Protein AF-0000000080299743 (afdb_homodimer)

InterPro domains:
  IPR000713 Mur ligase, N-terminal catalytic domain [PF01225] (23-97)
  IPR004101 Mur ligase, C-terminal [PF02875] (327-457)
  IPR005761 UDP-N-acetylmuramoylalanyl-D-glutamate-2,6-diaminopimelate ligase [MF_00208] (1-481)
  IPR005761 UDP-N-acetylmuramoylalanyl-D-glutamate-2,6-diaminopimelate ligase [TIGR01085] (21-481)
  IPR013221 Mur ligase, central [PF08245] (109-305)
  IPR035911 MurE/MurF, N-terminal [SSF63418] (1-100)
  IPR036565 Mur-like, catalytic domain superfamily [G3DSA:3.40.1190.10] (100-328)
  IPR036565 Mur-like, catalytic domain superfamily [SSF53623] (100-323)
  IPR036615 Mur ligase, C-terminal domain superfamily [G3DSA:3.90.190.20] (329-482)
  IPR036615 Mur ligase, C-terminal domain superfamily [SSF53244] (325-480)

Nearest PDB structures (foldseek):
  4bub-assembly1_A  TM=9.203E-01  e=2.720E-45  Thermotoga maritima
  8g6p-assembly1_A  TM=8.954E-01  e=3.635E-45  Mycolicibacterium thermoresistibile
  4bub-assembly2_B  TM=8.449E-01  e=1.710E-45  Thermotoga maritima
  2xja-assembly4_D  TM=8.965E-01  e=3.349E-43  Mycobacterium tuberculosis H37Rv
  2wtz-assembly3_C  TM=8.525E-01  e=1.493E-36  Mycobacterium tuberculosis H37Rv

Foldseek 3Di:
DFQVQLCVLDDFPDKAADRRAQADEEDQDLVPAAARHEHQFACDPVHTSVVCVVSSVVRHAQEYEEQDDDPDDDRSHMYTHDPHSLLSRLQSLCVVLPVLQVQAAEEEEEEDDLRQVLLVLLQQLVVVVVFQEWEQAPQFTDLRPDTDDDDDQADASNVNSNRSSSSSVVRGRYYYGYDYLVCQVSVRNNNHAHQEYEYQEYDDFFCLPQVDSVSSLVSQLVVQLPHDQNHEYEFEPVYPCGVVSNVNGNYHYFYEYQPDDTPWYKHWDDFACQFTWMAIPNDIATARDFFVSVRSSLSRSLVVVVVVPDDSVSSRVSRRPDDGDFQCQQWDAFPQAEIEGGHQDAALVSLLRSLVRVCRHLVPPFFEEEEDEHEAPTDLVRQLSNLASCLVRGQAYEYEAAQNAQHDLVVRSVSNCVNDDPVSVVRYHYDHPSLVSLLVSVVVGHRSYYYYYYNQGNDQFHHDNNDTHGHDSVVSNVVRRD/DFQVQLCVLDDFPDKAADRRQQAPEEDQDLVPAAARHEHQFACDPVHTSVVCVVSSVVRHAQEYEEQDDDPDDDRSHMYTHDPHSLLSRLQSLCVVLPVLQVQAAEEEEEEDDLRQVLLVLLQQLVVVVVFQEWEQAPQFTDLRPDTDDDDDQADASNVNSNRSSSSSVVRGRYYYGYDYLVCQVSVRNNNHAHQEYEYQEYDDFFCLPQVDSVSSLVSQLVVQLPHDQNHEYEFEPVYPCGVVSNVNGNYHYFYEYQPDDTPWYKHWDDFACQFTWMAIPNDIATARDFFPSVRSSLSRSLVVVVVVPDDSVSSRVSRRPDDGDFQCQQWDAFPQAEIEGGHQDAALVSLLRSLVRVCRHLVPPFFEEEEDEHEAPTDLVRQLSNLASCLVRGQAYEYEAAQNAQHDLVVRSVSNCVNDDPVSVVRYHYDHPSLVSLLVSVVVGHRSYYYYYYNQGNDQFHHDNNDTHGHDSVVSNVVNRD

Sequence (964 aa):
MKLSELLKAIQPVQIIGSTEKDITGVNIDSRLVAAGHLFMAMRGTQTDGHAYIPTAIEKGAIAVLCEDMPEETNPDVTYIQVKDSENAVGKVATTFYGDPTSKMELVGVTGTNGKTTIATLLYNTFRYFGYKVGLISTVCNYIDDRPVPTEHTTPDPITLNRLLGEMADSGCKYAFMEVSSHSIAQQRISGLKFAGGIFTNLTRDHLDYHKTVENYLKAKKKFFDDMPKNAFSLTNLDDKNGLVMTQNTRSRVYTYSLRSLSDFKGKVLESHFEGMLLDFNNHELAVRFIGKFNASNLLAVFGAAVLLGKKEEDVLVALSTLHPVAGRFDSIRSPKGITAIVDYAHTPDALVNVLNAIHGVLEGKGKVITVVGAGGNRDKGKRPIMAKESARLSDRVIITSDNPRFEEPQDIINDMLAGLDKDDLQKTISIADRKEAIKTACMLAQPGDVILVAGKGHENYQEIKGVKHHFDDKEELKAIMFMKLSELLKAIQPVQIIGSTEKDITGVNIDSRLVAAGHLFMAMRGTQTDGHAYIPTAIEKGAIAVLCEDMPEETNPDVTYIQVKDSENAVGKVATTFYGDPTSKMELVGVTGTNGKTTIATLLYNTFRYFGYKVGLISTVCNYIDDRPVPTEHTTPDPITLNRLLGEMADSGCKYAFMEVSSHSIAQQRISGLKFAGGIFTNLTRDHLDYHKTVENYLKAKKKFFDDMPKNAFSLTNLDDKNGLVMTQNTRSRVYTYSLRSLSDFKGKVLESHFEGMLLDFNNHELAVRFIGKFNASNLLAVFGAAVLLGKKEEDVLVALSTLHPVAGRFDSIRSPKGITAIVDYAHTPDALVNVLNAIHGVLEGKGKVITVVGAGGNRDKGKRPIMAKESARLSDRVIITSDNPRFEEPQDIINDMLAGLDKDDLQKTISIADRKEAIKTACMLAQPGDVILVAGKGHENYQEIKGVKHHFDDKEELKAIMF

pLDDT: mean 95.02, std 3.58, range [70.62, 98.81]

Secondary structure (DSSP, 8-state):
-BHHHHHTTS--SEEES-S-PBP-EEES-GGG--TTEEEE--B-SS-BGGGGHHHHHHTT-SEEEESS--SS--TTSEEEE-S-HHHHHHHHHHHHTT-GGGSSEEEEEESSSSHHHHHHHHHHHHHHTT--EEEE-SS-EEETTEEE--SSSS--HHHHHHHHHHHHHTT-SEEEEE--HHHHHTTTTTT---SEEEE----S--HHHHSSHHHHHHHHHHHHHT--TTSEEEEETTSTTTTGGGTT--SEEEEEESSS--SEEEEEEEEETTEEEEEETTEEEEES--SHHHHHHHHHHHHHHHHTT--HHHHHHHHHH--PPTTSSEEEE-TTS-EEEEE---SHHHHHHHHHHHHHHHTT-S-EEEEE---SSS-TTHHHHHHHHHHHT-SEEEEE-S--BTS-HHHHHHHHHTT--HHHHHTEEEESSHHHHHHHHHHH--TT-EEEEES-TT--EEEETTEEEE--HHHHHHHHH-/-BHHHHHTTS--SEEES-S-PBP-EEES-GGG--TTEEEE--B-SS-BGGGGHHHHHHTT-SEEEESS--SS--TTSEEEE-S-HHHHHHHHHHHHTT-GGGSSEEEEEESSSSHHHHHHHHHHHHHHTT--EEEE-SS-EEETTEEE--SSSS--HHHHHHHHHHHHHTT-SEEEEE--HHHHHTTTTTT---SEEEE----S--HHHHSSHHHHHHHHHHHHHT--TTSEEEEETTSTTTTGGGTT--SEEEEEESSS--SEEEEEEEEETTEEEEEETTEEEEES--SHHHHHHHHHHHHHHHHTT--HHHHHHHHHH--PPTTSSEEEE-TTS-EEEEE---SHHHHHHHHHHHHHHHTT-S-EEEEE---SSS-TTHHHHHHHHHHHT-SEEEEE-S--BTS-HHHHHHHHHTT--HHHHHTEEEES-HHHHHHHHHHH--TT-EEEEES-TT--EEEETTEEEE--HHHHHHHHH-

Solvent-accessible surface area (backbone atoms only — not comparable to full-atom values): 48316 Å² total; per-residue (Å²): 84,44,42,51,66,42,48,68,65,48,74,66,77,41,75,47,64,69,49,78,45,64,36,74,42,73,36,65,48,50,92,72,39,37,71,33,11,34,35,39,27,36,80,50,96,87,52,56,29,64,77,35,49,66,55,18,43,72,43,29,27,40,28,35,38,26,56,68,79,66,94,75,79,55,87,82,31,19,39,35,27,26,89,51,37,47,56,40,48,11,23,35,31,25,52,72,43,65,40,25,42,79,63,29,45,25,34,39,24,28,54,64,57,60,28,59,54,32,26,52,52,43,32,52,41,44,39,69,75,69,45,42,26,18,33,38,22,56,86,42,20,24,49,48,89,45,76,40,88,53,92,41,48,47,53,53,28,56,60,41,28,50,52,44,22,52,20,37,74,71,55,18,49,36,35,24,22,29,43,43,51,65,34,50,68,55,24,28,60,30,65,64,48,52,47,26,39,36,44,51,35,82,64,86,68,59,40,69,76,45,69,36,71,66,49,43,49,50,29,52,25,47,58,36,45,66,35,44,58,89,12,39,34,39,24,20,62,80,30,92,58,25,64,66,36,52,70,70,32,54,28,46,77,44,36,31,18,68,85,50,94,45,80,36,32,33,40,80,74,44,70,40,94,74,16,26,37,32,29,51,74,89,37,80,45,56,33,54,45,64,40,68,68,44,52,52,38,50,46,51,37,50,44,53,46,38,76,70,68,43,55,64,69,61,48,52,56,42,55,44,69,48,70,66,52,79,18,46,72,36,70,46,73,36,90,72,44,33,36,36,29,30,17,43,36,71,38,46,64,44,42,51,52,52,47,48,30,50,46,62,50,39,67,80,51,60,49,38,38,36,38,38,37,57,61,34,93,52,47,66,80,46,32,19,50,33,43,33,51,46,40,74,67,29,68,29,28,35,41,25,43,47,34,23,27,82,45,58,51,66,59,54,46,49,48,18,54,68,41,44,52,74,75,44,46,74,42,40,46,64,32,64,54,42,68,44,38,53,51,49,51,60,71,65,53,48,69,51,16,37,36,37,41,34,32,58,24,63,43,53,47,33,31,50,69,83,40,74,40,82,41,36,64,65,60,55,48,47,69,73,58,105,84,44,41,51,64,40,48,67,66,47,74,66,76,42,75,47,64,71,49,78,44,65,36,73,43,73,36,65,48,50,92,70,39,37,70,33,12,34,36,39,27,35,79,50,94,88,50,56,30,66,77,36,48,64,56,18,42,73,44,29,26,40,28,36,37,23,56,68,79,66,92,74,79,56,86,82,32,20,38,35,28,27,90,51,38,46,56,40,49,10,24,35,31,25,52,71,42,63,40,26,42,80,63,29,46,25,35,37,24,28,55,63,55,59,30,58,54,32,25,52,50,43,34,52,41,45,38,70,75,67,45,42,25,18,33,39,22,57,87,44,21,23,50,46,88,46,76,40,88,53,92,40,48,46,54,54,29,56,60,41,29,51,51,44,22,52,19,35,74,71,56,18,49,35,34,22,23,30,42,42,50,64,34,51,68,54,24,29,60,29,66,64,48,53,46,27,38,36,43,49,35,83,65,86,68,59,40,66,76,45,68,37,71,65,49,45,48,51,30,52,24,46,58,36,44,66,35,44,58,89,13,39,33,39,25,19,62,80,30,94,56,24,64,66,37,52,70,68,31,55,27,45,76,45,36,32,20,66,85,49,92,45,82,35,30,33,40,83,74,43,71,40,94,73,16,27,36,33,30,51,75,88,38,77,44,57,34,54,44,64,39,69,68,46,53,51,35,50,47,50,37,52,44,53,46,37,76,72,69,44,55,64,71,60,48,52,56,42,54,46,69,49,70,67,50,81,18,47,74,36,70,47,75,36,90,75,44,34,36,37,30,31,16,42,37,70,37,45,66,46,43,52,52,52,45,49,30,51,48,62,50,38,68,81,51,60,50,37,36,37,37,38,35,56,61,33,93,52,48,66,80,47,33,19,50,33,42,32,54,46,41,74,67,28,68,31,28,36,41,24,41,47,35,22,26,83,44,58,50,65,59,53,47,49,49,18,54,68,42,43,52,74,74,44,46,74,40,41,46,65,33,67,53,42,70,43,38,54,51,48,51,60,69,66,54,49,69,50,16,37,38,40,40,35,33,59,25,64,44,55,46,33,32,52,70,83,41,76,41,83,39,38,64,66,58,53,48,46,68,73,60,104

Structure (mmCIF, N/CA/C/O backbone):
data_AF-0000000080299743-model_v1
#
loop_
_entity.id
_entity.type
_entity.pdbx_description
1 polymer 'UDP-N-acetylmuramoyl-L-alanyl-D-glutamate--2,6-diaminopimelate ligase'
#
loop_
_atom_site.group_PDB
_atom_site.id
_atom_site.type_symbol
_atom_site.label_atom_id
_atom_site.label_alt_id
_atom_site.label_comp_id
_atom_site.label_asym_id
_atom_site.label_entity_id
_atom_site.label_seq_id
_atom_site.pdbx_PDB_ins_code
_atom_site.Cartn_x
_atom_site.Cartn_y
_atom_site.Cartn_z
_atom_site.occupancy
_atom_site.B_iso_or_equiv
_atom_site.auth_seq_id
_atom_site.auth_comp_id
_atom_site.auth_asym_id
_atom_site.auth_atom_id
_atom_site.pdbx_PDB_model_num
ATOM 1 N N . MET A 1 1 ? -23.906 -41.094 -30.781 1 92.38 1 MET A N 1
ATOM 2 C CA . MET A 1 1 ? -23.609 -42.406 -30.203 1 92.38 1 MET A CA 1
ATOM 3 C C . MET A 1 1 ? -24.797 -42.938 -29.406 1 92.38 1 MET A C 1
ATOM 5 O O . MET A 1 1 ? -25.484 -42.156 -28.719 1 92.38 1 MET A O 1
ATOM 9 N N . LYS A 1 2 ? -24.922 -44.156 -29.5 1 95.06 2 LYS A N 1
ATOM 10 C CA . LYS A 1 2 ? -26.047 -44.688 -28.766 1 95.06 2 LYS A CA 1
ATOM 11 C C . LYS A 1 2 ? -25.766 -44.75 -27.266 1 95.06 2 LYS A C 1
ATOM 13 O O . LYS A 1 2 ? -24.641 -45.062 -26.859 1 95.06 2 LYS A O 1
ATOM 18 N N . LEU A 1 3 ? -26.766 -44.406 -26.484 1 96.38 3 LEU A N 1
ATOM 19 C CA . LEU A 1 3 ? -26.625 -44.406 -25.031 1 96.38 3 LEU A CA 1
ATOM 20 C C . LEU A 1 3 ? -26.156 -45.75 -24.516 1 96.38 3 LEU A C 1
ATOM 22 O O . LEU A 1 3 ? -25.344 -45.812 -23.578 1 96.38 3 LEU A O 1
ATOM 26 N N . SER A 1 4 ? -26.562 -46.781 -25.125 1 95.44 4 SER A N 1
ATOM 27 C CA . SER A 1 4 ? -26.203 -48.125 -24.719 1 95.44 4 SER A CA 1
ATOM 28 C C . SER A 1 4 ? -24.703 -48.375 -24.828 1 95.44 4 SER A C 1
ATOM 30 O O . SER A 1 4 ? -24.109 -49.062 -24.016 1 95.44 4 SER A O 1
ATOM 32 N N . GLU A 1 5 ? -24.188 -47.781 -25.812 1 94.44 5 GLU A N 1
ATOM 33 C CA . GLU A 1 5 ? -22.75 -47.906 -26.016 1 94.44 5 GLU A CA 1
ATOM 34 C C . GLU A 1 5 ? -21.984 -47.188 -24.906 1 94.44 5 GLU A C 1
ATOM 36 O O . GLU A 1 5 ? -20.969 -47.688 -24.422 1 94.44 5 GLU A O 1
ATOM 41 N N . LEU A 1 6 ? -22.484 -46.031 -24.562 1 94.06 6 LEU A N 1
ATOM 42 C CA . LEU A 1 6 ? -21.859 -45.25 -23.5 1 94.06 6 LEU A CA 1
ATOM 43 C C . LEU A 1 6 ? -21.922 -45.969 -22.172 1 94.06 6 LEU A C 1
ATOM 45 O O . LEU A 1 6 ? -21 -45.844 -21.344 1 94.06 6 LEU A O 1
ATOM 49 N N . LEU A 1 7 ? -22.969 -46.656 -21.969 1 94.06 7 LEU A N 1
ATOM 50 C CA . LEU A 1 7 ? -23.234 -47.281 -20.672 1 94.06 7 LEU A CA 1
ATOM 51 C C . LEU A 1 7 ? -22.375 -48.531 -20.484 1 94.06 7 LEU A C 1
ATOM 53 O O . LEU A 1 7 ? -22.234 -49 -19.359 1 94.06 7 LEU A O 1
ATOM 57 N N . LYS A 1 8 ? -21.734 -48.969 -21.547 1 92.5 8 LYS A N 1
ATOM 58 C CA . LYS A 1 8 ? -20.875 -50.156 -21.453 1 92.5 8 LYS A CA 1
ATOM 59 C C . LYS A 1 8 ? -19.656 -49.875 -20.594 1 92.5 8 LYS A C 1
ATOM 61 O O . LYS A 1 8 ? -19.047 -50.812 -20.062 1 92.5 8 LYS A O 1
ATOM 66 N N . ALA A 1 9 ? -19.359 -48.656 -20.484 1 90.94 9 ALA A N 1
ATOM 67 C CA . ALA A 1 9 ? -18.141 -48.25 -19.781 1 90.94 9 ALA A CA 1
ATOM 68 C C . ALA A 1 9 ? -18.391 -48.156 -18.281 1 90.94 9 ALA A C 1
ATOM 70 O O . ALA A 1 9 ? -17.453 -48 -17.5 1 90.94 9 ALA A O 1
ATOM 71 N N . ILE A 1 10 ? -19.672 -48.219 -17.875 1 94.06 10 ILE A N 1
ATOM 72 C CA . ILE A 1 10 ? -20 -48 -16.469 1 94.06 10 ILE A CA 1
ATOM 73 C C . ILE A 1 10 ? -20.969 -49.094 -16.016 1 94.06 10 ILE A C 1
ATOM 75 O O . ILE A 1 10 ? -21.359 -49.969 -16.797 1 94.06 10 ILE A O 1
ATOM 79 N N . GLN A 1 11 ? -21.219 -49.094 -14.688 1 92.44 11 GLN A N 1
ATOM 80 C CA . GLN A 1 11 ? -22.125 -50.062 -14.086 1 92.44 11 GLN A CA 1
ATOM 81 C C . GLN A 1 11 ? -23.328 -49.344 -13.453 1 92.44 11 GLN A C 1
ATOM 83 O O . GLN A 1 11 ? -23.328 -49.062 -12.25 1 92.44 11 GLN A O 1
ATOM 88 N N . PRO A 1 12 ? -24.375 -49.219 -14.203 1 95 12 PRO A N 1
ATOM 89 C CA . PRO A 1 12 ? -25.547 -48.531 -13.641 1 95 12 PRO A CA 1
ATOM 90 C C . PRO A 1 12 ? -26.266 -49.375 -12.594 1 95 12 PRO A C 1
ATOM 92 O O . PRO A 1 12 ? -26.344 -50.594 -12.727 1 95 12 PRO A O 1
ATOM 95 N N . VAL A 1 13 ? -26.703 -48.75 -11.578 1 95.56 13 VAL A N 1
ATOM 96 C CA . VAL A 1 13 ? -27.547 -49.406 -10.562 1 95.56 13 VAL A CA 1
ATOM 97 C C . VAL A 1 13 ? -28.953 -49.625 -11.117 1 95.56 13 VAL A C 1
ATOM 99 O O . VAL A 1 13 ? -29.562 -50.656 -10.859 1 95.56 13 VAL A O 1
ATOM 102 N N . GLN A 1 14 ? -29.375 -48.562 -11.766 1 95.12 14 GLN A N 1
ATOM 103 C CA . GLN A 1 14 ? -30.719 -48.562 -12.336 1 95.12 14 GLN A CA 1
ATOM 104 C C . GLN A 1 14 ? -30.781 -47.688 -13.578 1 95.12 14 GLN A C 1
ATOM 106 O O . GLN A 1 14 ? -30.078 -46.688 -13.672 1 95.12 14 GLN A O 1
ATOM 111 N N . ILE A 1 15 ? -31.609 -48.219 -14.539 1 96.06 15 ILE A N 1
ATOM 112 C CA . ILE A 1 15 ? -31.859 -47.406 -15.734 1 96.06 15 ILE A CA 1
ATOM 113 C C . ILE A 1 15 ? -33.375 -47.281 -15.953 1 96.06 15 ILE A C 1
ATOM 115 O O . ILE A 1 15 ? -34.094 -48.281 -15.961 1 96.06 15 ILE A O 1
ATOM 119 N N . ILE A 1 16 ? -33.812 -46.094 -16.016 1 96.19 16 ILE A N 1
ATOM 120 C CA . ILE A 1 16 ? -35.219 -45.844 -16.312 1 96.19 16 ILE A CA 1
ATOM 121 C C . ILE A 1 16 ? -35.312 -45.125 -17.672 1 96.19 16 ILE A C 1
ATOM 123 O O . ILE A 1 16 ? -34.812 -44.031 -17.844 1 96.19 16 ILE A O 1
ATOM 127 N N . GLY A 1 17 ? -35.969 -45.812 -18.625 1 94.88 17 GLY A N 1
ATOM 128 C CA . GLY A 1 17 ? -36.125 -45.25 -19.953 1 94.88 17 GLY A CA 1
ATOM 129 C C . GLY A 1 17 ? -35.375 -46.031 -21.031 1 94.88 17 GLY A C 1
ATOM 130 O O . GLY A 1 17 ? -34.812 -47.094 -20.734 1 94.88 17 GLY A O 1
ATOM 131 N N . SER A 1 18 ? -35.312 -45.5 -22.25 1 94.88 18 SER A N 1
ATOM 132 C CA . SER A 1 18 ? -34.719 -46.219 -23.391 1 94.88 18 SER A CA 1
ATOM 133 C C . SER A 1 18 ? -33.219 -45.938 -23.484 1 94.88 18 SER A C 1
ATOM 135 O O . SER A 1 18 ? -32.781 -44.781 -23.297 1 94.88 18 SER A O 1
ATOM 137 N N . THR A 1 19 ? -32.469 -46.938 -23.797 1 95.06 19 THR A N 1
ATOM 138 C CA . THR A 1 19 ? -31.047 -46.781 -23.969 1 95.06 19 THR A CA 1
ATOM 139 C C . THR A 1 19 ? -30.688 -46.719 -25.453 1 95.06 19 THR A C 1
ATOM 141 O O . THR A 1 19 ? -29.516 -46.719 -25.828 1 95.06 19 THR A O 1
ATOM 144 N N . GLU A 1 20 ? -31.672 -46.656 -26.266 1 95 20 GLU A N 1
ATOM 145 C CA . GLU A 1 20 ? -31.438 -46.625 -27.703 1 95 20 GLU A CA 1
ATOM 146 C C . GLU A 1 20 ? -31.359 -45.219 -28.25 1 95 20 GLU A C 1
ATOM 148 O O . GLU A 1 20 ? -31.156 -45 -29.453 1 95 20 GLU A O 1
ATOM 153 N N . LYS A 1 21 ? -31.375 -44.344 -27.375 1 95.62 21 LYS A N 1
ATOM 154 C CA . LYS A 1 21 ? -31.312 -42.938 -27.781 1 95.62 21 LYS A CA 1
ATOM 155 C C . LYS A 1 21 ? -29.938 -42.562 -28.297 1 95.62 21 LYS A C 1
ATOM 157 O O . LYS A 1 21 ? -28.922 -43.062 -27.812 1 95.62 21 LYS A O 1
ATOM 162 N N . ASP A 1 22 ? -29.938 -41.625 -29.266 1 96 22 ASP A N 1
ATOM 163 C CA . ASP A 1 22 ? -28.688 -41.125 -29.797 1 96 22 ASP A CA 1
ATOM 164 C C . ASP A 1 22 ? -28.219 -39.906 -29 1 96 22 ASP A C 1
ATOM 166 O O . ASP A 1 22 ? -28.875 -38.844 -28.984 1 96 22 ASP A O 1
ATOM 170 N N . ILE A 1 23 ? -27.094 -40.031 -28.406 1 97.06 23 ILE A N 1
ATOM 171 C CA . ILE A 1 23 ? -26.516 -38.969 -27.609 1 97.06 23 ILE A CA 1
ATOM 172 C C . ILE A 1 23 ? -25.578 -38.125 -28.469 1 97.06 23 ILE A C 1
ATOM 174 O O . ILE A 1 23 ? -24.641 -38.625 -29.062 1 97.06 23 ILE A O 1
ATOM 178 N N . THR A 1 24 ? -25.781 -36.844 -28.453 1 96.06 24 THR A N 1
ATOM 179 C CA . THR A 1 24 ? -25.016 -35.969 -29.328 1 96.06 24 THR A CA 1
ATOM 180 C C . THR A 1 24 ? -23.969 -35.188 -28.531 1 96.06 24 THR A C 1
ATOM 182 O O . THR A 1 24 ? -23.094 -34.531 -29.109 1 96.06 24 THR A O 1
ATOM 185 N N . GLY A 1 25 ? -23.984 -35.312 -27.297 1 95.81 25 GLY A N 1
ATOM 186 C CA . GLY A 1 25 ? -23.031 -34.625 -26.422 1 95.81 25 GLY A CA 1
ATOM 187 C C . GLY A 1 25 ? -23.172 -35 -24.969 1 95.81 25 GLY A C 1
ATOM 188 O O . GLY A 1 25 ? -24.203 -35.531 -24.547 1 95.81 25 GLY A O 1
ATOM 189 N N . VAL A 1 26 ? -22.125 -34.781 -24.203 1 96.06 26 VAL A N 1
ATOM 190 C CA . VAL A 1 26 ? -22.125 -35.062 -22.766 1 96.06 26 VAL A CA 1
ATOM 191 C C . VAL A 1 26 ? -21.672 -33.812 -22.016 1 96.06 26 VAL A C 1
ATOM 193 O O . VAL A 1 26 ? -20.781 -33.094 -22.484 1 96.06 26 VAL A O 1
ATOM 196 N N . ASN A 1 27 ? -22.312 -33.531 -20.938 1 94.81 27 ASN A N 1
ATOM 197 C CA . ASN A 1 27 ? -21.922 -32.344 -20.172 1 94.81 27 ASN A CA 1
ATOM 198 C C . ASN A 1 27 ? -22.188 -32.531 -18.688 1 94.81 27 ASN A C 1
ATOM 200 O O . ASN A 1 27 ? -23.109 -33.281 -18.297 1 94.81 27 ASN A O 1
ATOM 204 N N . ILE A 1 28 ? -21.406 -31.859 -17.875 1 93.56 28 ILE A N 1
ATOM 205 C CA . ILE A 1 28 ? -21.594 -31.875 -16.438 1 93.56 28 ILE A CA 1
ATOM 206 C C . ILE A 1 28 ? -22.141 -30.516 -15.977 1 93.56 28 ILE A C 1
ATOM 208 O O . ILE A 1 28 ? -22.594 -30.375 -14.844 1 93.56 28 ILE A O 1
ATOM 212 N N . ASP A 1 29 ? -22.094 -29.547 -16.828 1 91.12 29 ASP A N 1
ATOM 213 C CA . ASP A 1 29 ? -22.594 -28.203 -16.562 1 91.12 29 ASP A CA 1
ATOM 214 C C . ASP A 1 29 ? -23.938 -27.969 -17.234 1 91.12 29 ASP A C 1
ATOM 216 O O . ASP A 1 29 ? -24.016 -27.875 -18.469 1 91.12 29 ASP A O 1
ATOM 220 N N . SER A 1 30 ? -24.984 -27.766 -16.422 1 92.38 30 SER A N 1
ATOM 221 C CA . SER A 1 30 ? -26.344 -27.656 -16.953 1 92.38 30 SER A CA 1
ATOM 222 C C . SER A 1 30 ? -26.469 -26.453 -17.891 1 92.38 30 SER A C 1
ATOM 224 O O . SER A 1 30 ? -27.297 -26.453 -18.797 1 92.38 30 SER A O 1
ATOM 226 N N . ARG A 1 31 ? -25.703 -25.391 -17.75 1 87.5 31 ARG A N 1
ATOM 227 C CA . ARG A 1 31 ? -25.766 -24.156 -18.531 1 87.5 31 ARG A CA 1
ATOM 228 C C . ARG A 1 31 ? -25.281 -24.406 -19.969 1 87.5 31 ARG A C 1
ATOM 230 O O . ARG A 1 31 ? -25.562 -23.594 -20.859 1 87.5 31 ARG A O 1
ATOM 237 N N . LEU A 1 32 ? -24.484 -25.594 -20.109 1 91 32 LEU A N 1
ATOM 238 C CA . LEU A 1 32 ? -23.859 -25.875 -21.391 1 91 32 LEU A CA 1
ATOM 239 C C . LEU A 1 32 ? -24.547 -27.047 -22.094 1 91 32 LEU A C 1
ATOM 241 O O . LEU A 1 32 ? -24.109 -27.5 -23.141 1 91 32 LEU A O 1
ATOM 245 N N . VAL A 1 33 ? -25.578 -27.547 -21.531 1 94.81 33 VAL A N 1
ATOM 246 C CA . VAL A 1 33 ? -26.328 -28.672 -22.109 1 94.81 33 VAL A CA 1
ATOM 247 C C . VAL A 1 33 ? -27.062 -28.203 -23.359 1 94.81 33 VAL A C 1
ATOM 249 O O . VAL A 1 33 ? -27.562 -27.078 -23.422 1 94.81 33 VAL A O 1
ATOM 252 N N . ALA A 1 34 ? -27.047 -29 -24.312 1 94.69 34 ALA A N 1
ATOM 253 C CA . ALA A 1 34 ? -27.781 -28.766 -25.547 1 94.69 34 ALA A CA 1
ATOM 254 C C . ALA A 1 34 ? -28.688 -29.953 -25.891 1 94.69 34 ALA A C 1
ATOM 256 O O . ALA A 1 34 ? -28.672 -30.969 -25.203 1 94.69 34 ALA A O 1
ATOM 257 N N . ALA A 1 35 ? -29.375 -29.766 -26.984 1 95.69 35 ALA A N 1
ATOM 258 C CA . ALA A 1 35 ? -30.328 -30.781 -27.406 1 95.69 35 ALA A CA 1
ATOM 259 C C . ALA A 1 35 ? -29.609 -32.094 -27.703 1 95.69 35 ALA A C 1
ATOM 261 O O . ALA A 1 35 ? -28.609 -32.125 -28.422 1 95.69 35 ALA A O 1
ATOM 262 N N . GLY A 1 36 ? -30.141 -33.188 -27.078 1 96.12 36 GLY A N 1
ATOM 263 C CA . GLY A 1 36 ? -29.609 -34.5 -27.344 1 96.12 36 GLY A CA 1
ATOM 264 C C . GLY A 1 36 ? -28.484 -34.906 -26.391 1 96.12 36 GLY A C 1
ATOM 265 O O . GLY A 1 36 ? -27.906 -35.969 -26.516 1 96.12 36 GLY A O 1
ATOM 266 N N . HIS A 1 37 ? -28.234 -34.094 -25.406 1 97.06 37 HIS A N 1
ATOM 267 C CA . HIS A 1 37 ? -27.078 -34.312 -24.547 1 97.06 37 HIS A CA 1
ATOM 268 C C . HIS A 1 37 ? -27.406 -35.281 -23.422 1 97.06 37 HIS A C 1
ATOM 270 O O . HIS A 1 37 ? -28.578 -35.438 -23.062 1 97.06 37 HIS A O 1
ATOM 276 N N . LEU A 1 38 ? -26.406 -35.938 -22.953 1 97.25 38 LEU A N 1
ATOM 277 C CA . LEU A 1 38 ? -26.406 -36.625 -21.656 1 97.25 38 LEU A CA 1
ATOM 278 C C . LEU A 1 38 ? -25.891 -35.688 -20.562 1 97.25 38 LEU A C 1
ATOM 280 O O . LEU A 1 38 ? -24.734 -35.25 -20.625 1 97.25 38 LEU A O 1
ATOM 284 N N . PHE A 1 39 ? -26.75 -35.406 -19.656 1 97.12 39 PHE A N 1
ATOM 285 C CA . PHE A 1 39 ? -26.328 -34.594 -18.516 1 97.12 39 PHE A CA 1
ATOM 286 C C . PHE A 1 39 ? -25.875 -35.469 -17.359 1 97.12 39 PHE A C 1
ATOM 288 O O . PHE A 1 39 ? -26.609 -36.375 -16.922 1 97.12 39 PHE A O 1
ATOM 295 N N . MET A 1 40 ? -24.672 -35.188 -16.906 1 96.31 40 MET A N 1
ATOM 296 C CA . MET A 1 40 ? -24.125 -36 -15.82 1 96.31 40 MET A CA 1
ATOM 297 C C . MET A 1 40 ? -24.031 -35.188 -14.531 1 96.31 40 MET A C 1
ATOM 299 O O . MET A 1 40 ? -23.141 -34.344 -14.391 1 96.31 40 MET A O 1
ATOM 303 N N . ALA A 1 41 ? -24.906 -35.469 -13.617 1 94.5 41 ALA A N 1
ATOM 304 C CA . ALA A 1 41 ? -25.016 -34.719 -12.352 1 94.5 41 ALA A CA 1
ATOM 305 C C . ALA A 1 41 ? -23.953 -35.188 -11.359 1 94.5 41 ALA A C 1
ATOM 307 O O . ALA A 1 41 ? -23.984 -36.344 -10.883 1 94.5 41 ALA A O 1
ATOM 308 N N . MET A 1 42 ? -23.031 -34.312 -11.078 1 90.75 42 MET A N 1
ATOM 309 C CA . MET A 1 42 ? -21.938 -34.594 -10.141 1 90.75 42 MET A CA 1
ATOM 310 C C . MET A 1 42 ? -22.062 -33.75 -8.883 1 90.75 42 MET A C 1
ATOM 312 O O . MET A 1 42 ? -22.578 -32.625 -8.938 1 90.75 42 MET A O 1
ATOM 316 N N . ARG A 1 43 ? -21.688 -34.344 -7.801 1 86.25 43 ARG A N 1
ATOM 317 C CA . ARG A 1 43 ? -21.625 -33.562 -6.574 1 86.25 43 ARG A CA 1
ATOM 318 C C . ARG A 1 43 ? -20.328 -32.781 -6.492 1 86.25 43 ARG A C 1
ATOM 320 O O . ARG A 1 43 ? -19.266 -33.344 -6.211 1 86.25 43 ARG A O 1
ATOM 327 N N . GLY A 1 44 ? -20.344 -31.547 -6.809 1 76 44 GLY A N 1
ATOM 328 C CA . GLY A 1 44 ? -19.156 -30.703 -6.754 1 76 44 GLY A CA 1
ATOM 329 C C . GLY A 1 44 ? -18.859 -30.172 -5.363 1 76 44 GLY A C 1
ATOM 330 O O . GLY A 1 44 ? -19.609 -30.438 -4.418 1 76 44 GLY A O 1
ATOM 331 N N . THR A 1 45 ? -17.781 -29.531 -5.199 1 71.31 45 THR A N 1
ATOM 332 C CA . THR A 1 45 ? -17.359 -28.953 -3.922 1 71.31 45 THR A CA 1
ATOM 333 C C . THR A 1 45 ? -18.203 -27.734 -3.568 1 71.31 45 THR A C 1
ATOM 335 O O . THR A 1 45 ? -18.5 -27.5 -2.395 1 71.31 45 THR A O 1
ATOM 338 N N . GLN A 1 46 ? -18.672 -27.062 -4.617 1 70.62 46 GLN A N 1
ATOM 339 C CA . GLN A 1 46 ? -19.406 -25.812 -4.391 1 70.62 46 GLN A CA 1
ATOM 340 C C . GLN A 1 46 ? -20.906 -26.031 -4.512 1 70.62 46 GLN A C 1
ATOM 342 O O . GLN A 1 46 ? -21.688 -25.469 -3.734 1 70.62 46 GLN A O 1
ATOM 347 N N . THR A 1 47 ? -21.297 -26.828 -5.578 1 80.75 47 THR A N 1
ATOM 348 C CA . THR A 1 47 ? -22.719 -27.047 -5.812 1 80.75 47 THR A CA 1
ATOM 349 C C . THR A 1 47 ? -22.984 -28.5 -6.203 1 80.75 47 THR A C 1
ATOM 351 O O . THR A 1 47 ? -22.125 -29.156 -6.797 1 80.75 47 THR A O 1
ATOM 354 N N . ASP A 1 48 ? -24.125 -28.938 -5.836 1 90.31 48 ASP A N 1
ATOM 355 C CA . ASP A 1 48 ? -24.594 -30.266 -6.215 1 90.31 48 ASP A CA 1
ATOM 356 C C . ASP A 1 48 ? -25.266 -30.25 -7.582 1 90.31 48 ASP A C 1
ATOM 358 O O . ASP A 1 48 ? -26.359 -29.688 -7.738 1 90.31 48 ASP A O 1
ATOM 362 N N . GLY A 1 49 ? -24.672 -30.938 -8.469 1 91.06 49 GLY A N 1
ATOM 363 C CA . GLY A 1 49 ? -25.172 -30.953 -9.844 1 91.06 49 GLY A CA 1
ATOM 364 C C . GLY A 1 49 ? -26.547 -31.562 -9.977 1 91.06 49 GLY A C 1
ATOM 365 O O . GLY A 1 49 ? -27.234 -31.328 -10.977 1 91.06 49 GLY A O 1
ATOM 366 N N . HIS A 1 50 ? -27.031 -32.281 -9.008 1 94.31 50 HIS A N 1
ATOM 367 C CA . HIS A 1 50 ? -28.344 -32.938 -9.055 1 94.31 50 HIS A CA 1
ATOM 368 C C . HIS A 1 50 ? -29.453 -31.875 -9.031 1 94.31 50 HIS A C 1
ATOM 370 O O . HIS A 1 50 ? -30.547 -32.125 -9.547 1 94.31 50 HIS A O 1
ATOM 376 N N . ALA A 1 51 ? -29.109 -30.812 -8.508 1 92.75 51 ALA A N 1
ATOM 377 C CA . ALA A 1 51 ? -30.078 -29.719 -8.391 1 92.75 51 ALA A CA 1
ATOM 378 C C . ALA A 1 51 ? -30.406 -29.125 -9.75 1 92.75 51 ALA A C 1
ATOM 380 O O . ALA A 1 51 ? -31.438 -28.469 -9.922 1 92.75 51 ALA A O 1
ATOM 381 N N . TYR A 1 52 ? -29.625 -29.438 -10.703 1 94.5 52 TYR A N 1
ATOM 382 C CA . TYR A 1 52 ? -29.781 -28.781 -11.992 1 94.5 52 TYR A CA 1
ATOM 383 C C . TYR A 1 52 ? -30.328 -29.75 -13.031 1 94.5 52 TYR A C 1
ATOM 385 O O . TYR A 1 52 ? -30.359 -29.422 -14.227 1 94.5 52 TYR A O 1
ATOM 393 N N . ILE A 1 53 ? -30.75 -30.891 -12.602 1 95.88 53 ILE A N 1
ATOM 394 C CA . ILE A 1 53 ? -31.297 -31.891 -13.508 1 95.88 53 ILE A CA 1
ATOM 395 C C . ILE A 1 53 ? -32.5 -31.312 -14.258 1 95.88 53 ILE A C 1
ATOM 397 O O . ILE A 1 53 ? -32.562 -31.391 -15.484 1 95.88 53 ILE A O 1
ATOM 401 N N . PRO A 1 54 ? -33.375 -30.562 -13.539 1 94.56 54 PRO A N 1
ATOM 402 C CA . PRO A 1 54 ? -34.5 -29.984 -14.266 1 94.56 54 PRO A CA 1
ATOM 403 C C . PRO A 1 54 ? -34.062 -28.984 -15.336 1 94.56 54 PRO A C 1
ATOM 405 O O . PRO A 1 54 ? -34.594 -29.016 -16.453 1 94.56 54 PRO A O 1
ATOM 408 N N . THR A 1 55 ? -33.156 -28.234 -14.992 1 95.12 55 THR A N 1
ATOM 409 C CA . THR A 1 55 ? -32.625 -27.234 -15.93 1 95.12 55 THR A CA 1
ATOM 410 C C . THR A 1 55 ? -32 -27.922 -17.141 1 95.12 55 THR A C 1
ATOM 412 O O . THR A 1 55 ? -32.188 -27.469 -18.281 1 95.12 55 THR A O 1
ATOM 415 N N . ALA A 1 56 ? -31.25 -28.984 -16.906 1 96.19 56 ALA A N 1
ATOM 416 C CA . ALA A 1 56 ? -30.594 -29.703 -18 1 96.19 56 ALA A CA 1
ATOM 417 C C . ALA A 1 56 ? -31.625 -30.312 -18.953 1 96.19 56 ALA A C 1
ATOM 419 O O . ALA A 1 56 ? -31.453 -30.266 -20.172 1 96.19 56 ALA A O 1
ATOM 420 N N . ILE A 1 57 ? -32.688 -30.781 -18.375 1 95.88 57 ILE A N 1
ATOM 421 C CA . ILE A 1 57 ? -33.75 -31.391 -19.188 1 95.88 57 ILE A CA 1
ATOM 422 C C . ILE A 1 57 ? -34.438 -30.312 -20.016 1 95.88 57 ILE A C 1
ATOM 424 O O . ILE A 1 57 ? -34.719 -30.516 -21.188 1 95.88 57 ILE A O 1
ATOM 428 N N . GLU A 1 58 ? -34.656 -29.25 -19.359 1 95.44 58 GLU A N 1
ATOM 429 C CA . GLU A 1 58 ? -35.281 -28.125 -20.062 1 95.44 58 GLU A CA 1
ATOM 430 C C . GLU A 1 58 ? -34.438 -27.656 -21.234 1 95.44 58 GLU A C 1
ATOM 432 O O . GLU A 1 58 ? -34.969 -27.219 -22.266 1 95.44 58 GLU A O 1
ATOM 437 N N . LYS A 1 59 ? -33.219 -27.812 -21.125 1 95.69 59 LYS A N 1
ATOM 438 C CA . LYS A 1 59 ? -32.281 -27.328 -22.156 1 95.69 59 LYS A CA 1
ATOM 439 C C . LYS A 1 59 ? -32.094 -28.375 -23.266 1 95.69 59 LYS A C 1
ATOM 441 O O . LYS A 1 59 ? -31.453 -28.094 -24.281 1 95.69 59 LYS A O 1
ATOM 446 N N . GLY A 1 60 ? -32.625 -29.547 -22.969 1 94.94 60 GLY A N 1
ATOM 447 C CA . GLY A 1 60 ? -32.656 -30.484 -24.078 1 94.94 60 GLY A CA 1
ATOM 448 C C . GLY A 1 60 ? -31.984 -31.812 -23.75 1 94.94 60 GLY A C 1
ATOM 449 O O . GLY A 1 60 ? -31.828 -32.656 -24.625 1 94.94 60 GLY A O 1
ATOM 450 N N . ALA A 1 61 ? -31.531 -32.062 -22.562 1 97.06 61 ALA A N 1
ATOM 451 C CA . ALA A 1 61 ? -30.953 -33.344 -22.188 1 97.06 61 ALA A CA 1
ATOM 452 C C . ALA A 1 61 ? -31.953 -34.469 -22.375 1 97.06 61 ALA A C 1
ATOM 454 O O . ALA A 1 61 ? -33.094 -34.375 -21.938 1 97.06 61 ALA A O 1
ATOM 455 N N . ILE A 1 62 ? -31.516 -35.5 -22.984 1 97.44 62 ILE A N 1
ATOM 456 C CA . ILE A 1 62 ? -32.438 -36.594 -23.25 1 97.44 62 ILE A CA 1
ATOM 457 C C . ILE A 1 62 ? -32.062 -37.781 -22.359 1 97.44 62 ILE A C 1
ATOM 459 O O . ILE A 1 62 ? -32.75 -38.812 -22.359 1 97.44 62 ILE A O 1
ATOM 463 N N . ALA A 1 63 ? -31 -37.625 -21.688 1 97.75 63 ALA A N 1
ATOM 464 C CA . ALA A 1 63 ? -30.562 -38.594 -20.688 1 97.75 63 ALA A CA 1
ATOM 465 C C . ALA A 1 63 ? -29.875 -37.906 -19.516 1 97.75 63 ALA A C 1
ATOM 467 O O . ALA A 1 63 ? -29.297 -36.844 -19.672 1 97.75 63 ALA A O 1
ATOM 468 N N . VAL A 1 64 ? -29.969 -38.531 -18.359 1 97.75 64 VAL A N 1
ATOM 469 C CA . VAL A 1 64 ? -29.359 -38 -17.141 1 97.75 64 VAL A CA 1
ATOM 470 C C . VAL A 1 64 ? -28.656 -39.094 -16.375 1 97.75 64 VAL A C 1
ATOM 472 O O . VAL A 1 64 ? -29.234 -40.156 -16.141 1 97.75 64 VAL A O 1
ATOM 475 N N . LEU A 1 65 ? -27.422 -38.906 -16.094 1 97.12 65 LEU A N 1
ATOM 476 C CA . LEU A 1 65 ? -26.672 -39.75 -15.18 1 97.12 65 LEU A CA 1
ATOM 477 C C . LEU A 1 65 ? -26.609 -39.125 -13.789 1 97.12 65 LEU A C 1
ATOM 479 O O . LEU A 1 65 ? -26.234 -37.969 -13.641 1 97.12 65 LEU A O 1
ATOM 483 N N . CYS A 1 66 ? -27 -39.875 -12.766 1 96.56 66 CYS A N 1
ATOM 484 C CA . CYS A 1 66 ? -27.094 -39.312 -11.43 1 96.56 66 CYS A CA 1
ATOM 485 C C . CYS A 1 66 ? -26.891 -40.375 -10.359 1 96.56 66 CYS A C 1
ATOM 487 O O . CYS A 1 66 ? -26.938 -41.562 -10.648 1 96.56 66 CYS A O 1
ATOM 489 N N . GLU A 1 67 ? -26.562 -39.938 -9.219 1 95.25 67 GLU A N 1
ATOM 490 C CA . GLU A 1 67 ? -26.484 -40.844 -8.062 1 95.25 67 GLU A CA 1
ATOM 491 C C . GLU A 1 67 ? -27.844 -40.969 -7.391 1 95.25 67 GLU A C 1
ATOM 493 O O . GLU A 1 67 ? -28.219 -42.062 -6.949 1 95.25 67 GLU A O 1
ATOM 498 N N . ASP A 1 68 ? -28.547 -39.812 -7.324 1 94.56 68 ASP A N 1
ATOM 499 C CA . ASP A 1 68 ? -29.875 -39.781 -6.727 1 94.56 68 ASP A CA 1
ATOM 500 C C . ASP A 1 68 ? -30.938 -39.5 -7.777 1 94.56 68 ASP A C 1
ATOM 502 O O . ASP A 1 68 ? -30.906 -38.469 -8.453 1 94.56 68 ASP A O 1
ATOM 506 N N . MET A 1 69 ? -31.859 -40.375 -7.773 1 93.94 69 MET A N 1
ATOM 507 C CA . MET A 1 69 ? -32.938 -40.219 -8.742 1 93.94 69 MET A CA 1
ATOM 508 C C . MET A 1 69 ? -33.844 -39.031 -8.367 1 93.94 69 MET A C 1
ATOM 510 O O . MET A 1 69 ? -34.125 -38.844 -7.191 1 93.94 69 MET A O 1
ATOM 514 N N . PRO A 1 70 ? -34.188 -38.281 -9.367 1 92.62 70 PRO A N 1
ATOM 515 C CA . PRO A 1 70 ? -35.125 -37.219 -9.047 1 92.62 70 PRO A CA 1
ATOM 516 C C . PRO A 1 70 ? -36.469 -37.719 -8.609 1 92.62 70 PRO A C 1
ATOM 518 O O . PRO A 1 70 ? -36.844 -38.844 -8.953 1 92.62 70 PRO A O 1
ATOM 521 N N . GLU A 1 71 ? -37.094 -36.906 -7.855 1 90.19 71 GLU A N 1
ATOM 522 C CA . GLU A 1 71 ? -38.406 -37.281 -7.367 1 90.19 71 GLU A CA 1
ATOM 523 C C . GLU A 1 71 ? -39.406 -37.5 -8.523 1 90.19 71 GLU A C 1
ATOM 525 O O . GLU A 1 71 ? -40.188 -38.438 -8.5 1 90.19 71 GLU A O 1
ATOM 530 N N . GLU A 1 72 ? -39.375 -36.594 -9.445 1 89.38 72 GLU A N 1
ATOM 531 C CA . GLU A 1 72 ? -40.219 -36.688 -10.641 1 89.38 72 GLU A CA 1
ATOM 532 C C . GLU A 1 72 ? -39.375 -36.969 -11.875 1 89.38 72 GLU A C 1
ATOM 534 O O . GLU A 1 72 ? -38.312 -36.344 -12.102 1 89.38 72 GLU A O 1
ATOM 539 N N . THR A 1 73 ? -39.844 -37.969 -12.586 1 91 73 THR A N 1
ATOM 540 C CA . THR A 1 73 ? -39.125 -38.344 -13.797 1 91 73 THR A CA 1
ATOM 541 C C . THR A 1 73 ? -39.875 -37.938 -15.039 1 91 73 THR A C 1
ATOM 543 O O . THR A 1 73 ? -41.125 -37.844 -15.023 1 91 73 THR A O 1
ATOM 546 N N . ASN A 1 74 ? -39.219 -37.531 -15.961 1 93.12 74 ASN A N 1
ATOM 547 C CA . ASN A 1 74 ? -39.719 -37.25 -17.297 1 93.12 74 ASN A CA 1
ATOM 548 C C . ASN A 1 74 ? -39.688 -38.469 -18.188 1 93.12 74 ASN A C 1
ATOM 550 O O . ASN A 1 74 ? -38.625 -39.031 -18.422 1 93.12 74 ASN A O 1
ATOM 554 N N . PRO A 1 75 ? -40.781 -38.875 -18.719 1 92.19 75 PRO A N 1
ATOM 555 C CA . PRO A 1 75 ? -40.812 -40.125 -19.5 1 92.19 75 PRO A CA 1
ATOM 556 C C . PRO A 1 75 ? -39.969 -40.031 -20.781 1 92.19 75 PRO A C 1
ATOM 558 O O . PRO A 1 75 ? -39.594 -41.094 -21.328 1 92.19 75 PRO A O 1
ATOM 561 N N . ASP A 1 76 ? -39.719 -38.875 -21.188 1 94.12 76 ASP A N 1
ATOM 562 C CA . ASP A 1 76 ? -38.969 -38.688 -22.422 1 94.12 76 ASP A CA 1
ATOM 563 C C . ASP A 1 76 ? -37.469 -38.688 -22.172 1 94.12 76 ASP A C 1
ATOM 565 O O . ASP A 1 76 ? -36.688 -38.656 -23.109 1 94.12 76 ASP A O 1
ATOM 569 N N . VAL A 1 77 ? -37.125 -38.75 -20.969 1 97.25 77 VAL A N 1
ATOM 570 C CA . VAL A 1 77 ? -35.719 -38.688 -20.578 1 97.25 77 VAL A CA 1
ATOM 571 C C . VAL A 1 77 ? -35.312 -40.031 -19.969 1 97.25 77 VAL A C 1
ATOM 573 O O . VAL A 1 77 ? -36.062 -40.625 -19.203 1 97.25 77 VAL A O 1
ATOM 576 N N . THR A 1 78 ? -34.125 -40.5 -20.344 1 97.5 78 THR A N 1
ATOM 577 C CA . THR A 1 78 ? -33.594 -41.719 -19.734 1 97.5 78 THR A CA 1
ATOM 578 C C . THR A 1 78 ? -32.75 -41.344 -18.5 1 97.5 78 THR A C 1
ATOM 580 O O . THR A 1 78 ? -31.875 -40.469 -18.578 1 97.5 78 THR A O 1
ATOM 583 N N . TYR A 1 79 ? -33 -42 -17.406 1 97.69 79 TYR A N 1
ATOM 584 C CA . TYR A 1 79 ? -32.25 -41.781 -16.172 1 97.69 79 TYR A CA 1
ATOM 585 C C . TYR A 1 79 ? -31.344 -42.969 -15.852 1 97.69 79 TYR A C 1
ATOM 587 O O . TYR A 1 79 ? -31.812 -44.125 -15.828 1 97.69 79 TYR A O 1
ATOM 595 N N . ILE A 1 80 ? -30.109 -42.656 -15.68 1 97.31 80 ILE A N 1
ATOM 596 C CA . ILE A 1 80 ? -29.125 -43.656 -15.344 1 97.31 80 ILE A CA 1
ATOM 597 C C . ILE A 1 80 ? -28.594 -43.438 -13.93 1 97.31 80 ILE A C 1
ATOM 599 O O . ILE A 1 80 ? -27.859 -42.469 -13.68 1 97.31 80 ILE A O 1
ATOM 603 N N . GLN A 1 81 ? -28.875 -44.281 -13.062 1 97 81 GLN A N 1
ATOM 604 C CA . GLN A 1 81 ? -28.422 -44.156 -11.688 1 97 81 GLN A CA 1
ATOM 605 C C . GLN A 1 81 ? -27.125 -44.938 -11.477 1 97 81 GLN A C 1
ATOM 607 O O . GLN A 1 81 ? -27.047 -46.094 -11.836 1 97 81 GLN A O 1
ATOM 612 N N . VAL A 1 82 ? -26.172 -44.25 -10.969 1 95.69 82 VAL A N 1
ATOM 613 C CA . VAL A 1 82 ? -24.906 -44.906 -10.656 1 95.69 82 VAL A CA 1
ATOM 614 C C . VAL A 1 82 ? -24.578 -44.719 -9.18 1 95.69 82 VAL A C 1
ATOM 616 O O . VAL A 1 82 ? -25.156 -43.844 -8.508 1 95.69 82 VAL A O 1
ATOM 619 N N . LYS A 1 83 ? -23.688 -45.5 -8.672 1 93.75 83 LYS A N 1
ATOM 620 C CA . LYS A 1 83 ? -23.266 -45.406 -7.273 1 93.75 83 LYS A CA 1
ATOM 621 C C . LYS A 1 83 ? -22.344 -44.219 -7.051 1 93.75 83 LYS A C 1
ATOM 623 O O . LYS A 1 83 ? -22.375 -43.594 -5.996 1 93.75 83 LYS A O 1
ATOM 628 N N . ASP A 1 84 ? -21.453 -43.969 -8.055 1 93.12 84 ASP A N 1
ATOM 629 C CA . ASP A 1 84 ? -20.422 -42.938 -7.992 1 93.12 84 ASP A CA 1
ATOM 630 C C . ASP A 1 84 ? -20.344 -42.156 -9.305 1 93.12 84 ASP A C 1
ATOM 632 O O . ASP A 1 84 ? -19.656 -42.594 -10.242 1 93.12 84 ASP A O 1
ATOM 636 N N . SER A 1 85 ? -20.953 -41 -9.273 1 92.44 85 SER A N 1
ATOM 637 C CA . SER A 1 85 ? -21.016 -40.219 -10.5 1 92.44 85 SER A CA 1
ATOM 638 C C . SER A 1 85 ? -19.641 -39.688 -10.898 1 92.44 85 SER A C 1
ATOM 640 O O . SER A 1 85 ? -19.312 -39.594 -12.086 1 92.44 85 SER A O 1
ATOM 642 N N . GLU A 1 86 ? -18.75 -39.406 -9.984 1 90.25 86 GLU A N 1
ATOM 643 C CA . GLU A 1 86 ? -17.422 -38.906 -10.273 1 90.25 86 GLU A CA 1
ATOM 644 C C . GLU A 1 86 ? -16.594 -39.938 -11.062 1 90.25 86 GLU A C 1
ATOM 646 O O . GLU A 1 86 ? -15.891 -39.594 -12.008 1 90.25 86 GLU A O 1
ATOM 651 N N . ASN A 1 87 ? -16.734 -41.125 -10.625 1 91.06 87 ASN A N 1
ATOM 652 C CA . ASN A 1 87 ? -16.031 -42.188 -11.312 1 91.06 87 ASN A CA 1
ATOM 653 C C . ASN A 1 87 ? -16.625 -42.469 -12.695 1 91.06 87 ASN A C 1
ATOM 655 O O . ASN A 1 87 ? -15.883 -42.719 -13.656 1 91.06 87 ASN A O 1
ATOM 659 N N . ALA A 1 88 ? -17.875 -42.344 -12.82 1 93.44 88 ALA A N 1
ATOM 660 C CA . ALA A 1 88 ? -18.594 -42.688 -14.055 1 93.44 88 ALA A CA 1
ATOM 661 C C . ALA A 1 88 ? -18.391 -41.625 -15.125 1 93.44 88 ALA A C 1
ATOM 663 O O . ALA A 1 88 ? -18.266 -41.938 -16.312 1 93.44 88 ALA A O 1
ATOM 664 N N . VAL A 1 89 ? -18.328 -40.438 -14.742 1 93.5 89 VAL A N 1
ATOM 665 C CA . VAL A 1 89 ? -18.312 -39.312 -15.664 1 93.5 89 VAL A CA 1
ATOM 666 C C . VAL A 1 89 ? -17.078 -39.406 -16.562 1 93.5 89 VAL A C 1
ATOM 668 O O . VAL A 1 89 ? -17.188 -39.281 -17.781 1 93.5 89 VAL A O 1
ATOM 671 N N . GLY A 1 90 ? -15.906 -39.656 -15.969 1 94.06 90 GLY A N 1
ATOM 672 C CA . GLY A 1 90 ? -14.688 -39.75 -16.766 1 94.06 90 GLY A CA 1
ATOM 673 C C . GLY A 1 90 ? -14.742 -40.875 -17.781 1 94.06 90 GLY A C 1
ATOM 674 O O . GLY A 1 90 ? -14.336 -40.719 -18.922 1 94.06 90 GLY A O 1
ATOM 675 N N . LYS A 1 91 ? -15.305 -41.938 -17.375 1 95.19 91 LYS A N 1
ATOM 676 C CA . LYS A 1 91 ? -15.406 -43.125 -18.234 1 95.19 91 LYS A CA 1
ATOM 677 C C . LYS A 1 91 ? -16.359 -42.875 -19.391 1 95.19 91 LYS A C 1
ATOM 679 O O . LYS A 1 91 ? -16.078 -43.281 -20.531 1 95.19 91 LYS A O 1
ATOM 684 N N . VAL A 1 92 ? -17.453 -42.25 -19.031 1 95.25 92 VAL A N 1
ATOM 685 C CA . VAL A 1 92 ? -18.438 -41.938 -20.062 1 95.25 92 VAL A CA 1
ATOM 686 C C . VAL A 1 92 ? -17.844 -40.938 -21.047 1 95.25 92 VAL A C 1
ATOM 688 O O . VAL A 1 92 ? -18 -41.094 -22.266 1 95.25 92 VAL A O 1
ATOM 691 N N . ALA A 1 93 ? -17.203 -39.938 -20.516 1 95.06 93 ALA A N 1
ATOM 692 C CA . ALA A 1 93 ? -16.578 -38.938 -21.391 1 95.06 93 ALA A CA 1
ATOM 693 C C . ALA A 1 93 ? -15.531 -39.562 -22.297 1 95.06 93 ALA A C 1
ATOM 695 O O . ALA A 1 93 ? -15.469 -39.281 -23.484 1 95.06 93 ALA A O 1
ATOM 696 N N . THR A 1 94 ? -14.711 -40.469 -21.766 1 95.88 94 THR A N 1
ATOM 697 C CA . THR A 1 94 ? -13.688 -41.156 -22.531 1 95.88 94 THR A CA 1
ATOM 698 C C . THR A 1 94 ? -14.32 -41.938 -23.688 1 95.88 94 THR A C 1
ATOM 700 O O . THR A 1 94 ? -13.844 -41.875 -24.828 1 95.88 94 THR A O 1
ATOM 703 N N . THR A 1 95 ? -15.375 -42.594 -23.391 1 95.38 95 THR A N 1
ATOM 704 C CA . THR A 1 95 ? -16.078 -43.375 -24.406 1 95.38 95 THR A CA 1
ATOM 705 C C . THR A 1 95 ? -16.688 -42.469 -25.453 1 95.38 95 THR A C 1
ATOM 707 O O . THR A 1 95 ? -16.578 -42.75 -26.656 1 95.38 95 THR A O 1
ATOM 710 N N . PHE A 1 96 ? -17.297 -41.5 -25.031 1 95.56 96 PHE A N 1
ATOM 711 C CA . PHE A 1 96 ? -18 -40.562 -25.938 1 95.56 96 PHE A CA 1
ATOM 712 C C . PHE A 1 96 ? -17.016 -39.969 -26.938 1 95.56 96 PHE A C 1
ATOM 714 O O . PHE A 1 96 ? -17.344 -39.781 -28.109 1 95.56 96 PHE A O 1
ATOM 721 N N . TYR A 1 97 ? -15.875 -39.656 -26.453 1 95.25 97 TYR A N 1
ATOM 722 C CA . TYR A 1 97 ? -14.914 -38.969 -27.312 1 95.25 97 TYR A CA 1
ATOM 723 C C . TYR A 1 97 ? -13.992 -39.969 -27.984 1 95.25 97 TYR A C 1
ATOM 725 O O . TYR A 1 97 ? -12.891 -39.625 -28.422 1 95.25 97 TYR A O 1
ATOM 733 N N . GLY A 1 98 ? -14.312 -41.188 -27.938 1 93 98 GLY A N 1
ATOM 734 C CA . GLY A 1 98 ? -13.711 -42.219 -28.797 1 93 98 GLY A CA 1
ATOM 735 C C . GLY A 1 98 ? -12.469 -42.844 -28.188 1 93 98 GLY A C 1
ATOM 736 O O . GLY A 1 98 ? -11.531 -43.188 -28.906 1 93 98 GLY A O 1
ATOM 737 N N . ASP A 1 99 ? -12.297 -42.812 -26.891 1 94.75 99 ASP A N 1
ATOM 738 C CA . ASP A 1 99 ? -11.18 -43.406 -26.172 1 94.75 99 ASP A CA 1
ATOM 739 C C . ASP A 1 99 ? -9.844 -42.875 -26.688 1 94.75 99 ASP A C 1
ATOM 741 O O . ASP A 1 99 ? -8.977 -43.656 -27.109 1 94.75 99 ASP A O 1
ATOM 745 N N . PRO A 1 100 ? -9.703 -41.688 -26.594 1 94.75 100 PRO A N 1
ATOM 746 C CA . PRO A 1 100 ? -8.555 -41.031 -27.25 1 94.75 100 PRO A CA 1
ATOM 747 C C . PRO A 1 100 ? -7.219 -41.594 -26.766 1 94.75 100 PRO A C 1
ATOM 749 O O . PRO A 1 100 ? -6.277 -41.719 -27.547 1 94.75 100 PRO A O 1
ATOM 752 N N . THR A 1 101 ? -7.098 -41.969 -25.531 1 94.88 101 THR A N 1
ATOM 753 C CA . THR A 1 101 ? -5.809 -42.375 -24.953 1 94.88 101 THR A CA 1
ATOM 754 C C . THR A 1 101 ? -5.441 -43.781 -25.359 1 94.88 101 THR A C 1
ATOM 756 O O . THR A 1 101 ? -4.359 -44.281 -25.031 1 94.88 101 THR A O 1
ATOM 759 N N . SER A 1 102 ? -6.301 -44.438 -26.047 1 93.88 102 SER A N 1
ATOM 760 C CA . SER A 1 102 ? -5.965 -45.719 -26.656 1 93.88 102 SER A CA 1
ATOM 761 C C . SER A 1 102 ? -5.227 -45.5 -27.984 1 93.88 102 SER A C 1
ATOM 763 O O . SER A 1 102 ? -4.605 -46.438 -28.5 1 93.88 102 SER A O 1
ATOM 765 N N . LYS A 1 103 ? -5.262 -44.312 -28.438 1 95.25 103 LYS A N 1
ATOM 766 C CA . LYS A 1 103 ? -4.703 -44 -29.75 1 95.25 103 LYS A CA 1
ATOM 767 C C . LYS A 1 103 ? -3.391 -43.219 -29.625 1 95.25 103 LYS A C 1
ATOM 769 O O . LYS A 1 103 ? -2.799 -42.844 -30.625 1 95.25 103 LYS A O 1
ATOM 774 N N . MET A 1 104 ? -2.996 -43 -28.5 1 96.69 104 MET A N 1
ATOM 775 C CA . MET A 1 104 ? -1.76 -42.25 -28.281 1 96.69 104 MET A CA 1
ATOM 776 C C . MET A 1 104 ? -1.112 -42.656 -26.969 1 96.69 104 MET A C 1
ATOM 778 O O . MET A 1 104 ? -1.749 -43.312 -26.125 1 96.69 104 MET A O 1
ATOM 782 N N . GLU A 1 105 ? 0.145 -42.344 -26.766 1 97.88 105 GLU A N 1
ATOM 783 C CA . GLU A 1 105 ? 0.84 -42.562 -25.5 1 97.88 105 GLU A CA 1
ATOM 784 C C . GLU A 1 105 ? 0.66 -41.344 -24.562 1 97.88 105 GLU A C 1
ATOM 786 O O . GLU A 1 105 ? 1.179 -40.281 -24.828 1 97.88 105 GLU A O 1
ATOM 791 N N . LEU A 1 106 ? -0.067 -41.562 -23.531 1 98.62 106 LEU A N 1
ATOM 792 C CA . LEU A 1 106 ? -0.334 -40.5 -22.547 1 98.62 106 LEU A CA 1
ATOM 793 C C . LEU A 1 106 ? 0.561 -40.656 -21.312 1 98.62 106 LEU A C 1
ATOM 795 O O . LEU A 1 106 ? 0.633 -41.75 -20.734 1 98.62 106 LEU A O 1
ATOM 799 N N . VAL A 1 107 ? 1.31 -39.625 -21 1 98.75 107 VAL A N 1
ATOM 800 C CA . VAL A 1 107 ? 2.143 -39.625 -19.797 1 98.75 107 VAL A CA 1
ATOM 801 C C . VAL A 1 107 ? 1.683 -38.531 -18.844 1 98.75 107 VAL A C 1
ATOM 803 O O . VAL A 1 107 ? 1.46 -37.406 -19.25 1 98.75 107 VAL A O 1
ATOM 806 N N . GLY A 1 108 ? 1.468 -38.875 -17.609 1 98.75 108 GLY A N 1
ATOM 807 C CA . GLY A 1 108 ? 1.056 -37.906 -16.594 1 98.75 108 GLY A CA 1
ATOM 808 C C . GLY A 1 108 ? 2.164 -37.594 -15.609 1 98.75 108 GLY A C 1
ATOM 809 O O . GLY A 1 108 ? 2.949 -38.438 -15.227 1 98.75 108 GLY A O 1
ATOM 810 N N . VAL A 1 109 ? 2.271 -36.312 -15.227 1 98.69 109 VAL A N 1
ATOM 811 C CA . VAL A 1 109 ? 3.252 -35.844 -14.25 1 98.69 109 VAL A CA 1
ATOM 812 C C . VAL A 1 109 ? 2.537 -35.344 -13 1 98.69 109 VAL A C 1
ATOM 814 O O . VAL A 1 109 ? 1.655 -34.5 -13.086 1 98.69 109 VAL A O 1
ATOM 817 N N . THR A 1 110 ? 2.865 -35.875 -11.852 1 98.12 110 THR A N 1
ATOM 818 C CA . THR A 1 110 ? 2.262 -35.406 -10.609 1 98.12 110 THR A CA 1
ATOM 819 C C . THR A 1 110 ? 3.338 -35.094 -9.57 1 98.12 110 THR A C 1
ATOM 821 O O . THR A 1 110 ? 4.516 -35.375 -9.789 1 98.12 110 THR A O 1
ATOM 824 N N . GLY A 1 111 ? 3.016 -34.469 -8.531 1 95.94 111 GLY A N 1
ATOM 825 C CA . GLY A 1 111 ? 3.885 -33.938 -7.496 1 95.94 111 GLY A CA 1
ATOM 826 C C . GLY A 1 111 ? 3.492 -32.531 -7.043 1 95.94 111 GLY A C 1
ATOM 827 O O . GLY A 1 111 ? 2.451 -32.031 -7.453 1 95.94 111 GLY A O 1
ATOM 828 N N . THR A 1 112 ? 4.285 -32 -6.102 1 93 112 THR A N 1
ATOM 829 C CA . THR A 1 112 ? 4.02 -30.656 -5.633 1 93 112 THR A CA 1
ATOM 830 C C . THR A 1 112 ? 4.609 -29.625 -6.594 1 93 112 THR A C 1
ATOM 832 O O . THR A 1 112 ? 3.889 -28.781 -7.125 1 93 112 THR A O 1
ATOM 835 N N . ASN A 1 113 ? 5.879 -29.766 -6.91 1 92.56 113 ASN A N 1
ATOM 836 C CA . ASN A 1 113 ? 6.594 -28.844 -7.781 1 92.56 113 ASN A CA 1
ATOM 837 C C . ASN A 1 113 ? 7.172 -29.562 -9 1 92.56 113 ASN A C 1
ATOM 839 O O . ASN A 1 113 ? 7.465 -30.75 -8.945 1 92.56 113 ASN A O 1
ATOM 843 N N . GLY A 1 114 ? 7.246 -28.812 -10.148 1 95 114 GLY A N 1
ATOM 844 C CA . GLY A 1 114 ? 7.961 -29.312 -11.312 1 95 114 GLY A CA 1
ATOM 845 C C . GLY A 1 114 ? 7.047 -29.891 -12.367 1 95 114 GLY A C 1
ATOM 846 O O . GLY A 1 114 ? 7.473 -30.141 -13.492 1 95 114 GLY A O 1
ATOM 847 N N . LYS A 1 115 ? 5.758 -30.062 -12.086 1 95.88 115 LYS A N 1
ATOM 848 C CA . LYS A 1 115 ? 4.816 -30.688 -13.008 1 95.88 115 LYS A CA 1
ATOM 849 C C . LYS A 1 115 ? 4.77 -29.938 -14.336 1 95.88 115 LYS A C 1
ATOM 851 O O . LYS A 1 115 ? 4.93 -30.547 -15.398 1 95.88 115 LYS A O 1
ATOM 856 N N . THR A 1 116 ? 4.516 -28.641 -14.258 1 94.56 116 THR A N 1
ATOM 857 C CA . THR A 1 116 ? 4.383 -27.812 -15.453 1 94.56 116 THR A CA 1
ATOM 858 C C . THR A 1 116 ? 5.652 -27.875 -16.297 1 94.56 116 THR A C 1
ATOM 860 O O . THR A 1 116 ? 5.582 -28.031 -17.516 1 94.56 116 THR A O 1
ATOM 863 N N . THR A 1 117 ? 6.773 -27.828 -15.656 1 95.62 117 THR A N 1
ATOM 864 C CA . THR A 1 117 ? 8.055 -27.828 -16.344 1 95.62 117 THR A CA 1
ATOM 865 C C . THR A 1 117 ? 8.281 -29.156 -17.062 1 95.62 117 THR A C 1
ATOM 867 O O . THR A 1 117 ? 8.555 -29.188 -18.266 1 95.62 117 THR A O 1
ATOM 870 N N . ILE A 1 118 ? 8.125 -30.234 -16.422 1 98.31 118 ILE A N 1
ATOM 871 C CA . ILE A 1 118 ? 8.398 -31.547 -16.984 1 98.31 118 ILE A CA 1
ATOM 872 C C . ILE A 1 118 ? 7.438 -31.828 -18.125 1 98.31 118 ILE A C 1
ATOM 874 O O . ILE A 1 118 ? 7.855 -32.25 -19.203 1 98.31 118 ILE A O 1
ATOM 878 N N . ALA A 1 119 ? 6.133 -31.609 -17.922 1 98.25 119 ALA A N 1
ATOM 879 C CA . ALA A 1 119 ? 5.152 -31.859 -18.969 1 98.25 119 ALA A CA 1
ATOM 880 C C . ALA A 1 119 ? 5.465 -31.047 -20.219 1 98.25 119 ALA A C 1
ATOM 882 O O . ALA A 1 119 ? 5.426 -31.562 -21.328 1 98.25 119 ALA A O 1
ATOM 883 N N . THR A 1 120 ? 5.77 -29.766 -20.047 1 97.12 120 THR A N 1
ATOM 884 C CA . THR A 1 120 ? 6.047 -28.875 -21.156 1 97.12 120 THR A CA 1
ATOM 885 C C . THR A 1 120 ? 7.332 -29.281 -21.875 1 97.12 120 THR A C 1
ATOM 887 O O . THR A 1 120 ? 7.398 -29.266 -23.094 1 97.12 120 THR A O 1
ATOM 890 N N . LEU A 1 121 ? 8.367 -29.641 -21.094 1 97.94 121 LEU A N 1
ATOM 891 C CA . LEU A 1 121 ? 9.641 -30.031 -21.688 1 97.94 121 LEU A CA 1
ATOM 892 C C . LEU A 1 121 ? 9.508 -31.344 -22.453 1 97.94 121 LEU A C 1
ATOM 894 O O . LEU A 1 121 ? 10.156 -31.547 -23.484 1 97.94 121 LEU A O 1
ATOM 898 N N . LEU A 1 122 ? 8.703 -32.281 -21.938 1 98.69 122 LEU A N 1
ATOM 899 C CA . LEU A 1 122 ? 8.422 -33.531 -22.672 1 98.69 122 LEU A CA 1
ATOM 900 C C . LEU A 1 122 ? 7.715 -33.219 -23.984 1 98.69 122 LEU A C 1
ATOM 902 O O . LEU A 1 122 ? 8.086 -33.75 -25.031 1 98.69 122 LEU A O 1
ATOM 906 N N . TYR A 1 123 ? 6.711 -32.375 -23.938 1 98.25 123 TYR A N 1
ATOM 907 C CA . TYR A 1 123 ? 6.008 -31.906 -25.125 1 98.25 123 TYR A CA 1
ATOM 908 C C . TYR A 1 123 ? 6.988 -31.344 -26.156 1 98.25 123 TYR A C 1
ATOM 910 O O . TYR A 1 123 ? 7 -31.781 -27.312 1 98.25 123 TYR A O 1
ATOM 918 N N . ASN A 1 124 ? 7.879 -30.484 -25.734 1 97.94 124 ASN A N 1
ATOM 919 C CA . ASN A 1 124 ? 8.844 -29.859 -26.625 1 97.94 124 ASN A CA 1
ATOM 920 C C . ASN A 1 124 ? 9.852 -30.875 -27.156 1 97.94 124 ASN A C 1
ATOM 922 O O . ASN A 1 124 ? 10.258 -30.797 -28.328 1 97.94 124 ASN A O 1
ATOM 926 N N . THR A 1 125 ? 10.289 -31.781 -26.312 1 98.44 125 THR A N 1
ATOM 927 C CA . THR A 1 125 ? 11.25 -32.812 -26.703 1 98.44 125 THR A CA 1
ATOM 928 C C . THR A 1 125 ? 10.695 -33.688 -27.812 1 98.44 125 THR A C 1
ATOM 930 O O . THR A 1 125 ? 11.375 -33.938 -28.812 1 98.44 125 THR A O 1
ATOM 933 N N . PHE A 1 126 ? 9.516 -34.156 -27.703 1 98.62 126 PHE A N 1
ATOM 934 C CA . PHE A 1 126 ? 8.945 -35.062 -28.672 1 98.62 126 PHE A CA 1
ATOM 935 C C . PHE A 1 126 ? 8.531 -34.344 -29.938 1 98.62 126 PHE A C 1
ATOM 937 O O . PHE A 1 126 ? 8.523 -34.906 -31.031 1 98.62 126 PHE A O 1
ATOM 944 N N . ARG A 1 127 ? 8.188 -33.031 -29.781 1 97.75 127 ARG A N 1
ATOM 945 C CA . ARG A 1 127 ? 8.023 -32.25 -30.984 1 97.75 127 ARG A CA 1
ATOM 946 C C . ARG A 1 127 ? 9.336 -32.094 -31.75 1 97.75 127 ARG A C 1
ATOM 948 O O . ARG A 1 127 ? 9.352 -32.156 -32.969 1 97.75 127 ARG A O 1
ATOM 955 N N . TYR A 1 128 ? 10.383 -31.938 -30.984 1 97.31 128 TYR A N 1
ATOM 956 C CA . TYR A 1 128 ? 11.711 -31.891 -31.594 1 97.31 128 TYR A CA 1
ATOM 957 C C . TYR A 1 128 ? 11.992 -33.156 -32.375 1 97.31 128 TYR A C 1
ATOM 959 O O . TYR A 1 128 ? 12.625 -33.125 -33.438 1 97.31 128 TYR A O 1
ATOM 967 N N . PHE A 1 129 ? 11.539 -34.344 -31.938 1 97.81 129 PHE A N 1
ATOM 968 C CA . PHE A 1 129 ? 11.742 -35.625 -32.594 1 97.81 129 PHE A CA 1
ATOM 969 C C . PHE A 1 129 ? 10.859 -35.719 -33.844 1 97.81 129 PHE A C 1
ATOM 971 O O . PHE A 1 129 ? 10.961 -36.688 -34.594 1 97.81 129 PHE A O 1
ATOM 978 N N . GLY A 1 130 ? 9.914 -34.75 -34.031 1 97.25 130 GLY A N 1
ATOM 979 C CA . GLY A 1 130 ? 9.117 -34.719 -35.25 1 97.25 130 GLY A CA 1
ATOM 980 C C . GLY A 1 130 ? 7.715 -35.25 -35.062 1 97.25 130 GLY A C 1
ATOM 981 O O . GLY A 1 130 ? 6.965 -35.406 -36.031 1 97.25 130 GLY A O 1
ATOM 982 N N . TYR A 1 131 ? 7.316 -35.469 -33.875 1 98.19 131 TYR A N 1
ATOM 983 C CA . TYR A 1 131 ? 5.988 -36 -33.625 1 98.19 131 TYR A CA 1
ATOM 984 C C . TYR A 1 131 ? 4.965 -34.906 -33.438 1 98.19 131 TYR A C 1
ATOM 986 O O . TYR A 1 131 ? 5.312 -33.781 -33.031 1 98.19 131 TYR A O 1
ATOM 994 N N . LYS A 1 132 ? 3.748 -35.156 -33.781 1 98.31 132 LYS A N 1
ATOM 995 C CA . LYS A 1 132 ? 2.641 -34.375 -33.25 1 98.31 132 LYS A CA 1
ATOM 996 C C . LYS A 1 132 ? 2.355 -34.75 -31.797 1 98.31 132 LYS A C 1
ATOM 998 O O . LYS A 1 132 ? 2.281 -35.906 -31.438 1 98.31 132 LYS A O 1
ATOM 1003 N N . VAL A 1 133 ? 2.271 -33.75 -31 1 98.56 133 VAL A N 1
ATOM 1004 C CA . VAL A 1 133 ? 2.217 -34 -29.562 1 98.56 133 VAL A CA 1
ATOM 1005 C C . VAL A 1 133 ? 1.165 -33.094 -28.922 1 98.56 133 VAL A C 1
ATOM 1007 O O . VAL A 1 133 ? 0.962 -31.953 -29.359 1 98.56 133 VAL A O 1
ATOM 1010 N N . GLY A 1 134 ? 0.469 -33.594 -27.922 1 98.56 134 GLY A N 1
ATOM 1011 C CA . GLY A 1 134 ? -0.45 -32.781 -27.125 1 98.56 134 GLY A CA 1
ATOM 1012 C C . GLY A 1 134 ? 0.116 -32.438 -25.766 1 98.56 134 GLY A C 1
ATOM 1013 O O . GLY A 1 134 ? 0.941 -33.156 -25.203 1 98.56 134 GLY A O 1
ATOM 1014 N N . LEU A 1 135 ? -0.332 -31.266 -25.219 1 98.25 135 LEU A N 1
ATOM 1015 C CA . LEU A 1 135 ? 0.075 -30.812 -23.891 1 98.25 135 LEU A CA 1
ATOM 1016 C C . LEU A 1 135 ? -1.13 -30.328 -23.094 1 98.25 135 LEU A C 1
ATOM 1018 O O . LEU A 1 135 ? -1.965 -29.578 -23.609 1 98.25 135 LEU A O 1
ATOM 1022 N N . ILE A 1 136 ? -1.284 -30.844 -21.891 1 97.75 136 ILE A N 1
ATOM 1023 C CA . ILE A 1 136 ? -2.219 -30.312 -20.906 1 97.75 136 ILE A CA 1
ATOM 1024 C C . ILE A 1 136 ? -1.449 -29.75 -19.719 1 97.75 136 ILE A C 1
ATOM 1026 O O . ILE A 1 136 ? -0.856 -30.5 -18.938 1 97.75 136 ILE A O 1
ATOM 1030 N N . SER A 1 137 ? -1.466 -28.469 -19.578 1 94.62 137 SER A N 1
ATOM 1031 C CA . SER A 1 137 ? -0.594 -27.844 -18.594 1 94.62 137 SER A CA 1
ATOM 1032 C C . SER A 1 137 ? -1.222 -26.578 -18.016 1 94.62 137 SER A C 1
ATOM 1034 O O . SER A 1 137 ? -2.154 -26.016 -18.609 1 94.62 137 SER A O 1
ATOM 1036 N N . THR A 1 138 ? -0.649 -26.141 -16.875 1 90.19 138 THR A N 1
ATOM 1037 C CA . THR A 1 138 ? -1.068 -24.938 -16.156 1 90.19 138 THR A CA 1
ATOM 1038 C C . THR A 1 138 ? -0.871 -23.703 -17.016 1 90.19 138 THR A C 1
ATOM 1040 O O . THR A 1 138 ? -1.688 -22.781 -16.984 1 90.19 138 THR A O 1
ATOM 1043 N N . VAL A 1 139 ? 0.186 -23.672 -17.766 1 88.5 139 VAL A N 1
ATOM 1044 C CA . VAL A 1 139 ? 0.533 -22.5 -18.562 1 88.5 139 VAL A CA 1
ATOM 1045 C C . VAL A 1 139 ? -0.379 -22.422 -19.797 1 88.5 139 VAL A C 1
ATOM 1047 O O . VAL A 1 139 ? -0.976 -21.375 -20.062 1 88.5 139 VAL A O 1
ATOM 1050 N N . CYS A 1 140 ? -0.477 -23.516 -20.531 1 92 140 CYS A N 1
ATOM 1051 C CA . CYS A 1 140 ? -1.259 -23.578 -21.766 1 92 140 CYS A CA 1
ATOM 1052 C C . CYS A 1 140 ? -1.394 -25.031 -22.234 1 92 140 CYS A C 1
ATOM 1054 O O . CYS A 1 140 ? -0.485 -25.844 -22.047 1 92 140 CYS A O 1
ATOM 1056 N N . ASN A 1 141 ? -2.619 -25.359 -22.781 1 96.12 141 ASN A N 1
ATOM 1057 C CA . ASN A 1 141 ? -2.756 -26.609 -23.5 1 96.12 141 ASN A CA 1
ATOM 1058 C C . ASN A 1 141 ? -2.348 -26.469 -24.969 1 96.12 141 ASN A C 1
ATOM 1060 O O . ASN A 1 141 ? -2.451 -25.391 -25.547 1 96.12 141 ASN A O 1
ATOM 1064 N N . TYR A 1 142 ? -1.832 -27.5 -25.484 1 96.81 142 TYR A N 1
ATOM 1065 C CA . TYR A 1 142 ? -1.48 -27.5 -26.906 1 96.81 142 TYR A CA 1
ATOM 1066 C C . TYR A 1 142 ? -2.018 -28.734 -27.609 1 96.81 142 TYR A C 1
ATOM 1068 O O . TYR A 1 142 ? -1.869 -29.859 -27.109 1 96.81 142 TYR A O 1
ATOM 1076 N N . ILE A 1 143 ? -2.721 -28.562 -28.672 1 97.62 143 ILE A N 1
ATOM 1077 C CA . ILE A 1 143 ? -2.994 -29.594 -29.656 1 97.62 143 ILE A CA 1
ATOM 1078 C C . ILE A 1 143 ? -2.004 -29.484 -30.812 1 97.62 143 ILE A C 1
ATOM 1080 O O . ILE A 1 143 ? -2.186 -28.656 -31.719 1 97.62 143 ILE A O 1
ATOM 1084 N N . ASP A 1 144 ? -1.068 -30.281 -30.688 1 96.5 144 ASP A N 1
ATOM 1085 C CA . ASP A 1 144 ? 0.103 -30.109 -31.547 1 96.5 144 ASP A CA 1
ATOM 1086 C C . ASP A 1 144 ? 0.7 -28.703 -31.359 1 96.5 144 ASP A C 1
ATOM 1088 O O . ASP A 1 144 ? 1.207 -28.375 -30.297 1 96.5 144 ASP A O 1
ATOM 1092 N N . ASP A 1 145 ? 0.517 -27.859 -32.406 1 95.25 145 ASP A N 1
ATOM 1093 C CA . ASP A 1 145 ? 1.111 -26.531 -32.281 1 95.25 145 ASP A CA 1
ATOM 1094 C C . ASP A 1 145 ? 0.048 -25.484 -31.969 1 95.25 145 ASP A C 1
ATOM 1096 O O . ASP A 1 145 ? 0.366 -24.297 -31.781 1 95.25 145 ASP A O 1
ATOM 1100 N N . ARG A 1 146 ? -1.164 -25.891 -31.797 1 96.25 146 ARG A N 1
ATOM 1101 C CA . ARG A 1 146 ? -2.248 -24.938 -31.547 1 96.25 146 ARG A CA 1
ATOM 1102 C C . ARG A 1 146 ? -2.477 -24.75 -30.062 1 96.25 146 ARG A C 1
ATOM 1104 O O . ARG A 1 146 ? -2.861 -25.688 -29.359 1 96.25 146 ARG A O 1
ATOM 1111 N N . PRO A 1 147 ? -2.25 -23.578 -29.609 1 95.62 147 PRO A N 1
ATOM 1112 C CA . PRO A 1 147 ? -2.479 -23.328 -28.188 1 95.62 147 PRO A CA 1
ATOM 1113 C C . PRO A 1 147 ? -3.961 -23.266 -27.828 1 95.62 147 PRO A C 1
ATOM 1115 O O . PRO A 1 147 ? -4.77 -22.75 -28.594 1 95.62 147 PRO A O 1
ATOM 1118 N N . VAL A 1 148 ? -4.344 -23.828 -26.734 1 94.62 148 VAL A N 1
ATOM 1119 C CA . VAL A 1 148 ? -5.684 -23.75 -26.156 1 94.62 148 VAL A CA 1
ATOM 1120 C C . VAL A 1 148 ? -5.594 -23.25 -24.719 1 94.62 148 VAL A C 1
ATOM 1122 O O . VAL A 1 148 ? -5.031 -23.922 -23.859 1 94.62 148 VAL A O 1
ATOM 1125 N N . PRO A 1 149 ? -6.145 -22.109 -24.438 1 90 149 PRO A N 1
ATOM 1126 C CA . PRO A 1 149 ? -6.066 -21.547 -23.078 1 90 149 PRO A CA 1
ATOM 1127 C C . PRO A 1 149 ? -6.652 -22.484 -22.031 1 90 149 PRO A C 1
ATOM 1129 O O . PRO A 1 149 ? -7.559 -23.266 -22.312 1 90 149 PRO A O 1
ATOM 1132 N N . THR A 1 150 ? -6.082 -22.391 -20.875 1 87.88 150 THR A N 1
ATOM 1133 C CA . THR A 1 150 ? -6.527 -23.25 -19.797 1 87.88 150 THR A CA 1
ATOM 1134 C C . THR A 1 150 ? -6.906 -22.438 -18.562 1 87.88 150 THR A C 1
ATOM 1136 O O . THR A 1 150 ? -6.395 -21.344 -18.359 1 87.88 150 THR A O 1
ATOM 1139 N N . GLU A 1 151 ? -7.809 -23.031 -17.781 1 80.5 151 GLU A N 1
ATOM 1140 C CA . GLU A 1 151 ? -8.203 -22.406 -16.531 1 80.5 151 GLU A CA 1
ATOM 1141 C C . GLU A 1 151 ? -7.742 -23.25 -15.328 1 80.5 151 GLU A C 1
ATOM 1143 O O . GLU A 1 151 ? -7.711 -22.75 -14.203 1 80.5 151 GLU A O 1
ATOM 1148 N N . HIS A 1 152 ? -7.402 -24.484 -15.578 1 86.12 152 HIS A N 1
ATOM 1149 C CA . HIS A 1 152 ? -6.996 -25.406 -14.531 1 86.12 152 HIS A CA 1
ATOM 1150 C C . HIS A 1 152 ? -5.746 -26.188 -14.93 1 86.12 152 HIS A C 1
ATOM 1152 O O . HIS A 1 152 ? -5.492 -26.391 -16.125 1 86.12 152 HIS A O 1
ATOM 1158 N N . THR A 1 153 ? -5.023 -26.562 -13.93 1 87.44 153 THR A N 1
ATOM 1159 C CA . THR A 1 153 ? -3.865 -27.422 -14.156 1 87.44 153 THR A CA 1
ATOM 1160 C C . THR A 1 153 ? -4.27 -28.703 -14.875 1 87.44 153 THR A C 1
ATOM 1162 O O . THR A 1 153 ? -3.619 -29.109 -15.844 1 87.44 153 THR A O 1
ATOM 1165 N N . THR A 1 154 ? -5.246 -29.359 -14.398 1 94.12 154 THR A N 1
ATOM 1166 C CA . THR A 1 154 ? -5.91 -30.5 -15.031 1 94.12 154 THR A CA 1
ATOM 1167 C C . THR A 1 154 ? -7.387 -30.203 -15.266 1 94.12 154 THR A C 1
ATOM 1169 O O . THR A 1 154 ? -8.148 -30.016 -14.312 1 94.12 154 THR A O 1
ATOM 1172 N N . PRO A 1 155 ? -7.812 -30.188 -16.469 1 94.19 155 PRO A N 1
ATOM 1173 C CA . PRO A 1 155 ? -9.203 -29.844 -16.781 1 94.19 155 PRO A CA 1
ATOM 1174 C C . PRO A 1 155 ? -10.203 -30.844 -16.203 1 94.19 155 PRO A C 1
ATOM 1176 O O . PRO A 1 155 ? -9.812 -31.906 -15.742 1 94.19 155 PRO A O 1
ATOM 1179 N N . ASP A 1 156 ? -11.5 -30.438 -16.234 1 92.19 156 ASP A N 1
ATOM 1180 C CA . ASP A 1 156 ? -12.57 -31.359 -15.883 1 92.19 156 ASP A CA 1
ATOM 1181 C C . ASP A 1 156 ? -12.641 -32.5 -16.891 1 92.19 156 ASP A C 1
ATOM 1183 O O . ASP A 1 156 ? -12.094 -32.406 -17.984 1 92.19 156 ASP A O 1
ATOM 1187 N N . PRO A 1 157 ? -13.32 -33.562 -16.516 1 93.56 157 PRO A N 1
ATOM 1188 C CA . PRO A 1 157 ? -13.273 -34.781 -17.344 1 93.56 157 PRO A CA 1
ATOM 1189 C C . PRO A 1 157 ? -13.773 -34.531 -18.766 1 93.56 157 PRO A C 1
ATOM 1191 O O . PRO A 1 157 ? -13.266 -35.156 -19.703 1 93.56 157 PRO A O 1
ATOM 1194 N N . ILE A 1 158 ? -14.742 -33.656 -18.922 1 93 158 ILE A N 1
ATOM 1195 C CA . ILE A 1 158 ? -15.305 -33.438 -20.234 1 93 158 ILE A CA 1
ATOM 1196 C C . ILE A 1 158 ? -14.312 -32.656 -21.109 1 93 158 ILE A C 1
ATOM 1198 O O . ILE A 1 158 ? -13.984 -33.062 -22.219 1 93 158 ILE A O 1
ATOM 1202 N N . THR A 1 159 ? -13.836 -31.578 -20.562 1 94.25 159 THR A N 1
ATOM 1203 C CA . THR A 1 159 ? -12.859 -30.766 -21.266 1 94.25 159 THR A CA 1
ATOM 1204 C C . THR A 1 159 ? -11.594 -31.562 -21.562 1 94.25 159 THR A C 1
ATOM 1206 O O . THR A 1 159 ? -11.031 -31.469 -22.656 1 94.25 159 THR A O 1
ATOM 1209 N N . LEU A 1 160 ? -11.195 -32.312 -20.594 1 96.31 160 LEU A N 1
ATOM 1210 C CA . LEU A 1 160 ? -9.992 -33.156 -20.719 1 96.31 160 LEU A CA 1
ATOM 1211 C C . LEU A 1 160 ? -10.133 -34.125 -21.859 1 96.31 160 LEU A C 1
ATOM 1213 O O . LEU A 1 160 ? -9.25 -34.219 -22.719 1 96.31 160 LEU A O 1
ATOM 1217 N N . ASN A 1 161 ? -11.227 -34.875 -21.891 1 96.25 161 ASN A N 1
ATOM 1218 C CA . ASN A 1 161 ? -11.445 -35.875 -22.953 1 96.25 161 ASN A CA 1
ATOM 1219 C C . ASN A 1 161 ? -11.648 -35.219 -24.312 1 96.25 161 ASN A C 1
ATOM 1221 O O . ASN A 1 161 ? -11.234 -35.75 -25.328 1 96.25 161 ASN A O 1
ATOM 1225 N N . ARG A 1 162 ? -12.305 -34.094 -24.297 1 95.5 162 ARG A N 1
ATOM 1226 C CA . ARG A 1 162 ? -12.461 -33.344 -25.531 1 95.5 162 ARG A CA 1
ATOM 1227 C C . ARG A 1 162 ? -11.109 -32.969 -26.109 1 95.5 162 ARG A C 1
ATOM 1229 O O . ARG A 1 162 ? -10.859 -33.156 -27.312 1 95.5 162 ARG A O 1
ATOM 1236 N N . LEU A 1 163 ? -10.242 -32.438 -25.297 1 97 163 LEU A N 1
ATOM 1237 C CA . LEU A 1 163 ? -8.906 -32.031 -25.719 1 97 163 LEU A CA 1
ATOM 1238 C C . LEU A 1 163 ? -8.117 -33.219 -26.219 1 97 163 LEU A C 1
ATOM 1240 O O . LEU A 1 163 ? -7.547 -33.188 -27.312 1 97 163 LEU A O 1
ATOM 1244 N N . LEU A 1 164 ? -8.109 -34.281 -25.469 1 97.81 164 LEU A N 1
ATOM 1245 C CA . LEU A 1 164 ? -7.383 -35.5 -25.844 1 97.81 164 LEU A CA 1
ATOM 1246 C C . LEU A 1 164 ? -7.941 -36.062 -27.141 1 97.81 164 LEU A C 1
ATOM 1248 O O . LEU A 1 164 ? -7.184 -36.594 -27.969 1 97.81 164 LEU A O 1
ATOM 1252 N N . GLY A 1 165 ? -9.281 -36.062 -27.25 1 97.19 165 GLY A N 1
ATOM 1253 C CA . GLY A 1 165 ? -9.898 -36.5 -28.5 1 97.19 165 GLY A CA 1
ATOM 1254 C C . GLY A 1 165 ? -9.445 -35.719 -29.703 1 97.19 165 GLY A C 1
ATOM 1255 O O . GLY A 1 165 ? -9.125 -36.281 -30.75 1 97.19 165 GLY A O 1
ATOM 1256 N N . GLU A 1 166 ? -9.438 -34.406 -29.531 1 97.19 166 GLU A N 1
ATOM 1257 C CA . GLU A 1 166 ? -8.969 -33.562 -30.609 1 97.19 166 GLU A CA 1
ATOM 1258 C C . GLU A 1 166 ? -7.504 -33.844 -30.938 1 97.19 166 GLU A C 1
ATOM 1260 O O . GLU A 1 166 ? -7.102 -33.781 -32.094 1 97.19 166 GLU A O 1
ATOM 1265 N N . MET A 1 167 ? -6.734 -34.062 -29.922 1 98.19 167 MET A N 1
ATOM 1266 C CA . MET A 1 167 ? -5.332 -34.406 -30.125 1 98.19 167 MET A CA 1
ATOM 1267 C C . MET A 1 167 ? -5.207 -35.688 -30.938 1 98.19 167 MET A C 1
ATOM 1269 O O . MET A 1 167 ? -4.441 -35.75 -31.891 1 98.19 167 MET A O 1
ATOM 1273 N N . ALA A 1 168 ? -5.945 -36.719 -30.562 1 97.25 168 ALA A N 1
ATOM 1274 C CA . ALA A 1 168 ? -5.922 -37.969 -31.266 1 97.25 168 ALA A CA 1
ATOM 1275 C C . ALA A 1 168 ? -6.352 -37.812 -32.719 1 97.25 168 ALA A C 1
ATOM 1277 O O . ALA A 1 168 ? -5.719 -38.344 -33.625 1 97.25 168 ALA A O 1
ATOM 1278 N N . ASP A 1 169 ? -7.367 -37.031 -32.875 1 96.25 169 ASP A N 1
ATOM 1279 C CA . ASP A 1 169 ? -7.895 -36.812 -34.219 1 96.25 169 ASP A CA 1
ATOM 1280 C C . ASP A 1 169 ? -6.887 -36.031 -35.062 1 96.25 169 ASP A C 1
ATOM 1282 O O . ASP A 1 169 ? -6.852 -36.219 -36.281 1 96.25 169 ASP A O 1
ATOM 1286 N N . SER A 1 170 ? -6.133 -35.25 -34.438 1 96.62 170 SER A N 1
ATOM 1287 C CA . SER A 1 170 ? -5.148 -34.438 -35.156 1 96.62 170 SER A CA 1
ATOM 1288 C C . SER A 1 170 ? -3.879 -35.25 -35.438 1 96.62 170 SER A C 1
ATOM 1290 O O . SER A 1 170 ? -2.951 -34.75 -36.062 1 96.62 170 SER A O 1
ATOM 1292 N N . GLY A 1 171 ? -3.803 -36.469 -34.844 1 96.81 171 GLY A N 1
ATOM 1293 C CA . GLY A 1 171 ? -2.686 -37.344 -35.156 1 96.81 171 GLY A CA 1
ATOM 1294 C C . GLY A 1 171 ? -1.577 -37.281 -34.125 1 96.81 171 GLY A C 1
ATOM 1295 O O . GLY A 1 171 ? -0.464 -37.75 -34.375 1 96.81 171 GLY A O 1
ATOM 1296 N N . CYS A 1 172 ? -1.86 -36.75 -33.031 1 98.12 172 CYS A N 1
ATOM 1297 C CA . CYS A 1 172 ? -0.859 -36.75 -31.953 1 98.12 172 CYS A CA 1
ATOM 1298 C C . CYS A 1 172 ? -0.513 -38.156 -31.531 1 98.12 172 CYS A C 1
ATOM 1300 O O . CYS A 1 172 ? -1.401 -38.938 -31.203 1 98.12 172 CYS A O 1
ATOM 1302 N N . LYS A 1 173 ? 0.728 -38.406 -31.5 1 98.25 173 LYS A N 1
ATOM 1303 C CA . LYS A 1 173 ? 1.185 -39.719 -31.062 1 98.25 173 LYS A CA 1
ATOM 1304 C C . LYS A 1 173 ? 1.422 -39.75 -29.562 1 98.25 173 LYS A C 1
ATOM 1306 O O . LYS A 1 173 ? 1.312 -40.812 -28.938 1 98.25 173 LYS A O 1
ATOM 1311 N N . TYR A 1 174 ? 1.771 -38.656 -29.078 1 98.5 174 TYR A N 1
ATOM 1312 C CA . TYR A 1 174 ? 2.037 -38.531 -27.656 1 98.5 174 TYR A CA 1
ATOM 1313 C C . TYR A 1 174 ? 1.223 -37.375 -27.062 1 98.5 174 TYR A C 1
ATOM 1315 O O . TYR A 1 174 ? 0.876 -36.406 -27.766 1 98.5 174 TYR A O 1
ATOM 1323 N N . ALA A 1 175 ? 0.899 -37.469 -25.781 1 98.75 175 ALA A N 1
ATOM 1324 C CA . ALA A 1 175 ? 0.364 -36.375 -24.984 1 98.75 175 ALA A CA 1
ATOM 1325 C C . ALA A 1 175 ? 0.953 -36.375 -23.578 1 98.75 175 ALA A C 1
ATOM 1327 O O . ALA A 1 175 ? 1.137 -37.438 -22.984 1 98.75 175 ALA A O 1
ATOM 1328 N N . PHE A 1 176 ? 1.357 -35.25 -23.156 1 98.81 176 PHE A N 1
ATOM 1329 C CA . PHE A 1 176 ? 1.903 -35.094 -21.812 1 98.81 176 PHE A CA 1
ATOM 1330 C C . PHE A 1 176 ? 1.024 -34.156 -20.984 1 98.81 176 PHE A C 1
ATOM 1332 O O . PHE A 1 176 ? 0.572 -33.125 -21.469 1 98.81 176 PHE A O 1
ATOM 1339 N N . MET A 1 177 ? 0.76 -34.531 -19.766 1 98.44 177 MET A N 1
ATOM 1340 C CA . MET A 1 177 ? -0.198 -33.719 -19.016 1 98.44 177 MET A CA 1
ATOM 1341 C C . MET A 1 177 ? 0.191 -33.625 -17.547 1 98.44 177 MET A C 1
ATOM 1343 O O . MET A 1 177 ? 0.811 -34.531 -17 1 98.44 177 MET A O 1
ATOM 1347 N N . GLU A 1 178 ? -0.114 -32.5 -16.938 1 98.12 178 GLU A N 1
ATOM 1348 C CA . GLU A 1 178 ? -0.046 -32.375 -15.484 1 98.12 178 GLU A CA 1
ATOM 1349 C C . GLU A 1 178 ? -1.2 -33.094 -14.805 1 98.12 178 GLU A C 1
ATOM 1351 O O . GLU A 1 178 ? -2.359 -32.938 -15.195 1 98.12 178 GLU A O 1
ATOM 1356 N N . VAL A 1 179 ? -0.903 -33.875 -13.875 1 98.06 179 VAL A N 1
ATOM 1357 C CA . VAL A 1 179 ? -1.912 -34.562 -13.086 1 98.06 179 VAL A CA 1
ATOM 1358 C C . VAL A 1 179 ? -1.93 -34.031 -11.656 1 98.06 179 VAL A C 1
ATOM 1360 O O . VAL A 1 179 ? -1.118 -34.438 -10.82 1 98.06 179 VAL A O 1
ATOM 1363 N N . SER A 1 180 ? -2.869 -33.219 -11.375 1 96.5 180 SER A N 1
ATOM 1364 C CA . SER A 1 180 ? -2.969 -32.562 -10.062 1 96.5 180 SER A CA 1
ATOM 1365 C C . SER A 1 180 ? -3.572 -33.531 -9.039 1 96.5 180 SER A C 1
ATOM 1367 O O . SER A 1 180 ? -4.25 -34.5 -9.398 1 96.5 180 SER A O 1
ATOM 1369 N N . SER A 1 181 ? -3.293 -33.188 -7.746 1 95.31 181 SER A N 1
ATOM 1370 C CA . SER A 1 181 ? -3.891 -34 -6.688 1 95.31 181 SER A CA 1
ATOM 1371 C C . SER A 1 181 ? -5.41 -33.875 -6.695 1 95.31 181 SER A C 1
ATOM 1373 O O . SER A 1 181 ? -6.113 -34.844 -6.441 1 95.31 181 SER A O 1
ATOM 1375 N N . HIS A 1 182 ? -5.902 -32.75 -7.004 1 91.62 182 HIS A N 1
ATOM 1376 C CA . HIS A 1 182 ? -7.336 -32.531 -7.117 1 91.62 182 HIS A CA 1
ATOM 1377 C C . HIS A 1 182 ? -7.953 -33.438 -8.172 1 91.62 182 HIS A C 1
ATOM 1379 O O . HIS A 1 182 ? -8.992 -34.062 -7.934 1 91.62 182 HIS A O 1
ATOM 1385 N N . SER A 1 183 ? -7.332 -33.5 -9.32 1 94.25 183 SER A N 1
ATOM 1386 C CA . SER A 1 183 ? -7.887 -34.25 -10.438 1 94.25 183 SER A CA 1
ATOM 1387 C C . SER A 1 183 ? -7.91 -35.75 -10.125 1 94.25 183 SER A C 1
ATOM 1389 O O . SER A 1 183 ? -8.797 -36.469 -10.578 1 94.25 183 SER A O 1
ATOM 1391 N N . ILE A 1 184 ? -6.941 -36.219 -9.367 1 94.44 184 ILE A N 1
ATOM 1392 C CA . ILE A 1 184 ? -6.926 -37.625 -8.945 1 94.44 184 ILE A CA 1
ATOM 1393 C C . ILE A 1 184 ? -8.047 -37.844 -7.934 1 94.44 184 ILE A C 1
ATOM 1395 O O . ILE A 1 184 ? -8.836 -38.781 -8.094 1 94.44 184 ILE A O 1
ATOM 1399 N N . ALA A 1 185 ? -8.078 -36.969 -6.945 1 92.06 185 ALA A N 1
ATOM 1400 C CA . ALA A 1 185 ? -9.062 -37.094 -5.875 1 92.06 185 ALA A CA 1
ATOM 1401 C C . ALA A 1 185 ? -10.484 -37 -6.414 1 92.06 185 ALA A C 1
ATOM 1403 O O . ALA A 1 185 ? -11.391 -37.688 -5.938 1 92.06 185 ALA A O 1
ATOM 1404 N N . GLN A 1 186 ? -10.672 -36.219 -7.395 1 90.69 186 GLN A N 1
ATOM 1405 C CA . GLN A 1 186 ? -11.992 -35.969 -7.977 1 90.69 186 GLN A CA 1
ATOM 1406 C C . GLN A 1 186 ? -12.242 -36.938 -9.148 1 90.69 186 GLN A C 1
ATOM 1408 O O . GLN A 1 186 ? -13.258 -36.812 -9.836 1 90.69 186 GLN A O 1
ATOM 1413 N N . GLN A 1 187 ? -11.305 -37.719 -9.453 1 92.88 187 GLN A N 1
ATOM 1414 C CA . GLN A 1 187 ? -11.406 -38.75 -10.477 1 92.88 187 GLN A CA 1
ATOM 1415 C C . GLN A 1 187 ? -11.633 -38.156 -11.859 1 92.88 187 GLN A C 1
ATOM 1417 O O . GLN A 1 187 ? -12.406 -38.688 -12.656 1 92.88 187 GLN A O 1
ATOM 1422 N N . ARG A 1 188 ? -11 -37 -12.023 1 92.88 188 ARG A N 1
ATOM 1423 C CA . ARG A 1 188 ? -11.133 -36.344 -13.312 1 92.88 188 ARG A CA 1
ATOM 1424 C C . ARG A 1 188 ? -10.461 -37.156 -14.43 1 92.88 188 ARG A C 1
ATOM 1426 O O . ARG A 1 188 ? -10.758 -36.938 -15.609 1 92.88 188 ARG A O 1
ATOM 1433 N N . ILE A 1 189 ? -9.594 -38.031 -14.047 1 95.06 189 ILE A N 1
ATOM 1434 C CA . ILE A 1 189 ? -8.797 -38.75 -15.047 1 95.06 189 ILE A CA 1
ATOM 1435 C C . ILE A 1 189 ? -9.258 -40.188 -15.141 1 95.06 189 ILE A C 1
ATOM 1437 O O . ILE A 1 189 ? -8.547 -41.062 -15.688 1 95.06 189 ILE A O 1
ATOM 1441 N N . SER A 1 190 ? -10.445 -40.406 -14.531 1 92.75 190 SER A N 1
ATOM 1442 C CA . SER A 1 190 ? -11 -41.75 -14.625 1 92.75 190 SER A CA 1
ATOM 1443 C C . SER A 1 190 ? -11.289 -42.125 -16.062 1 92.75 190 SER A C 1
ATOM 1445 O O . SER A 1 190 ? -11.789 -41.312 -16.844 1 92.75 190 SER A O 1
ATOM 1447 N N . GLY A 1 191 ? -10.898 -43.281 -16.5 1 91.88 191 GLY A N 1
ATOM 1448 C CA . GLY A 1 191 ? -11.156 -43.781 -17.828 1 91.88 191 GLY A CA 1
ATOM 1449 C C . GLY A 1 191 ? -9.969 -43.625 -18.766 1 91.88 191 GLY A C 1
ATOM 1450 O O . GLY A 1 191 ? -9.922 -44.25 -19.828 1 91.88 191 GLY A O 1
ATOM 1451 N N . LEU A 1 192 ? -9.031 -42.781 -18.391 1 95.75 192 LEU A N 1
ATOM 1452 C CA . LEU A 1 192 ? -7.863 -42.562 -19.25 1 95.75 192 LEU A CA 1
ATOM 1453 C C . LEU A 1 192 ? -6.848 -43.688 -19.078 1 95.75 192 LEU A C 1
ATOM 1455 O O . LEU A 1 192 ? -6.75 -44.312 -18.016 1 95.75 192 LEU A O 1
ATOM 1459 N N . LYS A 1 193 ? -6.207 -43.938 -20.109 1 95.88 193 LYS A N 1
ATOM 1460 C CA . LYS A 1 193 ? -5.125 -44.938 -20.094 1 95.88 193 LYS A CA 1
ATOM 1461 C C . LYS A 1 193 ? -3.764 -44.25 -20.188 1 95.88 193 LYS A C 1
ATOM 1463 O O . LYS A 1 193 ? -3.484 -43.531 -21.156 1 95.88 193 LYS A O 1
ATOM 1468 N N . PHE A 1 194 ? -2.93 -44.531 -19.219 1 98 194 PHE A N 1
ATOM 1469 C CA . PHE A 1 194 ? -1.618 -43.906 -19.172 1 98 194 PHE A CA 1
ATOM 1470 C C . PHE A 1 194 ? -0.527 -44.875 -19.594 1 98 194 PHE A C 1
ATOM 1472 O O . PHE A 1 194 ? -0.527 -46.031 -19.172 1 98 194 PHE A O 1
ATOM 1479 N N . ALA A 1 195 ? 0.325 -44.375 -20.438 1 98 195 ALA A N 1
ATOM 1480 C CA . ALA A 1 195 ? 1.519 -45.125 -20.812 1 98 195 ALA A CA 1
ATOM 1481 C C . ALA A 1 195 ? 2.604 -45 -19.734 1 98 195 ALA A C 1
ATOM 1483 O O . ALA A 1 195 ? 3.508 -45.812 -19.656 1 98 195 ALA A O 1
ATOM 1484 N N . GLY A 1 196 ? 2.525 -44 -19 1 98.19 196 GLY A N 1
ATOM 1485 C CA . GLY A 1 196 ? 3.494 -43.781 -17.922 1 98.19 196 GLY A CA 1
ATOM 1486 C C . GLY A 1 196 ? 3.096 -42.688 -16.969 1 98.19 196 GLY A C 1
ATOM 1487 O O . GLY A 1 196 ? 2.221 -41.875 -17.266 1 98.19 196 GLY A O 1
ATOM 1488 N N . GLY A 1 197 ? 3.68 -42.656 -15.844 1 98.62 197 GLY A N 1
ATOM 1489 C CA . GLY A 1 197 ? 3.523 -41.656 -14.797 1 98.62 197 GLY A CA 1
ATOM 1490 C C . GLY A 1 197 ? 4.844 -41.219 -14.195 1 98.62 197 GLY A C 1
ATOM 1491 O O . GLY A 1 197 ? 5.762 -42.031 -14.039 1 98.62 197 GLY A O 1
ATOM 1492 N N . ILE A 1 198 ? 4.938 -39.938 -13.891 1 98.81 198 ILE A N 1
ATOM 1493 C CA . ILE A 1 198 ? 6.152 -39.375 -13.305 1 98.81 198 ILE A CA 1
ATOM 1494 C C . ILE A 1 198 ? 5.82 -38.719 -11.969 1 98.81 198 ILE A C 1
ATOM 1496 O O . ILE A 1 198 ? 4.871 -37.938 -11.875 1 98.81 198 ILE A O 1
ATOM 1500 N N . PHE A 1 199 ? 6.598 -39.062 -10.953 1 98.56 199 PHE A N 1
ATOM 1501 C CA . PHE A 1 199 ? 6.492 -38.406 -9.656 1 98.56 199 PHE A CA 1
ATOM 1502 C C . PHE A 1 199 ? 7.684 -37.5 -9.422 1 98.56 199 PHE A C 1
ATOM 1504 O O . PHE A 1 199 ? 8.836 -37.906 -9.555 1 98.56 199 PHE A O 1
ATOM 1511 N N . THR A 1 200 ? 7.445 -36.25 -9.062 1 97.5 200 THR A N 1
ATOM 1512 C CA . THR A 1 200 ? 8.523 -35.281 -8.867 1 97.5 200 THR A CA 1
ATOM 1513 C C . THR A 1 200 ? 8.891 -35.156 -7.395 1 97.5 200 THR A C 1
ATOM 1515 O O . THR A 1 200 ? 9.875 -35.75 -6.949 1 97.5 200 THR A O 1
ATOM 1518 N N . ASN A 1 201 ? 8.055 -34.594 -6.602 1 96 201 ASN A N 1
ATOM 1519 C CA . ASN A 1 201 ? 8.258 -34.406 -5.172 1 96 201 ASN A CA 1
ATOM 1520 C C . ASN A 1 201 ? 6.941 -34.156 -4.445 1 96 201 ASN A C 1
ATOM 1522 O O . ASN A 1 201 ? 5.914 -33.906 -5.082 1 96 201 ASN A O 1
ATOM 1526 N N . LEU A 1 202 ? 6.953 -34.281 -3.148 1 95.44 202 LEU A N 1
ATOM 1527 C CA . LEU A 1 202 ? 5.789 -34 -2.322 1 95.44 202 LEU A CA 1
ATOM 1528 C C . LEU A 1 202 ? 6.18 -33.156 -1.114 1 95.44 202 LEU A C 1
ATOM 1530 O O . LEU A 1 202 ? 6.84 -33.625 -0.197 1 95.44 202 LEU A O 1
ATOM 1534 N N . THR A 1 203 ? 5.852 -31.906 -1.134 1 90.56 203 THR A N 1
ATOM 1535 C CA . THR A 1 203 ? 5.992 -30.969 -0.021 1 90.56 203 THR A CA 1
ATOM 1536 C C . THR A 1 203 ? 4.652 -30.328 0.311 1 90.56 203 THR A C 1
ATOM 1538 O O . THR A 1 203 ? 3.65 -30.578 -0.364 1 90.56 203 THR A O 1
ATOM 1541 N N . ARG A 1 204 ? 4.57 -29.531 1.36 1 85.94 204 ARG A N 1
ATOM 1542 C CA . ARG A 1 204 ? 3.305 -28.984 1.844 1 85.94 204 ARG A CA 1
ATOM 1543 C C . ARG A 1 204 ? 2.66 -28.094 0.794 1 85.94 204 ARG A C 1
ATOM 1545 O O . ARG A 1 204 ? 3.287 -27.141 0.307 1 85.94 204 ARG A O 1
ATOM 1552 N N . ASP A 1 205 ? 1.463 -28.406 0.467 1 84.94 205 ASP A N 1
ATOM 1553 C CA . ASP A 1 205 ? 0.568 -27.625 -0.369 1 84.94 205 ASP A CA 1
ATOM 1554 C C . ASP A 1 205 ? -0.849 -28.188 -0.352 1 84.94 205 ASP A C 1
ATOM 1556 O O . ASP A 1 205 ? -1.064 -29.312 0.084 1 84.94 205 ASP A O 1
ATOM 1560 N N . HIS A 1 206 ? -1.828 -27.406 -0.65 1 87.62 206 HIS A N 1
ATOM 1561 C CA . HIS A 1 206 ? -3.209 -27.797 -0.902 1 87.62 206 HIS A CA 1
ATOM 1562 C C . HIS A 1 206 ? -3.844 -28.406 0.344 1 87.62 206 HIS A C 1
ATOM 1564 O O . HIS A 1 206 ? -4.668 -29.328 0.245 1 87.62 206 HIS A O 1
ATOM 1570 N N . LEU A 1 207 ? -3.412 -28.031 1.501 1 84.5 207 LEU A N 1
ATOM 1571 C CA . LEU A 1 207 ? -4.004 -28.578 2.719 1 84.5 207 LEU A CA 1
ATOM 1572 C C . LEU A 1 207 ? -5.363 -27.953 2.99 1 84.5 207 LEU A C 1
ATOM 1574 O O . LEU A 1 207 ? -6.125 -28.438 3.824 1 84.5 207 LEU A O 1
ATOM 1578 N N . ASP A 1 208 ? -5.645 -26.859 2.295 1 83.31 208 ASP A N 1
ATOM 1579 C CA . ASP A 1 208 ? -7 -26.328 2.312 1 83.31 208 ASP A CA 1
ATOM 1580 C C . ASP A 1 208 ? -8 -27.344 1.758 1 83.31 208 ASP A C 1
ATOM 1582 O O . ASP A 1 208 ? -9.172 -27.344 2.145 1 83.31 208 ASP A O 1
ATOM 1586 N N . TYR A 1 209 ? -7.582 -28.203 0.842 1 85.38 209 TYR A N 1
ATOM 1587 C CA . TYR A 1 209 ? -8.43 -29.188 0.191 1 85.38 209 TYR A CA 1
ATOM 1588 C C . TYR A 1 209 ? -8.258 -30.562 0.832 1 85.38 209 TYR A C 1
ATOM 1590 O O . TYR A 1 209 ? -9.234 -31.203 1.242 1 85.38 209 TYR A O 1
ATOM 1598 N N . HIS A 1 210 ? -7.027 -31.031 1.017 1 92.06 210 HIS A N 1
ATOM 1599 C CA . HIS A 1 210 ? -6.742 -32.406 1.45 1 92.06 210 HIS A CA 1
ATOM 1600 C C . HIS A 1 210 ? -6.734 -32.5 2.973 1 92.06 210 HIS A C 1
ATOM 1602 O O . HIS A 1 210 ? -6.777 -33.594 3.523 1 92.06 210 HIS A O 1
ATOM 1608 N N . LYS A 1 211 ? -6.629 -31.344 3.67 1 88.75 211 LYS A N 1
ATOM 1609 C CA . LYS A 1 211 ? -6.723 -31.234 5.121 1 88.75 211 LYS A CA 1
ATOM 1610 C C . LYS A 1 211 ? -5.441 -31.719 5.793 1 88.75 211 LYS A C 1
ATOM 1612 O O . LYS A 1 211 ? -4.969 -31.109 6.758 1 88.75 211 LYS A O 1
ATOM 1617 N N . THR A 1 212 ? -4.859 -32.875 5.293 1 92.06 212 THR A N 1
ATOM 1618 C CA . THR A 1 212 ? -3.621 -33.406 5.867 1 92.06 212 THR A CA 1
ATOM 1619 C C . THR A 1 212 ? -2.625 -33.75 4.773 1 92.06 212 THR A C 1
ATOM 1621 O O . THR A 1 212 ? -3.014 -34.031 3.633 1 92.06 212 THR A O 1
ATOM 1624 N N . VAL A 1 213 ? -1.401 -33.812 5.211 1 91.25 213 VAL A N 1
ATOM 1625 C CA . VAL A 1 213 ? -0.337 -34.219 4.293 1 91.25 213 VAL A CA 1
ATOM 1626 C C . VAL A 1 213 ? -0.527 -35.656 3.865 1 91.25 213 VAL A C 1
ATOM 1628 O O . VAL A 1 213 ? -0.248 -36.031 2.719 1 91.25 213 VAL A O 1
ATOM 1631 N N . GLU A 1 214 ? -0.972 -36.438 4.766 1 93.12 214 GLU A N 1
ATOM 1632 C CA . GLU A 1 214 ? -1.21 -37.844 4.477 1 93.12 214 GLU A CA 1
ATOM 1633 C C . GLU A 1 214 ? -2.256 -38 3.381 1 93.12 214 GLU A C 1
ATOM 1635 O O . GLU A 1 214 ? -2.08 -38.812 2.467 1 93.12 214 GLU A O 1
ATOM 1640 N N . ASN A 1 215 ? -3.352 -37.281 3.512 1 94.62 215 ASN A N 1
ATOM 1641 C CA . ASN A 1 215 ? -4.387 -37.312 2.484 1 94.62 215 ASN A CA 1
ATOM 1642 C C . ASN A 1 215 ? -3.857 -36.844 1.137 1 94.62 215 ASN A C 1
ATOM 1644 O O . ASN A 1 215 ? -4.223 -37.375 0.092 1 94.62 215 ASN A O 1
ATOM 1648 N N . TYR A 1 216 ? -3.076 -35.875 1.226 1 93.56 216 TYR A N 1
ATOM 1649 C CA . TYR A 1 216 ? -2.438 -35.312 0.037 1 93.56 216 TYR A CA 1
ATOM 1650 C C . TYR A 1 216 ? -1.546 -36.344 -0.636 1 93.56 216 TYR A C 1
ATOM 1652 O O . TYR A 1 216 ? -1.619 -36.562 -1.852 1 93.56 216 TYR A O 1
ATOM 1660 N N . LEU A 1 217 ? -0.749 -37.031 0.112 1 95.38 217 LEU A N 1
ATOM 1661 C CA . LEU A 1 217 ? 0.12 -38.094 -0.36 1 95.38 217 LEU A CA 1
ATOM 1662 C C . LEU A 1 217 ? -0.698 -39.219 -0.966 1 95.38 217 LEU A C 1
ATOM 1664 O O . LEU A 1 217 ? -0.396 -39.688 -2.064 1 95.38 217 LEU A O 1
ATOM 1668 N N . LYS A 1 218 ? -1.712 -39.625 -0.293 1 95.69 218 LYS A N 1
ATOM 1669 C CA . LYS A 1 218 ? -2.545 -40.75 -0.741 1 95.69 218 LYS A CA 1
ATOM 1670 C C . LYS A 1 218 ? -3.195 -40.438 -2.086 1 95.69 218 LYS A C 1
ATOM 1672 O O . LYS A 1 218 ? -3.35 -41.312 -2.926 1 95.69 218 LYS A O 1
ATOM 1677 N N . ALA A 1 219 ? -3.596 -39.25 -2.215 1 95.69 219 ALA A N 1
ATOM 1678 C CA . ALA A 1 219 ? -4.211 -38.812 -3.475 1 95.69 219 ALA A CA 1
ATOM 1679 C C . ALA A 1 219 ? -3.244 -39 -4.641 1 95.69 219 ALA A C 1
ATOM 1681 O O . ALA A 1 219 ? -3.59 -39.625 -5.652 1 95.69 219 ALA A O 1
ATOM 1682 N N . LYS A 1 220 ? -2.039 -38.531 -4.508 1 96.69 220 LYS A N 1
ATOM 1683 C CA . LYS A 1 220 ? -1.062 -38.625 -5.586 1 96.69 220 LYS A CA 1
ATOM 1684 C C . LYS A 1 220 ? -0.617 -40.094 -5.777 1 96.69 220 LYS A C 1
ATOM 1686 O O . LYS A 1 220 ? -0.319 -40.5 -6.898 1 96.69 220 LYS A O 1
ATOM 1691 N N . LYS A 1 221 ? -0.548 -40.844 -4.637 1 97.81 221 LYS A N 1
ATOM 1692 C CA . LYS A 1 221 ? -0.156 -42.25 -4.723 1 97.81 221 LYS A CA 1
ATOM 1693 C C . LYS A 1 221 ? -1.161 -43.031 -5.547 1 97.81 221 LYS A C 1
ATOM 1695 O O . LYS A 1 221 ? -0.786 -43.969 -6.254 1 97.81 221 LYS A O 1
ATOM 1700 N N . LYS A 1 222 ? -2.424 -42.688 -5.43 1 97 222 LYS A N 1
ATOM 1701 C CA . LYS A 1 222 ? -3.492 -43.406 -6.141 1 97 222 LYS A CA 1
ATOM 1702 C C . LYS A 1 222 ? -3.248 -43.406 -7.648 1 97 222 LYS A C 1
ATOM 1704 O O . LYS A 1 222 ? -3.592 -44.344 -8.344 1 97 222 LYS A O 1
ATOM 1709 N N . PHE A 1 223 ? -2.688 -42.406 -8.156 1 97.12 223 PHE A N 1
ATOM 1710 C CA . PHE A 1 223 ? -2.352 -42.312 -9.57 1 97.12 223 PHE A CA 1
ATOM 1711 C C . PHE A 1 223 ? -1.488 -43.5 -9.992 1 97.12 223 PHE A C 1
ATOM 1713 O O . PHE A 1 223 ? -1.744 -44.094 -11.031 1 97.12 223 PHE A O 1
ATOM 1720 N N . PHE A 1 224 ? -0.506 -43.75 -9.188 1 98.06 224 PHE A N 1
ATOM 1721 C CA . PHE A 1 224 ? 0.42 -44.812 -9.5 1 98.06 224 PHE A CA 1
ATOM 1722 C C . PHE A 1 224 ? -0.203 -46.156 -9.172 1 98.06 224 PHE A C 1
ATOM 1724 O O . PHE A 1 224 ? 0.059 -47.156 -9.867 1 98.06 224 PHE A O 1
ATOM 1731 N N . ASP A 1 225 ? -0.99 -46.156 -8.094 1 97 225 ASP A N 1
ATOM 1732 C CA . ASP A 1 225 ? -1.689 -47.406 -7.754 1 97 225 ASP A CA 1
ATOM 1733 C C . ASP A 1 225 ? -2.541 -47.906 -8.922 1 97 225 ASP A C 1
ATOM 1735 O O . ASP A 1 225 ? -2.744 -49.094 -9.086 1 97 225 ASP A O 1
ATOM 1739 N N . ASP A 1 226 ? -3.01 -47 -9.711 1 95.12 226 ASP A N 1
ATOM 1740 C CA . ASP A 1 226 ? -3.969 -47.312 -10.766 1 95.12 226 ASP A CA 1
ATOM 1741 C C . ASP A 1 226 ? -3.271 -47.469 -12.109 1 95.12 226 ASP A C 1
ATOM 1743 O O . ASP A 1 226 ? -3.924 -47.688 -13.133 1 95.12 226 ASP A O 1
ATOM 1747 N N . MET A 1 227 ? -1.962 -47.375 -12.156 1 96.38 227 MET A N 1
ATOM 1748 C CA . MET A 1 227 ? -1.221 -47.5 -13.406 1 96.38 227 MET A CA 1
ATOM 1749 C C . MET A 1 227 ? -1.297 -48.938 -13.938 1 96.38 227 MET A C 1
ATOM 1751 O O . MET A 1 227 ? -1.172 -49.875 -13.172 1 96.38 227 MET A O 1
ATOM 1755 N N . PRO A 1 228 ? -1.532 -49.062 -15.211 1 95 228 PRO A N 1
ATOM 1756 C CA . PRO A 1 228 ? -1.584 -50.406 -15.773 1 95 228 PRO A CA 1
ATOM 1757 C C . PRO A 1 228 ? -0.218 -51.094 -15.797 1 95 228 PRO A C 1
ATOM 1759 O O . PRO A 1 228 ? 0.813 -50.406 -15.727 1 95 228 PRO A O 1
ATOM 1762 N N . LYS A 1 229 ? -0.23 -52.375 -16.016 1 95.75 229 LYS A N 1
ATOM 1763 C CA . LYS A 1 229 ? 0.963 -53.188 -15.898 1 95.75 229 LYS A CA 1
ATOM 1764 C C . LYS A 1 229 ? 1.982 -52.844 -16.984 1 95.75 229 LYS A C 1
ATOM 1766 O O . LYS A 1 229 ? 3.191 -52.938 -16.75 1 95.75 229 LYS A O 1
ATOM 1771 N N . ASN A 1 230 ? 1.508 -52.5 -18.062 1 95.44 230 ASN A N 1
ATOM 1772 C CA . ASN A 1 230 ? 2.402 -52.25 -19.188 1 95.44 230 ASN A CA 1
ATOM 1773 C C . ASN A 1 230 ? 2.941 -50.812 -19.172 1 95.44 230 ASN A C 1
ATOM 1775 O O . ASN A 1 230 ? 3.768 -50.469 -20.016 1 95.44 230 ASN A O 1
ATOM 1779 N N . ALA A 1 231 ? 2.514 -50.031 -18.25 1 97.88 231 ALA A N 1
ATOM 1780 C CA . ALA A 1 231 ? 2.969 -48.656 -18.141 1 97.88 231 ALA A CA 1
ATOM 1781 C C . ALA A 1 231 ? 4.25 -48.562 -17.312 1 97.88 231 ALA A C 1
ATOM 1783 O O . ALA A 1 231 ? 4.656 -49.531 -16.672 1 97.88 231 ALA A O 1
ATOM 1784 N N . PHE A 1 232 ? 4.949 -47.469 -17.406 1 98.44 232 PHE A N 1
ATOM 1785 C CA . PHE A 1 232 ? 6.082 -47.219 -16.531 1 98.44 232 PHE A CA 1
ATOM 1786 C C . PHE A 1 232 ? 5.727 -46.188 -15.453 1 98.44 232 PHE A C 1
ATOM 1788 O O . PHE A 1 232 ? 4.875 -45.312 -15.672 1 98.44 232 PHE A O 1
ATOM 1795 N N . SER A 1 233 ? 6.312 -46.344 -14.312 1 98.69 233 SER A N 1
ATOM 1796 C CA . SER A 1 233 ? 6.324 -45.344 -13.25 1 98.69 233 SER A CA 1
ATOM 1797 C C . SER A 1 233 ? 7.742 -44.844 -12.961 1 98.69 233 SER A C 1
ATOM 1799 O O . SER A 1 233 ? 8.609 -45.656 -12.602 1 98.69 233 SER A O 1
ATOM 1801 N N . LEU A 1 234 ? 7.98 -43.625 -13.266 1 98.81 234 LEU A N 1
ATOM 1802 C CA . LEU A 1 234 ? 9.266 -43 -13 1 98.81 234 LEU A CA 1
ATOM 1803 C C . LEU A 1 234 ? 9.203 -42.125 -11.75 1 98.81 234 LEU A C 1
ATOM 1805 O O . LEU A 1 234 ? 8.461 -41.156 -11.703 1 98.81 234 LEU A O 1
ATOM 1809 N N . THR A 1 235 ? 9.969 -42.438 -10.734 1 98.69 235 THR A N 1
ATOM 1810 C CA . THR A 1 235 ? 9.836 -41.75 -9.445 1 98.69 235 THR A CA 1
ATOM 1811 C C . THR A 1 235 ? 11.164 -41.156 -9.008 1 98.69 235 THR A C 1
ATOM 1813 O O . THR A 1 235 ? 12.227 -41.656 -9.336 1 98.69 235 THR A O 1
ATOM 1816 N N . ASN A 1 236 ? 11.133 -40.031 -8.359 1 98.44 236 ASN A N 1
ATOM 1817 C CA . ASN A 1 236 ? 12.273 -39.281 -7.84 1 98.44 236 ASN A CA 1
ATOM 1818 C C . ASN A 1 236 ? 12.797 -39.906 -6.539 1 98.44 236 ASN A C 1
ATOM 1820 O O . ASN A 1 236 ? 12.141 -39.781 -5.5 1 98.44 236 ASN A O 1
ATOM 1824 N N . LEU A 1 237 ? 13.938 -40.344 -6.562 1 97.5 237 LEU A N 1
ATOM 1825 C CA . LEU A 1 237 ? 14.516 -41 -5.391 1 97.5 237 LEU A CA 1
ATOM 1826 C C . LEU A 1 237 ? 15.016 -39.969 -4.383 1 97.5 237 LEU A C 1
ATOM 1828 O O . LEU A 1 237 ? 15.266 -40.312 -3.223 1 97.5 237 LEU A O 1
ATOM 1832 N N . ASP A 1 238 ? 15.242 -38.781 -4.883 1 96.75 238 ASP A N 1
ATOM 1833 C CA . ASP A 1 238 ? 15.758 -37.75 -4 1 96.75 238 ASP A CA 1
ATOM 1834 C C . ASP A 1 238 ? 14.68 -37.25 -3.041 1 96.75 238 ASP A C 1
ATOM 1836 O O . ASP A 1 238 ? 14.984 -36.562 -2.064 1 96.75 238 ASP A O 1
ATOM 1840 N N . ASP A 1 239 ? 13.406 -37.531 -3.324 1 95.75 239 ASP A N 1
ATOM 1841 C CA . ASP A 1 239 ? 12.305 -37.219 -2.426 1 95.75 239 ASP A CA 1
ATOM 1842 C C . ASP A 1 239 ? 11.992 -38.406 -1.502 1 95.75 239 ASP A C 1
ATOM 1844 O O . ASP A 1 239 ? 11.906 -39.531 -1.95 1 95.75 239 ASP A O 1
ATOM 1848 N N . LYS A 1 240 ? 11.766 -38.062 -0.256 1 94.38 240 LYS A N 1
ATOM 1849 C CA . LYS A 1 240 ? 11.547 -39.125 0.74 1 94.38 240 LYS A CA 1
ATOM 1850 C C . LYS A 1 240 ? 10.312 -39.938 0.41 1 94.38 240 LYS A C 1
ATOM 1852 O O . LYS A 1 240 ? 10.203 -41.094 0.826 1 94.38 240 LYS A O 1
ATOM 1857 N N . ASN A 1 241 ? 9.398 -39.406 -0.355 1 94.88 241 ASN A N 1
ATOM 1858 C CA . ASN A 1 241 ? 8.164 -40.125 -0.692 1 94.88 241 ASN A CA 1
ATOM 1859 C C . ASN A 1 241 ? 8.273 -40.844 -2.029 1 94.88 241 ASN A C 1
ATOM 1861 O O . ASN A 1 241 ? 7.305 -41.469 -2.49 1 94.88 241 ASN A O 1
ATOM 1865 N N . GLY A 1 242 ? 9.383 -40.781 -2.674 1 94.94 242 GLY A N 1
ATOM 1866 C CA . GLY A 1 242 ? 9.539 -41.344 -4.008 1 94.94 242 GLY A CA 1
ATOM 1867 C C . GLY A 1 242 ? 9.109 -42.781 -4.102 1 94.94 242 GLY A C 1
ATOM 1868 O O . GLY A 1 242 ? 8.234 -43.125 -4.891 1 94.94 242 GLY A O 1
ATOM 1869 N N . LEU A 1 243 ? 9.664 -43.562 -3.242 1 94.44 243 LEU A N 1
ATOM 1870 C CA . LEU A 1 243 ? 9.391 -45 -3.303 1 94.44 243 LEU A CA 1
ATOM 1871 C C . LEU A 1 243 ? 8.023 -45.312 -2.713 1 94.44 243 LEU A C 1
ATOM 1873 O O . LEU A 1 243 ? 7.418 -46.344 -3.055 1 94.44 243 LEU A O 1
ATOM 1877 N N . VAL A 1 244 ? 7.535 -44.469 -1.874 1 96 244 VAL A N 1
ATOM 1878 C CA . VAL A 1 244 ? 6.207 -44.656 -1.294 1 96 244 VAL A CA 1
ATOM 1879 C C . VAL A 1 244 ? 5.148 -44.562 -2.391 1 96 244 VAL A C 1
ATOM 1881 O O . VAL A 1 244 ? 4.176 -45.344 -2.379 1 96 244 VAL A O 1
ATOM 1884 N N . MET A 1 245 ? 5.359 -43.781 -3.35 1 96.25 245 MET A N 1
ATOM 1885 C CA . MET A 1 245 ? 4.402 -43.5 -4.422 1 96.25 245 MET A CA 1
ATOM 1886 C C . MET A 1 245 ? 4.176 -44.781 -5.258 1 96.25 245 MET A C 1
ATOM 1888 O O . MET A 1 245 ? 3.092 -44.969 -5.812 1 96.25 245 MET A O 1
ATOM 1892 N N . THR A 1 246 ? 5.219 -45.719 -5.312 1 95.75 246 THR A N 1
ATOM 1893 C CA . THR A 1 246 ? 5.16 -46.812 -6.273 1 95.75 246 THR A CA 1
ATOM 1894 C C . THR A 1 246 ? 5.023 -48.156 -5.555 1 95.75 246 THR A C 1
ATOM 1896 O O . THR A 1 246 ? 5.152 -49.188 -6.176 1 95.75 246 THR A O 1
ATOM 1899 N N . GLN A 1 247 ? 4.844 -48.188 -4.332 1 94.56 247 GLN A N 1
ATOM 1900 C CA . GLN A 1 247 ? 4.828 -49.406 -3.52 1 94.56 247 GLN A CA 1
ATOM 1901 C C . GLN A 1 247 ? 3.77 -50.375 -4.016 1 94.56 247 GLN A C 1
ATOM 1903 O O . GLN A 1 247 ? 3.959 -51.594 -3.943 1 94.56 247 GLN A O 1
ATOM 1908 N N . ASN A 1 248 ? 2.613 -49.969 -4.527 1 93.19 248 ASN A N 1
ATOM 1909 C CA . ASN A 1 248 ? 1.521 -50.875 -4.895 1 93.19 248 ASN A CA 1
ATOM 1910 C C . ASN A 1 248 ? 1.204 -50.781 -6.383 1 93.19 248 ASN A C 1
ATOM 1912 O O . ASN A 1 248 ? 0.164 -51.281 -6.828 1 93.19 248 ASN A O 1
ATOM 1916 N N . THR A 1 249 ? 2.086 -50.219 -7.055 1 96.81 249 THR A N 1
ATOM 1917 C CA . THR A 1 249 ? 1.792 -50.031 -8.477 1 96.81 249 THR A CA 1
ATOM 1918 C C . THR A 1 249 ? 2.02 -51.344 -9.234 1 96.81 249 THR A C 1
ATOM 1920 O O . THR A 1 249 ? 2.816 -52.188 -8.812 1 96.81 249 THR A O 1
ATOM 1923 N N . ARG A 1 250 ? 1.286 -51.594 -10.258 1 97.12 250 ARG A N 1
ATOM 1924 C CA . ARG A 1 250 ? 1.46 -52.75 -11.141 1 97.12 250 ARG A CA 1
ATOM 1925 C C . ARG A 1 250 ? 2.402 -52.406 -12.289 1 97.12 250 ARG A C 1
ATOM 1927 O O . ARG A 1 250 ? 2.891 -53.312 -12.977 1 97.12 250 ARG A O 1
ATOM 1934 N N . SER A 1 251 ? 2.648 -51.156 -12.477 1 97.12 251 SER A N 1
ATOM 1935 C CA . SER A 1 251 ? 3.49 -50.719 -13.578 1 97.12 251 SER A CA 1
ATOM 1936 C C . SER A 1 251 ? 4.961 -51 -13.305 1 97.12 251 SER A C 1
ATOM 1938 O O . SER A 1 251 ? 5.32 -51.438 -12.211 1 97.12 251 SER A O 1
ATOM 1940 N N . ARG A 1 252 ? 5.836 -50.906 -14.312 1 98 252 ARG A N 1
ATOM 1941 C CA . ARG A 1 252 ? 7.277 -51.031 -14.141 1 98 252 ARG A CA 1
ATOM 1942 C C . ARG A 1 252 ? 7.871 -49.781 -13.516 1 98 252 ARG A C 1
ATOM 1944 O O . ARG A 1 252 ? 7.754 -48.688 -14.078 1 98 252 ARG A O 1
ATOM 1951 N N . VAL A 1 253 ? 8.555 -50 -12.422 1 98.31 253 VAL A N 1
ATOM 1952 C CA . VAL A 1 253 ? 9.031 -48.875 -11.648 1 98.31 253 VAL A CA 1
ATOM 1953 C C . VAL A 1 253 ? 10.469 -48.531 -12.047 1 98.31 253 VAL A C 1
ATOM 1955 O O . VAL A 1 253 ? 11.312 -49.438 -12.148 1 98.31 253 VAL A O 1
ATOM 1958 N N . TYR A 1 254 ? 10.75 -47.344 -12.375 1 98.5 254 TYR A N 1
ATOM 1959 C CA . TYR A 1 254 ? 12.07 -46.781 -12.633 1 98.5 254 TYR A CA 1
ATOM 1960 C C . TYR A 1 254 ? 12.352 -45.594 -11.727 1 98.5 254 TYR A C 1
ATOM 1962 O O . TYR A 1 254 ? 11.422 -44.969 -11.211 1 98.5 254 TYR A O 1
ATOM 1970 N N . THR A 1 255 ? 13.633 -45.281 -11.547 1 98.56 255 THR A N 1
ATOM 1971 C CA . THR A 1 255 ? 14.008 -44.25 -10.594 1 98.56 255 THR A CA 1
ATOM 1972 C C . THR A 1 255 ? 14.977 -43.25 -11.234 1 98.56 255 THR A C 1
ATOM 1974 O O . THR A 1 255 ? 15.711 -43.625 -12.164 1 98.56 255 THR A O 1
ATOM 1977 N N . TYR A 1 256 ? 14.922 -42.031 -10.82 1 98.5 256 TYR A N 1
ATOM 1978 C CA . TYR A 1 256 ? 15.906 -41.031 -11.195 1 98.5 256 TYR A CA 1
ATOM 1979 C C . TYR A 1 256 ? 16.391 -40.25 -9.977 1 98.5 256 TYR A C 1
ATOM 1981 O O . TYR A 1 256 ? 15.656 -40.094 -9 1 98.5 256 TYR A O 1
ATOM 1989 N N . SER A 1 257 ? 17.625 -39.844 -9.992 1 98.5 257 SER A N 1
ATOM 1990 C CA . SER A 1 257 ? 18.219 -39.188 -8.836 1 98.5 257 SER A CA 1
ATOM 1991 C C . SER A 1 257 ? 19.469 -38.375 -9.242 1 98.5 257 SER A C 1
ATOM 1993 O O . SER A 1 257 ? 20.203 -38.781 -10.133 1 98.5 257 SER A O 1
ATOM 1995 N N . LEU A 1 258 ? 19.656 -37.25 -8.625 1 96.94 258 LEU A N 1
ATOM 1996 C CA . LEU A 1 258 ? 20.875 -36.469 -8.781 1 96.94 258 LEU A CA 1
ATOM 1997 C C . LEU A 1 258 ? 21.906 -36.875 -7.723 1 96.94 258 LEU A C 1
ATOM 1999 O O . LEU A 1 258 ? 23.047 -36.406 -7.754 1 96.94 258 LEU A O 1
ATOM 2003 N N . ARG A 1 259 ? 21.562 -37.688 -6.797 1 94.69 259 ARG A N 1
ATOM 2004 C CA . ARG A 1 259 ? 22.406 -37.938 -5.637 1 94.69 259 ARG A CA 1
ATOM 2005 C C . ARG A 1 259 ? 22.766 -39.438 -5.543 1 94.69 259 ARG A C 1
ATOM 2007 O O . ARG A 1 259 ? 23.922 -39.781 -5.258 1 94.69 259 ARG A O 1
ATOM 2014 N N . SER A 1 260 ? 21.828 -40.281 -5.805 1 94.12 260 SER A N 1
ATOM 2015 C CA . SER A 1 260 ? 21.984 -41.688 -5.52 1 94.12 260 SER A CA 1
ATOM 2016 C C . SER A 1 260 ? 22 -42.531 -6.801 1 94.12 260 SER A C 1
ATOM 2018 O O . SER A 1 260 ? 21.609 -42.031 -7.863 1 94.12 260 SER A O 1
ATOM 2020 N N . LEU A 1 261 ? 22.5 -43.719 -6.59 1 94.38 261 LEU A N 1
ATOM 2021 C CA . LEU A 1 261 ? 22.406 -44.656 -7.699 1 94.38 261 LEU A CA 1
ATOM 2022 C C . LEU A 1 261 ? 20.953 -44.906 -8.07 1 94.38 261 LEU A C 1
ATOM 2024 O O . LEU A 1 261 ? 20.109 -45.156 -7.191 1 94.38 261 LEU A O 1
ATOM 2028 N N . SER A 1 262 ? 20.625 -44.844 -9.359 1 97.62 262 SER A N 1
ATOM 2029 C CA . SER A 1 262 ? 19.266 -44.969 -9.898 1 97.62 262 SER A CA 1
ATOM 2030 C C . SER A 1 262 ? 19.297 -45.375 -11.367 1 97.62 262 SER A C 1
ATOM 2032 O O . SER A 1 262 ? 20.375 -45.469 -11.977 1 97.62 262 SER A O 1
ATOM 2034 N N . ASP A 1 263 ? 18.141 -45.75 -11.875 1 98.06 263 ASP A N 1
ATOM 2035 C CA . ASP A 1 263 ? 18.047 -46.094 -13.289 1 98.06 263 ASP A CA 1
ATOM 2036 C C . ASP A 1 263 ? 18.516 -44.938 -14.164 1 98.06 263 ASP A C 1
ATOM 2038 O O . ASP A 1 263 ? 19.188 -45.156 -15.18 1 98.06 263 ASP A O 1
ATOM 2042 N N . PHE A 1 264 ? 18.172 -43.75 -13.82 1 98.5 264 PHE A N 1
ATOM 2043 C CA . PHE A 1 264 ? 18.625 -42.531 -14.469 1 98.5 264 PHE A CA 1
ATOM 2044 C C . PHE A 1 264 ? 19.328 -41.625 -13.477 1 98.5 264 PHE A C 1
ATOM 2046 O O . PHE A 1 264 ? 18.688 -41 -12.617 1 98.5 264 PHE A O 1
ATOM 2053 N N . LYS A 1 265 ? 20.578 -41.5 -13.672 1 98.31 265 LYS A N 1
ATOM 2054 C CA . LYS A 1 265 ? 21.406 -40.719 -12.727 1 98.31 265 LYS A CA 1
ATOM 2055 C C . LYS A 1 265 ? 21.891 -39.438 -13.344 1 98.31 265 LYS A C 1
ATOM 2057 O O . LYS A 1 265 ? 22.297 -39.406 -14.508 1 98.31 265 LYS A O 1
ATOM 2062 N N . GLY A 1 266 ? 21.781 -38.375 -12.586 1 97.44 266 GLY A N 1
ATOM 2063 C CA . GLY A 1 266 ? 22.25 -37.062 -13.031 1 97.44 266 GLY A CA 1
ATOM 2064 C C . GLY A 1 266 ? 23.109 -36.344 -12.016 1 97.44 266 GLY A C 1
ATOM 2065 O O . GLY A 1 266 ? 23.109 -36.688 -10.836 1 97.44 266 GLY A O 1
ATOM 2066 N N . LYS A 1 267 ? 23.875 -35.438 -12.523 1 97.25 267 LYS A N 1
ATOM 2067 C CA . LYS A 1 267 ? 24.703 -34.562 -11.695 1 97.25 267 LYS A CA 1
ATOM 2068 C C . LYS A 1 267 ? 24.844 -33.188 -12.312 1 97.25 267 LYS A C 1
ATOM 2070 O O . LYS A 1 267 ? 24.922 -33.031 -13.539 1 97.25 267 LYS A O 1
ATOM 2075 N N . VAL A 1 268 ? 24.859 -32.188 -11.414 1 95.75 268 VAL A N 1
ATOM 2076 C CA . VAL A 1 268 ? 25.172 -30.828 -11.859 1 95.75 268 VAL A CA 1
ATOM 2077 C C . VAL A 1 268 ? 26.688 -30.594 -11.781 1 95.75 268 VAL A C 1
ATOM 2079 O O . VAL A 1 268 ? 27.266 -30.625 -10.695 1 95.75 268 VAL A O 1
ATOM 2082 N N . LEU A 1 269 ? 27.266 -30.297 -12.859 1 95.81 269 LEU A N 1
ATOM 2083 C CA . LEU A 1 269 ? 28.703 -30.094 -12.906 1 95.81 269 LEU A CA 1
ATOM 2084 C C . LEU A 1 269 ? 29.062 -28.625 -12.734 1 95.81 269 LEU A C 1
ATOM 2086 O O . LEU A 1 269 ? 30.031 -28.297 -12.039 1 95.81 269 LEU A O 1
ATOM 2090 N N . GLU A 1 270 ? 28.375 -27.766 -13.422 1 94.12 270 GLU A N 1
ATOM 2091 C CA . GLU A 1 270 ? 28.562 -26.328 -13.367 1 94.12 270 GLU A CA 1
ATOM 2092 C C . GLU A 1 270 ? 27.219 -25.594 -13.422 1 94.12 270 GLU A C 1
ATOM 2094 O O . GLU A 1 270 ? 26.25 -26.094 -13.984 1 94.12 270 GLU A O 1
ATOM 2099 N N . SER A 1 271 ? 27.188 -24.516 -12.727 1 90.88 271 SER A N 1
ATOM 2100 C CA . SER A 1 271 ? 26 -23.672 -12.734 1 90.88 271 SER A CA 1
ATOM 2101 C C . SER A 1 271 ? 26.375 -22.203 -12.93 1 90.88 271 SER A C 1
ATOM 2103 O O . SER A 1 271 ? 27.297 -21.703 -12.281 1 90.88 271 SER A O 1
ATOM 2105 N N . HIS A 1 272 ? 25.75 -21.484 -13.852 1 86.5 272 HIS A N 1
ATOM 2106 C CA . HIS A 1 272 ? 25.922 -20.062 -14.117 1 86.5 272 HIS A CA 1
ATOM 2107 C C . HIS A 1 272 ? 24.594 -19.422 -14.547 1 86.5 272 HIS A C 1
ATOM 2109 O O . HIS A 1 272 ? 23.578 -20.109 -14.68 1 86.5 272 HIS A O 1
ATOM 2115 N N . PHE A 1 273 ? 24.547 -18.094 -14.719 1 81 273 PHE A N 1
ATOM 2116 C CA . PHE A 1 273 ? 23.328 -17.375 -15.039 1 81 273 PHE A CA 1
ATOM 2117 C C . PHE A 1 273 ? 22.859 -17.719 -16.453 1 81 273 PHE A C 1
ATOM 2119 O O . PHE A 1 273 ? 21.688 -17.531 -16.781 1 81 273 PHE A O 1
ATOM 2126 N N . GLU A 1 274 ? 23.797 -18.25 -17.188 1 85.19 274 GLU A N 1
ATOM 2127 C CA . GLU A 1 274 ? 23.438 -18.578 -18.562 1 85.19 274 GLU A CA 1
ATOM 2128 C C . GLU A 1 274 ? 22.922 -20.016 -18.688 1 85.19 274 GLU A C 1
ATOM 2130 O O . GLU A 1 274 ? 22.344 -20.375 -19.703 1 85.19 274 GLU A O 1
ATOM 2135 N N . GLY A 1 275 ? 23.219 -20.844 -17.734 1 92.25 275 GLY A N 1
ATOM 2136 C CA . GLY A 1 275 ? 22.797 -22.219 -17.766 1 92.25 275 GLY A CA 1
ATOM 2137 C C . GLY A 1 275 ? 23.641 -23.141 -16.891 1 92.25 275 GLY A C 1
ATOM 2138 O O . GLY A 1 275 ? 24.281 -22.672 -15.945 1 92.25 275 GLY A O 1
ATOM 2139 N N . MET A 1 276 ? 23.5 -24.469 -17.203 1 95.12 276 MET A N 1
ATOM 2140 C CA . MET A 1 276 ? 24.188 -25.484 -16.406 1 95.12 276 MET A CA 1
ATOM 2141 C C . MET A 1 276 ? 24.875 -26.5 -17.312 1 95.12 276 MET A C 1
ATOM 2143 O O . MET A 1 276 ? 24.453 -26.703 -18.453 1 95.12 276 MET A O 1
ATOM 2147 N N . LEU A 1 277 ? 26 -26.984 -16.828 1 96.94 277 LEU A N 1
ATOM 2148 C CA . LEU A 1 277 ? 26.594 -28.203 -17.359 1 96.94 277 LEU A CA 1
ATOM 2149 C C . LEU A 1 277 ? 26.203 -29.406 -16.5 1 96.94 277 LEU A C 1
ATOM 2151 O O . LEU A 1 277 ? 26.438 -29.422 -15.297 1 96.94 277 LEU A O 1
ATOM 2155 N N . LEU A 1 278 ? 25.562 -30.391 -17.172 1 97.94 278 LEU A N 1
ATOM 2156 C CA . LEU A 1 278 ? 25.031 -31.562 -16.453 1 97.94 278 LEU A CA 1
ATOM 2157 C C . LEU A 1 278 ? 25.719 -32.844 -16.922 1 97.94 278 LEU A C 1
ATOM 2159 O O . LEU A 1 278 ? 26.375 -32.844 -17.969 1 97.94 278 LEU A O 1
ATOM 2163 N N . ASP A 1 279 ? 25.625 -33.812 -16.078 1 97.81 279 ASP A N 1
ATOM 2164 C CA . ASP A 1 279 ? 25.969 -35.188 -16.422 1 97.81 279 ASP A CA 1
ATOM 2165 C C . ASP A 1 279 ? 24.766 -36.094 -16.25 1 97.81 279 ASP A C 1
ATOM 2167 O O . ASP A 1 279 ? 24.266 -36.281 -15.125 1 97.81 279 ASP A O 1
ATOM 2171 N N . PHE A 1 280 ? 24.25 -36.656 -17.375 1 98.25 280 PHE A N 1
ATOM 2172 C CA . PHE A 1 280 ? 23.156 -37.625 -17.328 1 98.25 280 PHE A CA 1
ATOM 2173 C C . PHE A 1 280 ? 23.625 -39 -17.797 1 98.25 280 PHE A C 1
ATOM 2175 O O . PHE A 1 280 ? 23.953 -39.156 -18.984 1 98.25 280 PHE A O 1
ATOM 2182 N N . ASN A 1 281 ? 23.578 -39.969 -16.953 1 97.5 281 ASN A N 1
ATOM 2183 C CA . ASN A 1 281 ? 24.047 -41.312 -17.234 1 97.5 281 ASN A CA 1
ATOM 2184 C C . ASN A 1 281 ? 25.438 -41.312 -17.859 1 97.5 281 ASN A C 1
ATOM 2186 O O . ASN A 1 281 ? 25.672 -41.938 -18.891 1 97.5 281 ASN A O 1
ATOM 2190 N N . ASN A 1 282 ? 26.266 -40.5 -17.391 1 95.56 282 ASN A N 1
ATOM 2191 C CA . ASN A 1 282 ? 27.688 -40.375 -17.734 1 95.56 282 ASN A CA 1
ATOM 2192 C C . ASN A 1 282 ? 27.875 -39.688 -19.078 1 95.56 282 ASN A C 1
ATOM 2194 O O . ASN A 1 282 ? 28.891 -39.875 -19.75 1 95.56 282 ASN A O 1
ATOM 2198 N N . HIS A 1 283 ? 26.891 -38.906 -19.5 1 97.31 283 HIS A N 1
ATOM 2199 C CA . HIS A 1 283 ? 27.016 -38.031 -20.656 1 97.31 283 HIS A CA 1
ATOM 2200 C C . HIS A 1 283 ? 26.844 -36.594 -20.281 1 97.31 283 HIS A C 1
ATOM 2202 O O . HIS A 1 283 ? 25.859 -36.219 -19.641 1 97.31 283 HIS A O 1
ATOM 2208 N N . GLU A 1 284 ? 27.719 -35.812 -20.797 1 96.5 284 GLU A N 1
ATOM 2209 C CA . GLU A 1 284 ? 27.641 -34.375 -20.5 1 96.5 284 GLU A CA 1
ATOM 2210 C C . GLU A 1 284 ? 26.656 -33.656 -21.422 1 96.5 284 GLU A C 1
ATOM 2212 O O . GLU A 1 284 ? 26.531 -34 -22.594 1 96.5 284 GLU A O 1
ATOM 2217 N N . LEU A 1 285 ? 25.969 -32.75 -20.844 1 96.25 285 LEU A N 1
ATOM 2218 C CA . LEU A 1 285 ? 25.016 -31.953 -21.609 1 96.25 285 LEU A CA 1
ATOM 2219 C C . LEU A 1 285 ? 24.891 -30.547 -21.047 1 96.25 285 LEU A C 1
ATOM 2221 O O . LEU A 1 285 ? 24.781 -30.359 -19.844 1 96.25 285 LEU A O 1
ATOM 2225 N N . ALA A 1 286 ? 25 -29.562 -21.969 1 96.5 286 ALA A N 1
ATOM 2226 C CA . ALA A 1 286 ? 24.781 -28.172 -21.609 1 96.5 286 ALA A CA 1
ATOM 2227 C C . ALA A 1 286 ? 23.344 -27.75 -21.844 1 96.5 286 ALA A C 1
ATOM 2229 O O . ALA A 1 286 ? 22.75 -28.078 -22.875 1 96.5 286 ALA A O 1
ATOM 2230 N N . VAL A 1 287 ? 22.781 -27.141 -20.828 1 96.5 287 VAL A N 1
ATOM 2231 C CA . VAL A 1 287 ? 21.391 -26.719 -20.938 1 96.5 287 VAL A CA 1
ATOM 2232 C C . VAL A 1 287 ? 21.25 -25.25 -20.562 1 96.5 287 VAL A C 1
ATOM 2234 O O . VAL A 1 287 ? 22.172 -24.672 -19.953 1 96.5 287 VAL A O 1
ATOM 2237 N N . ARG A 1 288 ? 20.141 -24.609 -20.875 1 93.88 288 ARG A N 1
ATOM 2238 C CA . ARG A 1 288 ? 19.875 -23.203 -20.609 1 93.88 288 ARG A CA 1
ATOM 2239 C C . ARG A 1 288 ? 19.047 -23.016 -19.359 1 93.88 288 ARG A C 1
ATOM 2241 O O . ARG A 1 288 ? 18.328 -22.031 -19.219 1 93.88 288 ARG A O 1
ATOM 2248 N N . PHE A 1 289 ? 19.016 -24 -18.531 1 93.88 289 PHE A N 1
ATOM 2249 C CA . PHE A 1 289 ? 18.25 -24 -17.297 1 93.88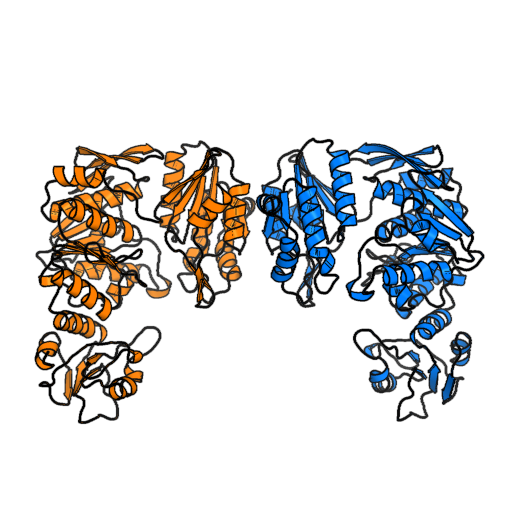 289 PHE A CA 1
ATOM 2250 C C . PHE A 1 289 ? 19.156 -23.75 -16.094 1 93.88 289 PHE A C 1
ATOM 2252 O O . PHE A 1 289 ? 20.359 -23.984 -16.156 1 93.88 289 PHE A O 1
ATOM 2259 N N . ILE A 1 290 ? 18.547 -23.203 -15.039 1 89.94 290 ILE A N 1
ATOM 2260 C CA . ILE A 1 290 ? 19.328 -22.875 -13.852 1 89.94 290 ILE A CA 1
ATOM 2261 C C . ILE A 1 290 ? 18.719 -23.547 -12.625 1 89.94 290 ILE A C 1
ATOM 2263 O O . ILE A 1 290 ? 17.484 -23.578 -12.484 1 89.94 290 ILE A O 1
ATOM 2267 N N . GLY A 1 291 ? 19.641 -24.078 -11.711 1 91.5 291 GLY A N 1
ATOM 2268 C CA . GLY A 1 291 ? 19.203 -24.594 -10.422 1 91.5 291 GLY A CA 1
ATOM 2269 C C . GLY A 1 291 ? 19.109 -26.109 -10.383 1 91.5 291 GLY A C 1
ATOM 2270 O O . GLY A 1 291 ? 18.703 -26.734 -11.367 1 91.5 291 GLY A O 1
ATOM 2271 N N . LYS A 1 292 ? 19.359 -26.656 -9.289 1 92.12 292 LYS A N 1
ATOM 2272 C CA . LYS A 1 292 ? 19.344 -28.109 -9.102 1 92.12 292 LYS A CA 1
ATOM 2273 C C . LYS A 1 292 ? 17.953 -28.672 -9.359 1 92.12 292 LYS A C 1
ATOM 2275 O O . LYS A 1 292 ? 17.812 -29.797 -9.852 1 92.12 292 LYS A O 1
ATOM 2280 N N . PHE A 1 293 ? 16.969 -27.891 -8.984 1 92.06 293 PHE A N 1
ATOM 2281 C CA . PHE A 1 293 ? 15.617 -28.375 -9.203 1 92.06 293 PHE A CA 1
ATOM 2282 C C . PHE A 1 293 ? 15.336 -28.547 -10.695 1 92.06 293 PHE A C 1
ATOM 2284 O O . PHE A 1 293 ? 14.633 -29.469 -11.094 1 92.06 293 PHE A O 1
ATOM 2291 N N . ASN A 1 294 ? 15.828 -27.703 -11.5 1 94.44 294 ASN A N 1
ATOM 2292 C CA . ASN A 1 294 ? 15.672 -27.859 -12.945 1 94.44 294 ASN A CA 1
ATOM 2293 C C . ASN A 1 294 ? 16.484 -29.031 -13.469 1 94.44 294 ASN A C 1
ATOM 2295 O O . ASN A 1 294 ? 16.062 -29.703 -14.414 1 94.44 294 ASN A O 1
ATOM 2299 N N . ALA A 1 295 ? 17.688 -29.219 -12.883 1 96.25 295 ALA A N 1
ATOM 2300 C CA . ALA A 1 295 ? 18.453 -30.406 -13.25 1 96.25 295 ALA A CA 1
ATOM 2301 C C . ALA A 1 295 ? 17.641 -31.688 -13 1 96.25 295 ALA A C 1
ATOM 2303 O O . ALA A 1 295 ? 17.641 -32.594 -13.828 1 96.25 295 ALA A O 1
ATOM 2304 N N . SER A 1 296 ? 17 -31.672 -11.875 1 97.44 296 SER A N 1
ATOM 2305 C CA . SER A 1 296 ? 16.141 -32.812 -11.523 1 97.44 296 SER A CA 1
ATOM 2306 C C . SER A 1 296 ? 14.992 -32.938 -12.508 1 97.44 296 SER A C 1
ATOM 2308 O O . SER A 1 296 ? 14.672 -34.062 -12.945 1 97.44 296 SER A O 1
ATOM 2310 N N . ASN A 1 297 ? 14.32 -31.875 -12.852 1 97.69 297 ASN A N 1
ATOM 2311 C CA . ASN A 1 297 ? 13.25 -31.891 -13.836 1 97.69 297 ASN A CA 1
ATOM 2312 C C . ASN A 1 297 ? 13.727 -32.438 -15.18 1 97.69 297 ASN A C 1
ATOM 2314 O O . ASN A 1 297 ? 13.047 -33.25 -15.797 1 97.69 297 ASN A O 1
ATOM 2318 N N . LEU A 1 298 ? 14.859 -31.938 -15.609 1 98.19 298 LEU A N 1
ATOM 2319 C CA . LEU A 1 298 ? 15.422 -32.344 -16.891 1 98.19 298 LEU A CA 1
ATOM 2320 C C . LEU A 1 298 ? 15.766 -33.844 -16.859 1 98.19 298 LEU A C 1
ATOM 2322 O O . LEU A 1 298 ? 15.609 -34.531 -17.875 1 98.19 298 LEU A O 1
ATOM 2326 N N . LEU A 1 299 ? 16.266 -34.281 -15.75 1 98.56 299 LEU A N 1
ATOM 2327 C CA . LEU A 1 299 ? 16.578 -35.719 -15.609 1 98.56 299 LEU A CA 1
ATOM 2328 C C . LEU A 1 299 ? 15.32 -36.562 -15.742 1 98.56 299 LEU A C 1
ATOM 2330 O O . LEU A 1 299 ? 15.359 -37.625 -16.328 1 98.56 299 LEU A O 1
ATOM 2334 N N . ALA A 1 300 ? 14.242 -36.125 -15.156 1 98.75 300 ALA A N 1
ATOM 2335 C CA . ALA A 1 300 ? 12.953 -36.812 -15.305 1 98.75 300 ALA A CA 1
ATOM 2336 C C . ALA A 1 300 ? 12.523 -36.844 -16.766 1 98.75 300 ALA A C 1
ATOM 2338 O O . ALA A 1 300 ? 12.023 -37.875 -17.25 1 98.75 300 ALA A O 1
ATOM 2339 N N . VAL A 1 301 ? 12.688 -35.719 -17.453 1 98.81 301 VAL A N 1
ATOM 2340 C CA . VAL A 1 301 ? 12.352 -35.656 -18.875 1 98.81 301 VAL A CA 1
ATOM 2341 C C . VAL A 1 301 ? 13.203 -36.656 -19.656 1 98.81 301 VAL A C 1
ATOM 2343 O O . VAL A 1 301 ? 12.695 -37.375 -20.516 1 98.81 301 VAL A O 1
ATOM 2346 N N . PHE A 1 302 ? 14.531 -36.719 -19.391 1 98.69 302 PHE A N 1
ATOM 2347 C CA . PHE A 1 302 ? 15.469 -37.656 -20 1 98.69 302 PHE A CA 1
ATOM 2348 C C . PHE A 1 302 ? 15.016 -39.094 -19.812 1 98.69 302 PHE A C 1
ATOM 2350 O O . PHE A 1 302 ? 14.891 -39.844 -20.781 1 98.69 302 PHE A O 1
ATOM 2357 N N . GLY A 1 303 ? 14.719 -39.406 -18.562 1 98.75 303 GLY A N 1
ATOM 2358 C CA . GLY A 1 303 ? 14.289 -40.75 -18.234 1 98.75 303 GLY A CA 1
ATOM 2359 C C . GLY A 1 303 ? 13 -41.156 -18.938 1 98.75 303 GLY A C 1
ATOM 2360 O O . GLY A 1 303 ? 12.914 -42.25 -19.516 1 98.75 303 GLY A O 1
ATOM 2361 N N . ALA A 1 304 ? 11.992 -40.344 -18.875 1 98.81 304 ALA A N 1
ATOM 2362 C CA . ALA A 1 304 ? 10.695 -40.625 -19.484 1 98.81 304 ALA A CA 1
ATOM 2363 C C . ALA A 1 304 ? 10.828 -40.812 -20.984 1 98.81 304 ALA A C 1
ATOM 2365 O O . ALA A 1 304 ? 10.211 -41.719 -21.562 1 98.81 304 ALA A O 1
ATOM 2366 N N . ALA A 1 305 ? 11.586 -39.969 -21.656 1 98.81 305 ALA A N 1
ATOM 2367 C CA . ALA A 1 305 ? 11.781 -40.062 -23.094 1 98.81 305 ALA A CA 1
ATOM 2368 C C . ALA A 1 305 ? 12.438 -41.406 -23.453 1 98.81 305 ALA A C 1
ATOM 2370 O O . ALA A 1 305 ? 12.047 -42.062 -24.422 1 98.81 305 ALA A O 1
ATOM 2371 N N . VAL A 1 306 ? 13.461 -41.781 -22.672 1 98.69 306 VAL A N 1
ATOM 2372 C CA . VAL A 1 306 ? 14.156 -43.031 -22.891 1 98.69 306 VAL A CA 1
ATOM 2373 C C . VAL A 1 306 ? 13.188 -44.219 -22.688 1 98.69 306 VAL A C 1
ATOM 2375 O O . VAL A 1 306 ? 13.18 -45.156 -23.469 1 98.69 306 VAL A O 1
ATOM 2378 N N . LEU A 1 307 ? 12.359 -44.125 -21.656 1 98.62 307 LEU A N 1
ATOM 2379 C CA . LEU A 1 307 ? 11.406 -45.188 -21.344 1 98.62 307 LEU A CA 1
ATOM 2380 C C . LEU A 1 307 ? 10.328 -45.281 -22.422 1 98.62 307 LEU A C 1
ATOM 2382 O O . LEU A 1 307 ? 9.68 -46.312 -22.562 1 98.62 307 LEU A O 1
ATOM 2386 N N . LEU A 1 308 ? 10.148 -44.188 -23.156 1 98.38 308 LEU A N 1
ATOM 2387 C CA . LEU A 1 308 ? 9.203 -44.188 -24.266 1 98.38 308 LEU A CA 1
ATOM 2388 C C . LEU A 1 308 ? 9.883 -44.625 -25.562 1 98.38 308 LEU A C 1
ATOM 2390 O O . LEU A 1 308 ? 9.312 -44.5 -26.641 1 98.38 308 LEU A O 1
ATOM 2394 N N . GLY A 1 309 ? 11.117 -45 -25.469 1 97.88 309 GLY A N 1
ATOM 2395 C CA . GLY A 1 309 ? 11.75 -45.719 -26.578 1 97.88 309 GLY A CA 1
ATOM 2396 C C . GLY A 1 309 ? 12.766 -44.875 -27.328 1 97.88 309 GLY A C 1
ATOM 2397 O O . GLY A 1 309 ? 13.273 -45.281 -28.359 1 97.88 309 GLY A O 1
ATOM 2398 N N . LYS A 1 310 ? 13.086 -43.812 -26.875 1 98.25 310 LYS A N 1
ATOM 2399 C CA . LYS A 1 310 ? 14.055 -42.969 -27.562 1 98.25 310 LYS A CA 1
ATOM 2400 C C . LYS A 1 310 ? 15.477 -43.281 -27.125 1 98.25 310 LYS A C 1
ATOM 2402 O O . LYS A 1 310 ? 15.703 -43.656 -25.969 1 98.25 310 LYS A O 1
ATOM 2407 N N . LYS A 1 311 ? 16.375 -43.094 -27.984 1 98 311 LYS A N 1
ATOM 2408 C CA . LYS A 1 311 ? 17.781 -43.312 -27.672 1 98 311 LYS A CA 1
ATOM 2409 C C . LYS A 1 311 ? 18.328 -42.219 -26.781 1 98 311 LYS A C 1
ATOM 2411 O O . LYS A 1 311 ? 18.031 -41.031 -26.984 1 98 311 LYS A O 1
ATOM 2416 N N . GLU A 1 312 ? 19.094 -42.594 -25.844 1 97.88 312 GLU A N 1
ATOM 2417 C CA . GLU A 1 312 ? 19.656 -41.656 -24.891 1 97.88 312 GLU A CA 1
ATOM 2418 C C . GLU A 1 312 ? 20.359 -40.5 -25.609 1 97.88 312 GLU A C 1
ATOM 2420 O O . GLU A 1 312 ? 20.141 -39.312 -25.266 1 97.88 312 GLU A O 1
ATOM 2425 N N . GLU A 1 313 ? 21.109 -40.844 -26.609 1 97.44 313 GLU A N 1
ATOM 2426 C CA . GLU A 1 313 ? 21.891 -39.844 -27.312 1 97.44 313 GLU A CA 1
ATOM 2427 C C . GLU A 1 313 ? 20.984 -38.812 -27.984 1 97.44 313 GLU A C 1
ATOM 2429 O O . GLU A 1 313 ? 21.266 -37.594 -27.969 1 97.44 313 GLU A O 1
ATOM 2434 N N . ASP A 1 314 ? 19.938 -39.281 -28.547 1 97.88 314 ASP A N 1
ATOM 2435 C CA . ASP A 1 314 ? 18.984 -38.406 -29.219 1 97.88 314 ASP A CA 1
ATOM 2436 C C . ASP A 1 314 ? 18.281 -37.5 -28.203 1 97.88 314 ASP A C 1
ATOM 2438 O O . ASP A 1 314 ? 18.031 -36.312 -28.484 1 97.88 314 ASP A O 1
ATOM 2442 N N . VAL A 1 315 ? 17.953 -38.062 -27.078 1 98.44 315 VAL A N 1
ATOM 2443 C CA . VAL A 1 315 ? 17.266 -37.281 -26.047 1 98.44 315 VAL A CA 1
ATOM 2444 C C . VAL A 1 315 ? 18.172 -36.188 -25.531 1 98.44 315 VAL A C 1
ATOM 2446 O O . VAL A 1 315 ? 17.719 -35.062 -25.312 1 98.44 315 VAL A O 1
ATOM 2449 N N . LEU A 1 316 ? 19.453 -36.5 -25.328 1 98 316 LEU A N 1
ATOM 2450 C CA . LEU A 1 316 ? 20.406 -35.5 -24.828 1 98 316 LEU A CA 1
ATOM 2451 C C . LEU A 1 316 ? 20.516 -34.312 -25.797 1 98 316 LEU A C 1
ATOM 2453 O O . LEU A 1 316 ? 20.578 -33.188 -25.375 1 98 316 LEU A O 1
ATOM 2457 N N . VAL A 1 317 ? 20.531 -34.594 -27.078 1 97.44 317 VAL A N 1
ATOM 2458 C CA . VAL A 1 317 ? 20.578 -33.531 -28.094 1 97.44 317 VAL A CA 1
ATOM 2459 C C . VAL A 1 317 ? 19.328 -32.688 -28.016 1 97.44 317 VAL A C 1
ATOM 2461 O O . VAL A 1 317 ? 19.406 -31.453 -28.031 1 97.44 317 VAL A O 1
ATOM 2464 N N . ALA A 1 318 ? 18.203 -33.312 -27.891 1 97.81 318 ALA A N 1
ATOM 2465 C CA . ALA A 1 318 ? 16.953 -32.562 -27.797 1 97.81 318 ALA A CA 1
ATOM 2466 C C . ALA A 1 318 ? 16.938 -31.672 -26.578 1 97.81 318 ALA A C 1
ATOM 2468 O O . ALA A 1 318 ? 16.531 -30.5 -26.672 1 97.81 318 ALA A O 1
ATOM 2469 N N . LEU A 1 319 ? 17.359 -32.188 -25.453 1 97.88 319 LEU A N 1
ATOM 2470 C CA . LEU A 1 319 ? 17.344 -31.453 -24.188 1 97.88 319 LEU A CA 1
ATOM 2471 C C . LEU A 1 319 ? 18.219 -30.203 -24.297 1 97.88 319 LEU A C 1
ATOM 2473 O O . LEU A 1 319 ? 17.906 -29.172 -23.688 1 97.88 319 LEU A O 1
ATOM 2477 N N . SER A 1 320 ? 19.297 -30.297 -25.016 1 96.31 320 SER A N 1
ATOM 2478 C CA . SER A 1 320 ? 20.234 -29.188 -25.141 1 96.31 320 SER A CA 1
ATOM 2479 C C . SER A 1 320 ? 19.625 -28.031 -25.906 1 96.31 320 SER A C 1
ATOM 2481 O O . SER A 1 320 ? 20.125 -26.906 -25.828 1 96.31 320 SER A O 1
ATOM 2483 N N . THR A 1 321 ? 18.5 -28.281 -26.578 1 96 321 THR A N 1
ATOM 2484 C CA . THR A 1 321 ? 17.891 -27.25 -27.406 1 96 321 THR A CA 1
ATOM 2485 C C . THR A 1 321 ? 16.719 -26.578 -26.672 1 96 321 THR A C 1
ATOM 2487 O O . THR A 1 321 ? 16.203 -25.562 -27.125 1 96 321 THR A O 1
ATOM 2490 N N . LEU A 1 322 ? 16.344 -27.109 -25.594 1 95.31 322 LEU A N 1
ATOM 2491 C CA . LEU A 1 322 ? 15.148 -26.656 -24.906 1 95.31 322 LEU A CA 1
ATOM 2492 C C . LEU A 1 322 ? 15.391 -25.328 -24.203 1 95.31 322 LEU A C 1
ATOM 2494 O O . LEU A 1 322 ? 16.531 -24.969 -23.906 1 95.31 322 LEU A O 1
ATOM 2498 N N . HIS A 1 323 ? 14.328 -24.625 -24 1 92.25 323 HIS A N 1
ATOM 2499 C CA . HIS A 1 323 ? 14.328 -23.344 -23.297 1 92.25 323 HIS A CA 1
ATOM 2500 C C . HIS A 1 323 ? 13.453 -23.406 -22.047 1 92.25 323 HIS A C 1
ATOM 2502 O O . HIS A 1 323 ? 12.516 -24.203 -21.984 1 92.25 323 HIS A O 1
ATOM 2508 N N . PRO A 1 324 ? 13.828 -22.547 -21.078 1 89.62 324 PRO A N 1
ATOM 2509 C CA . PRO A 1 324 ? 13 -22.516 -19.875 1 89.62 324 PRO A CA 1
ATOM 2510 C C . PRO A 1 324 ? 11.539 -22.172 -20.172 1 89.62 324 PRO A C 1
ATOM 2512 O O . PRO A 1 324 ? 11.258 -21.453 -21.125 1 89.62 324 PRO A O 1
ATOM 2515 N N . VAL A 1 325 ? 10.703 -22.703 -19.297 1 89.25 325 VAL A N 1
ATOM 2516 C CA . VAL A 1 325 ? 9.266 -22.484 -19.422 1 89.25 325 VAL A CA 1
ATOM 2517 C C . VAL A 1 325 ? 8.914 -21.094 -18.891 1 89.25 325 VAL A C 1
ATOM 2519 O O . VAL A 1 325 ? 9.508 -20.609 -17.922 1 89.25 325 VAL A O 1
ATOM 2522 N N . ALA A 1 326 ? 7.953 -20.453 -19.469 1 87.56 326 ALA A N 1
ATOM 2523 C CA . ALA A 1 326 ? 7.535 -19.125 -19.078 1 87.56 326 ALA A CA 1
ATOM 2524 C C . ALA A 1 326 ? 7.156 -19.078 -17.594 1 87.56 326 ALA A C 1
ATOM 2526 O O . ALA A 1 326 ? 6.402 -19.922 -17.125 1 87.56 326 ALA A O 1
ATOM 2527 N N . GLY A 1 327 ? 7.723 -18.109 -16.938 1 90.69 327 GLY A N 1
ATOM 2528 C CA . GLY A 1 327 ? 7.387 -17.906 -15.531 1 90.69 327 GLY A CA 1
ATOM 2529 C C . GLY A 1 327 ? 8.102 -18.859 -14.594 1 90.69 327 GLY A C 1
ATOM 2530 O O . GLY A 1 327 ? 7.805 -18.906 -13.398 1 90.69 327 GLY A O 1
ATOM 2531 N N . ARG A 1 328 ? 8.938 -19.672 -15.156 1 91.19 328 ARG A N 1
ATOM 2532 C CA . ARG A 1 328 ? 9.773 -20.562 -14.359 1 91.19 328 ARG A CA 1
ATOM 2533 C C . ARG A 1 328 ? 11.242 -20.141 -14.438 1 91.19 328 ARG A C 1
ATOM 2535 O O . ARG A 1 328 ? 11.953 -20.531 -15.367 1 91.19 328 ARG A O 1
ATOM 2542 N N . PHE A 1 329 ? 11.68 -19.484 -13.375 1 90.38 329 PHE A N 1
ATOM 2543 C CA . PHE A 1 329 ? 13 -18.875 -13.344 1 90.38 329 PHE A CA 1
ATOM 2544 C C . PHE A 1 329 ? 13.234 -18.031 -14.594 1 90.38 329 PHE A C 1
ATOM 2546 O O . PHE A 1 329 ? 14.266 -18.172 -15.266 1 90.38 329 PHE A O 1
ATOM 2553 N N . ASP A 1 330 ? 12.297 -17.281 -14.914 1 90.06 330 ASP A N 1
ATOM 2554 C CA . ASP A 1 330 ? 12.305 -16.406 -16.078 1 90.06 330 ASP A CA 1
ATOM 2555 C C . ASP A 1 330 ? 13.086 -15.117 -15.805 1 90.06 330 ASP A C 1
ATOM 2557 O O . ASP A 1 330 ? 12.586 -14.211 -15.148 1 90.06 330 ASP A O 1
ATOM 2561 N N . SER A 1 331 ? 14.297 -15.023 -16.344 1 90.56 331 SER A N 1
ATOM 2562 C CA . SER A 1 331 ? 15.234 -13.969 -15.945 1 90.56 331 SER A CA 1
ATOM 2563 C C . SER A 1 331 ? 15.305 -12.867 -17 1 90.56 331 SER A C 1
ATOM 2565 O O . SER A 1 331 ? 15.211 -13.141 -18.203 1 90.56 331 SER A O 1
ATOM 2567 N N . ILE A 1 332 ? 15.367 -11.656 -16.531 1 90.69 332 ILE A N 1
ATOM 2568 C CA . ILE A 1 332 ? 15.633 -10.484 -17.359 1 90.69 332 ILE A CA 1
ATOM 2569 C C . ILE A 1 332 ? 16.797 -9.688 -16.766 1 90.69 332 ILE A C 1
ATOM 2571 O O . ILE A 1 332 ? 16.891 -9.547 -15.555 1 90.69 332 ILE A O 1
ATOM 2575 N N . ARG A 1 333 ? 17.672 -9.25 -17.594 1 90.94 333 ARG A N 1
ATOM 2576 C CA . ARG A 1 333 ? 18.812 -8.445 -17.141 1 90.94 333 ARG A CA 1
ATOM 2577 C C . ARG A 1 333 ? 18.672 -7 -17.609 1 90.94 333 ARG A C 1
ATOM 2579 O O . ARG A 1 333 ? 18.406 -6.738 -18.781 1 90.94 333 ARG A O 1
ATOM 2586 N N . SER A 1 334 ? 18.797 -6.09 -16.672 1 92.5 334 SER A N 1
ATOM 2587 C CA . SER A 1 334 ? 18.688 -4.668 -17 1 92.5 334 SER A CA 1
ATOM 2588 C C . SER A 1 334 ? 20.016 -4.125 -17.516 1 92.5 334 SER A C 1
ATOM 2590 O O . SER A 1 334 ? 21.078 -4.699 -17.266 1 92.5 334 SER A O 1
ATOM 2592 N N . PRO A 1 335 ? 19.953 -2.973 -18.203 1 89.94 335 PRO A N 1
ATOM 2593 C CA . PRO A 1 335 ? 21.188 -2.328 -18.656 1 89.94 335 PRO A CA 1
ATOM 2594 C C . PRO A 1 335 ? 22.078 -1.898 -17.5 1 89.94 335 PRO A C 1
ATOM 2596 O O . PRO A 1 335 ? 23.297 -1.816 -17.656 1 89.94 335 PRO A O 1
ATOM 2599 N N . LYS A 1 336 ? 21.547 -1.688 -16.344 1 91.38 336 LYS A N 1
ATOM 2600 C CA . LYS A 1 336 ? 22.297 -1.203 -15.195 1 91.38 336 LYS A CA 1
ATOM 2601 C C . LYS A 1 336 ? 22.969 -2.355 -14.453 1 91.38 336 LYS A C 1
ATOM 2603 O O . LYS A 1 336 ? 23.688 -2.139 -13.477 1 91.38 336 LYS A O 1
ATOM 2608 N N . GLY A 1 337 ? 22.656 -3.598 -14.891 1 91.81 337 GLY A N 1
ATOM 2609 C CA . GLY A 1 337 ? 23.344 -4.742 -14.305 1 91.81 337 GLY A CA 1
ATOM 2610 C C . GLY A 1 337 ? 22.547 -5.414 -13.203 1 91.81 337 GLY A C 1
ATOM 2611 O O . GLY A 1 337 ? 23.125 -6.141 -12.383 1 91.81 337 GLY A O 1
ATOM 2612 N N . ILE A 1 338 ? 21.297 -5.133 -13.117 1 94.62 338 ILE A N 1
ATOM 2613 C CA . ILE A 1 338 ? 20.406 -5.797 -12.172 1 94.62 338 ILE A CA 1
ATOM 2614 C C . ILE A 1 338 ? 19.703 -6.969 -12.867 1 94.62 338 ILE A C 1
ATOM 2616 O O . ILE A 1 338 ? 19.25 -6.84 -14 1 94.62 338 ILE A O 1
ATOM 2620 N N . THR A 1 339 ? 19.703 -8.117 -12.234 1 94.56 339 THR A N 1
ATOM 2621 C CA . THR A 1 339 ? 18.984 -9.273 -12.758 1 94.56 339 THR A CA 1
ATOM 2622 C C . THR A 1 339 ? 17.656 -9.461 -12.023 1 94.56 339 THR A C 1
ATOM 2624 O O . THR A 1 339 ? 17.609 -9.445 -10.789 1 94.56 339 THR A O 1
ATOM 2627 N N . ALA A 1 340 ? 16.594 -9.516 -12.781 1 96.44 340 ALA A N 1
ATOM 2628 C CA . ALA A 1 340 ? 15.289 -9.82 -12.203 1 96.44 340 ALA A CA 1
ATOM 2629 C C . ALA A 1 340 ? 14.789 -11.18 -12.664 1 96.44 340 ALA A C 1
ATOM 2631 O O . ALA A 1 340 ? 14.961 -11.547 -13.828 1 96.44 340 ALA A O 1
ATOM 2632 N N . ILE A 1 341 ? 14.258 -11.938 -11.758 1 96 341 ILE A N 1
ATOM 2633 C CA . ILE A 1 341 ? 13.758 -13.273 -12.047 1 96 341 ILE A CA 1
ATOM 2634 C C . ILE A 1 341 ? 12.273 -13.359 -11.68 1 96 341 ILE A C 1
ATOM 2636 O O . ILE A 1 341 ? 11.891 -13.055 -10.547 1 96 341 ILE A O 1
ATOM 2640 N N . VAL A 1 342 ? 11.469 -13.703 -12.633 1 96.75 342 VAL A N 1
ATOM 2641 C CA . VAL A 1 342 ? 10.062 -14 -12.383 1 96.75 342 VAL A CA 1
ATOM 2642 C C . VAL A 1 342 ? 9.867 -15.508 -12.234 1 96.75 342 VAL A C 1
ATOM 2644 O O . VAL A 1 342 ? 10.32 -16.281 -13.086 1 96.75 342 VAL A O 1
ATOM 2647 N N . ASP A 1 343 ? 9.234 -15.898 -11.188 1 96 343 ASP A N 1
ATOM 2648 C CA . ASP A 1 343 ? 9.07 -17.328 -10.938 1 96 343 ASP A CA 1
ATOM 2649 C C . ASP A 1 343 ? 7.711 -17.625 -10.312 1 96 343 ASP A C 1
ATOM 2651 O O . ASP A 1 343 ? 7.184 -16.812 -9.547 1 96 343 ASP A O 1
ATOM 2655 N N . TYR A 1 344 ? 7.242 -18.859 -10.57 1 93.44 344 TYR A N 1
ATOM 2656 C CA . TYR A 1 344 ? 5.93 -19.281 -10.094 1 93.44 344 TYR A CA 1
ATOM 2657 C C . TYR A 1 344 ? 6.016 -19.844 -8.68 1 93.44 344 TYR A C 1
ATOM 2659 O O . TYR A 1 344 ? 5.016 -20.312 -8.125 1 93.44 344 TYR A O 1
ATOM 2667 N N . ALA A 1 345 ? 7.129 -19.781 -8.047 1 94.12 345 ALA A N 1
ATOM 2668 C CA . ALA A 1 345 ? 7.273 -20.297 -6.688 1 94.12 345 ALA A CA 1
ATOM 2669 C C . ALA A 1 345 ? 6.234 -19.688 -5.754 1 94.12 345 ALA A C 1
ATOM 2671 O O . ALA A 1 345 ? 6.262 -18.484 -5.484 1 94.12 345 ALA A O 1
ATOM 2672 N N . HIS A 1 346 ? 5.324 -20.562 -5.301 1 93.81 346 HIS A N 1
ATOM 2673 C CA . HIS A 1 346 ? 4.254 -20.094 -4.426 1 93.81 346 HIS A CA 1
ATOM 2674 C C . HIS A 1 346 ? 4.051 -21.047 -3.254 1 93.81 346 HIS A C 1
ATOM 2676 O O . HIS A 1 346 ? 2.955 -21.141 -2.695 1 93.81 346 HIS A O 1
ATOM 2682 N N . THR A 1 347 ? 5 -21.891 -2.986 1 92.44 347 THR A N 1
ATOM 2683 C CA . THR A 1 347 ? 5.109 -22.719 -1.795 1 92.44 347 THR A CA 1
ATOM 2684 C C . THR A 1 347 ? 6.438 -22.469 -1.082 1 92.44 347 THR A C 1
ATOM 2686 O O . THR A 1 347 ? 7.391 -21.984 -1.687 1 92.44 347 THR A O 1
ATOM 2689 N N . PRO A 1 348 ? 6.461 -22.797 0.231 1 93.94 348 PRO A N 1
ATOM 2690 C CA . PRO A 1 348 ? 7.723 -22.609 0.952 1 93.94 348 PRO A CA 1
ATOM 2691 C C . PRO A 1 348 ? 8.891 -23.328 0.287 1 93.94 348 PRO A C 1
ATOM 2693 O O . PRO A 1 348 ? 9.953 -22.734 0.091 1 93.94 348 PRO A O 1
ATOM 2696 N N . ASP A 1 349 ? 8.648 -24.562 -0.147 1 91.88 349 ASP A N 1
ATOM 2697 C CA . ASP A 1 349 ? 9.711 -25.344 -0.753 1 91.88 349 ASP A CA 1
ATOM 2698 C C . ASP A 1 349 ? 10.148 -24.75 -2.09 1 91.88 349 ASP A C 1
ATOM 2700 O O . ASP A 1 349 ? 11.344 -24.703 -2.391 1 91.88 349 ASP A O 1
ATOM 2704 N N . ALA A 1 350 ? 9.188 -24.391 -2.855 1 92.69 350 ALA A N 1
ATOM 2705 C CA . ALA A 1 350 ? 9.5 -23.797 -4.148 1 92.69 350 ALA A CA 1
ATOM 2706 C C . ALA A 1 350 ? 10.336 -22.531 -3.979 1 92.69 350 ALA A C 1
ATOM 2708 O O . ALA A 1 350 ? 11.273 -22.281 -4.746 1 92.69 350 ALA A O 1
ATOM 2709 N N . LEU A 1 351 ? 10.031 -21.688 -2.973 1 96.12 351 LEU A N 1
ATOM 2710 C CA . LEU A 1 351 ? 10.773 -20.453 -2.691 1 96.12 351 LEU A CA 1
ATOM 2711 C C . LEU A 1 351 ? 12.211 -20.781 -2.283 1 96.12 351 LEU A C 1
ATOM 2713 O O . LEU A 1 351 ? 13.148 -20.141 -2.777 1 96.12 351 LEU A O 1
ATOM 2717 N N . VAL A 1 352 ? 12.352 -21.766 -1.432 1 95.31 352 VAL A N 1
ATOM 2718 C CA . VAL A 1 352 ? 13.68 -22.172 -0.983 1 95.31 352 VAL A CA 1
ATOM 2719 C C . VAL A 1 352 ? 14.508 -22.641 -2.178 1 95.31 352 VAL A C 1
ATOM 2721 O O . VAL A 1 352 ? 15.68 -22.25 -2.314 1 95.31 352 VAL A O 1
ATOM 2724 N N . ASN A 1 353 ? 13.891 -23.406 -3.029 1 92.25 353 ASN A N 1
ATOM 2725 C CA . ASN A 1 353 ? 14.586 -23.938 -4.195 1 92.25 353 ASN A CA 1
ATOM 2726 C C . ASN A 1 353 ? 15.055 -22.812 -5.125 1 92.25 353 ASN A C 1
ATOM 2728 O O . ASN A 1 353 ? 16.203 -22.812 -5.566 1 92.25 353 ASN A O 1
ATOM 2732 N N . VAL A 1 354 ? 14.18 -21.891 -5.398 1 94.94 354 VAL A N 1
ATOM 2733 C CA . VAL A 1 354 ? 14.523 -20.812 -6.324 1 94.94 354 VAL A CA 1
ATOM 2734 C C . VAL A 1 354 ? 15.586 -19.906 -5.703 1 94.94 354 VAL A C 1
ATOM 2736 O O . VAL A 1 354 ? 16.547 -19.516 -6.367 1 94.94 354 VAL A O 1
ATOM 2739 N N . LEU A 1 355 ? 15.438 -19.562 -4.449 1 97 355 LEU A N 1
ATOM 2740 C CA . LEU A 1 355 ? 16.375 -18.672 -3.764 1 97 355 LEU A CA 1
ATOM 2741 C C . LEU A 1 355 ? 17.75 -19.328 -3.654 1 97 355 LEU A C 1
ATOM 2743 O O . LEU A 1 355 ? 18.781 -18.672 -3.846 1 97 355 LEU A O 1
ATOM 2747 N N . ASN A 1 356 ? 17.734 -20.672 -3.416 1 94.12 356 ASN A N 1
ATOM 2748 C CA . ASN A 1 356 ? 19.016 -21.375 -3.379 1 94.12 356 ASN A CA 1
ATOM 2749 C C . ASN A 1 356 ? 19.688 -21.391 -4.746 1 94.12 356 ASN A C 1
ATOM 2751 O O . ASN A 1 356 ? 20.906 -21.312 -4.84 1 94.12 356 ASN A O 1
ATOM 2755 N N . ALA A 1 357 ? 18.906 -21.578 -5.742 1 92.38 357 ALA A N 1
ATOM 2756 C CA . ALA A 1 357 ? 19.453 -21.516 -7.098 1 92.38 357 ALA A CA 1
ATOM 2757 C C . ALA A 1 357 ? 20.109 -20.156 -7.363 1 92.38 357 ALA A C 1
ATOM 2759 O O . ALA A 1 357 ? 21.203 -20.094 -7.938 1 92.38 357 ALA A O 1
ATOM 2760 N N . ILE A 1 358 ? 19.469 -19.078 -6.934 1 94.81 358 ILE A N 1
ATOM 2761 C CA . ILE A 1 358 ? 19.984 -17.719 -7.105 1 94.81 358 ILE A CA 1
ATOM 2762 C C . ILE A 1 358 ? 21.312 -17.578 -6.355 1 94.81 358 ILE A C 1
ATOM 2764 O O . ILE A 1 358 ? 22.297 -17.078 -6.906 1 94.81 358 ILE A O 1
ATOM 2768 N N . HIS A 1 359 ? 21.328 -18.047 -5.137 1 94.62 359 HIS A N 1
ATOM 2769 C CA . HIS A 1 359 ? 22.547 -17.969 -4.344 1 94.62 359 HIS A CA 1
ATOM 2770 C C . HIS A 1 359 ? 23.672 -18.766 -4.98 1 94.62 359 HIS A C 1
ATOM 2772 O O . HIS A 1 359 ? 24.844 -18.359 -4.91 1 94.62 359 HIS A O 1
ATOM 2778 N N . GLY A 1 360 ? 23.266 -19.922 -5.527 1 89.69 360 GLY A N 1
ATOM 2779 C CA . GLY A 1 360 ? 24.266 -20.75 -6.191 1 89.69 360 GLY A CA 1
ATOM 2780 C C . GLY A 1 360 ? 24.969 -20.047 -7.336 1 89.69 360 GLY A C 1
ATOM 2781 O O . GLY A 1 360 ? 26.172 -20.219 -7.543 1 89.69 360 GLY A O 1
ATOM 2782 N N . VAL A 1 361 ? 24.234 -19.203 -7.988 1 89.12 361 VAL A N 1
ATOM 2783 C CA . VAL A 1 361 ? 24.797 -18.531 -9.148 1 89.12 361 VAL A CA 1
ATOM 2784 C C . VAL A 1 361 ? 25.484 -17.234 -8.719 1 89.12 361 VAL A C 1
ATOM 2786 O O . VAL A 1 361 ? 26.469 -16.812 -9.32 1 89.12 361 VAL A O 1
ATOM 2789 N N . LEU A 1 362 ? 24.938 -16.531 -7.73 1 90.5 362 LEU A N 1
ATOM 2790 C CA . LEU A 1 362 ? 25.5 -15.281 -7.242 1 90.5 362 LEU A CA 1
ATOM 2791 C C . LEU A 1 362 ? 26.844 -15.508 -6.578 1 90.5 362 LEU A C 1
ATOM 2793 O O . LEU A 1 362 ? 27.734 -14.648 -6.633 1 90.5 362 LEU A O 1
ATOM 2797 N N . GLU A 1 363 ? 26.984 -16.656 -5.957 1 88.69 363 GLU A N 1
ATOM 2798 C CA . GLU A 1 363 ? 28.203 -17.031 -5.25 1 88.69 363 GLU A CA 1
ATOM 2799 C C . GLU A 1 363 ? 28.656 -15.922 -4.305 1 88.69 363 GLU A C 1
ATOM 2801 O O . GLU A 1 363 ? 29.812 -15.516 -4.32 1 88.69 363 GLU A O 1
ATOM 2806 N N . GLY A 1 364 ? 27.75 -15.352 -3.695 1 86.75 364 GLY A N 1
ATOM 2807 C CA . GLY A 1 364 ? 28.047 -14.359 -2.676 1 86.75 364 GLY A CA 1
ATOM 2808 C C . GLY A 1 364 ? 28.281 -12.977 -3.246 1 86.75 364 GLY A C 1
ATOM 2809 O O . GLY A 1 364 ? 28.578 -12.039 -2.504 1 86.75 364 GLY A O 1
ATOM 2810 N N . LYS A 1 365 ? 28.109 -12.867 -4.543 1 88.81 365 LYS A N 1
ATOM 2811 C CA . LYS A 1 365 ? 28.312 -11.578 -5.199 1 88.81 365 LYS A CA 1
ATOM 2812 C C . LYS A 1 365 ? 26.984 -10.859 -5.398 1 88.81 365 LYS A C 1
ATOM 2814 O O . LYS A 1 365 ? 26.094 -11.344 -6.113 1 88.81 365 LYS A O 1
ATOM 2819 N N . GLY A 1 366 ? 26.641 -9.828 -4.586 1 92.62 366 GLY A N 1
ATOM 2820 C CA . GLY A 1 366 ? 25.422 -9.055 -4.711 1 92.62 366 GLY A CA 1
ATOM 2821 C C . GLY A 1 366 ? 24.375 -9.414 -3.676 1 92.62 366 GLY A C 1
ATOM 2822 O O . GLY A 1 366 ? 24.531 -10.375 -2.924 1 92.62 366 GLY A O 1
ATOM 2823 N N . LYS A 1 367 ? 23.266 -8.742 -3.676 1 96.44 367 LYS A N 1
ATOM 2824 C CA . LYS A 1 367 ? 22.188 -8.945 -2.721 1 96.44 367 LYS A CA 1
ATOM 2825 C C . LYS A 1 367 ? 20.938 -9.508 -3.41 1 96.44 367 LYS A C 1
ATOM 2827 O O . LYS A 1 367 ? 20.797 -9.383 -4.629 1 96.44 367 LYS A O 1
ATOM 2832 N N . VAL A 1 368 ? 20.172 -10.195 -2.627 1 97.94 368 VAL A N 1
ATOM 2833 C CA . VAL A 1 368 ? 18.922 -10.758 -3.121 1 97.94 368 VAL A CA 1
ATOM 2834 C C . VAL A 1 368 ? 17.734 -10 -2.514 1 97.94 368 VAL A C 1
ATOM 2836 O O . VAL A 1 368 ? 17.625 -9.891 -1.291 1 97.94 368 VAL A O 1
ATOM 2839 N N . ILE A 1 369 ? 16.922 -9.398 -3.352 1 98.5 369 ILE A N 1
ATOM 2840 C CA . ILE A 1 369 ? 15.68 -8.742 -2.955 1 98.5 369 ILE A CA 1
ATOM 2841 C C . ILE A 1 369 ? 14.484 -9.555 -3.441 1 98.5 369 ILE A C 1
ATOM 2843 O O . ILE A 1 369 ? 14.305 -9.75 -4.645 1 98.5 369 ILE A O 1
ATOM 2847 N N . THR A 1 370 ? 13.664 -10.016 -2.543 1 98.75 370 THR A N 1
ATOM 2848 C CA . THR A 1 370 ? 12.562 -10.898 -2.908 1 98.75 370 THR A CA 1
ATOM 2849 C C . THR A 1 370 ? 11.227 -10.18 -2.764 1 98.75 370 THR A C 1
ATOM 2851 O O . THR A 1 370 ? 10.93 -9.609 -1.713 1 98.75 370 THR A O 1
ATOM 2854 N N . VAL A 1 371 ? 10.461 -10.102 -3.805 1 98.75 371 VAL A N 1
ATOM 2855 C CA . VAL A 1 371 ? 9.07 -9.672 -3.805 1 98.75 371 VAL A CA 1
ATOM 2856 C C . VAL A 1 371 ? 8.148 -10.891 -3.824 1 98.75 371 VAL A C 1
ATOM 2858 O O . VAL A 1 371 ? 8.195 -11.695 -4.754 1 98.75 371 VAL A O 1
ATOM 2861 N N . VAL A 1 372 ? 7.324 -11.039 -2.828 1 98.5 372 VAL A N 1
ATOM 2862 C CA . VAL A 1 372 ? 6.574 -12.289 -2.738 1 98.5 372 VAL A CA 1
ATOM 2863 C C . VAL A 1 372 ? 5.211 -12.031 -2.098 1 98.5 372 VAL A C 1
ATOM 2865 O O . VAL A 1 372 ? 5.07 -11.125 -1.271 1 98.5 372 VAL A O 1
ATOM 2868 N N . GLY A 1 373 ? 4.23 -12.711 -2.512 1 97.19 373 GLY A N 1
ATOM 2869 C CA . GLY A 1 373 ? 2.893 -12.719 -1.94 1 97.19 373 GLY A CA 1
ATOM 2870 C C . GLY A 1 373 ? 2.279 -14.109 -1.887 1 97.19 373 GLY A C 1
ATOM 2871 O O . GLY A 1 373 ? 2.902 -15.086 -2.307 1 97.19 373 GLY A O 1
ATOM 2872 N N . ALA A 1 374 ? 1.085 -14.219 -1.314 1 96.06 374 ALA A N 1
ATOM 2873 C CA . ALA A 1 374 ? 0.337 -15.469 -1.242 1 96.06 374 ALA A CA 1
ATOM 2874 C C . ALA A 1 374 ? -1.071 -15.305 -1.807 1 96.06 374 ALA A C 1
ATOM 2876 O O . ALA A 1 374 ? -1.647 -14.211 -1.737 1 96.06 374 ALA A O 1
ATOM 2877 N N . GLY A 1 375 ? -1.562 -16.391 -2.381 1 94.94 375 GLY A N 1
ATOM 2878 C CA . GLY A 1 375 ? -2.906 -16.359 -2.934 1 94.94 375 GLY A CA 1
ATOM 2879 C C . GLY A 1 375 ? -3.988 -16.438 -1.874 1 94.94 375 GLY A C 1
ATOM 2880 O O . GLY A 1 375 ? -3.795 -17.062 -0.829 1 94.94 375 GLY A O 1
ATOM 2881 N N . GLY A 1 376 ? -5.121 -15.758 -2.176 1 95.12 376 GLY A N 1
ATOM 2882 C CA . GLY A 1 376 ? -6.281 -15.836 -1.303 1 95.12 376 GLY A CA 1
ATOM 2883 C C . GLY A 1 376 ? -7.129 -17.062 -1.552 1 95.12 376 GLY A C 1
ATOM 2884 O O . GLY A 1 376 ? -7.082 -17.656 -2.637 1 95.12 376 GLY A O 1
ATOM 2885 N N . ASN A 1 377 ? -7.891 -17.5 -0.559 1 92.31 377 ASN A N 1
ATOM 2886 C CA . ASN A 1 377 ? -8.773 -18.672 -0.624 1 92.31 377 ASN A CA 1
ATOM 2887 C C . ASN A 1 377 ? -7.996 -19.938 -0.965 1 92.31 377 ASN A C 1
ATOM 2889 O O . ASN A 1 377 ? -8.43 -20.734 -1.801 1 92.31 377 ASN A O 1
ATOM 2893 N N . ARG A 1 378 ? -6.801 -20 -0.517 1 91.75 378 ARG A N 1
ATOM 2894 C CA . ARG A 1 378 ? -5.922 -21.172 -0.628 1 91.75 378 ARG A CA 1
ATOM 2895 C C . ARG A 1 378 ? -5.367 -21.562 0.735 1 91.75 378 ARG A C 1
ATOM 2897 O O . ARG A 1 378 ? -5.957 -21.25 1.769 1 91.75 378 ARG A O 1
ATOM 2904 N N . ASP A 1 379 ? -4.297 -22.391 0.83 1 88.81 379 ASP A N 1
ATOM 2905 C CA . ASP A 1 379 ? -3.703 -22.891 2.064 1 88.81 379 ASP A CA 1
ATOM 2906 C C . ASP A 1 379 ? -3.102 -21.75 2.885 1 88.81 379 ASP A C 1
ATOM 2908 O O . ASP A 1 379 ? -1.955 -21.359 2.662 1 88.81 379 ASP A O 1
ATOM 2912 N N . LYS A 1 380 ? -3.807 -21.328 3.939 1 90.56 380 LYS A N 1
ATOM 2913 C CA . LYS A 1 380 ? -3.371 -20.219 4.785 1 90.56 380 LYS A CA 1
ATOM 2914 C C . LYS A 1 380 ? -2.141 -20.609 5.605 1 90.56 380 LYS A C 1
ATOM 2916 O O . LYS A 1 380 ? -1.333 -19.75 5.957 1 90.56 380 LYS A O 1
ATOM 2921 N N . GLY A 1 381 ? -2.1 -21.875 5.883 1 91.44 381 GLY A N 1
ATOM 2922 C CA . GLY A 1 381 ? -1.038 -22.344 6.758 1 91.44 381 GLY A CA 1
ATOM 2923 C C . GLY A 1 381 ? 0.348 -22.156 6.176 1 91.44 381 GLY A C 1
ATOM 2924 O O . GLY A 1 381 ? 1.332 -22.062 6.914 1 91.44 381 GLY A O 1
ATOM 2925 N N . LYS A 1 382 ? 0.484 -22.016 4.91 1 93.31 382 LYS A N 1
ATOM 2926 C CA . LYS A 1 382 ? 1.812 -21.891 4.316 1 93.31 382 LYS A CA 1
ATOM 2927 C C . LYS A 1 382 ? 2.26 -20.422 4.277 1 93.31 382 LYS A C 1
ATOM 2929 O O . LYS A 1 382 ? 3.436 -20.141 4.043 1 93.31 382 LYS A O 1
ATOM 2934 N N . ARG A 1 383 ? 1.366 -19.5 4.516 1 96.81 383 ARG A N 1
ATOM 2935 C CA . ARG A 1 383 ? 1.636 -18.078 4.34 1 96.81 383 ARG A CA 1
ATOM 2936 C C . ARG A 1 383 ? 2.779 -17.625 5.238 1 96.81 383 ARG A C 1
ATOM 2938 O O . ARG A 1 383 ? 3.777 -17.078 4.758 1 96.81 383 ARG A O 1
ATOM 2945 N N . PRO A 1 384 ? 2.676 -17.906 6.609 1 97.44 384 PRO A N 1
ATOM 2946 C CA . PRO A 1 384 ? 3.773 -17.453 7.465 1 97.44 384 PRO A CA 1
ATOM 2947 C C . PRO A 1 384 ? 5.094 -18.156 7.152 1 97.44 384 PRO A C 1
ATOM 2949 O O . PRO A 1 384 ? 6.164 -17.562 7.289 1 97.44 384 PRO A O 1
ATOM 2952 N N . ILE A 1 385 ? 5.074 -19.406 6.68 1 96.62 385 ILE A N 1
ATOM 2953 C CA . ILE A 1 385 ? 6.27 -20.172 6.367 1 96.62 385 ILE A CA 1
ATOM 2954 C C . ILE A 1 385 ? 6.945 -19.594 5.125 1 96.62 385 ILE A C 1
ATOM 2956 O O . ILE A 1 385 ? 8.172 -19.484 5.07 1 96.62 385 ILE A O 1
ATOM 2960 N N . MET A 1 386 ? 6.176 -19.188 4.172 1 96.94 386 MET A N 1
ATOM 2961 C CA . MET A 1 386 ? 6.699 -18.594 2.951 1 96.94 386 MET A CA 1
ATOM 2962 C C . MET A 1 386 ? 7.453 -17.297 3.264 1 96.94 386 MET A C 1
ATOM 2964 O O . MET A 1 386 ? 8.539 -17.062 2.734 1 96.94 386 MET A O 1
ATOM 2968 N N . ALA A 1 387 ? 6.836 -16.453 4.113 1 98.12 387 ALA A N 1
ATOM 2969 C CA . ALA A 1 387 ? 7.484 -15.211 4.512 1 98.12 387 ALA A CA 1
ATOM 2970 C C . ALA A 1 387 ? 8.797 -15.484 5.238 1 98.12 387 ALA A C 1
ATOM 2972 O O . ALA A 1 387 ? 9.812 -14.844 4.961 1 98.12 387 ALA A O 1
ATOM 2973 N N . LYS A 1 388 ? 8.797 -16.438 6.102 1 97.56 388 LYS A N 1
ATOM 2974 C CA . LYS A 1 388 ? 9.977 -16.766 6.902 1 97.56 388 LYS A CA 1
ATOM 2975 C C . LYS A 1 388 ? 11.117 -17.25 6.02 1 97.56 388 LYS A C 1
ATOM 2977 O O . LYS A 1 388 ? 12.266 -16.828 6.191 1 97.56 388 LYS A O 1
ATOM 2982 N N . GLU A 1 389 ? 10.82 -18.156 5.09 1 96.94 389 GLU A N 1
ATOM 2983 C CA . GLU A 1 389 ? 11.844 -18.688 4.188 1 96.94 389 GLU A CA 1
ATOM 2984 C C . GLU A 1 389 ? 12.398 -17.578 3.279 1 96.94 389 GLU A C 1
ATOM 2986 O O . GLU A 1 389 ? 13.594 -17.547 2.996 1 96.94 389 GLU A O 1
ATOM 2991 N N . SER A 1 390 ? 11.531 -16.688 2.82 1 97.81 390 SER A N 1
ATOM 2992 C CA . SER A 1 390 ? 11.977 -15.57 1.999 1 97.81 390 SER A CA 1
ATOM 2993 C C . SER A 1 390 ? 12.938 -14.672 2.766 1 97.81 390 SER A C 1
ATOM 2995 O O . SER A 1 390 ? 13.961 -14.25 2.227 1 97.81 390 SER A O 1
ATOM 2997 N N . ALA A 1 391 ? 12.523 -14.391 4.008 1 97.62 391 ALA A N 1
ATOM 2998 C CA . ALA A 1 391 ? 13.367 -13.531 4.84 1 97.62 391 ALA A CA 1
ATOM 2999 C C . ALA A 1 391 ? 14.703 -14.203 5.133 1 97.62 391 ALA A C 1
ATOM 3001 O O . ALA A 1 391 ? 15.75 -13.547 5.105 1 97.62 391 ALA A O 1
ATOM 3002 N N . ARG A 1 392 ? 14.703 -15.484 5.41 1 97.06 392 ARG A N 1
ATOM 3003 C CA . ARG A 1 392 ? 15.906 -16.234 5.754 1 97.06 392 ARG A CA 1
ATOM 3004 C C . ARG A 1 392 ? 16.906 -16.219 4.602 1 97.06 392 ARG A C 1
ATOM 3006 O O . ARG A 1 392 ? 18.109 -16.156 4.828 1 97.06 392 ARG A O 1
ATOM 3013 N N . LEU A 1 393 ? 16.406 -16.203 3.385 1 97.75 393 LEU A N 1
ATOM 3014 C CA . LEU A 1 393 ? 17.281 -16.438 2.246 1 97.75 393 LEU A CA 1
ATOM 3015 C C . LEU A 1 393 ? 17.406 -15.172 1.396 1 97.75 393 LEU A C 1
ATOM 3017 O O . LEU A 1 393 ? 17.797 -15.242 0.229 1 97.75 393 LEU A O 1
ATOM 3021 N N . SER A 1 394 ? 17 -14.023 1.872 1 98.19 394 SER A N 1
ATOM 3022 C CA . SER A 1 394 ? 17.094 -12.773 1.118 1 98.19 394 SER A CA 1
ATOM 3023 C C . SER A 1 394 ? 17.688 -11.656 1.975 1 98.19 394 SER A C 1
ATOM 3025 O O . SER A 1 394 ? 17.609 -11.711 3.203 1 98.19 394 SER A O 1
ATOM 3027 N N . ASP A 1 395 ? 18.297 -10.727 1.358 1 97.56 395 ASP A N 1
ATOM 3028 C CA . ASP A 1 395 ? 18.812 -9.547 2.043 1 97.56 395 ASP A CA 1
ATOM 3029 C C . ASP A 1 395 ? 17.688 -8.562 2.354 1 97.56 395 ASP A C 1
ATOM 3031 O O . ASP A 1 395 ? 17.734 -7.84 3.35 1 97.56 395 ASP A O 1
ATOM 3035 N N . ARG A 1 396 ? 16.703 -8.477 1.477 1 97.56 396 ARG A N 1
ATOM 3036 C CA . ARG A 1 396 ? 15.492 -7.688 1.643 1 97.56 396 ARG A CA 1
ATOM 3037 C C . ARG A 1 396 ? 14.273 -8.453 1.15 1 97.56 396 ARG A C 1
ATOM 3039 O O . ARG A 1 396 ? 14.359 -9.234 0.204 1 97.56 396 ARG A O 1
ATOM 3046 N N . VAL A 1 397 ? 13.195 -8.211 1.841 1 98.56 397 VAL A N 1
ATOM 3047 C CA . VAL A 1 397 ? 11.945 -8.852 1.445 1 98.56 397 VAL A CA 1
ATOM 3048 C C . VAL A 1 397 ? 10.844 -7.805 1.338 1 98.56 397 VAL A C 1
ATOM 3050 O O . VAL A 1 397 ? 10.734 -6.914 2.184 1 98.56 397 VAL A O 1
ATOM 3053 N N . ILE A 1 398 ? 10.094 -7.809 0.302 1 98.62 398 ILE A N 1
ATOM 3054 C CA . ILE A 1 398 ? 8.891 -7.004 0.136 1 98.62 398 ILE A CA 1
ATOM 3055 C C . ILE A 1 398 ? 7.672 -7.918 0.029 1 98.62 398 ILE A C 1
ATOM 3057 O O . ILE A 1 398 ? 7.512 -8.633 -0.961 1 98.62 398 ILE A O 1
ATOM 3061 N N . ILE A 1 399 ? 6.848 -7.957 1.015 1 98.56 399 ILE A N 1
ATOM 3062 C CA . ILE A 1 399 ? 5.609 -8.727 1.003 1 98.56 399 ILE A CA 1
ATOM 3063 C C . ILE A 1 399 ? 4.504 -7.926 0.321 1 98.56 399 ILE A C 1
ATOM 3065 O O . ILE A 1 399 ? 4.277 -6.758 0.657 1 98.56 399 ILE A O 1
ATOM 3069 N N . THR A 1 400 ? 3.863 -8.484 -0.674 1 98.5 400 THR A N 1
ATOM 3070 C CA . THR A 1 400 ? 2.879 -7.766 -1.471 1 98.5 400 THR A CA 1
ATOM 3071 C C . THR A 1 400 ? 1.7 -8.664 -1.823 1 98.5 400 THR A C 1
ATOM 3073 O O . THR A 1 400 ? 1.615 -9.797 -1.345 1 98.5 400 THR A O 1
ATOM 3076 N N . SER A 1 401 ? 0.774 -8.125 -2.576 1 96.88 401 SER A N 1
ATOM 3077 C CA . SER A 1 401 ? -0.407 -8.867 -3.008 1 96.88 401 SER A CA 1
ATOM 3078 C C . SER A 1 401 ? -0.085 -9.781 -4.184 1 96.88 401 SER A C 1
ATOM 3080 O O . SER A 1 401 ? 0.678 -9.406 -5.078 1 96.88 401 SER A O 1
ATOM 3082 N N . ASP A 1 402 ? -0.616 -10.914 -4.188 1 96.5 402 ASP A N 1
ATOM 3083 C CA . ASP A 1 402 ? -0.629 -11.859 -5.301 1 96.5 402 ASP A CA 1
ATOM 3084 C C . ASP A 1 402 ? -1.995 -11.891 -5.98 1 96.5 402 ASP A C 1
ATOM 3086 O O . ASP A 1 402 ? -2.443 -10.883 -6.527 1 96.5 402 ASP A O 1
ATOM 3090 N N . ASN A 1 403 ? -2.729 -13.039 -6.066 1 96.88 403 ASN A N 1
ATOM 3091 C CA . ASN A 1 403 ? -4.156 -13.141 -6.34 1 96.88 403 ASN A CA 1
ATOM 3092 C C . ASN A 1 403 ? -4.969 -13.242 -5.051 1 96.88 403 ASN A C 1
ATOM 3094 O O . ASN A 1 403 ? -5.172 -14.344 -4.531 1 96.88 403 ASN A O 1
ATOM 3098 N N . PRO A 1 404 ? -5.457 -12.109 -4.523 1 97.25 404 PRO A N 1
ATOM 3099 C CA . PRO A 1 404 ? -6.156 -12.18 -3.24 1 97.25 404 PRO A CA 1
ATOM 3100 C C . PRO A 1 404 ? -7.504 -12.891 -3.338 1 97.25 404 PRO A C 1
ATOM 3102 O O . PRO A 1 404 ? -8.016 -13.391 -2.332 1 97.25 404 PRO A O 1
ATOM 3105 N N . ARG A 1 405 ? -8.016 -12.875 -4.676 1 96 405 ARG A N 1
ATOM 3106 C CA . ARG A 1 405 ? -9.328 -13.469 -4.906 1 96 405 ARG A CA 1
ATOM 3107 C C . ARG A 1 405 ? -10.383 -12.836 -4.012 1 96 405 ARG A C 1
ATOM 3109 O O . ARG A 1 405 ? -10.672 -11.641 -4.129 1 96 405 ARG A O 1
ATOM 3116 N N . PHE A 1 406 ? -11.008 -13.586 -3.018 1 94.69 406 PHE A N 1
ATOM 3117 C CA . PHE A 1 406 ? -12.094 -12.977 -2.256 1 94.69 406 PHE A CA 1
ATOM 3118 C C . PHE A 1 406 ? -11.625 -12.57 -0.867 1 94.69 406 PHE A C 1
ATOM 3120 O O . PHE A 1 406 ? -12.422 -12.109 -0.046 1 94.69 406 PHE A O 1
ATOM 3127 N N . GLU A 1 407 ? -10.312 -12.688 -0.54 1 96.25 407 GLU A N 1
ATOM 3128 C CA . GLU A 1 407 ? -9.766 -12.211 0.725 1 96.25 407 GLU A CA 1
ATOM 3129 C C . GLU A 1 407 ? -9.219 -10.797 0.59 1 96.25 407 GLU A C 1
ATOM 3131 O O . GLU A 1 407 ? -8.891 -10.352 -0.513 1 96.25 407 GLU A O 1
ATOM 3136 N N . GLU A 1 408 ? -9.18 -10.094 1.743 1 95.5 408 GLU A N 1
ATOM 3137 C CA . GLU A 1 408 ? -8.547 -8.781 1.753 1 95.5 408 GLU A CA 1
ATOM 3138 C C . GLU A 1 408 ? -7.027 -8.891 1.653 1 95.5 408 GLU A C 1
ATOM 3140 O O . GLU A 1 408 ? -6.402 -9.609 2.436 1 95.5 408 GLU A O 1
ATOM 3145 N N . PRO A 1 409 ? -6.441 -8.148 0.7 1 96 409 PRO A N 1
ATOM 3146 C CA . PRO A 1 409 ? -4.996 -8.266 0.494 1 96 409 PRO A CA 1
ATOM 3147 C C . PRO A 1 409 ? -4.199 -8.055 1.78 1 96 409 PRO A C 1
ATOM 3149 O O . PRO A 1 409 ? -3.254 -8.797 2.053 1 96 409 PRO A O 1
ATOM 3152 N N . GLN A 1 410 ? -4.637 -7.086 2.602 1 95.12 410 GLN A N 1
ATOM 3153 C CA . GLN A 1 410 ? -3.873 -6.773 3.807 1 95.12 410 GLN A CA 1
ATOM 3154 C C . GLN A 1 410 ? -3.961 -7.91 4.824 1 95.12 410 GLN A C 1
ATOM 3156 O O . GLN A 1 410 ? -3.006 -8.164 5.559 1 95.12 410 GLN A O 1
ATOM 3161 N N . ASP A 1 411 ? -5.07 -8.641 4.867 1 96.5 411 ASP A N 1
ATOM 3162 C CA . ASP A 1 411 ? -5.195 -9.781 5.77 1 96.5 411 ASP A CA 1
ATOM 3163 C C . ASP A 1 411 ? -4.211 -10.883 5.395 1 96.5 411 ASP A C 1
ATOM 3165 O O . ASP A 1 411 ? -3.625 -11.523 6.27 1 96.5 411 ASP A O 1
ATOM 3169 N N . ILE A 1 412 ? -4.086 -11.102 4.102 1 97.31 412 ILE A N 1
ATOM 3170 C CA . ILE A 1 412 ? -3.148 -12.102 3.605 1 97.31 412 ILE A CA 1
ATOM 3171 C C . ILE A 1 412 ? -1.721 -11.695 3.971 1 97.31 412 ILE A C 1
ATOM 3173 O O . ILE A 1 412 ? -0.94 -12.516 4.457 1 97.31 412 ILE A O 1
ATOM 3177 N N . ILE A 1 413 ? -1.426 -10.398 3.771 1 97.81 413 ILE A N 1
ATOM 3178 C CA . ILE A 1 413 ? -0.106 -9.867 4.094 1 97.81 413 ILE A CA 1
ATOM 3179 C C . ILE A 1 413 ? 0.164 -10.031 5.59 1 97.81 413 ILE A C 1
ATOM 3181 O O . ILE A 1 413 ? 1.255 -10.445 5.988 1 97.81 413 ILE A O 1
ATOM 3185 N N . ASN A 1 414 ? -0.841 -9.781 6.406 1 97.12 414 ASN A N 1
ATOM 3186 C CA . ASN A 1 414 ? -0.692 -9.922 7.852 1 97.12 414 ASN A CA 1
ATOM 3187 C C . ASN A 1 414 ? -0.386 -11.367 8.25 1 97.12 414 ASN A C 1
ATOM 3189 O O . ASN A 1 414 ? 0.426 -11.609 9.141 1 97.12 414 ASN A O 1
ATOM 3193 N N . ASP A 1 415 ? -1.101 -12.312 7.582 1 97.19 415 ASP A N 1
ATOM 3194 C CA . ASP A 1 415 ? -0.815 -13.727 7.816 1 97.19 415 ASP A CA 1
ATOM 3195 C C . ASP A 1 415 ? 0.656 -14.039 7.551 1 97.19 415 ASP A C 1
ATOM 3197 O O . ASP A 1 415 ? 1.282 -14.789 8.305 1 97.19 415 ASP A O 1
ATOM 3201 N N . MET A 1 416 ? 1.159 -13.508 6.477 1 97.69 416 MET A N 1
ATOM 3202 C CA . MET A 1 416 ? 2.551 -13.766 6.109 1 97.69 416 MET A CA 1
ATOM 3203 C C . MET A 1 416 ? 3.502 -13.133 7.121 1 97.69 416 MET A C 1
ATOM 3205 O O . MET A 1 416 ? 4.438 -13.781 7.59 1 97.69 416 MET A O 1
ATOM 3209 N N . LEU A 1 417 ? 3.225 -11.883 7.516 1 97.25 417 LEU A N 1
ATOM 3210 C CA . LEU A 1 417 ? 4.086 -11.148 8.438 1 97.25 417 LEU A CA 1
ATOM 3211 C C . LEU A 1 417 ? 4.141 -11.836 9.797 1 97.25 417 LEU A C 1
ATOM 3213 O O . LEU A 1 417 ? 5.145 -11.742 10.508 1 97.25 417 LEU A O 1
ATOM 3217 N N . ALA A 1 418 ? 3.113 -12.523 10.125 1 96.56 418 ALA A N 1
ATOM 3218 C CA . ALA A 1 418 ? 3.016 -13.203 11.414 1 96.56 418 ALA A CA 1
ATOM 3219 C C . ALA A 1 418 ? 4.105 -14.266 11.555 1 96.56 418 ALA A C 1
ATOM 3221 O O . ALA A 1 418 ? 4.418 -14.695 12.664 1 96.56 418 ALA A O 1
ATOM 3222 N N . GLY A 1 419 ? 4.703 -14.703 10.445 1 95.75 419 GLY A N 1
ATOM 3223 C CA . GLY A 1 419 ? 5.746 -15.719 10.477 1 95.75 419 GLY A CA 1
ATOM 3224 C C . GLY A 1 419 ? 7.129 -15.141 10.711 1 95.75 419 GLY A C 1
ATOM 3225 O O . GLY A 1 419 ? 8.102 -15.883 10.883 1 95.75 419 GLY A O 1
ATOM 3226 N N . LEU A 1 420 ? 7.277 -13.82 10.828 1 97.44 420 LEU A N 1
ATOM 3227 C CA . LEU A 1 420 ? 8.578 -13.164 10.867 1 97.44 420 LEU A CA 1
ATOM 3228 C C . LEU A 1 420 ? 8.93 -12.727 12.281 1 97.44 420 LEU A C 1
ATOM 3230 O O . LEU A 1 420 ? 8.062 -12.266 13.031 1 97.44 420 LEU A O 1
ATOM 3234 N N . ASP A 1 421 ? 10.125 -12.922 12.688 1 96.19 421 ASP A N 1
ATOM 3235 C CA . ASP A 1 421 ? 10.586 -12.406 13.969 1 96.19 421 ASP A CA 1
ATOM 3236 C C . ASP A 1 421 ? 11.102 -10.977 13.828 1 96.19 421 ASP A C 1
ATOM 3238 O O . ASP A 1 421 ? 11.008 -10.383 12.758 1 96.19 421 ASP A O 1
ATOM 3242 N N . LYS A 1 422 ? 11.625 -10.422 14.883 1 92.75 422 LYS A N 1
ATOM 3243 C CA . LYS A 1 422 ? 12.016 -9.016 14.922 1 92.75 422 LYS A CA 1
ATOM 3244 C C . LYS A 1 422 ? 13.133 -8.727 13.922 1 92.75 422 LYS A C 1
ATOM 3246 O O . LYS A 1 422 ? 13.102 -7.707 13.234 1 92.75 422 LYS A O 1
ATOM 3251 N N . ASP A 1 423 ? 14.047 -9.609 13.852 1 93.25 423 ASP A N 1
ATOM 3252 C CA . ASP A 1 423 ? 15.164 -9.43 12.93 1 93.25 423 ASP A CA 1
ATOM 3253 C C . ASP A 1 423 ? 14.695 -9.5 11.484 1 93.25 423 ASP A C 1
ATOM 3255 O O . ASP A 1 423 ? 15.141 -8.711 10.641 1 93.25 423 ASP A O 1
ATOM 3259 N N . ASP A 1 424 ? 13.75 -10.445 11.18 1 95.94 424 ASP A N 1
ATOM 3260 C CA . ASP A 1 424 ? 13.172 -10.57 9.844 1 95.94 424 ASP A CA 1
ATOM 3261 C C . ASP A 1 424 ? 12.422 -9.297 9.453 1 95.94 424 ASP A C 1
ATOM 3263 O O . ASP A 1 424 ? 12.516 -8.844 8.312 1 95.94 424 ASP A O 1
ATOM 3267 N N . LEU A 1 425 ? 11.742 -8.797 10.438 1 94.88 425 LEU A N 1
ATOM 3268 C CA . LEU A 1 425 ? 10.898 -7.637 10.18 1 94.88 425 LEU A CA 1
ATOM 3269 C C . LEU A 1 425 ? 11.734 -6.414 9.828 1 94.88 425 LEU A C 1
ATOM 3271 O O . LEU A 1 425 ? 11.297 -5.559 9.055 1 94.88 425 LEU A O 1
ATOM 3275 N N . GLN A 1 426 ? 12.93 -6.289 10.312 1 91.88 426 GLN A N 1
ATOM 3276 C CA . GLN A 1 426 ? 13.797 -5.145 10.07 1 91.88 426 GLN A CA 1
ATOM 3277 C C . GLN A 1 426 ? 14.172 -5.047 8.594 1 91.88 426 GLN A C 1
ATOM 3279 O O . GLN A 1 426 ? 14.367 -3.947 8.062 1 91.88 426 GLN A O 1
ATOM 3284 N N . LYS A 1 427 ? 14.227 -6.172 7.938 1 95.06 427 LYS A N 1
ATOM 3285 C CA . LYS A 1 427 ? 14.633 -6.148 6.535 1 95.06 427 LYS A CA 1
ATOM 3286 C C . LYS A 1 427 ? 13.445 -6.418 5.613 1 95.06 427 LYS A C 1
ATOM 3288 O O . LYS A 1 427 ? 13.625 -6.777 4.449 1 95.06 427 LYS A O 1
ATOM 3293 N N . THR A 1 428 ? 12.211 -6.367 6.18 1 97.25 428 THR A N 1
ATOM 3294 C CA . THR A 1 428 ? 11 -6.66 5.418 1 97.25 428 THR A CA 1
ATOM 3295 C C . THR A 1 428 ? 10.086 -5.438 5.371 1 97.25 428 THR A C 1
ATOM 3297 O O . THR A 1 428 ? 9.898 -4.754 6.379 1 97.25 428 THR A O 1
ATOM 3300 N N . ILE A 1 429 ? 9.578 -5.09 4.199 1 96.62 429 ILE A N 1
ATOM 3301 C CA . ILE A 1 429 ? 8.523 -4.09 4.086 1 96.62 429 ILE A CA 1
ATOM 3302 C C . ILE A 1 429 ? 7.285 -4.711 3.443 1 96.62 429 ILE A C 1
ATOM 3304 O O . ILE A 1 429 ? 7.379 -5.754 2.787 1 96.62 429 ILE A O 1
ATOM 3308 N N . SER A 1 430 ? 6.121 -4.219 3.705 1 96.94 430 SER A N 1
ATOM 3309 C CA . SER A 1 430 ? 4.871 -4.688 3.109 1 96.94 430 SER A CA 1
ATOM 3310 C C . SER A 1 430 ? 4.215 -3.592 2.275 1 96.94 430 SER A C 1
ATOM 3312 O O . SER A 1 430 ? 4.031 -2.467 2.75 1 96.94 430 SER A O 1
ATOM 3314 N N . ILE A 1 431 ? 3.949 -3.865 1.052 1 97 431 ILE A N 1
ATOM 3315 C CA . ILE A 1 431 ? 3.285 -2.975 0.106 1 97 431 ILE A CA 1
ATOM 3316 C C . ILE A 1 431 ? 2.17 -3.729 -0.616 1 97 431 ILE A C 1
ATOM 3318 O O . ILE A 1 431 ? 2.438 -4.566 -1.481 1 97 431 ILE A O 1
ATOM 3322 N N . ALA A 1 432 ? 0.925 -3.408 -0.359 1 95.44 432 ALA A N 1
ATOM 3323 C CA . ALA A 1 432 ? -0.197 -4.164 -0.91 1 95.44 432 ALA A CA 1
ATOM 3324 C C . ALA A 1 432 ? -0.246 -4.043 -2.43 1 95.44 432 ALA A C 1
ATOM 3326 O O . ALA A 1 432 ? -0.553 -5.016 -3.127 1 95.44 432 ALA A O 1
ATOM 3327 N N . ASP A 1 433 ? 0.033 -2.865 -2.957 1 95.56 433 ASP A N 1
ATOM 3328 C CA . ASP A 1 433 ? 0.068 -2.682 -4.402 1 95.56 433 ASP A CA 1
ATOM 3329 C C . ASP A 1 433 ? 1.298 -3.35 -5.016 1 95.56 433 ASP A C 1
ATOM 3331 O O . ASP A 1 433 ? 2.424 -2.887 -4.82 1 95.56 433 ASP A O 1
ATOM 3335 N N . ARG A 1 434 ? 1.049 -4.406 -5.793 1 97.62 434 ARG A N 1
ATOM 3336 C CA . ARG A 1 434 ? 2.137 -5.242 -6.289 1 97.62 434 ARG A CA 1
ATOM 3337 C C . ARG A 1 434 ? 3.027 -4.465 -7.254 1 97.62 434 ARG A C 1
ATOM 3339 O O . ARG A 1 434 ? 4.242 -4.672 -7.289 1 97.62 434 ARG A O 1
ATOM 3346 N N . LYS A 1 435 ? 2.418 -3.602 -8.062 1 97.12 435 LYS A N 1
ATOM 3347 C CA . LYS A 1 435 ? 3.207 -2.775 -8.969 1 97.12 435 LYS A CA 1
ATOM 3348 C C . LYS A 1 435 ? 4.207 -1.914 -8.203 1 97.12 435 LYS A C 1
ATOM 3350 O O . LYS A 1 435 ? 5.383 -1.852 -8.562 1 97.12 435 LYS A O 1
ATOM 3355 N N . GLU A 1 436 ? 3.725 -1.266 -7.164 1 96.69 436 GLU A N 1
ATOM 3356 C CA . GLU A 1 436 ? 4.574 -0.413 -6.34 1 96.69 436 GLU A CA 1
ATOM 3357 C C . GLU A 1 436 ? 5.617 -1.235 -5.586 1 96.69 436 GLU A C 1
ATOM 3359 O O . GLU A 1 436 ? 6.734 -0.766 -5.348 1 96.69 436 GLU A O 1
ATOM 3364 N N . ALA A 1 437 ? 5.277 -2.453 -5.137 1 98.12 437 ALA A N 1
ATOM 3365 C CA . ALA A 1 437 ? 6.23 -3.346 -4.488 1 98.12 437 ALA A CA 1
ATOM 3366 C C . ALA A 1 437 ? 7.402 -3.666 -5.41 1 98.12 437 ALA A C 1
ATOM 3368 O O . ALA A 1 437 ? 8.562 -3.594 -5.004 1 98.12 437 ALA A O 1
ATOM 3369 N N . ILE A 1 438 ? 7.059 -4.031 -6.66 1 98.19 438 ILE A N 1
ATOM 3370 C CA . ILE A 1 438 ? 8.078 -4.359 -7.648 1 98.19 438 ILE A CA 1
ATOM 3371 C C . ILE A 1 438 ? 8.945 -3.135 -7.926 1 98.19 438 ILE A C 1
ATOM 3373 O O . ILE A 1 438 ? 10.18 -3.234 -7.973 1 98.19 438 ILE A O 1
ATOM 3377 N N . LYS A 1 439 ? 8.328 -1.979 -8.094 1 96.94 439 LYS A N 1
ATOM 3378 C CA . LYS A 1 439 ? 9.062 -0.736 -8.312 1 96.94 439 LYS A CA 1
ATOM 3379 C C . LYS A 1 439 ? 10.016 -0.447 -7.16 1 96.94 439 LYS A C 1
ATOM 3381 O O . LYS A 1 439 ? 11.156 -0.027 -7.379 1 96.94 439 LYS A O 1
ATOM 3386 N N . THR A 1 440 ? 9.555 -0.612 -5.949 1 97.44 440 THR A N 1
ATOM 3387 C CA . THR A 1 440 ? 10.375 -0.41 -4.758 1 97.44 440 THR A CA 1
ATOM 3388 C C . THR A 1 440 ? 11.602 -1.316 -4.789 1 97.44 440 THR A C 1
ATOM 3390 O O . THR A 1 440 ? 12.711 -0.873 -4.5 1 97.44 440 THR A O 1
ATOM 3393 N N . ALA A 1 441 ? 11.375 -2.598 -5.113 1 98.06 441 ALA A N 1
ATOM 3394 C CA . ALA A 1 441 ? 12.492 -3.531 -5.219 1 98.06 441 ALA A CA 1
ATOM 3395 C C . ALA A 1 441 ? 13.539 -3.031 -6.215 1 98.06 441 ALA A C 1
ATOM 3397 O O . ALA A 1 441 ? 14.742 -3.092 -5.949 1 98.06 441 ALA A O 1
ATOM 3398 N N . CYS A 1 442 ? 13.062 -2.549 -7.328 1 96.56 442 CYS A N 1
ATOM 3399 C CA . CYS A 1 442 ? 13.961 -2.049 -8.367 1 96.56 442 CYS A CA 1
ATOM 3400 C C . CYS A 1 442 ? 14.742 -0.841 -7.871 1 96.56 442 CYS A C 1
ATOM 3402 O O . CYS A 1 442 ? 15.906 -0.662 -8.234 1 96.56 442 CYS A O 1
ATOM 3404 N N . MET A 1 443 ? 14.117 0.004 -7.031 1 94.19 443 MET A N 1
ATOM 3405 C CA . MET A 1 443 ? 14.766 1.205 -6.512 1 94.19 443 MET A CA 1
ATOM 3406 C C . MET A 1 443 ? 15.805 0.847 -5.461 1 94.19 443 MET A C 1
ATOM 3408 O O . MET A 1 443 ? 16.812 1.547 -5.316 1 94.19 443 MET A O 1
ATOM 3412 N N . LEU A 1 444 ? 15.578 -0.201 -4.793 1 95.38 444 LEU A N 1
ATOM 3413 C CA . LEU A 1 444 ? 16.484 -0.636 -3.736 1 95.38 444 LEU A CA 1
ATOM 3414 C C . LEU A 1 444 ? 17.703 -1.335 -4.324 1 95.38 444 LEU A C 1
ATOM 3416 O O . LEU A 1 444 ? 18.781 -1.359 -3.701 1 95.38 444 LEU A O 1
ATOM 3420 N N . ALA A 1 445 ? 17.547 -2.002 -5.508 1 96 445 ALA A N 1
ATOM 3421 C CA . ALA A 1 445 ? 18.562 -2.875 -6.086 1 96 445 ALA A CA 1
ATOM 3422 C C . ALA A 1 445 ? 19.75 -2.066 -6.602 1 96 445 ALA A C 1
ATOM 3424 O O . ALA A 1 445 ? 19.578 -0.979 -7.156 1 96 445 ALA A O 1
ATOM 3425 N N . GLN A 1 446 ? 20.906 -2.578 -6.453 1 94.62 446 GLN A N 1
ATOM 3426 C CA . GLN A 1 446 ? 22.156 -2.051 -6.992 1 94.62 446 GLN A CA 1
ATOM 3427 C C . GLN A 1 446 ? 22.719 -2.965 -8.078 1 94.62 446 GLN A C 1
ATOM 3429 O O . GLN A 1 446 ? 22.312 -4.129 -8.188 1 94.62 446 GLN A O 1
ATOM 3434 N N . PRO A 1 447 ? 23.641 -2.432 -8.953 1 94.12 447 PRO A N 1
ATOM 3435 C CA . PRO A 1 447 ? 24.25 -3.314 -9.945 1 94.12 447 PRO A CA 1
ATOM 3436 C C . PRO A 1 447 ? 24.844 -4.582 -9.328 1 94.12 447 PRO A C 1
ATOM 3438 O O . PRO A 1 447 ? 25.547 -4.512 -8.32 1 94.12 447 PRO A O 1
ATOM 3441 N N . GLY A 1 448 ? 24.453 -5.723 -9.906 1 93.88 448 GLY A N 1
ATOM 3442 C CA . GLY A 1 448 ? 24.953 -6.996 -9.406 1 93.88 448 GLY A CA 1
ATOM 3443 C C . GLY A 1 448 ? 23.938 -7.715 -8.523 1 93.88 448 GLY A C 1
ATOM 3444 O O . GLY A 1 448 ? 24.078 -8.914 -8.273 1 93.88 448 GLY A O 1
ATOM 3445 N N . ASP A 1 449 ? 22.891 -6.984 -8.109 1 96.56 449 ASP A N 1
ATOM 3446 C CA . ASP A 1 449 ? 21.859 -7.57 -7.258 1 96.56 449 ASP A CA 1
ATOM 3447 C C . ASP A 1 449 ? 20.859 -8.375 -8.078 1 96.56 449 ASP A C 1
ATOM 3449 O O . ASP A 1 449 ? 20.812 -8.258 -9.305 1 96.56 449 ASP A O 1
ATOM 3453 N N . VAL A 1 450 ? 20.141 -9.234 -7.383 1 96.88 450 VAL A N 1
ATOM 3454 C CA . VAL A 1 450 ? 19.094 -10.031 -8.016 1 96.88 450 VAL A CA 1
ATOM 3455 C C . VAL A 1 450 ? 17.75 -9.734 -7.348 1 96.88 450 VAL A C 1
ATOM 3457 O O . VAL A 1 450 ? 17.656 -9.711 -6.117 1 96.88 450 VAL A O 1
ATOM 3460 N N . ILE A 1 451 ? 16.781 -9.406 -8.156 1 98.25 451 ILE A N 1
ATOM 3461 C CA . ILE A 1 451 ? 15.398 -9.258 -7.691 1 98.25 451 ILE A CA 1
ATOM 3462 C C . ILE A 1 451 ? 14.602 -10.516 -8.055 1 98.25 451 ILE A C 1
ATOM 3464 O O . ILE A 1 451 ? 14.508 -10.883 -9.227 1 98.25 451 ILE A O 1
ATOM 3468 N N . LEU A 1 452 ? 14.086 -11.195 -7.109 1 98.31 452 LEU A N 1
ATOM 3469 C CA . LEU A 1 452 ? 13.164 -12.305 -7.348 1 98.31 452 LEU A CA 1
ATOM 3470 C C . LEU A 1 452 ? 11.719 -11.859 -7.168 1 98.31 452 LEU A C 1
ATOM 3472 O O . LEU A 1 452 ? 11.344 -11.398 -6.09 1 98.31 452 LEU A O 1
ATOM 3476 N N . VAL A 1 453 ? 10.969 -11.914 -8.203 1 98.56 453 VAL A N 1
ATOM 3477 C CA . VAL A 1 453 ? 9.523 -11.719 -8.125 1 98.56 453 VAL A CA 1
ATOM 3478 C C . VAL A 1 453 ? 8.812 -13.07 -8.203 1 98.56 453 VAL A C 1
ATOM 3480 O O . VAL A 1 453 ? 8.656 -13.633 -9.289 1 98.56 453 VAL A O 1
ATOM 3483 N N . ALA A 1 454 ? 8.328 -13.547 -7.086 1 98 454 ALA A N 1
ATOM 3484 C CA . ALA A 1 454 ? 7.816 -14.914 -6.988 1 98 454 ALA A CA 1
ATOM 3485 C C . ALA A 1 454 ? 6.297 -14.914 -6.836 1 98 454 ALA A C 1
ATOM 3487 O O . ALA A 1 454 ? 5.699 -13.898 -6.473 1 98 454 ALA A O 1
ATOM 3488 N N . GLY A 1 455 ? 5.691 -16.062 -7.16 1 95.88 455 GLY A N 1
ATOM 3489 C CA . GLY A 1 455 ? 4.281 -16.266 -6.883 1 95.88 455 GLY A CA 1
ATOM 3490 C C . GLY A 1 455 ? 3.451 -16.5 -8.133 1 95.88 455 GLY A C 1
ATOM 3491 O O . GLY A 1 455 ? 2.943 -17.594 -8.367 1 95.88 455 GLY A O 1
ATOM 3492 N N . LYS A 1 456 ? 3.455 -15.508 -9.031 1 95.06 456 LYS A N 1
ATOM 3493 C CA . LYS A 1 456 ? 2.488 -15.508 -10.125 1 95.06 456 LYS A CA 1
ATOM 3494 C C . LYS A 1 456 ? 3.1 -16.078 -11.398 1 95.06 456 LYS A C 1
ATOM 3496 O O . LYS A 1 456 ? 2.377 -16.5 -12.312 1 95.06 456 LYS A O 1
ATOM 3501 N N . GLY A 1 457 ? 4.414 -15.984 -11.516 1 94.44 457 GLY A N 1
ATOM 3502 C CA . GLY A 1 457 ? 5.09 -16.578 -12.656 1 94.44 457 GLY A CA 1
ATOM 3503 C C . GLY A 1 457 ? 4.578 -16.078 -13.992 1 94.44 457 GLY A C 1
ATOM 3504 O O . GLY A 1 457 ? 4.613 -14.875 -14.258 1 94.44 457 GLY A O 1
ATOM 3505 N N . HIS A 1 458 ? 3.92 -17 -14.742 1 91.88 458 HIS A N 1
ATOM 3506 C CA . HIS A 1 458 ? 3.5 -16.719 -16.109 1 91.88 458 HIS A CA 1
ATOM 3507 C C . HIS A 1 458 ? 2.176 -15.961 -16.125 1 91.88 458 HIS A C 1
ATOM 3509 O O . HIS A 1 458 ? 1.764 -15.453 -17.172 1 91.88 458 HIS A O 1
ATOM 3515 N N . GLU A 1 459 ? 1.498 -15.891 -15.047 1 93.38 459 GLU A N 1
ATOM 3516 C CA . GLU A 1 459 ? 0.171 -15.289 -15.023 1 93.38 459 GLU A CA 1
ATOM 3517 C C . GLU A 1 459 ? 0.231 -13.812 -15.422 1 93.38 459 GLU A C 1
ATOM 3519 O O . GLU A 1 459 ? 1.069 -13.062 -14.914 1 93.38 459 GLU A O 1
ATOM 3524 N N . ASN A 1 460 ? -0.678 -13.43 -16.281 1 95 460 ASN A N 1
ATOM 3525 C CA . ASN A 1 460 ? -0.717 -12.039 -16.719 1 95 460 ASN A CA 1
ATOM 3526 C C . ASN A 1 460 ? -1.952 -11.312 -16.203 1 95 460 ASN A C 1
ATOM 3528 O O . ASN A 1 460 ? -2.523 -10.469 -16.891 1 95 460 ASN A O 1
ATOM 3532 N N . TYR A 1 461 ? -2.432 -11.75 -15.055 1 95.44 461 TYR A N 1
ATOM 3533 C CA . TYR A 1 461 ? -3.58 -11.125 -14.406 1 95.44 461 TYR A CA 1
ATOM 3534 C C . TYR A 1 461 ? -3.43 -11.164 -12.883 1 95.44 461 TYR A C 1
ATOM 3536 O O . TYR A 1 461 ? -2.596 -11.898 -12.359 1 95.44 461 TYR A O 1
ATOM 3544 N N . GLN A 1 462 ? -4.047 -10.352 -12.188 1 96.31 462 GLN A N 1
ATOM 3545 C CA . GLN A 1 462 ? -4.316 -10.438 -10.75 1 96.31 462 GLN A CA 1
ATOM 3546 C C . GLN A 1 462 ? -5.812 -10.555 -10.477 1 96.31 462 GLN A C 1
ATOM 3548 O O . GLN A 1 462 ? -6.605 -9.742 -10.969 1 96.31 462 GLN A O 1
ATOM 3553 N N . GLU A 1 463 ? -6.215 -11.602 -9.797 1 95.62 463 GLU A N 1
ATOM 3554 C CA . GLU A 1 463 ? -7.625 -11.812 -9.477 1 95.62 463 GLU A CA 1
ATOM 3555 C C . GLU A 1 463 ? -8.008 -11.109 -8.18 1 95.62 463 GLU A C 1
ATOM 3557 O O . GLU A 1 463 ? -7.449 -11.414 -7.117 1 95.62 463 GLU A O 1
ATOM 3562 N N . ILE A 1 464 ? -8.906 -10.172 -8.242 1 94.56 464 ILE A N 1
ATOM 3563 C CA . ILE A 1 464 ? -9.383 -9.414 -7.094 1 94.56 464 ILE A CA 1
ATOM 3564 C C . ILE A 1 464 ? -10.906 -9.453 -7.039 1 94.56 464 ILE A C 1
ATOM 3566 O O . ILE A 1 464 ? -11.578 -8.969 -7.957 1 94.56 464 ILE A O 1
ATOM 3570 N N . LYS A 1 465 ? -11.438 -10.023 -6 1 94.19 465 LYS A N 1
ATOM 3571 C CA . LYS A 1 465 ? -12.883 -10.133 -5.789 1 94.19 465 LYS A CA 1
ATOM 3572 C C . LYS A 1 465 ? -13.562 -10.781 -6.992 1 94.19 465 LYS A C 1
ATOM 3574 O O . LYS A 1 465 ? -14.562 -10.266 -7.492 1 94.19 465 LYS A O 1
ATOM 3579 N N . GLY A 1 466 ? -12.906 -11.789 -7.57 1 90.81 466 GLY A N 1
ATOM 3580 C CA . GLY A 1 466 ? -13.484 -12.609 -8.617 1 90.81 466 GLY A CA 1
ATOM 3581 C C . GLY A 1 466 ? -13.258 -12.055 -10.016 1 90.81 466 GLY A C 1
ATOM 3582 O O . GLY A 1 466 ? -13.688 -12.648 -11 1 90.81 466 GLY A O 1
ATOM 3583 N N . VAL A 1 467 ? -12.57 -10.875 -10.109 1 94.31 467 VAL A N 1
ATOM 3584 C CA . VAL A 1 467 ? -12.312 -10.242 -11.398 1 94.31 467 VAL A CA 1
ATOM 3585 C C . VAL A 1 467 ? -10.82 -10.305 -11.719 1 94.31 467 VAL A C 1
ATOM 3587 O O . VAL A 1 467 ? -9.984 -9.969 -10.875 1 94.31 467 VAL A O 1
ATOM 3590 N N . LYS A 1 468 ? -10.492 -10.789 -12.945 1 93.88 468 LYS A N 1
ATOM 3591 C CA . LYS A 1 468 ? -9.102 -10.828 -13.391 1 93.88 468 LYS A CA 1
ATOM 3592 C C . LYS A 1 468 ? -8.695 -9.516 -14.062 1 93.88 468 LYS A C 1
ATOM 3594 O O . LYS A 1 468 ? -9.242 -9.156 -15.102 1 93.88 468 LYS A O 1
ATOM 3599 N N . HIS A 1 469 ? -7.809 -8.766 -13.445 1 96 469 HIS A N 1
ATOM 3600 C CA . HIS A 1 469 ? -7.227 -7.551 -14.008 1 96 469 HIS A CA 1
ATOM 3601 C C . HIS A 1 469 ? -5.867 -7.836 -14.641 1 96 469 HIS A C 1
ATOM 3603 O O . HIS A 1 469 ? -5.059 -8.586 -14.078 1 96 469 HIS A O 1
ATOM 3609 N N . HIS A 1 470 ? -5.688 -7.34 -15.805 1 96.56 470 HIS A N 1
ATOM 3610 C CA . HIS A 1 470 ? -4.395 -7.539 -16.453 1 96.56 470 HIS A CA 1
ATOM 3611 C C . HIS A 1 470 ? -3.252 -7.086 -15.547 1 96.56 470 HIS A C 1
ATOM 3613 O O . HIS A 1 470 ? -3.275 -5.969 -15.023 1 96.56 470 HIS A O 1
ATOM 3619 N N . PHE A 1 471 ? -2.291 -7.852 -15.32 1 97.56 471 PHE A N 1
ATOM 3620 C CA . PHE A 1 471 ? -1.075 -7.586 -14.555 1 97.56 471 PHE A CA 1
ATOM 3621 C C . PHE A 1 471 ? -0.018 -8.648 -14.836 1 97.56 471 PHE A C 1
ATOM 3623 O O . PHE A 1 471 ? -0.221 -9.828 -14.539 1 97.56 471 PHE A O 1
ATOM 3630 N N . ASP A 1 472 ? 1.047 -8.25 -15.305 1 97.25 472 ASP A N 1
ATOM 3631 C CA . ASP A 1 472 ? 2.148 -9.141 -15.664 1 97.25 472 ASP A CA 1
ATOM 3632 C C . ASP A 1 472 ? 3.451 -8.695 -15.008 1 97.25 472 ASP A C 1
ATOM 3634 O O . ASP A 1 472 ? 3.963 -7.613 -15.305 1 97.25 472 ASP A O 1
ATOM 3638 N N . ASP A 1 473 ? 3.971 -9.555 -14.148 1 97.75 473 ASP A N 1
ATOM 3639 C CA . ASP A 1 473 ? 5.172 -9.211 -13.398 1 97.75 473 ASP A CA 1
ATOM 3640 C C . ASP A 1 473 ? 6.316 -8.828 -14.336 1 97.75 473 ASP A C 1
ATOM 3642 O O . ASP A 1 473 ? 7.055 -7.879 -14.07 1 97.75 473 ASP A O 1
ATOM 3646 N N . LYS A 1 474 ? 6.477 -9.562 -15.344 1 95.56 474 LYS A N 1
ATOM 3647 C CA . LYS A 1 474 ? 7.582 -9.328 -16.266 1 95.56 474 LYS A CA 1
ATOM 3648 C C . LYS A 1 474 ? 7.414 -7.996 -17 1 95.56 474 LYS A C 1
ATOM 3650 O O . LYS A 1 474 ? 8.383 -7.258 -17.188 1 95.56 474 LYS A O 1
ATOM 3655 N N . GLU A 1 475 ? 6.184 -7.738 -17.422 1 96.38 475 GLU A N 1
ATOM 3656 C CA . GLU A 1 475 ? 5.898 -6.457 -18.062 1 96.38 475 GLU A CA 1
ATOM 3657 C C . GLU A 1 475 ? 6.23 -5.289 -17.141 1 96.38 475 GLU A C 1
ATOM 3659 O O . GLU A 1 475 ? 6.82 -4.297 -17.578 1 96.38 475 GLU A O 1
ATOM 3664 N N . GLU A 1 476 ? 5.82 -5.387 -15.883 1 96.25 476 GLU A N 1
ATOM 3665 C CA . GLU A 1 476 ? 6.086 -4.332 -14.914 1 96.25 476 GLU A CA 1
ATOM 3666 C C . GLU A 1 476 ? 7.586 -4.129 -14.711 1 96.25 476 GLU A C 1
ATOM 3668 O O . GLU A 1 476 ? 8.062 -2.992 -14.664 1 96.25 476 GLU A O 1
ATOM 3673 N N . LEU A 1 477 ? 8.336 -5.223 -14.602 1 96.81 477 LEU A N 1
ATOM 3674 C CA . LEU A 1 477 ? 9.789 -5.148 -14.43 1 96.81 477 LEU A CA 1
ATOM 3675 C C . LEU A 1 477 ? 10.438 -4.461 -15.625 1 96.81 477 LEU A C 1
ATOM 3677 O O . LEU A 1 477 ? 11.297 -3.59 -15.453 1 96.81 477 LEU A O 1
ATOM 3681 N N . LYS A 1 478 ? 10.023 -4.875 -16.781 1 95.19 478 LYS A N 1
ATOM 3682 C CA . LYS A 1 478 ? 10.594 -4.297 -17.984 1 95.19 478 LYS A CA 1
ATOM 3683 C C . LYS A 1 478 ? 10.32 -2.799 -18.078 1 95.19 478 LYS A C 1
ATOM 3685 O O . LYS A 1 478 ? 11.195 -2.018 -18.438 1 95.19 478 LYS A O 1
ATOM 3690 N N . ALA A 1 479 ? 9.086 -2.395 -17.766 1 94.19 479 ALA A N 1
ATOM 3691 C CA . ALA A 1 479 ? 8.688 -0.99 -17.812 1 94.19 479 ALA A CA 1
ATOM 3692 C C . ALA A 1 479 ? 9.523 -0.149 -16.844 1 94.19 479 ALA A C 1
ATOM 3694 O O . ALA A 1 479 ? 9.828 1.012 -17.141 1 94.19 479 ALA A O 1
ATOM 3695 N N . ILE A 1 480 ? 9.898 -0.747 -15.734 1 93 480 ILE A N 1
ATOM 3696 C CA . ILE A 1 480 ? 10.578 -0.004 -14.68 1 93 480 ILE A CA 1
ATOM 3697 C C . ILE A 1 480 ? 12.086 -0.023 -14.938 1 93 480 ILE A C 1
ATOM 3699 O O . ILE A 1 480 ? 12.766 0.986 -14.734 1 93 480 ILE A O 1
ATOM 3703 N N . MET A 1 481 ? 12.617 -1.142 -15.43 1 92.69 481 MET A N 1
ATOM 3704 C CA . MET A 1 481 ? 14.055 -1.354 -15.469 1 92.69 481 MET A CA 1
ATOM 3705 C C . MET A 1 481 ? 14.633 -0.916 -16.812 1 92.69 481 MET A C 1
ATOM 3707 O O . MET A 1 481 ? 15.844 -0.756 -16.953 1 92.69 481 MET A O 1
ATOM 3711 N N . PHE A 1 482 ? 13.805 -0.823 -17.859 1 87 482 PHE A N 1
ATOM 3712 C CA . PHE A 1 482 ? 14.289 -0.46 -19.188 1 87 482 PHE A CA 1
ATOM 3713 C C . PHE A 1 482 ? 13.656 0.842 -19.656 1 87 482 PHE A C 1
ATOM 3715 O O . PHE A 1 482 ? 14.289 1.628 -20.375 1 87 482 PHE A O 1
ATOM 3722 N N . MET B 1 1 ? -24.469 36.438 35.719 1 92.56 1 MET B N 1
ATOM 3723 C CA . MET B 1 1 ? -24.531 37.781 35.125 1 92.56 1 MET B CA 1
ATOM 3724 C C . MET B 1 1 ? -25.922 38.094 34.562 1 92.56 1 MET B C 1
ATOM 3726 O O . MET B 1 1 ? -26.562 37.188 34 1 92.56 1 MET B O 1
ATOM 3730 N N . LYS B 1 2 ? -26.25 39.25 34.75 1 95.12 2 LYS B N 1
ATOM 3731 C CA . LYS B 1 2 ? -27.578 39.594 34.219 1 95.12 2 LYS B CA 1
ATOM 3732 C C . LYS B 1 2 ? -27.594 39.656 32.719 1 95.12 2 LYS B C 1
ATOM 3734 O O . LYS B 1 2 ? -26.656 40.156 32.094 1 95.12 2 LYS B O 1
ATOM 3739 N N . LEU B 1 3 ? -28.656 39.156 32.125 1 96.44 3 LEU B N 1
ATOM 3740 C CA . LEU B 1 3 ? -28.781 39.125 30.672 1 96.44 3 LEU B CA 1
ATOM 3741 C C . LEU B 1 3 ? -28.672 40.531 30.094 1 96.44 3 LEU B C 1
ATOM 3743 O O . LEU B 1 3 ? -28.094 40.719 29.031 1 96.44 3 LEU B O 1
ATOM 3747 N N . SER B 1 4 ? -29.141 41.469 30.797 1 95.56 4 SER B N 1
ATOM 3748 C CA . SER B 1 4 ? -29.125 42.875 30.344 1 95.56 4 SER B CA 1
ATOM 3749 C C . SER B 1 4 ? -27.688 43.375 30.188 1 95.56 4 SER B C 1
ATOM 3751 O O . SER B 1 4 ? -27.391 44.156 29.281 1 95.56 4 SER B O 1
ATOM 3753 N N . GLU B 1 5 ? -26.891 42.906 31.047 1 94.56 5 GLU B N 1
ATOM 3754 C CA . GLU B 1 5 ? -25.484 43.281 30.969 1 94.56 5 GLU B CA 1
ATOM 3755 C C . GLU B 1 5 ? -24.828 42.688 29.734 1 94.56 5 GLU B C 1
ATOM 3757 O O . GLU B 1 5 ? -24.031 43.375 29.062 1 94.56 5 GLU B O 1
ATOM 3762 N N . LEU B 1 6 ? -25.172 41.469 29.453 1 94.12 6 LEU B N 1
ATOM 3763 C CA . LEU B 1 6 ? -24.625 40.781 28.281 1 94.12 6 LEU B CA 1
ATOM 3764 C C . LEU B 1 6 ? -25.078 41.469 27 1 94.12 6 LEU B C 1
ATOM 3766 O O . LEU B 1 6 ? -24.312 41.531 26.031 1 94.12 6 LEU B O 1
ATOM 3770 N N . LEU B 1 7 ? -26.25 41.938 27 1 94.19 7 LEU B N 1
ATOM 3771 C CA . LEU B 1 7 ? -26.859 42.469 25.797 1 94.19 7 LEU B CA 1
ATOM 3772 C C . LEU B 1 7 ? -26.297 43.875 25.469 1 94.19 7 LEU B C 1
ATOM 3774 O O . LEU B 1 7 ? -26.469 44.375 24.359 1 94.19 7 LEU B O 1
ATOM 3778 N N . LYS B 1 8 ? -25.562 44.438 26.406 1 92.62 8 LYS B N 1
ATOM 3779 C CA . LYS B 1 8 ? -24.969 45.75 26.188 1 92.62 8 LYS B CA 1
ATOM 3780 C C . LYS B 1 8 ? -23.906 45.719 25.094 1 92.62 8 LYS B C 1
ATOM 3782 O O . LYS B 1 8 ? -23.594 46.719 24.469 1 92.62 8 LYS B O 1
ATOM 3787 N N . ALA B 1 9 ? -23.422 44.562 24.906 1 91.06 9 ALA B N 1
ATOM 3788 C CA . ALA B 1 9 ? -22.312 44.375 23.969 1 91.06 9 ALA B CA 1
ATOM 3789 C C . ALA B 1 9 ? -22.828 44.219 22.547 1 91.06 9 ALA B C 1
ATOM 3791 O O . ALA B 1 9 ? -22.047 44.219 21.594 1 91.06 9 ALA B O 1
ATOM 3792 N N . ILE B 1 10 ? -24.156 44 22.406 1 94.19 10 ILE B N 1
ATOM 3793 C CA . ILE B 1 10 ? -24.703 43.75 21.078 1 94.19 10 ILE B CA 1
ATOM 3794 C C . ILE B 1 10 ? -25.922 44.625 20.844 1 94.19 10 ILE B C 1
ATOM 3796 O O . ILE B 1 10 ? -26.297 45.438 21.703 1 94.19 10 ILE B O 1
ATOM 3800 N N . GLN B 1 11 ? -26.422 44.531 19.578 1 92.62 11 GLN B N 1
ATOM 3801 C CA . GLN B 1 11 ? -27.594 45.312 19.188 1 92.62 11 GLN B CA 1
ATOM 3802 C C . GLN B 1 11 ? -28.734 44.406 18.781 1 92.62 11 GLN B C 1
ATOM 3804 O O . GLN B 1 11 ? -28.922 44.125 17.594 1 92.62 11 GLN B O 1
ATOM 3809 N N . PRO B 1 12 ? -29.578 44.094 19.719 1 95.06 12 PRO B N 1
ATOM 3810 C CA . PRO B 1 12 ? -30.703 43.219 19.375 1 95.06 12 PRO B CA 1
ATOM 3811 C C . PRO B 1 12 ? -31.734 43.875 18.5 1 95.06 12 PRO B C 1
ATOM 3813 O O . PRO B 1 12 ? -32 45.062 18.672 1 95.06 12 PRO B O 1
ATOM 3816 N N . VAL B 1 13 ? -32.25 43.156 17.578 1 95.62 13 VAL B N 1
ATOM 3817 C CA . VAL B 1 13 ? -33.375 43.625 16.766 1 95.62 13 VAL B CA 1
ATOM 3818 C C . VAL B 1 13 ? -34.656 43.594 17.578 1 95.62 13 VAL B C 1
ATOM 3820 O O . VAL B 1 13 ? -35.5 44.5 17.469 1 95.62 13 VAL B O 1
ATOM 3823 N N . GLN B 1 14 ? -34.75 42.5 18.266 1 95.12 14 GLN B N 1
ATOM 3824 C CA . GLN B 1 14 ? -35.938 42.281 19.094 1 95.12 14 GLN B CA 1
ATOM 3825 C C . GLN B 1 14 ? -35.594 41.406 20.312 1 95.12 14 GLN B C 1
ATOM 3827 O O . GLN B 1 14 ? -34.719 40.562 20.25 1 95.12 14 GLN B O 1
ATOM 3832 N N . ILE B 1 15 ? -36.312 41.781 21.422 1 96.06 15 ILE B N 1
ATOM 3833 C CA . ILE B 1 15 ? -36.188 40.969 22.625 1 96.06 15 ILE B CA 1
ATOM 3834 C C . ILE B 1 15 ? -37.562 40.562 23.125 1 96.06 15 ILE B C 1
ATOM 3836 O O . ILE B 1 15 ? -38.438 41.406 23.297 1 96.06 15 ILE B O 1
ATOM 3840 N N . ILE B 1 16 ? -37.75 39.344 23.25 1 96.12 16 ILE B N 1
ATOM 3841 C CA . ILE B 1 16 ? -39 38.812 23.812 1 96.12 16 ILE B CA 1
ATOM 3842 C C . ILE B 1 16 ? -38.719 38.125 25.141 1 96.12 16 ILE B C 1
ATOM 3844 O O . ILE B 1 16 ? -38 37.125 25.188 1 96.12 16 ILE B O 1
ATOM 3848 N N . GLY B 1 17 ? -39.281 38.688 26.219 1 94.88 17 GLY B N 1
ATOM 3849 C CA . GLY B 1 17 ? -39.062 38.125 27.547 1 94.88 17 GLY B CA 1
ATOM 3850 C C . GLY B 1 17 ? -38.281 39.062 28.469 1 94.88 17 GLY B C 1
ATOM 3851 O O . GLY B 1 17 ? -38 40.188 28.094 1 94.88 17 GLY B O 1
ATOM 3852 N N . SER B 1 18 ? -37.906 38.594 29.641 1 94.88 18 SER B N 1
ATOM 3853 C CA . SER B 1 18 ? -37.25 39.406 30.656 1 94.88 18 SER B CA 1
ATOM 3854 C C . SER B 1 18 ? -35.719 39.406 30.453 1 94.88 18 SER B C 1
ATOM 3856 O O . SER B 1 18 ? -35.125 38.375 30.156 1 94.88 18 SER B O 1
ATOM 3858 N N . THR B 1 19 ? -35.125 40.531 30.641 1 95.19 19 THR B N 1
ATOM 3859 C CA . THR B 1 19 ? -33.688 40.656 30.547 1 95.19 19 THR B CA 1
ATOM 3860 C C . THR B 1 19 ? -33.031 40.656 31.922 1 95.19 19 THR B C 1
ATOM 3862 O O . THR B 1 19 ? -31.844 40.875 32.062 1 95.19 19 THR B O 1
ATOM 3865 N N . GLU B 1 20 ? -33.812 40.438 32.906 1 95.06 20 GLU B N 1
ATOM 3866 C CA . GLU B 1 20 ? -33.344 40.5 34.281 1 95.06 20 GLU B CA 1
ATOM 3867 C C . GLU B 1 20 ? -32.875 39.094 34.75 1 95.06 20 GLU B C 1
ATOM 3869 O O . GLU B 1 20 ? -32.406 38.969 35.906 1 95.06 20 GLU B O 1
ATOM 3874 N N . LYS B 1 21 ? -32.906 38.219 33.875 1 95.62 21 LYS B N 1
ATOM 3875 C CA . LYS B 1 21 ? -32.531 36.844 34.25 1 95.62 21 LYS B CA 1
ATOM 3876 C C . LYS B 1 21 ? -31.016 36.75 34.469 1 95.62 21 LYS B C 1
ATOM 3878 O O . LYS B 1 21 ? -30.219 37.438 33.812 1 95.62 21 LYS B O 1
ATOM 3883 N N . ASP B 1 22 ? -30.672 35.844 35.406 1 96 22 ASP B N 1
ATOM 3884 C CA . ASP B 1 22 ? -29.25 35.594 35.688 1 96 22 ASP B CA 1
ATOM 3885 C C . ASP B 1 22 ? -28.734 34.469 34.781 1 96 22 ASP B C 1
ATOM 3887 O O . ASP B 1 22 ? -29.203 33.312 34.875 1 96 22 ASP B O 1
ATOM 3891 N N . ILE B 1 23 ? -27.797 34.781 33.969 1 97.12 23 ILE B N 1
ATOM 3892 C CA . ILE B 1 23 ? -27.188 33.844 33.062 1 97.12 23 ILE B CA 1
ATOM 3893 C C . ILE B 1 23 ? -25.969 33.188 33.719 1 97.12 23 ILE B C 1
ATOM 3895 O O . ILE B 1 23 ? -25.047 33.875 34.125 1 97.12 23 ILE B O 1
ATOM 3899 N N . THR B 1 24 ? -25.938 31.891 33.719 1 96.12 24 THR B N 1
ATOM 3900 C CA . THR B 1 24 ? -24.859 31.188 34.406 1 96.12 24 THR B CA 1
ATOM 3901 C C . THR B 1 24 ? -23.859 30.609 33.406 1 96.12 24 THR B C 1
ATOM 3903 O O . THR B 1 24 ? -22.797 30.141 33.812 1 96.12 24 THR B O 1
ATOM 3906 N N . GLY B 1 25 ? -24.141 30.688 32.188 1 95.88 25 GLY B N 1
ATOM 3907 C CA . GLY B 1 25 ? -23.266 30.188 31.156 1 95.88 25 GLY B CA 1
ATOM 3908 C C . GLY B 1 25 ? -23.75 30.516 29.766 1 95.88 25 GLY B C 1
ATOM 3909 O O . GLY B 1 25 ? -24.922 30.828 29.562 1 95.88 25 GLY B O 1
ATOM 3910 N N . VAL B 1 26 ? -22.859 30.469 28.797 1 96.19 26 VAL B N 1
ATOM 3911 C CA . VAL B 1 26 ? -23.172 30.719 27.406 1 96.19 26 VAL B CA 1
ATOM 3912 C C . VAL B 1 26 ? -22.656 29.562 26.547 1 96.19 26 VAL B C 1
ATOM 3914 O O . VAL B 1 26 ? -21.578 29.016 26.812 1 96.19 26 VAL B O 1
ATOM 3917 N N . ASN B 1 27 ? -23.438 29.156 25.609 1 94.88 27 ASN B N 1
ATOM 3918 C CA . ASN B 1 27 ? -23 28.047 24.766 1 94.88 27 ASN B CA 1
ATOM 3919 C C . ASN B 1 27 ? -23.578 28.156 23.359 1 94.88 27 ASN B C 1
ATOM 3921 O O . ASN B 1 27 ? -24.656 28.703 23.172 1 94.88 27 ASN B O 1
ATOM 3925 N N . ILE B 1 28 ? -22.844 27.641 22.406 1 93.69 28 ILE B N 1
ATOM 3926 C CA . ILE B 1 28 ? -23.312 27.578 21.031 1 93.69 28 ILE B CA 1
ATOM 3927 C C . ILE B 1 28 ? -23.688 26.141 20.656 1 93.69 28 ILE B C 1
ATOM 3929 O O . ILE B 1 28 ? -24.312 25.906 19.625 1 93.69 28 ILE B O 1
ATOM 3933 N N . ASP B 1 29 ? -23.297 25.219 21.453 1 91.31 29 ASP B N 1
ATOM 3934 C CA . ASP B 1 29 ? -23.578 23.797 21.266 1 91.31 29 ASP B CA 1
ATOM 3935 C C . ASP B 1 29 ? -24.703 23.328 22.188 1 91.31 29 ASP B C 1
ATOM 3937 O O . ASP B 1 29 ? -24.531 23.25 23.406 1 91.31 29 ASP B O 1
ATOM 3941 N N . SER B 1 30 ? -25.828 22.922 21.578 1 92.44 30 SER B N 1
ATOM 3942 C CA . SER B 1 30 ? -27.016 22.578 22.359 1 92.44 30 SER B CA 1
ATOM 3943 C C . SER B 1 30 ? -26.75 21.391 23.266 1 92.44 30 SER B C 1
ATOM 3945 O O . SER B 1 30 ? -27.375 21.25 24.328 1 92.44 30 SER B O 1
ATOM 3947 N N . ARG B 1 31 ? -25.828 20.469 22.969 1 87.88 31 ARG B N 1
ATOM 3948 C CA . ARG B 1 31 ? -25.531 19.266 23.734 1 87.88 31 ARG B CA 1
ATOM 3949 C C . ARG B 1 31 ? -24.828 19.609 25.047 1 87.88 31 ARG B C 1
ATOM 3951 O O . ARG B 1 31 ? -24.781 18.781 25.969 1 87.88 31 ARG B O 1
ATOM 3958 N N . LEU B 1 32 ? -24.25 20.938 25.062 1 91.06 32 LEU B N 1
ATOM 3959 C CA . LEU B 1 32 ? -23.453 21.344 26.203 1 91.06 32 LEU B CA 1
ATOM 3960 C C . LEU B 1 32 ? -24.188 22.375 27.047 1 91.06 32 LEU B C 1
ATOM 3962 O O . LEU B 1 32 ? -23.641 22.922 28 1 91.06 32 LEU B O 1
ATOM 3966 N N . VAL B 1 33 ? -25.391 22.672 26.703 1 94.94 33 VAL B N 1
ATOM 3967 C CA . VAL B 1 33 ? -26.203 23.656 27.422 1 94.94 33 VAL B CA 1
ATOM 3968 C C . VAL B 1 33 ? -26.594 23.094 28.797 1 94.94 33 VAL B C 1
ATOM 3970 O O . VAL B 1 33 ? -26.859 21.891 28.922 1 94.94 33 VAL B O 1
ATOM 3973 N N . ALA B 1 34 ? -26.531 23.891 29.734 1 94.75 34 ALA B N 1
ATOM 3974 C CA . ALA B 1 34 ? -26.953 23.531 31.078 1 94.75 34 ALA B CA 1
ATOM 3975 C C . ALA B 1 34 ? -27.984 24.547 31.609 1 94.75 34 ALA B C 1
ATOM 3977 O O . ALA B 1 34 ? -28.281 25.531 30.953 1 94.75 34 ALA B O 1
ATOM 3978 N N . ALA B 1 35 ? -28.406 24.25 32.812 1 95.75 35 ALA B N 1
ATOM 3979 C CA . ALA B 1 35 ? -29.422 25.094 33.438 1 95.75 35 ALA B CA 1
ATOM 3980 C C . ALA B 1 35 ? -28.922 26.531 33.625 1 95.75 35 ALA B C 1
ATOM 3982 O O . ALA B 1 35 ? -27.812 26.75 34.125 1 95.75 35 ALA B O 1
ATOM 3983 N N . GLY B 1 36 ? -29.734 27.484 33.125 1 96.19 36 GLY B N 1
ATOM 3984 C CA . GLY B 1 36 ? -29.406 28.891 33.312 1 96.19 36 GLY B CA 1
ATOM 3985 C C . GLY B 1 36 ? -28.578 29.453 32.188 1 96.19 36 GLY B C 1
ATOM 3986 O O . GLY B 1 36 ? -28.203 30.625 32.188 1 96.19 36 GLY B O 1
ATOM 3987 N N . HIS B 1 37 ? -28.375 28.688 31.156 1 97.12 37 HIS B N 1
ATOM 3988 C CA . HIS B 1 37 ? -27.469 29.094 30.078 1 97.12 37 HIS B CA 1
ATOM 3989 C C . HIS B 1 37 ? -28.188 29.969 29.062 1 97.12 37 HIS B C 1
ATOM 3991 O O . HIS B 1 37 ? -29.406 29.922 28.938 1 97.12 37 HIS B O 1
ATOM 3997 N N . LEU B 1 38 ? -27.438 30.812 28.422 1 97.38 38 LEU B N 1
ATOM 3998 C CA . LEU B 1 38 ? -27.812 31.453 27.172 1 97.38 38 LEU B CA 1
ATOM 3999 C C . LEU B 1 38 ? -27.344 30.609 25.984 1 97.38 38 LEU B C 1
ATOM 4001 O O . LEU B 1 38 ? -26.141 30.391 25.812 1 97.38 38 LEU B O 1
ATOM 4005 N N . PHE B 1 39 ? -28.297 30.156 25.25 1 97.19 39 PHE B N 1
ATOM 4006 C CA . PHE B 1 39 ? -27.969 29.422 24.031 1 97.19 39 PHE B CA 1
ATOM 4007 C C . PHE B 1 39 ? -27.922 30.359 22.828 1 97.19 39 PHE B C 1
ATOM 4009 O O . PHE B 1 39 ? -28.875 31.094 22.578 1 97.19 39 PHE B O 1
ATOM 4016 N N . MET B 1 40 ? -26.797 30.297 22.156 1 96.38 40 MET B N 1
ATOM 4017 C CA . MET B 1 40 ? -26.625 31.172 20.984 1 96.38 40 MET B CA 1
ATOM 4018 C C . MET B 1 40 ? -26.641 30.359 19.703 1 96.38 40 MET B C 1
ATOM 4020 O O . MET B 1 40 ? -25.656 29.688 19.375 1 96.38 40 MET B O 1
ATOM 4024 N N . ALA B 1 41 ? -27.703 30.453 18.969 1 94.62 41 ALA B N 1
ATOM 4025 C CA . ALA B 1 41 ? -27.922 29.703 17.734 1 94.62 41 ALA B CA 1
ATOM 4026 C C . ALA B 1 41 ? -27.172 30.344 16.578 1 94.62 41 ALA B C 1
ATOM 4028 O O . ALA B 1 41 ? -27.484 31.453 16.141 1 94.62 41 ALA B O 1
ATOM 4029 N N . MET B 1 42 ? -26.172 29.625 16.094 1 90.94 42 MET B N 1
ATOM 4030 C CA . MET B 1 42 ? -25.359 30.094 14.969 1 90.94 42 MET B CA 1
ATOM 4031 C C . MET B 1 42 ? -25.578 29.219 13.742 1 90.94 42 MET B C 1
ATOM 4033 O O . MET B 1 42 ? -25.859 28.016 13.867 1 90.94 42 MET B O 1
ATOM 4037 N N . ARG B 1 43 ? -25.516 29.875 12.625 1 86.5 43 ARG B N 1
ATOM 4038 C CA . ARG B 1 43 ? -25.547 29.094 11.391 1 86.5 43 ARG B CA 1
ATOM 4039 C C . ARG B 1 43 ? -24.172 28.547 11.047 1 86.5 43 ARG B C 1
ATOM 4041 O O . ARG B 1 43 ? -23.297 29.281 10.602 1 86.5 43 ARG B O 1
ATOM 4048 N N . GLY B 1 44 ? -23.922 27.328 11.336 1 76.25 44 GLY B N 1
ATOM 4049 C CA . GLY B 1 44 ? -22.641 26.703 11.039 1 76.25 44 GLY B CA 1
ATOM 4050 C C . GLY B 1 44 ? -22.516 26.219 9.609 1 76.25 44 GLY B C 1
ATOM 4051 O O . GLY B 1 44 ? -23.469 26.344 8.828 1 76.25 44 GLY B O 1
ATOM 4052 N N . THR B 1 45 ? -21.375 25.797 9.234 1 71.81 45 THR B N 1
ATOM 4053 C CA . THR B 1 45 ? -21.109 25.297 7.891 1 71.81 45 THR B CA 1
ATOM 4054 C C . THR B 1 45 ? -21.781 23.938 7.672 1 71.81 45 THR B C 1
ATOM 4056 O O . THR B 1 45 ? -22.234 23.641 6.566 1 71.81 45 THR B O 1
ATOM 4059 N N . GLN B 1 46 ? -21.906 23.188 8.773 1 71.25 46 GLN B N 1
ATOM 4060 C CA . GLN B 1 46 ? -22.438 21.828 8.656 1 71.25 46 GLN B CA 1
ATOM 4061 C C . GLN B 1 46 ? -23.906 21.781 9.062 1 71.25 46 GLN B C 1
ATOM 4063 O O . GLN B 1 46 ? -24.703 21.078 8.43 1 71.25 46 GLN B O 1
ATOM 4068 N N . THR B 1 47 ? -24.219 22.516 10.211 1 81.25 47 THR B N 1
ATOM 4069 C CA . THR B 1 47 ? -25.578 22.469 10.711 1 81.25 47 THR B CA 1
ATOM 4070 C C . THR B 1 47 ? -26.031 23.859 11.18 1 81.25 47 THR B C 1
ATOM 4072 O O . THR B 1 47 ? -25.203 24.656 11.617 1 81.25 47 THR B O 1
ATOM 4075 N N . ASP B 1 48 ? -27.281 24.062 11.062 1 90.5 48 ASP B N 1
ATOM 4076 C CA . ASP B 1 48 ? -27.891 25.297 11.547 1 90.5 48 ASP B CA 1
ATOM 4077 C C . ASP B 1 48 ? -28.266 25.172 13.023 1 90.5 48 ASP B C 1
ATOM 4079 O O . ASP B 1 48 ? -29.172 24.422 13.367 1 90.5 48 ASP B O 1
ATOM 4083 N N . GLY B 1 49 ? -27.656 25.984 13.789 1 91.25 49 GLY B N 1
ATOM 4084 C CA . GLY B 1 49 ? -27.859 25.922 15.227 1 91.25 49 GLY B CA 1
ATOM 4085 C C . GLY B 1 49 ? -29.281 26.266 15.641 1 91.25 49 GLY B C 1
ATOM 4086 O O . GLY B 1 49 ? -29.719 25.938 16.75 1 91.25 49 GLY B O 1
ATOM 4087 N N . HIS B 1 50 ? -30.062 26.875 14.789 1 94.44 50 HIS B N 1
ATOM 4088 C CA . HIS B 1 50 ? -31.438 27.25 15.102 1 94.44 50 HIS B CA 1
ATOM 4089 C C . HIS B 1 50 ? -32.312 26.031 15.266 1 94.44 50 HIS B C 1
ATOM 4091 O O . HIS B 1 50 ? -33.312 26.062 15.992 1 94.44 50 HIS B O 1
ATOM 4097 N N . ALA B 1 51 ? -31.891 25.031 14.68 1 92.88 51 ALA B N 1
ATOM 4098 C CA . ALA B 1 51 ? -32.656 23.781 14.727 1 92.88 51 ALA B CA 1
ATOM 4099 C C . ALA B 1 51 ? -32.594 23.156 16.125 1 92.88 51 ALA B C 1
ATOM 4101 O O . ALA B 1 51 ? -33.438 22.312 16.469 1 92.88 51 ALA B O 1
ATOM 4102 N N . TYR B 1 52 ? -31.719 23.641 16.906 1 94.62 52 TYR B N 1
ATOM 4103 C CA . TYR B 1 52 ? -31.5 22.969 18.188 1 94.62 52 TYR B CA 1
ATOM 4104 C C . TYR B 1 52 ? -32 23.844 19.328 1 94.62 52 TYR B C 1
ATOM 4106 O O . TYR B 1 52 ? -31.766 23.531 20.5 1 94.62 52 TYR B O 1
ATOM 4114 N N . ILE B 1 53 ? -32.719 24.875 19.016 1 95.88 53 ILE B N 1
ATOM 4115 C CA . ILE B 1 53 ? -33.25 25.766 20.031 1 95.88 53 ILE B CA 1
ATOM 4116 C C . ILE B 1 53 ? -34.156 25 20.984 1 95.88 53 ILE B C 1
ATOM 4118 O O . ILE B 1 53 ? -34 25.094 22.203 1 95.88 53 ILE B O 1
ATOM 4122 N N . PRO B 1 54 ? -35 24.094 20.422 1 94.62 54 PRO B N 1
ATOM 4123 C CA . PRO B 1 54 ? -35.844 23.328 21.344 1 94.62 54 PRO B CA 1
ATOM 4124 C C . PRO B 1 54 ? -35.031 22.453 22.297 1 94.62 54 PRO B C 1
ATOM 4126 O O . PRO B 1 54 ? -35.312 22.391 23.484 1 94.62 54 PRO B O 1
ATOM 4129 N N . THR B 1 55 ? -34.094 21.875 21.766 1 95.25 55 THR B N 1
ATOM 4130 C CA . THR B 1 55 ? -33.219 21 22.562 1 95.25 55 THR B CA 1
ATOM 4131 C C . THR B 1 55 ? -32.5 21.797 23.656 1 95.25 55 THR B C 1
ATOM 4133 O O . THR B 1 55 ? -32.375 21.328 24.797 1 95.25 55 THR B O 1
ATOM 4136 N N . ALA B 1 56 ? -32 22.969 23.297 1 96.19 56 ALA B N 1
ATOM 4137 C CA . ALA B 1 56 ? -31.312 23.828 24.25 1 96.19 56 ALA B CA 1
ATOM 4138 C C . ALA B 1 56 ? -32.219 24.25 25.391 1 96.19 56 ALA B C 1
ATOM 4140 O O . ALA B 1 56 ? -31.812 24.266 26.547 1 96.19 56 ALA B O 1
ATOM 4141 N N . ILE B 1 57 ? -33.438 24.516 25.031 1 95.94 57 ILE B N 1
ATOM 4142 C CA . ILE B 1 57 ? -34.406 24.922 26.047 1 95.94 57 ILE B CA 1
ATOM 4143 C C . ILE B 1 57 ? -34.719 23.75 26.969 1 95.94 57 ILE B C 1
ATOM 4145 O O . ILE B 1 57 ? -34.812 23.922 28.188 1 95.94 57 ILE B O 1
ATOM 4149 N N . GLU B 1 58 ? -34.875 22.656 26.359 1 95.5 58 GLU B N 1
ATOM 4150 C CA . GLU B 1 58 ? -35.156 21.438 27.141 1 95.5 58 GLU B CA 1
ATOM 4151 C C . GLU B 1 58 ? -34.031 21.156 28.125 1 95.5 58 GLU B C 1
ATOM 4153 O O . GLU B 1 58 ? -34.25 20.656 29.219 1 95.5 58 GLU B O 1
ATOM 4158 N N . LYS B 1 59 ? -32.875 21.531 27.781 1 95.69 59 LYS B N 1
ATOM 4159 C CA . LYS B 1 59 ? -31.703 21.25 28.609 1 95.69 59 LYS B CA 1
ATOM 4160 C C . LYS B 1 59 ? -31.5 22.328 29.672 1 95.69 59 LYS B C 1
ATOM 4162 O O . LYS B 1 59 ? -30.641 22.188 30.547 1 95.69 59 LYS B O 1
ATOM 4167 N N . GLY B 1 60 ? -32.281 23.391 29.516 1 95 60 GLY B N 1
ATOM 4168 C CA . GLY B 1 60 ? -32.25 24.328 30.625 1 95 60 GLY B CA 1
ATOM 4169 C C . GLY B 1 60 ? -31.906 25.75 30.203 1 95 60 GLY B C 1
ATOM 4170 O O . GLY B 1 60 ? -31.75 26.625 31.047 1 95 60 GLY B O 1
ATOM 4171 N N . ALA B 1 61 ? -31.75 26.031 28.953 1 97.12 61 ALA B N 1
ATOM 4172 C CA . ALA B 1 61 ? -31.484 27.406 28.5 1 97.12 61 ALA B CA 1
ATOM 4173 C C . ALA B 1 61 ? -32.625 28.328 28.906 1 97.12 61 ALA B C 1
ATOM 4175 O O . ALA B 1 61 ? -33.812 28.016 28.703 1 97.12 61 ALA B O 1
ATOM 4176 N N . ILE B 1 62 ? -32.281 29.438 29.438 1 97.44 62 ILE B N 1
ATOM 4177 C CA . ILE B 1 62 ? -33.312 30.359 29.891 1 97.44 62 ILE B CA 1
ATOM 4178 C C . ILE B 1 62 ? -33.344 31.578 28.969 1 97.44 62 ILE B C 1
ATOM 4180 O O . ILE B 1 62 ? -34.188 32.469 29.125 1 97.44 62 ILE B O 1
ATOM 4184 N N . ALA B 1 63 ? -32.406 31.625 28.094 1 97.81 63 ALA B N 1
ATOM 4185 C CA . ALA B 1 63 ? -32.375 32.656 27.047 1 97.81 63 ALA B CA 1
ATOM 4186 C C . ALA B 1 63 ? -31.812 32.062 25.75 1 97.81 63 ALA B C 1
ATOM 4188 O O . ALA B 1 63 ? -31.016 31.109 25.781 1 97.81 63 ALA B O 1
ATOM 4189 N N . VAL B 1 64 ? -32.219 32.625 24.656 1 97.81 64 VAL B N 1
ATOM 4190 C CA . VAL B 1 64 ? -31.781 32.188 23.328 1 97.81 64 VAL B CA 1
ATOM 4191 C C . VAL B 1 64 ? -31.453 33.406 22.469 1 97.81 64 VAL B C 1
ATOM 4193 O O . VAL B 1 64 ? -32.25 34.344 22.359 1 97.81 64 VAL B O 1
ATOM 4196 N N . LEU B 1 65 ? -30.281 33.406 21.953 1 97.19 65 LEU B N 1
ATOM 4197 C CA . LEU B 1 65 ? -29.891 34.375 20.922 1 97.19 65 LEU B CA 1
ATOM 4198 C C . LEU B 1 65 ? -29.984 33.75 19.531 1 97.19 65 LEU B C 1
ATOM 4200 O O . LEU B 1 65 ? -29.438 32.688 19.297 1 97.19 65 LEU B O 1
ATOM 4204 N N . CYS B 1 66 ? -30.688 34.406 18.625 1 96.62 66 CYS B N 1
ATOM 4205 C CA . CYS B 1 66 ? -30.922 33.812 17.312 1 96.62 66 CYS B CA 1
ATOM 4206 C C . CYS B 1 66 ? -31.125 34.875 16.25 1 96.62 66 CYS B C 1
ATOM 4208 O O . CYS B 1 66 ? -31.328 36.031 16.562 1 96.62 66 CYS B O 1
ATOM 4210 N N . GLU B 1 67 ? -30.953 34.5 15.055 1 95.38 67 GLU B N 1
ATOM 4211 C CA . GLU B 1 67 ? -31.281 35.375 13.93 1 95.38 67 GLU B CA 1
ATOM 4212 C C . GLU B 1 67 ? -32.75 35.25 13.531 1 95.38 67 GLU B C 1
ATOM 4214 O O . GLU B 1 67 ? -33.375 36.25 13.195 1 95.38 67 GLU B O 1
ATOM 4219 N N . ASP B 1 68 ? -33.219 34 13.586 1 94.62 68 ASP B N 1
ATOM 4220 C CA . ASP B 1 68 ? -34.594 33.688 13.25 1 94.62 68 ASP B CA 1
ATOM 4221 C C . ASP B 1 68 ? -35.375 33.25 14.484 1 94.62 68 ASP B C 1
ATOM 4223 O O . ASP B 1 68 ? -35.031 32.25 15.117 1 94.62 68 ASP B O 1
ATOM 4227 N N . MET B 1 69 ? -36.438 33.938 14.672 1 94 69 M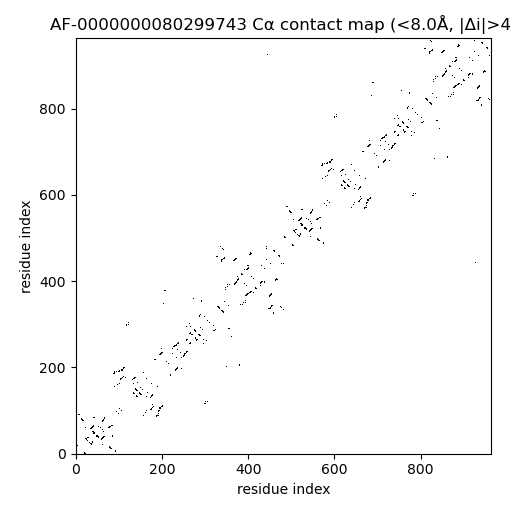ET B N 1
ATOM 4228 C CA . MET B 1 69 ? -37.25 33.594 15.828 1 94 69 MET B CA 1
ATOM 4229 C C . MET B 1 69 ? -37.969 32.25 15.609 1 94 69 MET B C 1
ATOM 4231 O O . MET B 1 69 ? -38.438 31.984 14.508 1 94 69 MET B O 1
ATOM 4235 N N . PRO B 1 70 ? -37.969 31.469 16.641 1 92.62 70 PRO B N 1
ATOM 4236 C CA . PRO B 1 70 ? -38.719 30.234 16.484 1 92.62 70 PRO B CA 1
ATOM 4237 C C . PRO B 1 70 ? -40.219 30.484 16.328 1 92.62 70 PRO B C 1
ATOM 4239 O O . PRO B 1 70 ? -40.719 31.516 16.766 1 92.62 70 PRO B O 1
ATOM 4242 N N . GLU B 1 71 ? -40.812 29.562 15.695 1 90.12 71 GLU B N 1
ATOM 4243 C CA . GLU B 1 71 ? -42.25 29.672 15.477 1 90.12 71 GLU B CA 1
ATOM 4244 C C . GLU B 1 71 ? -43 29.719 16.797 1 90.12 71 GLU B C 1
ATOM 4246 O O . GLU B 1 71 ? -43.969 30.484 16.953 1 90.12 71 GLU B O 1
ATOM 4251 N N . GLU B 1 72 ? -42.656 28.844 17.688 1 89.44 72 GLU B N 1
ATOM 4252 C CA . GLU B 1 72 ? -43.25 28.781 19.016 1 89.44 72 GLU B CA 1
ATOM 4253 C C . GLU B 1 72 ? -42.25 29.266 20.078 1 89.44 72 GLU B C 1
ATOM 4255 O O . GLU B 1 72 ? -41.094 28.859 20.094 1 89.44 72 GLU B O 1
ATOM 4260 N N . THR B 1 73 ? -42.781 30.172 20.875 1 90.88 73 THR B N 1
ATOM 4261 C CA . THR B 1 73 ? -41.906 30.703 21.922 1 90.88 73 THR B CA 1
ATOM 4262 C C . THR B 1 73 ? -42.344 30.172 23.297 1 90.88 73 THR B C 1
ATOM 4264 O O . THR B 1 73 ? -43.5 29.859 23.5 1 90.88 73 THR B O 1
ATOM 4267 N N . ASN B 1 74 ? -41.406 29.906 24.078 1 93.12 74 ASN B N 1
ATOM 4268 C CA . ASN B 1 74 ? -41.625 29.562 25.469 1 93.12 74 ASN B CA 1
ATOM 4269 C C . ASN B 1 74 ? -41.625 30.797 26.375 1 93.12 74 ASN B C 1
ATOM 4271 O O . ASN B 1 74 ? -40.656 31.547 26.406 1 93.12 74 ASN B O 1
ATOM 4275 N N . PRO B 1 75 ? -42.656 31 27.109 1 92.12 75 PRO B N 1
ATOM 4276 C CA . PRO B 1 75 ? -42.75 32.219 27.906 1 92.12 75 PRO B CA 1
ATOM 4277 C C . PRO B 1 75 ? -41.688 32.312 29 1 92.12 75 PRO B C 1
ATOM 4279 O O . PRO B 1 75 ? -41.406 33.406 29.484 1 92.12 75 PRO B O 1
ATOM 4282 N N . ASP B 1 76 ? -41.156 31.219 29.328 1 94.12 76 ASP B N 1
ATOM 4283 C CA . ASP B 1 76 ? -40.156 31.203 30.391 1 94.12 76 ASP B CA 1
ATOM 4284 C C . ASP B 1 76 ? -38.75 31.484 29.844 1 94.12 76 ASP B C 1
ATOM 4286 O O . ASP B 1 76 ? -37.781 31.594 30.609 1 94.12 76 ASP B O 1
ATOM 4290 N N . VAL B 1 77 ? -38.656 31.578 28.594 1 97.25 77 VAL B N 1
ATOM 4291 C CA . VAL B 1 77 ? -37.375 31.781 27.938 1 97.25 77 VAL B CA 1
ATOM 4292 C C . VAL B 1 77 ? -37.344 33.156 27.281 1 97.25 77 VAL B C 1
ATOM 4294 O O . VAL B 1 77 ? -38.312 33.594 26.703 1 97.25 77 VAL B O 1
ATOM 4297 N N . THR B 1 78 ? -36.219 33.844 27.438 1 97.5 78 THR B N 1
ATOM 4298 C CA . THR B 1 78 ? -36.031 35.125 26.75 1 97.5 78 THR B CA 1
ATOM 4299 C C . THR B 1 78 ? -35.406 34.906 25.391 1 97.5 78 THR B C 1
ATOM 4301 O O . THR B 1 78 ? -34.375 34.219 25.266 1 97.5 78 THR B O 1
ATOM 4304 N N . TYR B 1 79 ? -35.969 35.469 24.375 1 97.75 79 TYR B N 1
ATOM 4305 C CA . TYR B 1 79 ? -35.438 35.375 23.016 1 97.75 79 TYR B CA 1
ATOM 4306 C C . TYR B 1 79 ? -34.844 36.688 22.547 1 97.75 79 TYR B C 1
ATOM 4308 O O . TYR B 1 79 ? -35.5 37.75 22.641 1 97.75 79 TYR B O 1
ATOM 4316 N N . ILE B 1 80 ? -33.625 36.625 22.141 1 97.38 80 ILE B N 1
ATOM 4317 C CA . ILE B 1 80 ? -32.938 37.781 21.641 1 97.38 80 ILE B CA 1
ATOM 4318 C C . ILE B 1 80 ? -32.656 37.625 20.141 1 97.38 80 ILE B C 1
ATOM 4320 O O . ILE B 1 80 ? -31.828 36.812 19.75 1 97.38 80 ILE B O 1
ATOM 4324 N N . GLN B 1 81 ? -33.25 38.375 19.359 1 97 81 GLN B N 1
ATOM 4325 C CA . GLN B 1 81 ? -33.031 38.312 17.922 1 97 81 GLN B CA 1
ATOM 4326 C C . GLN B 1 81 ? -31.984 39.344 17.484 1 97 81 GLN B C 1
ATOM 4328 O O . GLN B 1 81 ? -32.031 40.5 17.844 1 97 81 GLN B O 1
ATOM 4333 N N . VAL B 1 82 ? -31.047 38.844 16.781 1 95.75 82 VAL B N 1
ATOM 4334 C CA . VAL B 1 82 ? -30 39.688 16.25 1 95.75 82 VAL B CA 1
ATOM 4335 C C . VAL B 1 82 ? -29.938 39.531 14.727 1 95.75 82 VAL B C 1
ATOM 4337 O O . VAL B 1 82 ? -30.469 38.594 14.172 1 95.75 82 VAL B O 1
ATOM 4340 N N . LYS B 1 83 ? -29.312 40.469 14.07 1 93.88 83 LYS B N 1
ATOM 4341 C CA . LYS B 1 83 ? -29.156 40.438 12.617 1 93.88 83 LYS B CA 1
ATOM 4342 C C . LYS B 1 83 ? -28.094 39.438 12.195 1 93.88 83 LYS B C 1
ATOM 4344 O O . LYS B 1 83 ? -28.219 38.781 11.148 1 93.88 83 LYS B O 1
ATOM 4349 N N . ASP B 1 84 ? -27 39.375 13 1 93.19 84 ASP B N 1
ATOM 4350 C CA . ASP B 1 84 ? -25.828 38.562 12.719 1 93.19 84 ASP B CA 1
ATOM 4351 C C . ASP B 1 84 ? -25.344 37.812 13.969 1 93.19 84 ASP B C 1
ATOM 4353 O O . ASP B 1 84 ? -24.594 38.375 14.773 1 93.19 84 ASP B O 1
ATOM 4357 N N . SER B 1 85 ? -25.734 36.562 14.055 1 92.56 85 SER B N 1
ATOM 4358 C CA . SER B 1 85 ? -25.406 35.781 15.25 1 92.56 85 SER B CA 1
ATOM 4359 C C . SER B 1 85 ? -23.906 35.562 15.359 1 92.56 85 SER B C 1
ATOM 4361 O O . SER B 1 85 ? -23.344 35.531 16.469 1 92.56 85 SER B O 1
ATOM 4363 N N . GLU B 1 86 ? -23.172 35.438 14.289 1 90.44 86 GLU B N 1
ATOM 4364 C CA . GLU B 1 86 ? -21.734 35.188 14.297 1 90.44 86 GLU B CA 1
ATOM 4365 C C . GLU B 1 86 ? -20.984 36.344 14.938 1 90.44 86 GLU B C 1
ATOM 4367 O O . GLU B 1 86 ? -20.047 36.156 15.711 1 90.44 86 GLU B O 1
ATOM 4372 N N . ASN B 1 87 ? -21.422 37.5 14.57 1 91.19 87 ASN B N 1
ATOM 4373 C CA . ASN B 1 87 ? -20.812 38.688 15.133 1 91.19 87 ASN B CA 1
ATOM 4374 C C . ASN B 1 87 ? -21.156 38.844 16.609 1 91.19 87 ASN B C 1
ATOM 4376 O O . ASN B 1 87 ? -20.312 39.25 17.406 1 91.19 87 ASN B O 1
ATOM 4380 N N . ALA B 1 88 ? -22.328 38.5 16.969 1 93.56 88 ALA B N 1
ATOM 4381 C CA . ALA B 1 88 ? -22.844 38.719 18.328 1 93.56 88 ALA B CA 1
ATOM 4382 C C . ALA B 1 88 ? -22.234 37.719 19.312 1 93.56 88 ALA B C 1
ATOM 4384 O O . ALA B 1 88 ? -21.953 38.062 20.453 1 93.56 88 ALA B O 1
ATOM 4385 N N . VAL B 1 89 ? -22.047 36.594 18.906 1 93.62 89 VAL B N 1
ATOM 4386 C CA . VAL B 1 89 ? -21.641 35.5 19.781 1 93.62 89 VAL B CA 1
ATOM 4387 C C . VAL B 1 89 ? -20.297 35.812 20.438 1 93.62 89 VAL B C 1
ATOM 4389 O O . VAL B 1 89 ? -20.156 35.688 21.656 1 93.62 89 VAL B O 1
ATOM 4392 N N . GLY B 1 90 ? -19.312 36.25 19.625 1 94.25 90 GLY B N 1
ATOM 4393 C CA . GLY B 1 90 ? -18.016 36.594 20.188 1 94.25 90 GLY B CA 1
ATOM 4394 C C . GLY B 1 90 ? -18.078 37.719 21.203 1 94.25 90 GLY B C 1
ATOM 4395 O O . GLY B 1 90 ? -17.422 37.625 22.25 1 94.25 90 GLY B O 1
ATOM 4396 N N . LYS B 1 91 ? -18.891 38.656 20.938 1 95.38 91 LYS B N 1
ATOM 4397 C CA . LYS B 1 91 ? -19.031 39.812 21.828 1 95.38 91 LYS B CA 1
ATOM 4398 C C . LYS B 1 91 ? -19.688 39.406 23.141 1 95.38 91 LYS B C 1
ATOM 4400 O O . LYS B 1 91 ? -19.266 39.875 24.219 1 95.38 91 LYS B O 1
ATOM 4405 N N . VAL B 1 92 ? -20.688 38.562 22.984 1 95.44 92 VAL B N 1
ATOM 4406 C CA . VAL B 1 92 ? -21.391 38.094 24.172 1 95.44 92 VAL B CA 1
ATOM 4407 C C . VAL B 1 92 ? -20.453 37.25 25.016 1 95.44 92 VAL B C 1
ATOM 4409 O O . VAL B 1 92 ? -20.391 37.375 26.234 1 95.44 92 VAL B O 1
ATOM 4412 N N . ALA B 1 93 ? -19.75 36.375 24.359 1 95.25 93 ALA B N 1
ATOM 4413 C CA . ALA B 1 93 ? -18.797 35.5 25.062 1 95.25 93 ALA B CA 1
ATOM 4414 C C . ALA B 1 93 ? -17.734 36.344 25.766 1 95.25 93 ALA B C 1
ATOM 4416 O O . ALA B 1 93 ? -17.375 36.062 26.906 1 95.25 93 ALA B O 1
ATOM 4417 N N . THR B 1 94 ? -17.203 37.344 25.094 1 96 94 THR B N 1
ATOM 4418 C CA . THR B 1 94 ? -16.203 38.25 25.672 1 96 94 THR B CA 1
ATOM 4419 C C . THR B 1 94 ? -16.719 38.906 26.938 1 96 94 THR B C 1
ATOM 4421 O O . THR B 1 94 ? -16.031 38.969 27.953 1 96 94 THR B O 1
ATOM 4424 N N . THR B 1 95 ? -17.922 39.375 26.859 1 95.5 95 THR B N 1
ATOM 4425 C CA . THR B 1 95 ? -18.531 40.031 28.016 1 95.5 95 THR B CA 1
ATOM 4426 C C . THR B 1 95 ? -18.766 39.031 29.156 1 95.5 95 THR B C 1
ATOM 4428 O O . THR B 1 95 ? -18.469 39.344 30.312 1 95.5 95 THR B O 1
ATOM 4431 N N . PHE B 1 96 ? -19.25 37.969 28.828 1 95.69 96 PHE B N 1
ATOM 4432 C CA . PHE B 1 96 ? -19.578 36.938 29.844 1 95.69 96 PHE B CA 1
ATOM 4433 C C . PHE B 1 96 ? -18.328 36.531 30.609 1 95.69 96 PHE B C 1
ATOM 4435 O O . PHE B 1 96 ? -18.391 36.312 31.828 1 95.69 96 PHE B O 1
ATOM 4442 N N . TYR B 1 97 ? -17.266 36.438 29.906 1 95.31 97 TYR B N 1
ATOM 4443 C CA . TYR B 1 97 ? -16.047 35.969 30.547 1 95.31 97 TYR B CA 1
ATOM 4444 C C . TYR B 1 97 ? -15.211 37.125 31.062 1 95.31 97 TYR B C 1
ATOM 4446 O O . TYR B 1 97 ? -14 36.969 31.266 1 95.31 97 TYR B O 1
ATOM 4454 N N . GLY B 1 98 ? -15.766 38.281 31.094 1 93.19 98 GLY B N 1
ATOM 4455 C CA . GLY B 1 98 ? -15.195 39.375 31.828 1 93.19 98 GLY B CA 1
ATOM 4456 C C . GLY B 1 98 ? -14.234 40.219 31.016 1 93.19 98 GLY B C 1
ATOM 4457 O O . GLY B 1 98 ? -13.242 40.75 31.547 1 93.19 98 GLY B O 1
ATOM 4458 N N . ASP B 1 99 ? -14.305 40.188 29.703 1 94.94 99 ASP B N 1
ATOM 4459 C CA . ASP B 1 99 ? -13.477 41 28.797 1 94.94 99 ASP B CA 1
ATOM 4460 C C . ASP B 1 99 ? -11.992 40.719 29.031 1 94.94 99 ASP B C 1
ATOM 4462 O O . ASP B 1 99 ? -11.219 41.656 29.297 1 94.94 99 ASP B O 1
ATOM 4466 N N . PRO B 1 100 ? -11.656 39.562 28.906 1 94.94 100 PRO B N 1
ATOM 4467 C CA . PRO B 1 100 ? -10.312 39.125 29.297 1 94.94 100 PRO B CA 1
ATOM 4468 C C . PRO B 1 100 ? -9.211 39.906 28.562 1 94.94 100 PRO B C 1
ATOM 4470 O O . PRO B 1 100 ? -8.172 40.219 29.156 1 94.94 100 PRO B O 1
ATOM 4473 N N . THR B 1 101 ? -9.406 40.312 27.344 1 95 101 THR B N 1
ATOM 4474 C CA . THR B 1 101 ? -8.344 40.906 26.547 1 95 101 THR B CA 1
ATOM 4475 C C . THR B 1 101 ? -8.172 42.375 26.891 1 95 101 THR B C 1
ATOM 4477 O O . THR B 1 101 ? -7.281 43.062 26.375 1 95 101 THR B O 1
ATOM 4480 N N . SER B 1 102 ? -8.984 42.875 27.734 1 94 102 SER B N 1
ATOM 4481 C CA . SER B 1 102 ? -8.766 44.188 28.312 1 94 102 SER B CA 1
ATOM 4482 C C . SER B 1 102 ? -7.766 44.156 29.453 1 94 102 SER B C 1
ATOM 4484 O O . SER B 1 102 ? -7.23 45.188 29.859 1 94 102 SER B O 1
ATOM 4486 N N . LYS B 1 103 ? -7.496 42.969 29.891 1 95.38 103 LYS B N 1
ATOM 4487 C CA . LYS B 1 103 ? -6.652 42.781 31.062 1 95.38 103 LYS B CA 1
ATOM 4488 C C . LYS B 1 103 ? -5.266 42.281 30.672 1 95.38 103 LYS B C 1
ATOM 4490 O O . LYS B 1 103 ? -4.426 42.031 31.547 1 95.38 103 LYS B O 1
ATOM 4495 N N . MET B 1 104 ? -5.051 42.094 29.5 1 96.69 104 MET B N 1
ATOM 4496 C CA . MET B 1 104 ? -3.768 41.594 29.016 1 96.69 104 MET B CA 1
ATOM 4497 C C . MET B 1 104 ? -3.477 42.094 27.609 1 96.69 104 MET B C 1
ATOM 4499 O O . MET B 1 104 ? -4.371 42.562 26.922 1 96.69 104 MET B O 1
ATOM 4503 N N . GLU B 1 105 ? -2.244 42 27.156 1 97.94 105 GLU B N 1
ATOM 4504 C CA . GLU B 1 105 ? -1.859 42.312 25.781 1 97.94 105 GLU B CA 1
ATOM 4505 C C . GLU B 1 105 ? -1.997 41.094 24.875 1 97.94 105 GLU B C 1
ATOM 4507 O O . GLU B 1 105 ? -1.252 40.125 25.031 1 97.94 105 GLU B O 1
ATOM 4512 N N . LEU B 1 106 ? -2.936 41.125 24 1 98.62 106 LEU B N 1
ATOM 4513 C CA . LEU B 1 106 ? -3.193 40.031 23.078 1 98.62 106 LEU B CA 1
ATOM 4514 C C . LEU B 1 106 ? -2.596 40.344 21.703 1 98.62 106 LEU B C 1
ATOM 4516 O O . LEU B 1 106 ? -2.834 41.406 21.141 1 98.62 106 LEU B O 1
ATOM 4520 N N . VAL B 1 107 ? -1.746 39.438 21.219 1 98.75 107 VAL B N 1
ATOM 4521 C CA . VAL B 1 107 ? -1.178 39.594 19.875 1 98.75 107 VAL B CA 1
ATOM 4522 C C . VAL B 1 107 ? -1.61 38.406 19 1 98.75 107 VAL B C 1
ATOM 4524 O O . VAL B 1 107 ? -1.544 37.25 19.438 1 98.75 107 VAL B O 1
ATOM 4527 N N . GLY B 1 108 ? -2.107 38.688 17.859 1 98.75 108 GLY B N 1
ATOM 4528 C CA . GLY B 1 108 ? -2.533 37.656 16.906 1 98.75 108 GLY B CA 1
ATOM 4529 C C . GLY B 1 108 ? -1.593 37.5 15.727 1 98.75 108 GLY B C 1
ATOM 4530 O O . GLY B 1 108 ? -1.063 38.5 15.219 1 98.75 108 GLY B O 1
ATOM 4531 N N . VAL B 1 109 ? -1.337 36.281 15.305 1 98.75 109 VAL B N 1
ATOM 4532 C CA . VAL B 1 109 ? -0.498 36 14.148 1 98.75 109 VAL B CA 1
ATOM 4533 C C . VAL B 1 109 ? -1.339 35.344 13.047 1 98.75 109 VAL B C 1
ATOM 4535 O O . VAL B 1 109 ? -2.014 34.344 13.289 1 98.75 109 VAL B O 1
ATOM 4538 N N . THR B 1 110 ? -1.35 35.906 11.875 1 98.19 110 THR B N 1
ATOM 4539 C CA . THR B 1 110 ? -2.084 35.312 10.766 1 98.19 110 THR B CA 1
ATOM 4540 C C . THR B 1 110 ? -1.188 35.188 9.539 1 98.19 110 THR B C 1
ATOM 4542 O O . THR B 1 110 ? -0.057 35.688 9.531 1 98.19 110 THR B O 1
ATOM 4545 N N . GLY B 1 111 ? -1.598 34.5 8.555 1 96.12 111 GLY B N 1
ATOM 4546 C CA . GLY B 1 111 ? -0.863 34.125 7.363 1 96.12 111 GLY B CA 1
ATOM 4547 C C . GLY B 1 111 ? -1.08 32.656 6.965 1 96.12 111 GLY B C 1
ATOM 4548 O O . GLY B 1 111 ? -1.919 31.969 7.551 1 96.12 111 GLY B O 1
ATOM 4549 N N . THR B 1 112 ? -0.396 32.281 5.883 1 93.31 112 THR B N 1
ATOM 4550 C CA . THR B 1 112 ? -0.499 30.875 5.449 1 93.31 112 THR B CA 1
ATOM 4551 C C . THR B 1 112 ? 0.44 29.984 6.262 1 93.31 112 THR B C 1
ATOM 4553 O O . THR B 1 112 ? -0 29.031 6.902 1 93.31 112 THR B O 1
ATOM 4556 N N . ASN B 1 113 ? 1.702 30.359 6.324 1 92.75 113 ASN B N 1
ATOM 4557 C CA . ASN B 1 113 ? 2.73 29.594 7.02 1 92.75 113 ASN B CA 1
ATOM 4558 C C . ASN B 1 113 ? 3.396 30.406 8.117 1 92.75 113 ASN B C 1
ATOM 4560 O O . ASN B 1 113 ? 3.451 31.641 8.039 1 92.75 113 ASN B O 1
ATOM 4564 N N . GLY B 1 114 ? 3.826 29.719 9.211 1 95.25 114 GLY B N 1
ATOM 4565 C CA . GLY B 1 114 ? 4.656 30.359 10.227 1 95.25 114 GLY B CA 1
ATOM 4566 C C . GLY B 1 114 ? 3.873 30.797 11.445 1 95.25 114 GLY B C 1
ATOM 4567 O O . GLY B 1 114 ? 4.457 31.125 12.477 1 95.25 114 GLY B O 1
ATOM 4568 N N . LYS B 1 115 ? 2.547 30.703 11.43 1 96 115 LYS B N 1
ATOM 4569 C CA . LYS B 1 115 ? 1.704 31.172 12.523 1 96 115 LYS B CA 1
ATOM 4570 C C . LYS B 1 115 ? 2.049 30.453 13.828 1 96 115 LYS B C 1
ATOM 4572 O O . LYS B 1 115 ? 2.303 31.094 14.852 1 96 115 LYS B O 1
ATOM 4577 N N . THR B 1 116 ? 2.035 29.125 13.773 1 94.81 116 THR B N 1
ATOM 4578 C CA . THR B 1 116 ? 2.287 28.312 14.961 1 94.81 116 THR B CA 1
ATOM 4579 C C . THR B 1 116 ? 3.664 28.609 15.539 1 94.81 116 THR B C 1
ATOM 4581 O O . THR B 1 116 ? 3.809 28.781 16.75 1 94.81 116 THR B O 1
ATOM 4584 N N . THR B 1 117 ? 4.637 28.75 14.695 1 95.81 117 THR B N 1
ATOM 4585 C CA . THR B 1 117 ? 6.008 29 15.125 1 95.81 117 THR B CA 1
ATOM 4586 C C . THR B 1 117 ? 6.121 30.359 15.812 1 95.81 117 THR B C 1
ATOM 4588 O O . THR B 1 117 ? 6.617 30.453 16.938 1 95.81 117 THR B O 1
ATOM 4591 N N . ILE B 1 118 ? 5.648 31.391 15.227 1 98.38 118 ILE B N 1
ATOM 4592 C CA . ILE B 1 118 ? 5.781 32.75 15.758 1 98.38 118 ILE B CA 1
ATOM 4593 C C . ILE B 1 118 ? 5.023 32.875 17.078 1 98.38 118 ILE B C 1
ATOM 4595 O O . ILE B 1 118 ? 5.559 33.375 18.062 1 98.38 118 ILE B O 1
ATOM 4599 N N . ALA B 1 119 ? 3.766 32.406 17.109 1 98.31 119 ALA B N 1
ATOM 4600 C CA . ALA B 1 119 ? 2.977 32.5 18.328 1 98.31 119 ALA B CA 1
ATOM 4601 C C . ALA B 1 119 ? 3.666 31.75 19.484 1 98.31 119 ALA B C 1
ATOM 4603 O O . ALA B 1 119 ? 3.746 32.281 20.594 1 98.31 119 ALA B O 1
ATOM 4604 N N . THR B 1 120 ? 4.16 30.562 19.219 1 97.19 120 THR B N 1
ATOM 4605 C CA . THR B 1 120 ? 4.809 29.75 20.25 1 97.19 120 THR B CA 1
ATOM 4606 C C . THR B 1 120 ? 6.113 30.391 20.703 1 97.19 120 THR B C 1
ATOM 4608 O O . THR B 1 120 ? 6.418 30.406 21.906 1 97.19 120 THR B O 1
ATOM 4611 N N . LEU B 1 121 ? 6.887 30.922 19.75 1 98.06 121 LEU B N 1
ATOM 4612 C CA . LEU B 1 121 ? 8.164 31.547 20.094 1 98.06 121 LEU B CA 1
ATOM 4613 C C . LEU B 1 121 ? 7.945 32.812 20.891 1 98.06 121 LEU B C 1
ATOM 4615 O O . LEU B 1 121 ? 8.734 33.156 21.781 1 98.06 121 LEU B O 1
ATOM 4619 N N . LEU B 1 122 ? 6.902 33.594 20.562 1 98.69 122 LEU B N 1
ATOM 4620 C CA . LEU B 1 122 ? 6.555 34.781 21.359 1 98.69 122 LEU B CA 1
ATOM 4621 C C . LEU B 1 122 ? 6.184 34.375 22.781 1 98.69 122 LEU B C 1
ATOM 4623 O O . LEU B 1 122 ? 6.641 34.969 23.75 1 98.69 122 LEU B O 1
ATOM 4627 N N . TYR B 1 123 ? 5.359 33.344 22.906 1 98.31 123 TYR B N 1
ATOM 4628 C CA . TYR B 1 123 ? 5 32.781 24.203 1 98.31 123 TYR B CA 1
ATOM 4629 C C . TYR B 1 123 ? 6.242 32.438 25.016 1 98.31 123 TYR B C 1
ATOM 4631 O O . TYR B 1 123 ? 6.398 32.875 26.156 1 98.31 123 TYR B O 1
ATOM 4639 N N . ASN B 1 124 ? 7.168 31.719 24.406 1 98 124 ASN B N 1
ATOM 4640 C CA . ASN B 1 124 ? 8.383 31.312 25.094 1 98 124 ASN B CA 1
ATOM 4641 C C . ASN B 1 124 ? 9.273 32.5 25.438 1 98 124 ASN B C 1
ATOM 4643 O O . ASN B 1 124 ? 9.906 32.531 26.5 1 98 124 ASN B O 1
ATOM 4647 N N . THR B 1 125 ? 9.375 33.469 24.547 1 98.44 125 THR B N 1
ATOM 4648 C CA . THR B 1 125 ? 10.195 34.656 24.75 1 98.44 125 THR B CA 1
ATOM 4649 C C . THR B 1 125 ? 9.711 35.438 25.969 1 98.44 125 THR B C 1
ATOM 4651 O O . THR B 1 125 ? 10.516 35.812 26.828 1 98.44 125 THR B O 1
ATOM 4654 N N . PHE B 1 126 ? 8.469 35.656 26.109 1 98.62 126 PHE B N 1
ATOM 4655 C CA . PHE B 1 126 ? 7.941 36.469 27.188 1 98.62 126 PHE B CA 1
ATOM 4656 C C . PHE B 1 126 ? 7.918 35.688 28.5 1 98.62 126 PHE B C 1
ATOM 4658 O O . PHE B 1 126 ? 8.023 36.281 29.578 1 98.62 126 PHE B O 1
ATOM 4665 N N . ARG B 1 127 ? 7.789 34.375 28.375 1 97.81 127 ARG B N 1
ATOM 4666 C CA . ARG B 1 127 ? 8.008 33.562 29.578 1 97.81 127 ARG B CA 1
ATOM 4667 C C . ARG B 1 127 ? 9.445 33.688 30.062 1 97.81 127 ARG B C 1
ATOM 4669 O O . ARG B 1 127 ? 9.695 33.75 31.266 1 97.81 127 ARG B O 1
ATOM 4676 N N . TYR B 1 128 ? 10.328 33.688 29.109 1 97.38 128 TYR B N 1
ATOM 4677 C CA . TYR B 1 128 ? 11.734 33.906 29.453 1 97.38 128 TYR B CA 1
ATOM 4678 C C . TYR B 1 128 ? 11.938 35.219 30.188 1 97.38 128 TYR B C 1
ATOM 4680 O O . TYR B 1 128 ? 12.758 35.312 31.109 1 97.38 128 TYR B O 1
ATOM 4688 N N . PHE B 1 129 ? 11.211 36.281 29.859 1 97.88 129 PHE B N 1
ATOM 4689 C CA . PHE B 1 129 ? 11.297 37.594 30.5 1 97.88 129 PHE B CA 1
ATOM 4690 C C . PHE B 1 129 ? 10.672 37.531 31.891 1 97.88 129 PHE B C 1
ATOM 4692 O O . PHE B 1 129 ? 10.742 38.531 32.625 1 97.88 129 PHE B O 1
ATOM 4699 N N . GLY B 1 130 ? 9.961 36.438 32.25 1 97.25 130 GLY B N 1
ATOM 4700 C CA . GLY B 1 130 ? 9.438 36.25 33.594 1 97.25 130 GLY B CA 1
ATOM 4701 C C . GLY B 1 130 ? 7.953 36.531 33.688 1 97.25 130 GLY B C 1
ATOM 4702 O O . GLY B 1 130 ? 7.391 36.531 34.781 1 97.25 130 GLY B O 1
ATOM 4703 N N . TYR B 1 131 ? 7.297 36.656 32.594 1 98.25 131 TYR B N 1
ATOM 4704 C CA . TYR B 1 131 ? 5.871 36.938 32.625 1 98.25 131 TYR B CA 1
ATOM 4705 C C . TYR B 1 131 ? 5.047 35.656 32.625 1 98.25 131 TYR B C 1
ATOM 4707 O O . TYR B 1 131 ? 5.504 34.625 32.125 1 98.25 131 TYR B O 1
ATOM 4715 N N . LYS B 1 132 ? 3.896 35.719 33.188 1 98.38 132 LYS B N 1
ATOM 4716 C CA . LYS B 1 132 ? 2.867 34.719 32.875 1 98.38 132 LYS B CA 1
ATOM 4717 C C . LYS B 1 132 ? 2.244 35 31.516 1 98.38 132 LYS B C 1
ATOM 4719 O O . LYS B 1 132 ? 1.892 36.156 31.219 1 98.38 132 LYS B O 1
ATOM 4724 N N . VAL B 1 133 ? 2.184 34 30.734 1 98.56 133 VAL B N 1
ATOM 4725 C CA . VAL B 1 133 ? 1.811 34.219 29.344 1 98.56 133 VAL B CA 1
ATOM 4726 C C . VAL B 1 133 ? 0.835 33.125 28.906 1 98.56 133 VAL B C 1
ATOM 4728 O O . VAL B 1 133 ? 0.927 31.984 29.359 1 98.56 133 VAL B O 1
ATOM 4731 N N . GLY B 1 134 ? -0.111 33.469 28.062 1 98.62 134 GLY B N 1
ATOM 4732 C CA . GLY B 1 134 ? -1.01 32.5 27.438 1 98.62 134 GLY B CA 1
ATOM 4733 C C . GLY B 1 134 ? -0.66 32.219 25.984 1 98.62 134 GLY B C 1
ATOM 4734 O O . GLY B 1 134 ? -0.108 33.094 25.297 1 98.62 134 GLY B O 1
ATOM 4735 N N . LEU B 1 135 ? -0.992 31 25.516 1 98.31 135 LEU B N 1
ATOM 4736 C CA . LEU B 1 135 ? -0.774 30.594 24.125 1 98.31 135 LEU B CA 1
ATOM 4737 C C . LEU B 1 135 ? -2.004 29.891 23.562 1 98.31 135 LEU B C 1
ATOM 4739 O O . LEU B 1 135 ? -2.574 29.016 24.203 1 98.31 135 LEU B O 1
ATOM 4743 N N . ILE B 1 136 ? -2.475 30.344 22.422 1 97.81 136 ILE B N 1
ATOM 4744 C CA . ILE B 1 136 ? -3.473 29.656 21.625 1 97.81 136 ILE B CA 1
ATOM 4745 C C . ILE B 1 136 ? -2.857 29.219 20.297 1 97.81 136 ILE B C 1
ATOM 4747 O O . ILE B 1 136 ? -2.574 30.047 19.438 1 97.81 136 ILE B O 1
ATOM 4751 N N . SER B 1 137 ? -2.674 27.938 20.141 1 94.75 137 SER B N 1
ATOM 4752 C CA . SER B 1 137 ? -1.913 27.469 19 1 94.75 137 SER B CA 1
ATOM 4753 C C . SER B 1 137 ? -2.4 26.109 18.531 1 94.75 137 SER B C 1
ATOM 4755 O O . SER B 1 137 ? -3.09 25.406 19.266 1 94.75 137 SER B O 1
ATOM 4757 N N . THR B 1 138 ? -1.994 25.766 17.281 1 90.5 138 THR B N 1
ATOM 4758 C CA . THR B 1 138 ? -2.318 24.5 16.641 1 90.5 138 THR B CA 1
ATOM 4759 C C . THR B 1 138 ? -1.74 23.328 17.422 1 90.5 138 THR B C 1
ATOM 4761 O O . THR B 1 138 ? -2.367 22.266 17.531 1 90.5 138 THR B O 1
ATOM 4764 N N . VAL B 1 139 ? -0.57 23.516 17.953 1 88.5 139 VAL B N 1
ATOM 4765 C CA . VAL B 1 139 ? 0.129 22.438 18.656 1 88.5 139 VAL B CA 1
ATOM 4766 C C . VAL B 1 139 ? -0.499 22.219 20.031 1 88.5 139 VAL B C 1
ATOM 4768 O O . VAL B 1 139 ? -0.821 21.078 20.391 1 88.5 139 VAL B O 1
ATOM 4771 N N . CYS B 1 140 ? -0.651 23.281 20.797 1 92.19 140 CYS B N 1
ATOM 4772 C CA . CYS B 1 140 ? -1.178 23.234 22.156 1 92.19 140 CYS B CA 1
ATOM 4773 C C . CYS B 1 140 ? -1.478 24.641 22.672 1 92.19 140 CYS B C 1
ATOM 4775 O O . CYS B 1 140 ? -0.793 25.594 22.312 1 92.19 140 CYS B O 1
ATOM 4777 N N . ASN B 1 141 ? -2.592 24.734 23.453 1 96.31 141 ASN B N 1
ATOM 4778 C CA . ASN B 1 141 ? -2.811 25.969 24.219 1 96.31 141 ASN B CA 1
ATOM 4779 C C . ASN B 1 141 ? -2.107 25.922 25.578 1 96.31 141 ASN B C 1
ATOM 4781 O O . ASN B 1 141 ? -1.897 24.844 26.125 1 96.31 141 ASN B O 1
ATOM 4785 N N . TYR B 1 142 ? -1.703 27.031 26 1 96.94 142 TYR B N 1
ATOM 4786 C CA . TYR B 1 142 ? -1.088 27.109 27.312 1 96.94 142 TYR B CA 1
ATOM 4787 C C . TYR B 1 142 ? -1.695 28.234 28.141 1 96.94 142 TYR B C 1
ATOM 4789 O O . TYR B 1 142 ? -1.861 29.344 27.641 1 96.94 142 TYR B O 1
ATOM 4797 N N . ILE B 1 143 ? -2.127 27.953 29.328 1 97.69 143 ILE B N 1
ATOM 4798 C CA . ILE B 1 143 ? -2.387 28.938 30.359 1 97.69 143 ILE B CA 1
ATOM 4799 C C . ILE B 1 143 ? -1.186 29.031 31.312 1 97.69 143 ILE B C 1
ATOM 4801 O O . ILE B 1 143 ? -1.044 28.203 32.219 1 97.69 143 ILE B O 1
ATOM 4805 N N . ASP B 1 144 ? -0.455 29.984 31.016 1 96.56 144 ASP B N 1
ATOM 4806 C CA . ASP B 1 144 ? 0.873 30.031 31.625 1 96.56 144 ASP B CA 1
ATOM 4807 C C . ASP B 1 144 ? 1.667 28.766 31.312 1 96.56 144 ASP B C 1
ATOM 4809 O O . ASP B 1 144 ? 1.999 28.516 30.156 1 96.56 144 ASP B O 1
ATOM 4813 N N . ASP B 1 145 ? 1.847 27.922 32.344 1 95.31 145 ASP B N 1
ATOM 4814 C CA . ASP B 1 145 ? 2.637 26.719 32.062 1 95.31 145 ASP B CA 1
ATOM 4815 C C . ASP B 1 145 ? 1.742 25.484 31.953 1 95.31 145 ASP B C 1
ATOM 4817 O O . ASP B 1 145 ? 2.227 24.375 31.703 1 95.31 145 ASP B O 1
ATOM 4821 N N . ARG B 1 146 ? 0.466 25.656 32.031 1 96.31 146 ARG B N 1
ATOM 4822 C CA . ARG B 1 146 ? -0.457 24.531 31.984 1 96.31 146 ARG B CA 1
ATOM 4823 C C . ARG B 1 146 ? -0.932 24.281 30.562 1 96.31 146 ARG B C 1
ATOM 4825 O O . ARG B 1 146 ? -1.604 25.125 29.969 1 96.31 146 ARG B O 1
ATOM 4832 N N . PRO B 1 147 ? -0.595 23.172 30.047 1 95.75 147 PRO B N 1
ATOM 4833 C CA . PRO B 1 147 ? -1.047 22.844 28.688 1 95.75 147 PRO B CA 1
ATOM 4834 C C . PRO B 1 147 ? -2.537 22.516 28.625 1 95.75 147 PRO B C 1
ATOM 4836 O O . PRO B 1 147 ? -3.072 21.875 29.531 1 95.75 147 PRO B O 1
ATOM 4839 N N . VAL B 1 148 ? -3.227 22.984 27.656 1 94.75 148 VAL B N 1
ATOM 4840 C CA . VAL B 1 148 ? -4.617 22.656 27.344 1 94.75 148 VAL B CA 1
ATOM 4841 C C . VAL B 1 148 ? -4.719 22.156 25.906 1 94.75 148 VAL B C 1
ATOM 4843 O O . VAL B 1 148 ? -4.457 22.906 24.953 1 94.75 148 VAL B O 1
ATOM 4846 N N . PRO B 1 149 ? -5.094 20.922 25.703 1 90.06 149 PRO B N 1
ATOM 4847 C CA . PRO B 1 149 ? -5.18 20.375 24.359 1 90.06 149 PRO B CA 1
ATOM 4848 C C . PRO B 1 149 ? -6.109 21.172 23.438 1 90.06 149 PRO B C 1
ATOM 4850 O O . PRO B 1 149 ? -7.066 21.781 23.922 1 90.06 149 PRO B O 1
ATOM 4853 N N . THR B 1 150 ? -5.773 21.141 22.203 1 88.19 150 THR B N 1
ATOM 4854 C CA . THR B 1 150 ? -6.559 21.906 21.234 1 88.19 150 THR B CA 1
ATOM 4855 C C . THR B 1 150 ? -7.016 21.016 20.078 1 88.19 150 THR B C 1
ATOM 4857 O O . THR B 1 150 ? -6.359 20.031 19.766 1 88.19 150 THR B O 1
ATOM 4860 N N . GLU B 1 151 ? -8.141 21.422 19.5 1 80.69 151 GLU B N 1
ATOM 4861 C CA . GLU B 1 151 ? -8.648 20.719 18.328 1 80.69 151 GLU B CA 1
ATOM 4862 C C . GLU B 1 151 ? -8.594 21.609 17.078 1 80.69 151 GLU B C 1
ATOM 4864 O O . GLU B 1 151 ? -8.695 21.125 15.961 1 80.69 151 GLU B O 1
ATOM 4869 N N . HIS B 1 152 ? -8.438 22.891 17.281 1 86.25 152 HIS B N 1
ATOM 4870 C CA . HIS B 1 152 ? -8.43 23.859 16.203 1 86.25 152 HIS B CA 1
ATOM 4871 C C . HIS B 1 152 ? -7.281 24.859 16.375 1 86.25 152 HIS B C 1
ATOM 4873 O O . HIS B 1 152 ? -6.852 25.141 17.484 1 86.25 152 HIS B O 1
ATOM 4879 N N . THR B 1 153 ? -6.844 25.344 15.258 1 87.62 153 THR B N 1
ATOM 4880 C CA . THR B 1 153 ? -5.84 26.406 15.273 1 87.62 153 THR B CA 1
ATOM 4881 C C . THR B 1 153 ? -6.324 27.609 16.078 1 87.62 153 THR B C 1
ATOM 4883 O O . THR B 1 153 ? -5.586 28.141 16.906 1 87.62 153 THR B O 1
ATOM 4886 N N . THR B 1 154 ? -7.488 28.062 15.82 1 94.44 154 THR B N 1
ATOM 4887 C CA . THR B 1 154 ? -8.211 29.078 16.578 1 94.44 154 THR B CA 1
ATOM 4888 C C . THR B 1 154 ? -9.539 28.516 17.094 1 94.44 154 THR B C 1
ATOM 4890 O O . THR B 1 154 ? -10.422 28.172 16.297 1 94.44 154 THR B O 1
ATOM 4893 N N . PRO B 1 155 ? -9.719 28.438 18.359 1 94.31 155 PRO B N 1
ATOM 4894 C CA . PRO B 1 155 ? -10.93 27.844 18.922 1 94.31 155 PRO B CA 1
ATOM 4895 C C . PRO B 1 155 ? -12.195 28.641 18.578 1 94.31 155 PRO B C 1
ATOM 4897 O O . PRO B 1 155 ? -12.102 29.766 18.062 1 94.31 155 PRO B O 1
ATOM 4900 N N . ASP B 1 156 ? -13.367 28 18.844 1 92.31 156 ASP B N 1
ATOM 4901 C CA . ASP B 1 156 ? -14.641 28.719 18.734 1 92.31 156 ASP B CA 1
ATOM 4902 C C . ASP B 1 156 ? -14.719 29.859 19.75 1 92.31 156 ASP B C 1
ATOM 4904 O O . ASP B 1 156 ? -13.953 29.875 20.719 1 92.31 156 ASP B O 1
ATOM 4908 N N . PRO B 1 157 ? -15.633 30.75 19.531 1 93.81 157 PRO B N 1
ATOM 4909 C CA . PRO B 1 157 ? -15.648 31.969 20.359 1 93.81 157 PRO B CA 1
ATOM 4910 C C . PRO B 1 157 ? -15.805 31.672 21.844 1 93.81 157 PRO B C 1
ATOM 4912 O O . PRO B 1 157 ? -15.242 32.375 22.688 1 93.81 157 PRO B O 1
ATOM 4915 N N . ILE B 1 158 ? -16.547 30.625 22.172 1 93.19 158 ILE B N 1
ATOM 4916 C CA . ILE B 1 158 ? -16.797 30.312 23.578 1 93.19 158 ILE B CA 1
ATOM 4917 C C . ILE B 1 158 ? -15.531 29.75 24.219 1 93.19 158 ILE B C 1
ATOM 4919 O O . ILE B 1 158 ? -15.078 30.234 25.25 1 93.19 158 ILE B O 1
ATOM 4923 N N . THR B 1 159 ? -14.984 28.781 23.562 1 94.38 159 THR B N 1
ATOM 4924 C CA . THR B 1 159 ? -13.75 28.156 24.047 1 94.38 159 THR B CA 1
ATOM 4925 C C . THR B 1 159 ? -12.625 29.188 24.109 1 94.38 159 THR B C 1
ATOM 4927 O O . THR B 1 159 ? -11.852 29.219 25.062 1 94.38 159 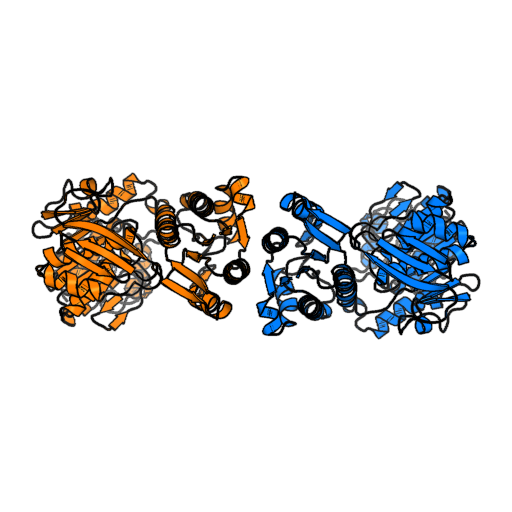THR B O 1
ATOM 4930 N N . LEU B 1 160 ? -12.57 30 23.094 1 96.44 160 LEU B N 1
ATOM 4931 C CA . LEU B 1 160 ? -11.531 31.016 23 1 96.44 160 LEU B CA 1
ATOM 4932 C C . LEU B 1 160 ? -11.617 31.984 24.188 1 96.44 160 LEU B C 1
ATOM 4934 O O . LEU B 1 160 ? -10.617 32.25 24.859 1 96.44 160 LEU B O 1
ATOM 4938 N N . ASN B 1 161 ? -12.812 32.5 24.438 1 96.38 161 ASN B N 1
ATOM 4939 C CA . ASN B 1 161 ? -13 33.469 25.531 1 96.38 161 ASN B CA 1
ATOM 4940 C C . ASN B 1 161 ? -12.805 32.812 26.891 1 96.38 161 ASN B C 1
ATOM 4942 O O . ASN B 1 161 ? -12.312 33.438 27.828 1 96.38 161 ASN B O 1
ATOM 4946 N N . ARG B 1 162 ? -13.234 31.594 26.984 1 95.56 162 ARG B N 1
ATOM 4947 C CA . ARG B 1 162 ? -13.016 30.844 28.219 1 95.56 162 ARG B CA 1
ATOM 4948 C C . ARG B 1 162 ? -11.523 30.719 28.516 1 95.56 162 ARG B C 1
ATOM 4950 O O . ARG B 1 162 ? -11.086 30.969 29.641 1 95.56 162 ARG B O 1
ATOM 4957 N N . LEU B 1 163 ? -10.758 30.344 27.516 1 97.06 163 LEU B N 1
ATOM 4958 C CA . LEU B 1 163 ? -9.312 30.203 27.672 1 97.06 163 LEU B CA 1
ATOM 4959 C C . LEU B 1 163 ? -8.664 31.531 28.047 1 97.06 163 LEU B C 1
ATOM 4961 O O . LEU B 1 163 ? -7.895 31.609 29 1 97.06 163 LEU B O 1
ATOM 4965 N N . LEU B 1 164 ? -9 32.562 27.328 1 97.88 164 LEU B N 1
ATOM 4966 C CA . LEU B 1 164 ? -8.445 33.875 27.578 1 97.88 164 LEU B CA 1
ATOM 4967 C C . LEU B 1 164 ? -8.836 34.375 28.969 1 97.88 164 LEU B C 1
ATOM 4969 O O . LEU B 1 164 ? -8.039 35.031 29.641 1 97.88 164 LEU B O 1
ATOM 4973 N N . GLY B 1 165 ? -10.102 34.125 29.344 1 97.25 165 GLY B N 1
ATOM 4974 C CA . GLY B 1 165 ? -10.531 34.469 30.688 1 97.25 165 GLY B CA 1
ATOM 4975 C C . GLY B 1 165 ? -9.711 33.781 31.781 1 97.25 165 GLY B C 1
ATOM 4976 O O . GLY B 1 165 ? -9.312 34.438 32.75 1 97.25 165 GLY B O 1
ATOM 4977 N N . GLU B 1 166 ? -9.508 32.5 31.562 1 97.25 166 GLU B N 1
ATOM 4978 C CA . GLU B 1 166 ? -8.695 31.766 32.531 1 97.25 166 GLU B CA 1
ATOM 4979 C C . GLU B 1 166 ? -7.266 32.312 32.562 1 97.25 166 GLU B C 1
ATOM 4981 O O . GLU B 1 166 ? -6.641 32.344 33.625 1 97.25 166 GLU B O 1
ATOM 4986 N N . MET B 1 167 ? -6.762 32.656 31.422 1 98.25 167 MET B N 1
ATOM 4987 C CA . MET B 1 167 ? -5.434 33.25 31.359 1 98.25 167 MET B CA 1
ATOM 4988 C C . MET B 1 167 ? -5.387 34.562 32.156 1 98.25 167 MET B C 1
ATOM 4990 O O . MET B 1 167 ? -4.469 34.781 32.938 1 98.25 167 MET B O 1
ATOM 4994 N N . ALA B 1 168 ? -6.355 35.406 31.953 1 97.25 168 ALA B N 1
ATOM 4995 C CA . ALA B 1 168 ? -6.426 36.688 32.688 1 97.25 168 ALA B CA 1
ATOM 4996 C C . ALA B 1 168 ? -6.523 36.438 34.188 1 97.25 168 ALA B C 1
ATOM 4998 O O . ALA B 1 168 ? -5.84 37.094 34.969 1 97.25 168 ALA B O 1
ATOM 4999 N N . ASP B 1 169 ? -7.34 35.531 34.5 1 96.31 169 ASP B N 1
ATOM 5000 C CA . ASP B 1 169 ? -7.547 35.219 35.938 1 96.31 169 ASP B CA 1
ATOM 5001 C C . ASP B 1 169 ? -6.27 34.656 36.562 1 96.31 169 ASP B C 1
ATOM 5003 O O . ASP B 1 169 ? -6.031 34.844 37.75 1 96.31 169 ASP B O 1
ATOM 5007 N N . SER B 1 170 ? -5.527 34.031 35.75 1 96.69 170 SER B N 1
ATOM 5008 C CA . SER B 1 170 ? -4.293 33.406 36.25 1 96.69 170 SER B CA 1
ATOM 5009 C C . SER B 1 170 ? -3.16 34.438 36.281 1 96.69 170 SER B C 1
ATOM 5011 O O . SER B 1 170 ? -2.051 34.125 36.719 1 96.69 170 SER B O 1
ATOM 5013 N N . GLY B 1 171 ? -3.42 35.625 35.719 1 96.88 171 GLY B N 1
ATOM 5014 C CA . GLY B 1 171 ? -2.441 36.719 35.844 1 96.88 171 GLY B CA 1
ATOM 5015 C C . GLY B 1 171 ? -1.562 36.844 34.594 1 96.88 171 GLY B C 1
ATOM 5016 O O . GLY B 1 171 ? -0.526 37.5 34.656 1 96.88 171 GLY B O 1
ATOM 5017 N N . CYS B 1 172 ? -1.945 36.219 33.562 1 98.12 172 CYS B N 1
ATOM 5018 C CA . CYS B 1 172 ? -1.185 36.375 32.344 1 98.12 172 CYS B CA 1
ATOM 5019 C C . CYS B 1 172 ? -1.192 37.844 31.875 1 98.12 172 CYS B C 1
ATOM 5021 O O . CYS B 1 172 ? -2.256 38.438 31.75 1 98.12 172 CYS B O 1
ATOM 5023 N N . LYS B 1 173 ? -0.047 38.312 31.609 1 98.25 173 LYS B N 1
ATOM 5024 C CA . LYS B 1 173 ? 0.071 39.688 31.125 1 98.25 173 LYS B CA 1
ATOM 5025 C C . LYS B 1 173 ? -0.003 39.75 29.594 1 98.25 173 LYS B C 1
ATOM 5027 O O . LYS B 1 173 ? -0.427 40.75 29.031 1 98.25 173 LYS B O 1
ATOM 5032 N N . TYR B 1 174 ? 0.44 38.719 29.047 1 98.5 174 TYR B N 1
ATOM 5033 C CA . TYR B 1 174 ? 0.444 38.594 27.594 1 98.5 174 TYR B CA 1
ATOM 5034 C C . TYR B 1 174 ? -0.248 37.312 27.141 1 98.5 174 TYR B C 1
ATOM 5036 O O . TYR B 1 174 ? -0.273 36.312 27.891 1 98.5 174 TYR B O 1
ATOM 5044 N N . ALA B 1 175 ? -0.826 37.312 25.953 1 98.75 175 ALA B N 1
ATOM 5045 C CA . ALA B 1 175 ? -1.299 36.125 25.25 1 98.75 175 ALA B CA 1
ATOM 5046 C C . ALA B 1 175 ? -1.004 36.219 23.75 1 98.75 175 ALA B C 1
ATOM 5048 O O . ALA B 1 175 ? -1.132 37.312 23.156 1 98.75 175 ALA B O 1
ATOM 5049 N N . PHE B 1 176 ? -0.487 35.188 23.234 1 98.81 176 PHE B N 1
ATOM 5050 C CA . PHE B 1 176 ? -0.189 35.094 21.812 1 98.81 176 PHE B CA 1
ATOM 5051 C C . PHE B 1 176 ? -1.029 34.031 21.156 1 98.81 176 PHE B C 1
ATOM 5053 O O . PHE B 1 176 ? -1.185 32.938 21.688 1 98.81 176 PHE B O 1
ATOM 5060 N N . MET B 1 177 ? -1.587 34.312 20.016 1 98.44 177 MET B N 1
ATOM 5061 C CA . MET B 1 177 ? -2.506 33.312 19.453 1 98.44 177 MET B CA 1
ATOM 5062 C C . MET B 1 177 ? -2.402 33.281 17.938 1 98.44 177 MET B C 1
ATOM 5064 O O . MET B 1 177 ? -2.078 34.281 17.297 1 98.44 177 MET B O 1
ATOM 5068 N N . GLU B 1 178 ? -2.619 32.125 17.375 1 98.19 178 GLU B N 1
ATOM 5069 C CA . GLU B 1 178 ? -2.811 31.969 15.93 1 98.19 178 GLU B CA 1
ATOM 5070 C C . GLU B 1 178 ? -4.188 32.469 15.5 1 98.19 178 GLU B C 1
ATOM 5072 O O . GLU B 1 178 ? -5.199 32.094 16.109 1 98.19 178 GLU B O 1
ATOM 5077 N N . VAL B 1 179 ? -4.223 33.281 14.547 1 98.12 179 VAL B N 1
ATOM 5078 C CA . VAL B 1 179 ? -5.477 33.781 13.984 1 98.12 179 VAL B CA 1
ATOM 5079 C C . VAL B 1 179 ? -5.672 33.219 12.578 1 98.12 179 VAL B C 1
ATOM 5081 O O . VAL B 1 179 ? -5.145 33.75 11.609 1 98.12 179 VAL B O 1
ATOM 5084 N N . SER B 1 180 ? -6.488 32.219 12.469 1 96.62 180 SER B N 1
ATOM 5085 C CA . SER B 1 180 ? -6.727 31.562 11.188 1 96.62 180 SER B CA 1
ATOM 5086 C C . SER B 1 180 ? -7.68 32.375 10.32 1 96.62 180 SER B C 1
ATOM 5088 O O . SER B 1 180 ? -8.438 33.219 10.82 1 96.62 180 SER B O 1
ATOM 5090 N N . SER B 1 181 ? -7.59 32.094 8.984 1 95.44 181 SER B N 1
ATOM 5091 C CA . SER B 1 181 ? -8.516 32.75 8.078 1 95.44 181 SER B CA 1
ATOM 5092 C C . SER B 1 181 ? -9.961 32.344 8.375 1 95.44 181 SER B C 1
ATOM 5094 O O . SER B 1 181 ? -10.867 33.188 8.281 1 95.44 181 SER B O 1
ATOM 5096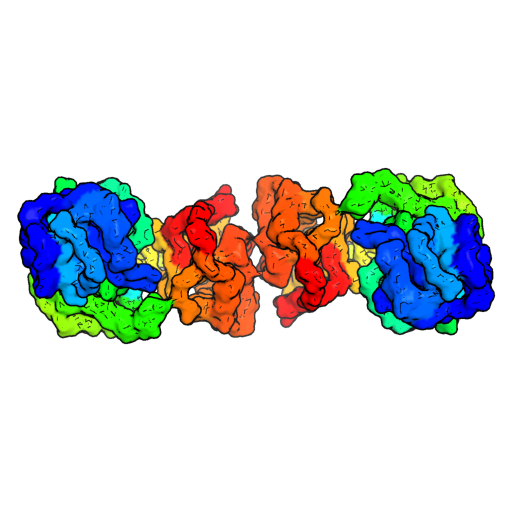 N N . HIS B 1 182 ? -10.172 31.172 8.75 1 91.88 182 HIS B N 1
ATOM 5097 C CA . HIS B 1 182 ? -11.492 30.688 9.133 1 91.88 182 HIS B CA 1
ATOM 5098 C C . HIS B 1 182 ? -12.047 31.484 10.312 1 91.88 182 HIS B C 1
ATOM 5100 O O . HIS B 1 182 ? -13.211 31.906 10.289 1 91.88 182 HIS B O 1
ATOM 5106 N N . SER B 1 183 ? -11.234 31.672 11.312 1 94.44 183 SER B N 1
ATOM 5107 C CA . SER B 1 183 ? -11.695 32.344 12.531 1 94.44 183 SER B CA 1
ATOM 5108 C C . SER B 1 183 ? -12.047 33.812 12.258 1 94.44 183 SER B C 1
ATOM 5110 O O . SER B 1 183 ? -12.945 34.344 12.891 1 94.44 183 SER B O 1
ATOM 5112 N N . ILE B 1 184 ? -11.352 34.438 11.336 1 94.62 184 ILE B N 1
ATOM 5113 C CA . ILE B 1 184 ? -11.664 35.781 10.945 1 94.62 184 ILE B CA 1
ATOM 5114 C C . ILE B 1 184 ? -12.984 35.812 10.18 1 94.62 184 ILE B C 1
ATOM 5116 O O . ILE B 1 184 ? -13.891 36.594 10.5 1 94.62 184 ILE B O 1
ATOM 5120 N N . ALA B 1 185 ? -13.047 34.906 9.195 1 92.31 185 ALA B N 1
ATOM 5121 C CA . ALA B 1 185 ? -14.227 34.844 8.336 1 92.31 185 ALA B CA 1
ATOM 5122 C C . ALA B 1 185 ? -15.477 34.5 9.141 1 92.31 185 ALA B C 1
ATOM 5124 O O . ALA B 1 185 ? -16.562 35 8.859 1 92.31 185 ALA B O 1
ATOM 5125 N N . GLN B 1 186 ? -15.328 33.688 10.125 1 90.94 186 GLN B N 1
ATOM 5126 C CA . GLN B 1 186 ? -16.438 33.25 10.945 1 90.94 186 GLN B CA 1
ATOM 5127 C C . GLN B 1 186 ? -16.625 34.156 12.164 1 90.94 186 GLN B C 1
ATOM 5129 O O . GLN B 1 186 ? -17.453 33.875 13.031 1 90.94 186 GLN B O 1
ATOM 5134 N N . GLN B 1 187 ? -15.812 35.125 12.305 1 93.12 187 GLN B N 1
ATOM 5135 C CA . GLN B 1 187 ? -15.891 36.125 13.352 1 93.12 187 GLN B CA 1
ATOM 5136 C C . GLN B 1 187 ? -15.734 35.5 14.734 1 93.12 187 GLN B C 1
ATOM 5138 O O . GLN B 1 187 ? -16.422 35.906 15.68 1 93.12 187 GLN B O 1
ATOM 5143 N N . ARG B 1 188 ? -14.883 34.5 14.75 1 93.12 188 ARG B N 1
ATOM 5144 C CA . ARG B 1 188 ? -14.648 33.844 16.031 1 93.12 188 ARG B CA 1
ATOM 5145 C C . ARG B 1 188 ? -13.93 34.781 17 1 93.12 188 ARG B C 1
ATOM 5147 O O . ARG B 1 188 ? -13.953 34.531 18.219 1 93.12 188 ARG B O 1
ATOM 5154 N N . ILE B 1 189 ? -13.328 35.812 16.484 1 95.25 189 ILE B N 1
ATOM 5155 C CA . ILE B 1 189 ? -12.492 36.656 17.328 1 95.25 189 ILE B CA 1
ATOM 5156 C C . ILE B 1 189 ? -13.188 38 17.531 1 95.25 189 ILE B C 1
ATOM 5158 O O . ILE B 1 189 ? -12.555 38.969 17.953 1 95.25 189 ILE B O 1
ATOM 5162 N N . SER B 1 190 ? -14.484 37.969 17.172 1 92.94 190 SER B N 1
ATOM 5163 C CA . SER B 1 190 ? -15.25 39.188 17.406 1 92.94 190 SER B CA 1
ATOM 5164 C C . SER B 1 190 ? -15.312 39.531 18.891 1 92.94 190 SER B C 1
ATOM 5166 O O . SER B 1 190 ? -15.492 38.656 19.719 1 92.94 190 SER B O 1
ATOM 5168 N N . GLY B 1 191 ? -15.062 40.75 19.25 1 92.06 191 GLY B N 1
ATOM 5169 C CA . GLY B 1 191 ? -15.141 41.219 20.625 1 92.06 191 GLY B CA 1
ATOM 5170 C C . GLY B 1 191 ? -13.789 41.281 21.297 1 92.06 191 GLY B C 1
ATOM 5171 O O . GLY B 1 191 ? -13.648 41.938 22.344 1 92.06 191 GLY B O 1
ATOM 5172 N N . LEU B 1 192 ? -12.805 40.656 20.75 1 95.88 192 LEU B N 1
ATOM 5173 C CA . LEU B 1 192 ? -11.477 40.656 21.344 1 95.88 192 LEU B CA 1
ATOM 5174 C C . LEU B 1 192 ? -10.727 41.938 21.016 1 95.88 192 LEU B C 1
ATOM 5176 O O . LEU B 1 192 ? -10.945 42.531 19.953 1 95.88 192 LEU B O 1
ATOM 51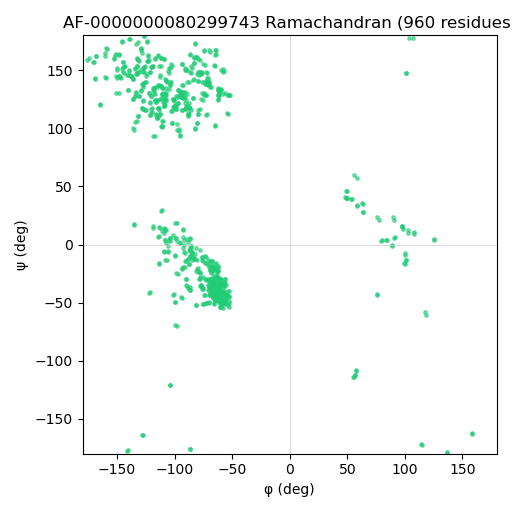80 N N . LYS B 1 193 ? -9.961 42.312 21.906 1 96 193 LYS B N 1
ATOM 5181 C CA . LYS B 1 193 ? -9.102 43.469 21.688 1 96 193 LYS B CA 1
ATOM 5182 C C . LYS B 1 193 ? -7.645 43.062 21.5 1 96 193 LYS B C 1
ATOM 5184 O O . LYS B 1 193 ? -7.059 42.406 22.375 1 96 193 LYS B O 1
ATOM 5189 N N . PHE B 1 194 ? -7.074 43.5 20.406 1 98 194 PHE B N 1
ATOM 5190 C CA . PHE B 1 194 ? -5.703 43.094 20.094 1 98 194 PHE B CA 1
ATOM 5191 C C . PHE B 1 194 ? -4.75 44.281 20.312 1 98 194 PHE B C 1
ATOM 5193 O O . PHE B 1 194 ? -5.043 45.406 19.922 1 98 194 PHE B O 1
ATOM 5200 N N . ALA B 1 195 ? -3.676 43.938 20.953 1 98.06 195 ALA B N 1
ATOM 5201 C CA . ALA B 1 195 ? -2.592 44.906 21.109 1 98.06 195 ALA B CA 1
ATOM 5202 C C . ALA B 1 195 ? -1.728 44.938 19.844 1 98.06 195 ALA B C 1
ATOM 5204 O O . ALA B 1 195 ? -1.025 45.938 19.609 1 98.06 195 ALA B O 1
ATOM 5205 N N . GLY B 1 196 ? -1.755 43.938 19.109 1 98.25 196 GLY B N 1
ATOM 5206 C CA . GLY B 1 196 ? -0.99 43.875 17.875 1 98.25 196 GLY B CA 1
ATOM 5207 C C . GLY B 1 196 ? -1.363 42.719 16.984 1 98.25 196 GLY B C 1
ATOM 5208 O O . GLY B 1 196 ? -1.996 41.75 17.438 1 98.25 196 GLY B O 1
ATOM 5209 N N . GLY B 1 197 ? -1.011 42.781 15.766 1 98.62 197 GLY B N 1
ATOM 5210 C CA . GLY B 1 197 ? -1.182 41.75 14.75 1 98.62 197 GLY B CA 1
ATOM 5211 C C . GLY B 1 197 ? 0.053 41.562 13.898 1 98.62 197 GLY B C 1
ATOM 5212 O O . GLY B 1 197 ? 0.761 42.5 13.578 1 98.62 197 GLY B O 1
ATOM 5213 N N . ILE B 1 198 ? 0.318 40.312 13.555 1 98.81 198 ILE B N 1
ATOM 5214 C CA . ILE B 1 198 ? 1.474 39.969 12.734 1 98.81 198 ILE B CA 1
ATOM 5215 C C . ILE B 1 198 ? 1.014 39.25 11.477 1 98.81 198 ILE B C 1
ATOM 5217 O O . ILE B 1 198 ? 0.224 38.281 11.547 1 98.81 198 ILE B O 1
ATOM 5221 N N . PHE B 1 199 ? 1.505 39.719 10.336 1 98.62 199 PHE B N 1
ATOM 5222 C CA . PHE B 1 199 ? 1.272 39 9.07 1 98.62 199 PHE B CA 1
ATOM 5223 C C . PHE B 1 199 ? 2.543 38.312 8.594 1 98.62 199 PHE B C 1
ATOM 5225 O O . PHE B 1 199 ? 3.6 38.938 8.5 1 98.62 199 PHE B O 1
ATOM 5232 N N . THR B 1 200 ? 2.459 37.062 8.25 1 97.62 200 THR B N 1
ATOM 5233 C CA . THR B 1 200 ? 3.635 36.312 7.84 1 97.62 200 THR B CA 1
ATOM 5234 C C . THR B 1 200 ? 3.725 36.219 6.316 1 97.62 200 THR B C 1
ATOM 5236 O O . THR B 1 200 ? 4.484 36.969 5.699 1 97.62 200 THR B O 1
ATOM 5239 N N . ASN B 1 201 ? 2.871 35.5 5.691 1 96.19 201 ASN B N 1
ATOM 5240 C CA . ASN B 1 201 ? 2.828 35.312 4.246 1 96.19 201 ASN B CA 1
ATOM 5241 C C . ASN B 1 201 ? 1.464 34.812 3.783 1 96.19 201 ASN B C 1
ATOM 5243 O O . ASN B 1 201 ? 0.636 34.406 4.605 1 96.19 201 ASN B O 1
ATOM 5247 N N . LEU B 1 202 ? 1.19 34.938 2.512 1 95.56 202 LEU B N 1
ATOM 5248 C CA . LEU B 1 202 ? -0.04 34.406 1.922 1 95.56 202 LEU B CA 1
ATOM 5249 C C . LEU B 1 202 ? 0.255 33.625 0.646 1 95.56 202 LEU B C 1
ATOM 5251 O O . LEU B 1 202 ? 0.62 34.219 -0.376 1 95.56 202 LEU B O 1
ATOM 5255 N N . THR B 1 203 ? 0.171 32.375 0.703 1 90.69 203 THR B N 1
ATOM 5256 C CA . THR B 1 203 ? 0.261 31.453 -0.432 1 90.69 203 THR B CA 1
ATOM 5257 C C . THR B 1 203 ? -0.975 30.562 -0.509 1 90.69 203 THR B C 1
ATOM 5259 O O . THR B 1 203 ? -1.855 30.641 0.35 1 90.69 203 THR B O 1
ATOM 5262 N N . ARG B 1 204 ? -1.117 29.75 -1.529 1 86.12 204 ARG B N 1
ATOM 5263 C CA . ARG B 1 204 ? -2.33 28.969 -1.769 1 86.12 204 ARG B CA 1
ATOM 5264 C C . ARG B 1 204 ? -2.588 28 -0.627 1 86.12 204 ARG B C 1
ATOM 5266 O O . ARG B 1 204 ? -1.719 27.188 -0.281 1 86.12 204 ARG B O 1
ATOM 5273 N N . ASP B 1 205 ? -3.732 28.094 -0.077 1 84.94 205 ASP B N 1
ATOM 5274 C CA . ASP B 1 205 ? -4.293 27.172 0.9 1 84.94 205 ASP B CA 1
ATOM 5275 C C . ASP B 1 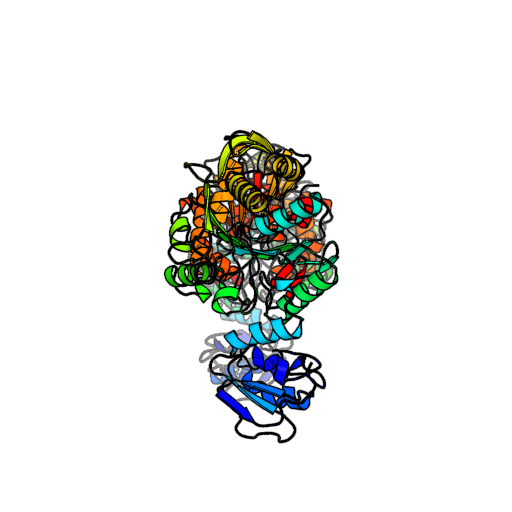205 ? -5.766 27.484 1.168 1 84.94 205 ASP B C 1
ATOM 5277 O O . ASP B 1 205 ? -6.258 28.547 0.804 1 84.94 205 ASP B O 1
ATOM 5281 N N . HIS B 1 206 ? -6.52 26.547 1.636 1 87.88 206 HIS B N 1
ATOM 5282 C CA . HIS B 1 206 ? -7.871 26.688 2.158 1 87.88 206 HIS B CA 1
ATOM 5283 C C . HIS B 1 206 ? -8.836 27.156 1.07 1 87.88 206 HIS B C 1
ATOM 5285 O O . HIS B 1 206 ? -9.773 27.906 1.346 1 87.88 206 HIS B O 1
ATOM 5291 N N . LEU B 1 207 ? -8.57 26.844 -0.169 1 84.69 207 LEU B N 1
ATOM 5292 C CA . LEU B 1 207 ? -9.477 27.266 -1.238 1 84.69 207 LEU B CA 1
ATOM 5293 C C . LEU B 1 207 ? -10.727 26.391 -1.254 1 84.69 207 LEU B C 1
ATOM 5295 O O . LEU B 1 207 ? -11.719 26.734 -1.912 1 84.69 207 LEU B O 1
ATOM 5299 N N . ASP B 1 208 ? -10.672 25.281 -0.533 1 83.44 208 ASP B N 1
ATOM 5300 C CA . ASP B 1 208 ? -11.883 24.5 -0.299 1 83.44 208 ASP B CA 1
ATOM 5301 C C . ASP B 1 208 ? -12.922 25.328 0.46 1 83.44 208 ASP B C 1
ATOM 5303 O O . ASP B 1 208 ? -14.125 25.109 0.306 1 83.44 208 ASP B O 1
ATOM 5307 N N . TYR B 1 209 ? -12.5 26.266 1.285 1 85.69 209 TYR B N 1
ATOM 5308 C CA . TYR B 1 209 ? -13.375 27.109 2.107 1 85.69 209 TYR B CA 1
ATOM 5309 C C . TYR B 1 209 ? -13.578 28.469 1.475 1 85.69 209 TYR B C 1
ATOM 5311 O O . TYR B 1 209 ? -14.711 28.906 1.281 1 85.69 209 TYR B O 1
ATOM 5319 N N . HIS B 1 210 ? -12.5 29.156 1.068 1 92.38 210 HIS B N 1
ATOM 5320 C CA . HIS B 1 210 ? -12.555 30.547 0.616 1 92.38 210 HIS B CA 1
ATOM 5321 C C . HIS B 1 210 ? -12.867 30.625 -0.875 1 92.38 210 HIS B C 1
ATOM 5323 O O . HIS B 1 210 ? -13.219 31.688 -1.383 1 92.38 210 HIS B O 1
ATOM 5329 N N . LYS B 1 211 ? -12.695 29.484 -1.605 1 89 211 LYS B N 1
ATOM 5330 C CA . LYS B 1 211 ? -13.047 29.344 -3.014 1 89 211 LYS B CA 1
ATOM 5331 C C . LYS B 1 211 ? -12.039 30.031 -3.912 1 89 211 LYS B C 1
ATOM 5333 O O . LYS B 1 211 ? -11.664 29.516 -4.965 1 89 211 LYS B O 1
ATOM 5338 N N . THR B 1 212 ? -11.594 31.312 -3.498 1 92.31 212 THR B N 1
ATOM 5339 C CA . THR B 1 212 ? -10.609 32.031 -4.297 1 92.31 212 THR B CA 1
ATOM 5340 C C . THR B 1 212 ? -9.5 32.594 -3.408 1 92.31 212 THR B C 1
ATOM 5342 O O . THR B 1 212 ? -9.695 32.781 -2.209 1 92.31 212 THR B O 1
ATOM 5345 N N . VAL B 1 213 ? -8.406 32.875 -4.082 1 91.5 213 VAL B N 1
ATOM 5346 C CA . VAL B 1 213 ? -7.273 33.469 -3.381 1 91.5 213 VAL B CA 1
ATOM 5347 C C . VAL B 1 213 ? -7.641 34.844 -2.893 1 91.5 213 VAL B C 1
ATOM 5349 O O . VAL B 1 213 ? -7.211 35.281 -1.816 1 91.5 213 VAL B O 1
ATOM 5352 N N . GLU B 1 214 ? -8.391 35.5 -3.67 1 93.38 214 GLU B N 1
ATOM 5353 C CA . GLU B 1 214 ? -8.82 36.844 -3.309 1 93.38 214 GLU B CA 1
ATOM 5354 C C . GLU B 1 214 ? -9.641 36.844 -2.023 1 93.38 214 GLU B C 1
ATOM 5356 O O . GLU B 1 214 ? -9.438 37.688 -1.146 1 93.38 214 GLU B O 1
ATOM 5361 N N . ASN B 1 215 ? -10.594 35.906 -1.948 1 94.75 215 ASN B N 1
ATOM 5362 C CA . ASN B 1 215 ? -11.398 35.781 -0.736 1 94.75 215 ASN B CA 1
ATOM 5363 C C . ASN B 1 215 ? -10.531 35.438 0.472 1 94.75 215 ASN B C 1
ATOM 5365 O O . ASN B 1 215 ? -10.773 35.906 1.578 1 94.75 215 ASN B O 1
ATOM 5369 N N . TYR B 1 216 ? -9.625 34.625 0.209 1 93.69 216 TYR B N 1
ATOM 5370 C CA . TYR B 1 216 ? -8.672 34.219 1.237 1 93.69 216 TYR B CA 1
ATOM 5371 C C . TYR B 1 216 ? -7.867 35.406 1.743 1 93.69 216 TYR B C 1
ATOM 5373 O O . TYR B 1 216 ? -7.734 35.594 2.953 1 93.69 216 TYR B O 1
ATOM 5381 N N . LEU B 1 217 ? -7.363 36.188 0.863 1 95.5 217 LEU B N 1
ATOM 5382 C CA . LEU B 1 217 ? -6.629 37.406 1.176 1 95.5 217 LEU B CA 1
ATOM 5383 C C . LEU B 1 217 ? -7.504 38.406 1.953 1 95.5 217 LEU B C 1
ATOM 5385 O O . LEU B 1 217 ? -7.078 38.938 2.979 1 95.5 217 LEU B O 1
ATOM 5389 N N . LYS B 1 218 ? -8.695 38.594 1.504 1 95.81 218 LYS B N 1
ATOM 5390 C CA . LYS B 1 218 ? -9.609 39.531 2.129 1 95.81 218 LYS B CA 1
ATOM 5391 C C . LYS B 1 218 ? -9.914 39.125 3.57 1 95.81 218 LYS B C 1
ATOM 5393 O O . LYS B 1 218 ? -10.062 40 4.441 1 95.81 218 LYS B O 1
ATOM 5398 N N . ALA B 1 219 ? -10.055 37.875 3.754 1 95.81 219 ALA B N 1
ATOM 5399 C CA . ALA B 1 219 ? -10.328 37.375 5.102 1 95.81 219 ALA B CA 1
ATOM 5400 C C . ALA B 1 219 ? -9.195 37.75 6.059 1 95.81 219 ALA B C 1
ATOM 5402 O O . ALA B 1 219 ? -9.445 38.312 7.133 1 95.81 219 ALA B O 1
ATOM 5403 N N . LYS B 1 220 ? -7.977 37.5 5.672 1 96.81 220 LYS B N 1
ATOM 5404 C CA . LYS B 1 220 ? -6.84 37.812 6.539 1 96.81 220 LYS B CA 1
ATOM 5405 C C . LYS B 1 220 ? -6.641 39.312 6.668 1 96.81 220 LYS B C 1
ATOM 5407 O O . LYS B 1 220 ? -6.211 39.812 7.715 1 96.81 220 LYS B O 1
ATOM 5412 N N . LYS B 1 221 ? -6.93 40.062 5.555 1 97.88 221 LYS B N 1
ATOM 5413 C CA . LYS B 1 221 ? -6.797 41.5 5.594 1 97.88 221 LYS B CA 1
ATOM 5414 C C . LYS B 1 221 ? -7.75 42.125 6.613 1 97.88 221 LYS B C 1
ATOM 5416 O O . LYS B 1 221 ? -7.426 43.125 7.25 1 97.88 221 LYS B O 1
ATOM 5421 N N . LYS B 1 222 ? -8.938 41.562 6.742 1 97.12 222 LYS B N 1
ATOM 5422 C CA . LYS B 1 222 ? -9.953 42.062 7.66 1 97.12 222 LYS B CA 1
ATOM 5423 C C . LYS B 1 222 ? -9.422 42.125 9.094 1 97.12 222 LYS B C 1
ATOM 5425 O O . LYS B 1 222 ? -9.797 43 9.859 1 97.12 222 LYS B O 1
ATOM 5430 N N . PHE B 1 223 ? -8.594 41.25 9.453 1 97.25 223 PHE B N 1
ATOM 5431 C CA . PHE B 1 223 ? -7.98 41.25 10.773 1 97.25 223 PHE B CA 1
ATOM 5432 C C . PHE B 1 223 ? -7.281 42.562 11.047 1 97.25 223 PHE B C 1
ATOM 5434 O O . PHE B 1 223 ? -7.438 43.125 12.125 1 97.25 223 PHE B O 1
ATOM 5441 N N . PHE B 1 224 ? -6.535 42.969 10.07 1 98.12 224 PHE B N 1
ATOM 5442 C CA . PHE B 1 224 ? -5.781 44.219 10.219 1 98.12 224 PHE B CA 1
ATOM 5443 C C . PHE B 1 224 ? -6.688 45.438 10.055 1 98.12 224 PHE B C 1
ATOM 5445 O O . PHE B 1 224 ? -6.484 46.469 10.695 1 98.12 224 PHE B O 1
ATOM 5452 N N . ASP B 1 225 ? -7.652 45.25 9.141 1 97.06 225 ASP B N 1
ATOM 5453 C CA . ASP B 1 225 ? -8.617 46.344 8.969 1 97.06 225 ASP B CA 1
ATOM 5454 C C . ASP B 1 225 ? -9.305 46.688 10.289 1 97.06 225 ASP B C 1
ATOM 5456 O O . ASP B 1 225 ? -9.68 47.844 10.508 1 97.06 225 ASP B O 1
ATOM 5460 N N . ASP B 1 226 ? -9.445 45.719 11.133 1 95.25 226 ASP B N 1
ATOM 5461 C CA . ASP B 1 226 ? -10.227 45.906 12.359 1 95.25 226 ASP B CA 1
ATOM 5462 C C . ASP B 1 226 ? -9.32 46.188 13.555 1 95.25 226 ASP B C 1
ATOM 5464 O O . ASP B 1 226 ? -9.789 46.312 14.68 1 95.25 226 ASP B O 1
ATOM 5468 N N . MET B 1 227 ? -8.031 46.344 13.328 1 96.44 227 MET B N 1
ATOM 5469 C CA . MET B 1 227 ? -7.098 46.625 14.414 1 96.44 227 MET B CA 1
ATOM 5470 C C . MET B 1 227 ? -7.324 48.031 14.977 1 96.44 227 MET B C 1
ATOM 5472 O O . MET B 1 227 ? -7.52 48.969 14.219 1 96.44 227 MET B O 1
ATOM 5476 N N . PRO B 1 228 ? -7.324 48.125 16.281 1 95 228 PRO B N 1
ATOM 5477 C CA . PRO B 1 228 ? -7.512 49.469 16.859 1 95 228 PRO B CA 1
ATOM 5478 C C . PRO B 1 228 ? -6.312 50.375 16.625 1 95 228 PRO B C 1
ATOM 5480 O O . PRO B 1 228 ? -5.211 49.906 16.359 1 95 228 PRO B O 1
ATOM 5483 N N . LYS B 1 229 ? -6.512 51.625 16.875 1 95.75 229 LYS B N 1
ATOM 5484 C CA . LYS B 1 229 ? -5.535 52.656 16.562 1 95.75 229 LYS B CA 1
ATOM 5485 C C . LYS B 1 229 ? -4.281 52.531 17.422 1 95.75 229 LYS B C 1
ATOM 5487 O O . LYS B 1 229 ? -3.174 52.812 16.969 1 95.75 229 LYS B O 1
ATOM 5492 N N . ASN B 1 230 ? -4.473 52.094 18.562 1 95.44 230 ASN B N 1
ATOM 5493 C CA . ASN B 1 230 ? -3.348 52.031 19.5 1 95.44 230 ASN B CA 1
ATOM 5494 C C . ASN B 1 230 ? -2.572 50.719 19.344 1 95.44 230 ASN B C 1
ATOM 5496 O O . ASN B 1 230 ? -1.547 50.531 20 1 95.44 230 ASN B O 1
ATOM 5500 N N . ALA B 1 231 ? -3.01 49.844 18.5 1 97.88 231 ALA B N 1
ATOM 5501 C CA . ALA B 1 231 ? -2.34 48.594 18.281 1 97.88 231 ALA B CA 1
ATOM 5502 C C . ALA B 1 231 ? -1.245 48.719 17.219 1 97.88 231 ALA B C 1
ATOM 5504 O O . ALA B 1 231 ? -1.156 49.719 16.531 1 97.88 231 ALA B O 1
ATOM 5505 N N . PHE B 1 232 ? -0.354 47.75 17.156 1 98.5 232 PHE B N 1
ATOM 5506 C CA . PHE B 1 232 ? 0.612 47.719 16.062 1 98.5 232 PHE B CA 1
ATOM 5507 C C . PHE B 1 232 ? 0.241 46.625 15.062 1 98.5 232 PHE B C 1
ATOM 5509 O O . PHE B 1 232 ? -0.382 45.625 15.422 1 98.5 232 PHE B O 1
ATOM 5516 N N . SER B 1 233 ? 0.563 46.844 13.836 1 98.69 233 SER B N 1
ATOM 5517 C CA . SER B 1 233 ? 0.549 45.875 12.766 1 98.69 233 SER B CA 1
ATOM 5518 C C . SER B 1 233 ? 1.947 45.625 12.203 1 98.69 233 SER B C 1
ATOM 5520 O O . SER B 1 233 ? 2.57 46.562 11.688 1 98.69 233 SER B O 1
ATOM 5522 N N . LEU B 1 234 ? 2.465 44.469 12.422 1 98.81 234 LEU B N 1
ATOM 5523 C CA . LEU B 1 234 ? 3.77 44.062 11.906 1 98.81 234 LEU B CA 1
ATOM 5524 C C . LEU B 1 234 ? 3.617 43.188 10.664 1 98.81 234 LEU B C 1
ATOM 5526 O O . LEU B 1 234 ? 3.061 42.094 10.742 1 98.81 234 LEU B O 1
ATOM 5530 N N . THR B 1 235 ? 4.105 43.625 9.531 1 98.69 235 THR B N 1
ATOM 5531 C CA . THR B 1 235 ? 3.844 42.906 8.281 1 98.69 235 THR B CA 1
ATOM 5532 C C . THR B 1 235 ? 5.148 42.531 7.59 1 98.69 235 THR B C 1
ATOM 5534 O O . THR B 1 235 ? 6.148 43.25 7.703 1 98.69 235 THR B O 1
ATOM 5537 N N . ASN B 1 236 ? 5.195 41.438 6.93 1 98.5 236 ASN B N 1
ATOM 5538 C CA . ASN B 1 236 ? 6.328 40.906 6.184 1 98.5 236 ASN B CA 1
ATOM 5539 C C . ASN B 1 236 ? 6.465 41.562 4.816 1 98.5 236 ASN B C 1
ATOM 5541 O O . ASN B 1 236 ? 5.656 41.312 3.92 1 98.5 236 ASN B O 1
ATOM 5545 N N . LEU B 1 237 ? 7.488 42.219 4.621 1 97.56 237 LEU B N 1
ATOM 5546 C CA . LEU B 1 237 ? 7.695 42.938 3.373 1 97.56 237 LEU B CA 1
ATOM 5547 C C . LEU B 1 237 ? 8.164 42 2.271 1 97.56 237 LEU B C 1
ATOM 5549 O O . LEU B 1 237 ? 8.117 42.344 1.089 1 97.56 237 LEU B O 1
ATOM 5553 N N . ASP B 1 238 ? 8.695 40.875 2.695 1 96.81 238 ASP B N 1
ATOM 5554 C CA . ASP B 1 238 ? 9.211 39.938 1.71 1 96.81 238 ASP B CA 1
ATOM 5555 C C . ASP B 1 238 ? 8.078 39.25 0.967 1 96.81 238 ASP B C 1
ATOM 5557 O O . ASP B 1 238 ? 8.297 38.594 -0.061 1 96.81 238 ASP B O 1
ATOM 5561 N N . ASP B 1 239 ? 6.859 39.312 1.497 1 95.88 239 ASP B N 1
ATOM 5562 C CA . ASP B 1 239 ? 5.676 38.781 0.825 1 95.88 239 ASP B CA 1
ATOM 5563 C C . ASP B 1 239 ? 4.977 39.875 0.009 1 95.88 239 ASP B C 1
ATOM 5565 O O . ASP B 1 239 ? 4.773 40.969 0.495 1 95.88 239 ASP B O 1
ATOM 5569 N N . LYS B 1 240 ? 4.57 39.5 -1.175 1 94.38 240 LYS B N 1
ATOM 5570 C CA . LYS B 1 240 ? 3.982 40.469 -2.086 1 94.38 240 LYS B CA 1
ATOM 5571 C C . LYS B 1 240 ? 2.699 41.062 -1.505 1 94.38 240 LYS B C 1
ATOM 5573 O O . LYS B 1 240 ? 2.301 42.188 -1.866 1 94.38 240 LYS B O 1
ATOM 5578 N N . ASN B 1 241 ? 2.068 40.375 -0.593 1 94.94 241 ASN B N 1
ATOM 5579 C CA . ASN B 1 241 ? 0.814 40.844 -0.007 1 94.94 241 ASN B CA 1
ATOM 5580 C C . ASN B 1 241 ? 1.049 41.594 1.298 1 94.94 241 ASN B C 1
ATOM 5582 O O . ASN B 1 241 ? 0.097 42.031 1.95 1 94.94 241 ASN B O 1
ATOM 5586 N N . GLY B 1 242 ? 2.26 41.75 1.717 1 95.12 242 GLY B N 1
ATOM 5587 C CA . GLY B 1 242 ? 2.568 42.344 3.006 1 95.12 242 GLY B CA 1
ATOM 5588 C C . GLY B 1 242 ? 1.916 43.719 3.205 1 95.12 242 GLY B C 1
ATOM 5589 O O . GLY B 1 242 ? 1.163 43.906 4.16 1 95.12 242 GLY B O 1
ATOM 5590 N N . LEU B 1 243 ? 2.137 44.562 2.27 1 94.56 243 LEU B N 1
ATOM 5591 C CA . LEU B 1 243 ? 1.629 45.906 2.404 1 94.56 243 LEU B CA 1
ATOM 5592 C C . LEU B 1 243 ? 0.136 45.969 2.1 1 94.56 243 LEU B C 1
ATOM 5594 O O . LEU B 1 243 ? -0.567 46.875 2.576 1 94.56 243 LEU B O 1
ATOM 5598 N N . VAL B 1 244 ? -0.359 45.062 1.352 1 96.12 244 VAL B N 1
ATOM 5599 C CA . VAL B 1 244 ? -1.784 44.969 1.046 1 96.12 244 VAL B CA 1
ATOM 5600 C C . VAL B 1 244 ? -2.574 44.719 2.328 1 96.12 244 VAL B C 1
ATOM 5602 O O . VAL B 1 244 ? -3.656 45.281 2.518 1 96.12 244 VAL B O 1
ATOM 5605 N N . MET B 1 245 ? -2.031 43.969 3.209 1 96.31 245 MET B N 1
ATOM 5606 C CA . MET B 1 245 ? -2.699 43.562 4.445 1 96.31 245 MET B CA 1
ATOM 5607 C C . MET B 1 245 ? -2.979 44.781 5.332 1 96.31 245 MET B C 1
ATOM 5609 O O . MET B 1 245 ? -3.949 44.781 6.09 1 96.31 245 MET B O 1
ATOM 5613 N N . THR B 1 246 ? -2.139 45.906 5.203 1 95.88 246 THR B N 1
ATOM 5614 C CA . THR B 1 246 ? -2.205 46.969 6.18 1 95.88 246 THR B CA 1
ATOM 5615 C C . THR B 1 246 ? -2.723 48.25 5.531 1 95.88 246 THR B C 1
ATOM 5617 O O . THR B 1 246 ? -2.666 49.344 6.137 1 95.88 246 THR B O 1
ATOM 5620 N N . GLN B 1 247 ? -3.133 48.25 4.363 1 94.69 247 GLN B N 1
ATOM 5621 C CA . GLN B 1 247 ? -3.527 49.438 3.596 1 94.69 247 GLN B CA 1
ATOM 5622 C C . GLN B 1 247 ? -4.633 50.219 4.309 1 94.69 247 GLN B C 1
ATOM 5624 O O . GLN B 1 247 ? -4.691 51.438 4.223 1 94.69 247 GLN B O 1
ATOM 5629 N N . ASN B 1 248 ? -5.574 49.625 5.031 1 93.19 248 ASN B N 1
ATOM 5630 C CA . ASN B 1 248 ? -6.719 50.312 5.621 1 93.19 248 ASN B CA 1
ATOM 5631 C C . ASN B 1 248 ? -6.727 50.188 7.141 1 93.19 248 ASN B C 1
ATOM 5633 O O . ASN B 1 248 ? -7.73 50.469 7.789 1 93.19 248 ASN B O 1
ATOM 5637 N N . THR B 1 249 ? -5.645 49.781 7.613 1 96.88 249 THR B N 1
ATOM 5638 C CA . THR B 1 249 ? -5.621 49.594 9.055 1 96.88 249 THR B CA 1
ATOM 5639 C C . THR B 1 249 ? -5.492 50.906 9.789 1 96.88 249 THR B C 1
ATOM 5641 O O . THR B 1 249 ? -4.961 51.875 9.234 1 96.88 249 THR B O 1
ATOM 5644 N N . ARG B 1 250 ? -6.039 51.031 10.945 1 97.19 250 ARG B N 1
ATOM 5645 C CA . ARG B 1 250 ? -5.91 52.219 11.797 1 97.19 250 ARG B CA 1
ATOM 5646 C C . ARG B 1 250 ? -4.719 52.094 12.742 1 97.19 250 ARG B C 1
ATOM 5648 O O . ARG B 1 250 ? -4.277 53.062 13.336 1 97.19 250 ARG B O 1
ATOM 5655 N N . SER B 1 251 ? -4.211 50.906 12.844 1 97.25 251 SER B N 1
ATOM 5656 C CA . SER B 1 251 ? -3.104 50.625 13.75 1 97.25 251 SER B CA 1
ATOM 5657 C C . SER B 1 251 ? -1.791 51.188 13.203 1 97.25 251 SER B C 1
ATOM 5659 O O . SER B 1 251 ? -1.737 51.656 12.07 1 97.25 251 SER B O 1
ATOM 5661 N N . ARG B 1 252 ? -0.729 51.25 14.031 1 98.06 252 ARG B N 1
ATOM 5662 C CA . ARG B 1 252 ? 0.602 51.656 13.578 1 98.06 252 ARG B CA 1
ATOM 5663 C C . ARG B 1 252 ? 1.284 50.5 12.828 1 98.06 252 ARG B C 1
ATOM 5665 O O . ARG B 1 252 ? 1.476 49.438 13.375 1 98.06 252 ARG B O 1
ATOM 5672 N N . VAL B 1 253 ? 1.692 50.844 11.617 1 98.31 253 VAL B N 1
ATOM 5673 C CA . VAL B 1 253 ? 2.211 49.812 10.742 1 98.31 253 VAL B CA 1
ATOM 5674 C C . VAL B 1 253 ? 3.732 49.75 10.852 1 98.31 253 VAL B C 1
ATOM 5676 O O . VAL B 1 253 ? 4.402 50.781 10.812 1 98.31 253 VAL B O 1
ATOM 5679 N N . TYR B 1 254 ? 4.281 48.625 11.086 1 98.56 254 TYR B N 1
ATOM 5680 C CA . TYR B 1 254 ? 5.707 48.312 11.07 1 98.56 254 TYR B CA 1
ATOM 5681 C C . TYR B 1 254 ? 6.02 47.188 10.109 1 98.56 254 TYR B C 1
ATOM 5683 O O . TYR B 1 254 ? 5.137 46.375 9.773 1 98.56 254 TYR B O 1
ATOM 5691 N N . THR B 1 255 ? 7.27 47.125 9.672 1 98.56 255 THR B N 1
ATOM 5692 C CA . THR B 1 255 ? 7.633 46.125 8.648 1 98.56 255 THR B CA 1
ATOM 5693 C C . THR B 1 255 ? 8.867 45.344 9.07 1 98.56 255 THR B C 1
ATOM 5695 O O . THR B 1 255 ? 9.695 45.844 9.844 1 98.56 255 THR B O 1
ATOM 5698 N N . TYR B 1 256 ? 8.969 44.125 8.641 1 98.5 256 TYR B N 1
ATOM 5699 C CA . TYR B 1 256 ? 10.172 43.312 8.797 1 98.5 256 TYR B CA 1
ATOM 5700 C C . TYR B 1 256 ? 10.539 42.625 7.488 1 98.5 256 TYR B C 1
ATOM 5702 O O . TYR B 1 256 ? 9.672 42.312 6.672 1 98.5 256 TYR B O 1
ATOM 5710 N N . SER B 1 257 ? 11.805 42.438 7.262 1 98.56 257 SER B N 1
ATOM 5711 C CA . SER B 1 257 ? 12.281 41.875 6.004 1 98.56 257 SER B CA 1
ATOM 5712 C C . SER B 1 257 ? 13.695 41.312 6.145 1 98.56 257 SER B C 1
ATOM 5714 O O . SER B 1 257 ? 14.516 41.875 6.879 1 98.56 257 SER B O 1
ATOM 5716 N N . LEU B 1 258 ? 13.961 40.25 5.473 1 97 258 LEU B N 1
ATOM 5717 C CA . LEU B 1 258 ? 15.312 39.688 5.371 1 97 258 LEU B CA 1
ATOM 5718 C C . LEU B 1 258 ? 16.016 40.25 4.141 1 97 258 LEU B C 1
ATOM 5720 O O . LEU B 1 258 ? 17.219 40 3.939 1 97 258 LEU B O 1
ATOM 5724 N N . ARG B 1 259 ? 15.359 41 3.32 1 94.75 259 ARG B N 1
ATOM 5725 C CA . ARG B 1 259 ? 15.898 41.375 2.021 1 94.75 259 ARG B CA 1
ATOM 5726 C C . ARG B 1 259 ? 15.961 42.906 1.888 1 94.75 259 ARG B C 1
ATOM 5728 O O . ARG B 1 259 ? 16.953 43.438 1.393 1 94.75 259 ARG B O 1
ATOM 5735 N N . SER B 1 260 ? 14.953 43.562 2.344 1 94.31 260 SER B N 1
ATOM 5736 C CA . SER B 1 260 ? 14.797 44.969 2.059 1 94.31 260 SER B CA 1
ATOM 5737 C C . SER B 1 260 ? 14.914 45.812 3.33 1 94.31 260 SER B C 1
ATOM 5739 O O . SER B 1 260 ? 14.828 45.281 4.438 1 94.31 260 SER B O 1
ATOM 5741 N N . LEU B 1 261 ? 15.133 47.062 3.061 1 94.5 261 LEU B N 1
ATOM 5742 C CA . LEU B 1 261 ? 15.094 48 4.184 1 94.5 261 LEU B CA 1
ATOM 5743 C C . LEU B 1 261 ? 13.711 48 4.836 1 94.5 261 LEU B C 1
ATOM 5745 O O . LEU B 1 261 ? 12.695 48.062 4.141 1 94.5 261 LEU B O 1
ATOM 5749 N N . SER B 1 262 ? 13.672 47.906 6.156 1 97.69 262 SER B N 1
ATOM 5750 C CA . SER B 1 262 ? 12.453 47.812 6.945 1 97.69 262 SER B CA 1
ATOM 5751 C C . SER B 1 262 ? 12.688 48.219 8.391 1 97.69 262 SER B C 1
ATOM 5753 O O . SER B 1 262 ? 13.828 48.5 8.781 1 97.69 262 SER B O 1
ATOM 5755 N N . ASP B 1 263 ? 11.609 48.375 9.125 1 98.06 263 ASP B N 1
ATOM 5756 C CA . ASP B 1 263 ? 11.734 48.719 10.539 1 98.06 263 ASP B CA 1
ATOM 5757 C C . ASP B 1 263 ? 12.562 47.688 11.289 1 98.06 263 ASP B C 1
ATOM 5759 O O . ASP B 1 263 ? 13.367 48.031 12.156 1 98.06 263 ASP B O 1
ATOM 5763 N N . PHE B 1 264 ? 12.383 46.438 10.992 1 98.56 264 PHE B N 1
ATOM 5764 C CA . PHE B 1 264 ? 13.156 45.344 11.508 1 98.56 264 PHE B CA 1
ATOM 5765 C C . PHE B 1 264 ? 13.812 44.562 10.375 1 98.56 264 PHE B C 1
ATOM 5767 O O . PHE B 1 264 ? 13.141 43.812 9.656 1 98.56 264 PHE B O 1
ATOM 5774 N N . LYS B 1 265 ? 15.078 44.656 10.32 1 98.31 265 LYS B N 1
ATOM 5775 C CA . LYS B 1 265 ? 15.82 44.062 9.219 1 98.31 265 LYS B CA 1
ATOM 5776 C C . LYS B 1 265 ? 16.641 42.875 9.703 1 98.31 265 LYS B C 1
ATOM 5778 O O . LYS B 1 265 ? 17.281 42.938 10.758 1 98.31 265 LYS B O 1
ATOM 5783 N N . GLY B 1 266 ? 16.594 41.781 8.953 1 97.44 266 GLY B N 1
ATOM 5784 C CA . GLY B 1 266 ? 17.359 40.594 9.281 1 97.44 266 GLY B CA 1
ATOM 5785 C C . GLY B 1 266 ? 18.125 40.031 8.094 1 97.44 266 GLY B C 1
ATOM 5786 O O . GLY B 1 266 ? 17.828 40.375 6.945 1 97.44 266 GLY B O 1
ATOM 5787 N N . LYS B 1 267 ? 19.109 39.281 8.43 1 97.31 267 LYS B N 1
ATOM 5788 C CA . LYS B 1 267 ? 19.906 38.562 7.441 1 97.31 267 LYS B CA 1
ATOM 5789 C C . LYS B 1 267 ? 20.406 37.219 7.996 1 97.31 267 LYS B C 1
ATOM 5791 O O . LYS B 1 267 ? 20.75 37.125 9.18 1 97.31 267 LYS B O 1
ATOM 5796 N N . VAL B 1 268 ? 20.438 36.25 7.082 1 95.81 268 VAL B N 1
ATOM 5797 C CA . VAL B 1 268 ? 21.062 34.969 7.434 1 95.81 268 VAL B CA 1
ATOM 5798 C C . VAL B 1 268 ? 22.547 35.031 7.059 1 95.81 268 VAL B C 1
ATOM 5800 O O . VAL B 1 268 ? 22.891 35.156 5.883 1 95.81 268 VAL B O 1
ATOM 5803 N N . LEU B 1 269 ? 23.375 34.844 8.008 1 95.81 269 LEU B N 1
ATOM 5804 C CA . LEU B 1 269 ? 24.812 34.906 7.773 1 95.81 269 LEU B CA 1
ATOM 5805 C C . LEU B 1 269 ? 25.391 33.531 7.504 1 95.81 269 LEU B C 1
ATOM 5807 O O . LEU B 1 269 ? 26.25 33.375 6.625 1 95.81 269 LEU B O 1
ATOM 5811 N N . GLU B 1 270 ? 25.016 32.562 8.289 1 94.12 270 GLU B N 1
ATOM 5812 C CA . GLU B 1 270 ? 25.453 31.188 8.172 1 94.12 270 GLU B CA 1
ATOM 5813 C C . GLU B 1 270 ? 24.297 30.219 8.469 1 94.12 270 GLU B C 1
ATOM 5815 O O . GLU B 1 270 ? 23.391 30.562 9.227 1 94.12 270 GLU B O 1
ATOM 5820 N N . SER B 1 271 ? 24.344 29.156 7.781 1 90.88 271 SER B N 1
ATOM 5821 C CA . SER B 1 271 ? 23.359 28.094 8.008 1 90.88 271 SER B CA 1
ATOM 5822 C C . SER B 1 271 ? 24.016 26.734 8.102 1 90.88 271 SER B C 1
ATOM 5824 O O . SER B 1 271 ? 24.875 26.391 7.285 1 90.88 271 SER B O 1
ATOM 5826 N N . HIS B 1 272 ? 23.719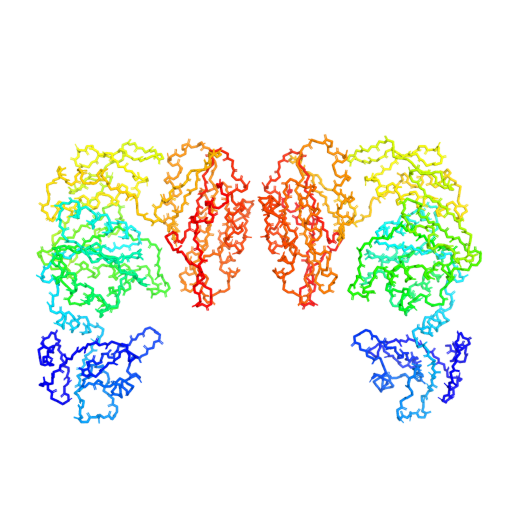 25.922 9.109 1 86.5 272 HIS B N 1
ATOM 5827 C CA . HIS B 1 272 ? 24.188 24.562 9.305 1 86.5 272 HIS B CA 1
ATOM 5828 C C . HIS B 1 272 ? 23.109 23.703 9.977 1 86.5 272 HIS B C 1
ATOM 5830 O O . HIS B 1 272 ? 22.047 24.203 10.32 1 86.5 272 HIS B O 1
ATOM 5836 N N . PHE B 1 273 ? 23.344 22.391 10.141 1 81 273 PHE B N 1
ATOM 5837 C CA . PHE B 1 273 ? 22.359 21.469 10.68 1 81 273 PHE B CA 1
ATOM 5838 C C . PHE B 1 273 ? 22.109 21.734 12.156 1 81 273 PHE B C 1
ATOM 5840 O O . PHE B 1 273 ? 21.078 21.344 12.703 1 81 273 PHE B O 1
ATOM 5847 N N . GLU B 1 274 ? 23.047 22.453 12.703 1 85.25 274 GLU B N 1
ATOM 5848 C CA . GLU B 1 274 ? 22.906 22.734 14.133 1 85.25 274 GLU B CA 1
ATOM 5849 C C . GLU B 1 274 ? 22.188 24.047 14.375 1 85.25 274 GLU B C 1
ATOM 5851 O O . GLU B 1 274 ? 21.75 24.328 15.492 1 85.25 274 GLU B O 1
ATOM 5856 N N . GLY B 1 275 ? 22.141 24.891 13.398 1 92.25 275 GLY B N 1
ATOM 5857 C CA . GLY B 1 275 ? 21.484 26.188 13.547 1 92.25 275 GLY B CA 1
ATOM 5858 C C . GLY B 1 275 ? 21.953 27.219 12.539 1 92.25 275 GLY B C 1
ATOM 5859 O O . GLY B 1 275 ? 22.469 26.859 11.477 1 92.25 275 GLY B O 1
ATOM 5860 N N . MET B 1 276 ? 21.641 28.5 12.883 1 95.06 276 MET B N 1
ATOM 5861 C CA . MET B 1 276 ? 21.984 29.625 12 1 95.06 276 MET B CA 1
ATOM 5862 C C . MET B 1 276 ? 22.641 30.75 12.773 1 95.06 276 MET B C 1
ATOM 5864 O O . MET B 1 276 ? 22.422 30.906 13.977 1 95.06 276 MET B O 1
ATOM 5868 N N . LEU B 1 277 ? 23.531 31.422 12.094 1 96.94 277 LEU B N 1
ATOM 5869 C CA . LEU B 1 277 ? 23.984 32.75 12.523 1 96.94 277 LEU B CA 1
ATOM 5870 C C . LEU B 1 277 ? 23.234 33.844 11.781 1 96.94 277 LEU B C 1
ATOM 5872 O O . LEU B 1 277 ? 23.219 33.875 10.547 1 96.94 277 LEU B O 1
ATOM 5876 N N . LEU B 1 278 ? 22.547 34.719 12.57 1 97.94 278 LEU B N 1
ATOM 5877 C CA . LEU B 1 278 ? 21.703 35.75 11.992 1 97.94 278 LEU B CA 1
ATOM 5878 C C . LEU B 1 278 ? 22.219 37.125 12.344 1 97.94 278 LEU B C 1
ATOM 5880 O O . LEU B 1 278 ? 23.047 37.281 13.25 1 97.94 278 LEU B O 1
ATOM 5884 N N . ASP B 1 279 ? 21.781 38.062 11.562 1 97.88 279 ASP B N 1
ATOM 5885 C CA . ASP B 1 279 ? 21.922 39.469 11.852 1 97.88 279 ASP B CA 1
ATOM 5886 C C . ASP B 1 279 ? 20.562 40.156 11.93 1 97.88 279 ASP B C 1
ATOM 5888 O O . ASP B 1 279 ? 19.828 40.219 10.938 1 97.88 279 ASP B O 1
ATOM 5892 N N . PHE B 1 280 ? 20.203 40.625 13.156 1 98.25 280 PHE B N 1
ATOM 5893 C CA . PHE B 1 280 ? 18.953 41.375 13.336 1 98.25 280 PHE B CA 1
ATOM 5894 C C . PHE B 1 280 ? 19.25 42.812 13.734 1 98.25 280 PHE B C 1
ATOM 5896 O O . PHE B 1 280 ? 19.781 43.062 14.828 1 98.25 280 PHE B O 1
ATOM 5903 N N . ASN B 1 281 ? 18.859 43.75 12.922 1 97.56 281 ASN B N 1
ATOM 5904 C CA . ASN B 1 281 ? 19.125 45.188 13.141 1 97.56 281 ASN B CA 1
ATOM 5905 C C . ASN B 1 281 ? 20.594 45.438 13.477 1 97.56 281 ASN B C 1
ATOM 5907 O O . ASN B 1 281 ? 20.906 46.125 14.453 1 97.56 281 ASN B O 1
ATOM 5911 N N . ASN B 1 282 ? 21.453 44.75 12.828 1 95.69 282 ASN B N 1
ATOM 5912 C CA . ASN B 1 282 ? 22.891 44.906 12.891 1 95.69 282 ASN B CA 1
ATOM 5913 C C . ASN B 1 282 ? 23.469 44.281 14.156 1 95.69 282 ASN B C 1
ATOM 5915 O O . ASN B 1 282 ? 24.547 44.688 14.625 1 95.69 282 ASN B O 1
ATOM 5919 N N . HIS B 1 283 ? 22.75 43.375 14.75 1 97.31 283 HIS B N 1
ATOM 5920 C CA . HIS B 1 283 ? 23.25 42.562 15.852 1 97.31 283 HIS B CA 1
ATOM 5921 C C . HIS B 1 283 ? 23.266 41.094 15.484 1 97.31 283 HIS B C 1
ATOM 5923 O O . HIS B 1 283 ? 22.266 40.531 15.031 1 97.31 283 HIS B O 1
ATOM 5929 N N . GLU B 1 284 ? 24.359 40.469 15.805 1 96.56 284 GLU B N 1
ATOM 5930 C CA . GLU B 1 284 ? 24.5 39.062 15.5 1 96.56 284 GLU B CA 1
ATOM 5931 C C . GLU B 1 284 ? 23.844 38.188 16.578 1 96.56 284 GLU B C 1
ATOM 5933 O O . GLU B 1 284 ? 23.891 38.531 17.766 1 96.56 284 GLU B O 1
ATOM 5938 N N . LEU B 1 285 ? 23.25 37.125 16.125 1 96.31 285 LEU B N 1
ATOM 5939 C CA . LEU B 1 285 ? 22.625 36.219 17.062 1 96.31 285 LEU B CA 1
ATOM 5940 C C . LEU B 1 285 ? 22.641 34.781 16.516 1 96.31 285 LEU B C 1
ATOM 5942 O O . LEU B 1 285 ? 22.359 34.562 15.328 1 96.31 285 LEU B O 1
ATOM 5946 N N . ALA B 1 286 ? 23.094 33.875 17.375 1 96.56 286 ALA B N 1
ATOM 5947 C CA . ALA B 1 286 ? 23.078 32.438 17.031 1 96.56 286 ALA B CA 1
ATOM 5948 C C . ALA B 1 286 ? 21.797 31.781 17.531 1 96.56 286 ALA B C 1
ATOM 5950 O O . ALA B 1 286 ? 21.359 32.031 18.656 1 96.56 286 ALA B O 1
ATOM 5951 N N . VAL B 1 287 ? 21.172 31.047 16.641 1 96.56 287 VAL B N 1
ATOM 5952 C CA . VAL B 1 287 ? 19.938 30.391 17.016 1 96.56 287 VAL B CA 1
ATOM 5953 C C . VAL B 1 287 ? 20 28.906 16.641 1 96.56 287 VAL B C 1
ATOM 5955 O O . VAL B 1 287 ? 20.859 28.5 15.859 1 96.56 287 VAL B O 1
ATOM 5958 N N . ARG B 1 288 ? 19.078 28.109 17.141 1 93.81 288 ARG B N 1
ATOM 5959 C CA . ARG B 1 288 ? 19.031 26.672 16.922 1 93.81 288 ARG B CA 1
ATOM 5960 C C . ARG B 1 288 ? 18.016 26.312 15.836 1 93.81 288 ARG B C 1
ATOM 5962 O O . ARG B 1 288 ? 17.5 25.203 15.805 1 93.81 288 ARG B O 1
ATOM 5969 N N . PHE B 1 289 ? 17.656 27.25 15.055 1 94 289 PHE B N 1
ATOM 5970 C CA . PHE B 1 289 ? 16.688 27.078 13.984 1 94 289 PHE B CA 1
ATOM 5971 C C . PHE B 1 289 ? 17.375 26.984 12.633 1 94 289 PHE B C 1
ATOM 5973 O O . PHE B 1 289 ? 18.516 27.438 12.477 1 94 289 PHE B O 1
ATOM 5980 N N . ILE B 1 290 ? 16.688 26.328 11.695 1 90.06 290 ILE B N 1
ATOM 5981 C CA . ILE B 1 290 ? 17.281 26.141 10.375 1 90.06 290 ILE B CA 1
ATOM 5982 C C . ILE B 1 290 ? 16.328 26.656 9.305 1 90.06 290 ILE B C 1
ATOM 5984 O O . ILE B 1 290 ? 15.102 26.469 9.406 1 90.06 290 ILE B O 1
ATOM 5988 N N . GLY B 1 291 ? 16.922 27.344 8.242 1 91.56 291 GLY B N 1
ATOM 5989 C CA . GLY B 1 291 ? 16.172 27.75 7.07 1 91.56 291 GLY B CA 1
ATOM 5990 C C . GLY B 1 291 ? 15.789 29.219 7.086 1 91.56 291 GLY B C 1
ATOM 5991 O O . GLY B 1 291 ? 15.484 29.781 8.141 1 91.56 291 GLY B O 1
ATOM 5992 N N . LYS B 1 292 ? 15.727 29.797 5.973 1 92.31 292 LYS B N 1
ATOM 5993 C CA . LYS B 1 292 ? 15.406 31.203 5.82 1 92.31 292 LYS B CA 1
ATOM 5994 C C . LYS B 1 292 ? 14.016 31.516 6.355 1 92.31 292 LYS B C 1
ATOM 5996 O O . LYS B 1 292 ? 13.773 32.594 6.887 1 92.31 292 LYS B O 1
ATOM 6001 N N . PHE B 1 293 ? 13.141 30.562 6.168 1 92.19 293 PHE B N 1
ATOM 6002 C CA . PHE B 1 293 ? 11.781 30.781 6.66 1 92.19 293 PHE B CA 1
ATOM 6003 C C . PHE B 1 293 ? 11.773 30.922 8.172 1 92.19 293 PHE B C 1
ATOM 6005 O O . PHE B 1 293 ? 11.008 31.719 8.727 1 92.19 293 PHE B O 1
ATOM 6012 N N . ASN B 1 294 ? 12.562 30.203 8.852 1 94.56 294 ASN B N 1
ATOM 6013 C CA . ASN B 1 294 ? 12.664 30.359 10.305 1 94.56 294 ASN B CA 1
ATOM 6014 C C . ASN B 1 294 ? 13.344 31.672 10.688 1 94.56 294 ASN B C 1
ATOM 6016 O O . ASN B 1 294 ? 13 32.281 11.703 1 94.56 294 ASN B O 1
ATOM 6020 N N . ALA B 1 295 ? 14.352 32.062 9.883 1 96.38 295 ALA B N 1
ATOM 6021 C CA . ALA B 1 295 ? 14.945 33.375 10.109 1 96.38 295 ALA B CA 1
ATOM 6022 C C . ALA B 1 295 ? 13.883 34.469 10.047 1 96.38 295 ALA B C 1
ATOM 6024 O O . ALA B 1 295 ? 13.875 35.375 10.875 1 96.38 295 ALA B O 1
ATOM 6025 N N . SER B 1 296 ? 13.047 34.344 9.062 1 97.5 296 SER B N 1
ATOM 6026 C CA . SER B 1 296 ? 11.945 35.281 8.914 1 97.5 296 SER B CA 1
ATOM 6027 C C . SER B 1 296 ? 11 35.219 10.102 1 97.5 296 SER B C 1
ATOM 6029 O O . SER B 1 296 ? 10.57 36.281 10.609 1 97.5 296 SER B O 1
ATOM 6031 N N . ASN B 1 297 ? 10.625 34.062 10.555 1 97.75 297 ASN B N 1
ATOM 6032 C CA . ASN B 1 297 ? 9.773 33.875 11.734 1 97.75 297 ASN B CA 1
ATOM 6033 C C . ASN B 1 297 ? 10.398 34.531 12.969 1 97.75 297 ASN B C 1
ATOM 6035 O O . ASN B 1 297 ? 9.719 35.219 13.727 1 97.75 297 ASN B O 1
ATOM 6039 N N . LEU B 1 298 ? 11.672 34.25 13.156 1 98.19 298 LEU B N 1
ATOM 6040 C CA . LEU B 1 298 ? 12.383 34.781 14.305 1 98.19 298 LEU B CA 1
ATOM 6041 C C . LEU B 1 298 ? 12.445 36.312 14.25 1 98.19 298 LEU B C 1
ATOM 6043 O O . LEU B 1 298 ? 12.367 37 15.281 1 98.19 298 LEU B O 1
ATOM 6047 N N . LEU B 1 299 ? 12.617 36.812 13.062 1 98.62 299 LEU B N 1
ATOM 6048 C CA . LEU B 1 299 ? 12.641 38.281 12.898 1 98.62 299 LEU B CA 1
ATOM 6049 C C . LEU B 1 299 ? 11.297 38.875 13.289 1 98.62 299 LEU B C 1
ATOM 6051 O O . LEU B 1 299 ? 11.258 39.969 13.875 1 98.62 299 LEU B O 1
ATOM 6055 N N . ALA B 1 300 ? 10.219 38.25 12.906 1 98.75 300 ALA B N 1
ATOM 6056 C CA . ALA B 1 300 ? 8.891 38.688 13.32 1 98.75 300 ALA B CA 1
ATOM 6057 C C . ALA B 1 300 ? 8.75 38.688 14.836 1 98.75 300 ALA B C 1
ATOM 6059 O O . ALA B 1 300 ? 8.172 39.594 15.422 1 98.75 300 ALA B O 1
ATOM 6060 N N . VAL B 1 301 ? 9.242 37.625 15.461 1 98.81 301 VAL B N 1
ATOM 6061 C CA . VAL B 1 301 ? 9.211 37.5 16.922 1 98.81 301 VAL B CA 1
ATOM 6062 C C . VAL B 1 301 ? 10 38.656 17.547 1 98.81 301 VAL B C 1
ATOM 6064 O O . VAL B 1 301 ? 9.539 39.312 18.484 1 98.81 301 VAL B O 1
ATOM 6067 N N . PHE B 1 302 ? 11.211 38.969 17.016 1 98.69 302 PHE B N 1
ATOM 6068 C CA . PHE B 1 302 ? 12.07 40.062 17.469 1 98.69 302 PHE B CA 1
ATOM 6069 C C . PHE B 1 302 ? 11.336 41.375 17.391 1 98.69 302 PHE B C 1
ATOM 6071 O O . PHE B 1 302 ? 11.266 42.125 18.375 1 98.69 302 PHE B O 1
ATOM 6078 N N . GLY B 1 303 ? 10.742 41.625 16.219 1 98.75 303 GLY B N 1
ATOM 6079 C CA . GLY B 1 303 ? 10.023 42.875 16.016 1 98.75 303 GLY B CA 1
ATOM 6080 C C . GLY B 1 303 ? 8.844 43.031 16.953 1 98.75 303 GLY B C 1
ATOM 6081 O O . GLY B 1 303 ? 8.672 44.094 17.562 1 98.75 303 GLY B O 1
ATOM 6082 N N . ALA B 1 304 ? 8.016 42.031 17.078 1 98.81 304 ALA B N 1
ATOM 6083 C CA . ALA B 1 304 ? 6.828 42.094 17.938 1 98.81 304 ALA B CA 1
ATOM 6084 C C . ALA B 1 304 ? 7.211 42.344 19.391 1 98.81 304 ALA B C 1
ATOM 6086 O O . ALA B 1 304 ? 6.559 43.125 20.078 1 98.81 304 ALA B O 1
ATOM 6087 N N . ALA B 1 305 ? 8.219 41.656 19.875 1 98.81 305 ALA B N 1
ATOM 6088 C CA . ALA B 1 305 ? 8.672 41.812 21.266 1 98.81 305 ALA B CA 1
ATOM 6089 C C . ALA B 1 305 ? 9.133 43.25 21.5 1 98.81 305 ALA B C 1
ATOM 6091 O O . ALA B 1 305 ? 8.828 43.844 22.547 1 98.81 305 ALA B O 1
ATOM 6092 N N . VAL B 1 306 ? 9.906 43.812 20.547 1 98.69 306 VAL B N 1
ATOM 6093 C CA . VAL B 1 306 ? 10.383 45.188 20.656 1 98.69 306 VAL B CA 1
ATOM 6094 C C . VAL B 1 306 ? 9.203 46.125 20.656 1 98.69 306 VAL B C 1
ATOM 6096 O O . VAL B 1 306 ? 9.18 47.094 21.438 1 98.69 306 VAL B O 1
ATOM 6099 N N . LEU B 1 307 ? 8.211 45.906 19.812 1 98.62 307 LEU B N 1
ATOM 6100 C CA . LEU B 1 307 ? 7.043 46.781 19.719 1 98.62 307 LEU B CA 1
ATOM 6101 C C . LEU B 1 307 ? 6.195 46.688 20.984 1 98.62 307 LEU B C 1
ATOM 6103 O O . LEU B 1 307 ? 5.414 47.594 21.266 1 98.62 307 LEU B O 1
ATOM 6107 N N . LEU B 1 308 ? 6.363 45.594 21.719 1 98.38 308 LEU B N 1
ATOM 6108 C CA . LEU B 1 308 ? 5.672 45.406 22.984 1 98.38 308 LEU B CA 1
ATOM 6109 C C . LEU B 1 308 ? 6.488 46 24.141 1 98.38 308 LEU B C 1
ATOM 6111 O O . LEU B 1 308 ? 6.172 45.781 25.312 1 98.38 308 LEU B O 1
ATOM 6115 N N . GLY B 1 309 ? 7.602 46.594 23.812 1 97.88 309 GLY B N 1
ATOM 6116 C CA . GLY B 1 309 ? 8.289 47.438 24.781 1 97.88 309 GLY B CA 1
ATOM 6117 C C . GLY B 1 309 ? 9.57 46.781 25.312 1 97.88 309 GLY B C 1
ATOM 6118 O O . GLY B 1 309 ? 10.188 47.312 26.234 1 97.88 309 GLY B O 1
ATOM 6119 N N . LYS B 1 310 ? 9.992 45.781 24.766 1 98.25 310 LYS B N 1
ATOM 6120 C CA . LYS B 1 310 ? 11.211 45.156 25.25 1 98.25 310 LYS B CA 1
ATOM 6121 C C . LYS B 1 310 ? 12.438 45.719 24.547 1 98.25 310 LYS B C 1
ATOM 6123 O O . LYS B 1 310 ? 12.367 46.125 23.375 1 98.25 310 LYS B O 1
ATOM 6128 N N . LYS B 1 311 ? 13.516 45.719 25.219 1 98 311 LYS B N 1
ATOM 6129 C CA . LYS B 1 311 ? 14.766 46.219 24.625 1 98 311 LYS B CA 1
ATOM 6130 C C . LYS B 1 311 ? 15.32 45.188 23.625 1 98 311 LYS B C 1
ATOM 6132 O O . LYS B 1 311 ? 15.281 44 23.859 1 98 311 LYS B O 1
ATOM 6137 N N . GLU B 1 312 ? 15.805 45.688 22.578 1 97.88 312 GLU B N 1
ATOM 6138 C CA . GLU B 1 312 ? 16.328 44.844 21.516 1 97.88 312 GLU B CA 1
ATOM 6139 C C . GLU B 1 312 ? 17.344 43.844 22.047 1 97.88 312 GLU B C 1
ATOM 6141 O O . GLU B 1 312 ? 17.281 42.656 21.734 1 97.88 312 GLU B O 1
ATOM 6146 N N . GLU B 1 313 ? 18.219 44.344 22.875 1 97.44 313 GLU B N 1
ATOM 6147 C CA . GLU B 1 313 ? 19.281 43.5 23.406 1 97.44 313 GLU B CA 1
ATOM 6148 C C . GLU B 1 313 ? 18.719 42.344 24.219 1 97.44 313 GLU B C 1
ATOM 6150 O O . GLU B 1 313 ? 19.203 41.219 24.125 1 97.44 313 GLU B O 1
ATOM 6155 N N . ASP B 1 314 ? 17.734 42.625 24.984 1 97.94 314 ASP B N 1
ATOM 6156 C CA . ASP B 1 314 ? 17.109 41.594 25.812 1 97.94 314 ASP B CA 1
ATOM 6157 C C . ASP B 1 314 ? 16.406 40.562 24.938 1 97.94 314 ASP B C 1
ATOM 6159 O O . ASP B 1 314 ? 16.438 39.344 25.25 1 97.94 314 ASP B O 1
ATOM 6163 N N . VAL B 1 315 ? 15.773 41.031 23.922 1 98.44 315 VAL B N 1
ATOM 6164 C CA . VAL B 1 315 ? 15.039 40.125 23.016 1 98.44 315 VAL B CA 1
ATOM 6165 C C . VAL B 1 315 ? 16.016 39.188 22.312 1 98.44 315 VAL B C 1
ATOM 6167 O O . VAL B 1 315 ? 15.742 38 22.156 1 98.44 315 VAL B O 1
ATOM 6170 N N . LEU B 1 316 ? 17.156 39.75 21.859 1 98 316 LEU B N 1
ATOM 6171 C CA . LEU B 1 316 ? 18.156 38.938 21.188 1 98 316 LEU B CA 1
ATOM 6172 C C . LEU B 1 316 ? 18.656 37.812 22.078 1 98 316 LEU B C 1
ATOM 6174 O O . LEU B 1 316 ? 18.844 36.688 21.625 1 98 316 LEU B O 1
ATOM 6178 N N . VAL B 1 317 ? 18.875 38.094 23.344 1 97.5 317 VAL B N 1
ATOM 6179 C CA . VAL B 1 317 ? 19.312 37.094 24.312 1 97.5 317 VAL B CA 1
ATOM 6180 C C . VAL B 1 317 ? 18.234 36 24.453 1 97.5 317 VAL B C 1
ATOM 6182 O O . VAL B 1 317 ? 18.531 34.812 24.453 1 97.5 317 VAL B O 1
ATOM 6185 N N . ALA B 1 318 ? 17.031 36.406 24.578 1 97.81 318 ALA B N 1
ATOM 6186 C CA . ALA B 1 318 ? 15.93 35.469 24.719 1 97.81 318 ALA B CA 1
ATOM 6187 C C . ALA B 1 318 ? 15.836 34.562 23.5 1 97.81 318 ALA B C 1
ATOM 6189 O O . ALA B 1 318 ? 15.672 33.344 23.641 1 97.81 318 ALA B O 1
ATOM 6190 N N . LEU B 1 319 ? 15.938 35.125 22.312 1 97.88 319 LEU B N 1
ATOM 6191 C CA . LEU B 1 319 ? 15.82 34.375 21.078 1 97.88 319 LEU B CA 1
ATOM 6192 C C . LEU B 1 319 ? 16.891 33.312 20.984 1 97.88 319 LEU B C 1
ATOM 6194 O O . LEU B 1 319 ? 16.656 32.219 20.438 1 97.88 319 LEU B O 1
ATOM 6198 N N . SER B 1 320 ? 18.062 33.594 21.484 1 96.31 320 SER B N 1
ATOM 6199 C CA . SER B 1 320 ? 19.188 32.688 21.406 1 96.31 320 SER B CA 1
ATOM 6200 C C . SER B 1 320 ? 18.953 31.453 22.25 1 96.31 320 SER B C 1
ATOM 6202 O O . SER B 1 320 ? 19.625 30.422 22.062 1 96.31 320 SER B O 1
ATOM 6204 N N . THR B 1 321 ? 17.953 31.5 23.125 1 96.06 321 THR B N 1
ATOM 6205 C CA . THR B 1 321 ? 17.703 30.391 24.047 1 96.06 321 THR B CA 1
ATOM 6206 C C . THR B 1 321 ? 16.562 29.516 23.531 1 96.06 321 THR B C 1
ATOM 6208 O O . THR B 1 321 ? 16.328 28.422 24.047 1 96.06 321 THR B O 1
ATOM 6211 N N . LEU B 1 322 ? 15.898 29.938 22.562 1 95.44 322 LEU B N 1
ATOM 6212 C CA . LEU B 1 322 ? 14.688 29.281 22.094 1 95.44 322 LEU B CA 1
ATOM 6213 C C . LEU B 1 322 ? 15.023 27.984 21.359 1 95.44 322 LEU B C 1
ATOM 6215 O O . LEU B 1 322 ? 16.141 27.844 20.828 1 95.44 322 LEU B O 1
ATOM 6219 N N . HIS B 1 323 ? 14.094 27.109 21.359 1 92.44 323 HIS B N 1
ATOM 6220 C CA . HIS B 1 323 ? 14.188 25.844 20.641 1 92.44 323 HIS B CA 1
ATOM 6221 C C . HIS B 1 323 ? 13.094 25.719 19.578 1 92.44 323 HIS B C 1
ATOM 6223 O O . HIS B 1 323 ? 12.031 26.328 19.719 1 92.44 323 HIS B O 1
ATOM 6229 N N . PRO B 1 324 ? 13.422 24.922 18.562 1 90 324 PRO B N 1
ATOM 6230 C CA . PRO B 1 324 ? 12.398 24.719 17.531 1 90 324 PRO B CA 1
ATOM 6231 C C . PRO B 1 324 ? 11.109 24.109 18.094 1 90 324 PRO B C 1
ATOM 6233 O O . PRO B 1 324 ? 11.148 23.359 19.078 1 90 324 PRO B O 1
ATOM 6236 N N . VAL B 1 325 ? 10.039 24.484 17.406 1 89.5 325 VAL B N 1
ATOM 6237 C CA . VAL B 1 325 ? 8.711 24 17.797 1 89.5 325 VAL B CA 1
ATOM 6238 C C . VAL B 1 325 ? 8.523 22.562 17.328 1 89.5 325 VAL B C 1
ATOM 6240 O O . VAL B 1 325 ? 8.992 22.188 16.25 1 89.5 325 VAL B O 1
ATOM 6243 N N . ALA B 1 326 ? 7.816 21.797 18.062 1 87.75 326 ALA B N 1
ATOM 6244 C CA . ALA B 1 326 ? 7.578 20.391 17.734 1 87.75 326 ALA B CA 1
ATOM 6245 C C . ALA B 1 326 ? 6.93 20.25 16.359 1 87.75 326 ALA B C 1
ATOM 6247 O O . ALA B 1 326 ? 5.953 20.953 16.062 1 87.75 326 ALA B O 1
ATOM 6248 N N . GLY B 1 327 ? 7.52 19.406 15.578 1 90.94 327 GLY B N 1
ATOM 6249 C CA . GLY B 1 327 ? 6.961 19.109 14.266 1 90.94 327 GLY B CA 1
ATOM 6250 C C . GLY B 1 327 ? 7.289 20.172 13.227 1 90.94 327 GLY B C 1
ATOM 6251 O O . GLY B 1 327 ? 6.75 20.156 12.117 1 90.94 327 GLY B O 1
ATOM 6252 N N . ARG B 1 328 ? 8.055 21.125 13.617 1 91.31 328 ARG B N 1
ATOM 6253 C CA . ARG B 1 328 ? 8.555 22.141 12.695 1 91.31 328 ARG B CA 1
ATOM 6254 C C . ARG B 1 328 ? 10.055 22 12.477 1 91.31 328 ARG B C 1
ATOM 6256 O O . ARG B 1 328 ? 10.852 22.531 13.258 1 91.31 328 ARG B O 1
ATOM 6263 N N . PHE B 1 329 ? 10.391 21.422 11.344 1 90.56 329 PHE B N 1
ATOM 6264 C CA . PHE B 1 329 ? 11.773 21.047 11.055 1 90.56 329 PHE B CA 1
ATOM 6265 C C . PHE B 1 329 ? 12.391 20.281 12.219 1 90.56 329 PHE B C 1
ATOM 6267 O O . PHE B 1 329 ? 13.484 20.625 12.68 1 90.56 329 PHE B O 1
ATOM 6274 N N . ASP B 1 330 ? 11.688 19.375 12.703 1 90.25 330 ASP B N 1
ATOM 6275 C CA . ASP B 1 330 ? 12.078 18.531 13.828 1 90.25 330 ASP B CA 1
ATOM 6276 C C . ASP B 1 330 ? 13.008 17.406 13.383 1 90.25 330 ASP B C 1
ATOM 6278 O O . ASP B 1 330 ? 12.562 16.406 12.82 1 90.25 330 ASP B O 1
ATOM 6282 N N . SER B 1 331 ? 14.305 17.531 13.672 1 90.62 331 SER B N 1
ATOM 6283 C CA . SER B 1 331 ? 15.312 16.656 13.086 1 90.62 331 SER B CA 1
ATOM 6284 C C . SER B 1 331 ? 15.789 15.609 14.086 1 90.62 331 SER B C 1
ATOM 6286 O O . SER B 1 331 ? 15.875 15.875 15.281 1 90.62 331 SER B O 1
ATOM 6288 N N . ILE B 1 332 ? 15.977 14.43 13.594 1 90.75 332 ILE B N 1
ATOM 6289 C CA . ILE B 1 332 ? 16.594 13.336 14.336 1 90.75 332 ILE B CA 1
ATOM 6290 C C . ILE B 1 332 ? 17.75 12.742 13.516 1 90.75 332 ILE B C 1
ATOM 6292 O O . ILE B 1 332 ? 17.641 12.602 12.297 1 90.75 332 ILE B O 1
ATOM 6296 N N . ARG B 1 333 ? 18.844 12.492 14.141 1 90.94 333 ARG B N 1
ATOM 6297 C CA . ARG B 1 333 ? 19.984 11.891 13.461 1 90.94 333 ARG B CA 1
ATOM 6298 C C . ARG B 1 333 ? 20.188 10.445 13.914 1 90.94 333 ARG B C 1
ATOM 6300 O O . ARG B 1 333 ? 20.219 10.164 15.117 1 90.94 333 ARG B O 1
ATOM 6307 N N . SER B 1 334 ? 20.297 9.555 12.969 1 92.56 334 SER B N 1
ATOM 6308 C CA . SER B 1 334 ? 20.516 8.148 13.273 1 92.56 334 SER B CA 1
ATOM 6309 C C . SER B 1 334 ? 21.984 7.855 13.523 1 92.56 334 SER B C 1
ATOM 6311 O O . SER B 1 334 ? 22.859 8.609 13.086 1 92.56 334 SER B O 1
ATOM 6313 N N . PRO B 1 335 ? 22.25 6.715 14.188 1 90.06 335 PRO B N 1
ATOM 6314 C CA . PRO B 1 335 ? 23.656 6.309 14.383 1 90.06 335 PRO B CA 1
ATOM 6315 C C . PRO B 1 335 ? 24.375 6.031 13.07 1 90.06 335 PRO B C 1
ATOM 6317 O O . PRO B 1 335 ? 25.594 6.176 12.992 1 90.06 335 PRO B O 1
ATOM 6320 N N . LYS B 1 336 ? 23.688 5.707 12.039 1 91.44 336 LYS B N 1
ATOM 6321 C CA . LYS B 1 336 ? 24.281 5.352 10.75 1 91.44 336 LYS B CA 1
ATOM 6322 C C . LYS B 1 336 ? 24.578 6.594 9.922 1 91.44 336 LYS B C 1
ATOM 6324 O O . LYS B 1 336 ? 25.125 6.496 8.82 1 91.44 336 LYS B O 1
ATOM 6329 N N . GLY B 1 337 ? 24.141 7.77 10.43 1 91.81 337 GLY B N 1
ATOM 6330 C CA . GLY B 1 337 ? 24.484 9.008 9.75 1 91.81 337 GLY B CA 1
ATOM 6331 C C . GLY B 1 337 ? 23.375 9.508 8.828 1 91.81 337 GLY B C 1
ATOM 6332 O O . GLY B 1 337 ? 23.641 10.305 7.926 1 91.81 337 GLY B O 1
ATOM 6333 N N . ILE B 1 338 ? 22.203 9 8.984 1 94.62 338 ILE B N 1
ATOM 6334 C CA . ILE B 1 338 ? 21.031 9.477 8.242 1 94.62 338 ILE B CA 1
ATOM 6335 C C . ILE B 1 338 ? 20.281 10.516 9.078 1 94.62 338 ILE B C 1
ATOM 6337 O O . ILE B 1 338 ? 20.078 10.328 10.273 1 94.62 338 ILE B O 1
ATOM 6341 N N . THR B 1 339 ? 19.953 11.641 8.469 1 94.5 339 THR B N 1
ATOM 6342 C CA . THR B 1 339 ? 19.156 12.656 9.141 1 94.5 339 THR B CA 1
ATOM 6343 C C . THR B 1 339 ? 17.703 12.594 8.68 1 94.5 339 THR B C 1
ATOM 6345 O O . THR B 1 339 ? 17.422 12.562 7.48 1 94.5 339 THR B O 1
ATOM 6348 N N . ALA B 1 340 ? 16.812 12.461 9.633 1 96.5 340 ALA B N 1
ATOM 6349 C CA . ALA B 1 340 ? 15.391 12.516 9.32 1 96.5 340 ALA B CA 1
ATOM 6350 C C . ALA B 1 340 ? 14.75 13.773 9.898 1 96.5 340 ALA B C 1
ATOM 6352 O O . ALA B 1 340 ? 15.078 14.188 11.016 1 96.5 340 ALA B O 1
ATOM 6353 N N . ILE B 1 341 ? 13.93 14.414 9.125 1 96.06 341 ILE B N 1
ATOM 6354 C CA . ILE B 1 341 ? 13.258 15.648 9.531 1 96.06 341 ILE B CA 1
ATOM 6355 C C . ILE B 1 341 ? 11.742 15.461 9.461 1 96.06 341 ILE B C 1
ATOM 6357 O O . ILE B 1 341 ? 11.211 15.07 8.414 1 96.06 341 ILE B O 1
ATOM 6361 N N . VAL B 1 342 ? 11.094 15.664 10.562 1 96.81 342 VAL B N 1
ATOM 6362 C CA . VAL B 1 342 ? 9.633 15.703 10.594 1 96.81 342 VAL B CA 1
ATOM 6363 C C . VAL B 1 342 ? 9.148 17.141 10.516 1 96.81 342 VAL B C 1
ATOM 6365 O O . VAL B 1 342 ? 9.609 18 11.273 1 96.81 342 VAL B O 1
ATOM 6368 N N . ASP B 1 343 ? 8.266 17.406 9.609 1 96.12 343 ASP B N 1
ATOM 6369 C CA . ASP B 1 343 ? 7.805 18.781 9.43 1 96.12 343 ASP B CA 1
ATOM 6370 C C . ASP B 1 343 ? 6.316 18.812 9.086 1 96.12 343 ASP B C 1
ATOM 6372 O O . ASP B 1 343 ? 5.805 17.906 8.422 1 96.12 343 ASP B O 1
ATOM 6376 N N . TYR B 1 344 ? 5.695 19.938 9.438 1 93.62 344 TYR B N 1
ATOM 6377 C CA . TYR B 1 344 ? 4.262 20.125 9.234 1 93.62 344 TYR B CA 1
ATOM 6378 C C . TYR B 1 344 ? 3.971 20.656 7.84 1 93.62 344 TYR B C 1
ATOM 6380 O O . TYR B 1 344 ? 2.818 20.938 7.504 1 93.62 344 TYR B O 1
ATOM 6388 N N . ALA B 1 345 ? 4.93 20.797 7 1 94.31 345 ALA B N 1
ATOM 6389 C CA . ALA B 1 345 ? 4.719 21.312 5.648 1 94.31 345 ALA B CA 1
ATOM 6390 C C . ALA B 1 345 ? 3.641 20.516 4.922 1 94.31 345 ALA B C 1
ATOM 6392 O O . ALA B 1 345 ? 3.832 19.328 4.625 1 94.31 345 ALA B O 1
ATOM 6393 N N . HIS B 1 346 ? 2.514 21.188 4.672 1 93.94 346 HIS B N 1
ATOM 6394 C CA . HIS B 1 346 ? 1.395 20.531 4.008 1 93.94 346 HIS B CA 1
ATOM 6395 C C . HIS B 1 346 ? 0.802 21.422 2.918 1 93.94 346 HIS B C 1
ATOM 6397 O O . HIS B 1 346 ? -0.377 21.281 2.578 1 93.94 346 HIS B O 1
ATOM 6403 N N . THR B 1 347 ? 1.522 22.406 2.488 1 92.62 347 THR B N 1
ATOM 6404 C CA . THR B 1 347 ? 1.249 23.219 1.314 1 92.62 347 THR B CA 1
ATOM 6405 C C . THR B 1 347 ? 2.436 23.203 0.355 1 92.62 347 THR B C 1
ATOM 6407 O O . THR B 1 347 ? 3.559 22.891 0.754 1 92.62 347 THR B O 1
ATOM 6410 N N . PRO B 1 348 ? 2.148 23.516 -0.938 1 94.06 348 PRO B N 1
ATOM 6411 C CA . PRO B 1 348 ? 3.26 23.547 -1.891 1 94.06 348 PRO B CA 1
ATOM 6412 C C . PRO B 1 348 ? 4.391 24.469 -1.449 1 94.06 348 PRO B C 1
ATOM 6414 O O . PRO B 1 348 ? 5.559 24.078 -1.473 1 94.06 348 PRO B O 1
ATOM 6417 N N . ASP B 1 349 ? 4.012 25.641 -0.955 1 92.06 349 ASP B N 1
ATOM 6418 C CA . ASP B 1 349 ? 5.012 26.609 -0.548 1 92.06 349 ASP B CA 1
ATOM 6419 C C . ASP B 1 349 ? 5.797 26.125 0.669 1 92.06 349 ASP B C 1
ATOM 6421 O O . ASP B 1 349 ? 7.016 26.297 0.733 1 92.06 349 ASP B O 1
ATOM 6425 N N . ALA B 1 350 ? 5.086 25.609 1.603 1 92.81 350 ALA B N 1
ATOM 6426 C CA . ALA B 1 350 ? 5.742 25.094 2.801 1 92.81 350 ALA B CA 1
ATOM 6427 C C . ALA B 1 350 ? 6.746 24 2.447 1 92.81 350 ALA B C 1
ATOM 6429 O O . ALA B 1 350 ? 7.836 23.938 3.018 1 92.81 350 ALA B O 1
ATOM 6430 N N . LEU B 1 351 ? 6.414 23.094 1.497 1 96.19 351 LEU B N 1
ATOM 6431 C CA . LEU B 1 351 ? 7.297 22.016 1.057 1 96.19 351 LEU B CA 1
ATOM 6432 C C . LEU B 1 351 ? 8.547 22.578 0.387 1 96.19 351 LEU B C 1
ATOM 6434 O O . LEU B 1 351 ? 9.664 22.141 0.675 1 96.19 351 LEU B O 1
ATOM 6438 N N . VAL B 1 352 ? 8.336 23.578 -0.458 1 95.38 352 VAL B N 1
ATOM 6439 C CA . VAL B 1 352 ? 9.461 24.203 -1.146 1 95.38 352 VAL B CA 1
ATOM 6440 C C . VAL B 1 352 ? 10.414 24.828 -0.126 1 95.38 352 VAL B C 1
ATOM 6442 O O . VAL B 1 352 ? 11.633 24.672 -0.225 1 95.38 352 VAL B O 1
ATOM 6445 N N . ASN B 1 353 ? 9.844 25.484 0.846 1 92.31 353 ASN B N 1
ATOM 6446 C CA . ASN B 1 353 ? 10.641 26.156 1.868 1 92.31 353 ASN B CA 1
ATOM 6447 C C . ASN B 1 353 ? 11.469 25.156 2.668 1 92.31 353 ASN B C 1
ATOM 6449 O O . ASN B 1 353 ? 12.664 25.359 2.881 1 92.31 353 ASN B O 1
ATOM 6453 N N . VAL B 1 354 ? 10.859 24.078 3.08 1 95 354 VAL B N 1
ATOM 6454 C CA . VAL B 1 354 ? 11.562 23.109 3.904 1 95 354 VAL B CA 1
ATOM 6455 C C . VAL B 1 354 ? 12.625 22.391 3.068 1 95 354 VAL B C 1
ATOM 6457 O O . VAL B 1 354 ? 13.75 22.188 3.527 1 95 354 VAL B O 1
ATOM 6460 N N . LEU B 1 355 ? 12.297 22 1.863 1 97 355 LEU B N 1
ATOM 6461 C CA . LEU B 1 355 ? 13.227 21.297 0.993 1 97 355 LEU B CA 1
ATOM 6462 C C . LEU B 1 355 ? 14.414 22.172 0.631 1 97 355 LEU B C 1
ATOM 6464 O O . LEU B 1 355 ? 15.555 21.719 0.607 1 97 355 LEU B O 1
ATOM 6468 N N . ASN B 1 356 ? 14.117 23.5 0.424 1 94.19 356 ASN B N 1
ATOM 6469 C CA . ASN B 1 356 ? 15.211 24.422 0.154 1 94.19 356 ASN B CA 1
ATOM 6470 C C . ASN B 1 356 ? 16.125 24.578 1.366 1 94.19 356 ASN B C 1
ATOM 6472 O O . ASN B 1 356 ? 17.344 24.719 1.218 1 94.19 356 ASN B O 1
ATOM 6476 N N . ALA B 1 357 ? 15.547 24.625 2.496 1 92.38 357 ALA B N 1
ATOM 6477 C CA . ALA B 1 357 ? 16.344 24.688 3.721 1 92.38 357 ALA B CA 1
ATOM 6478 C C . ALA B 1 357 ? 17.266 23.484 3.828 1 92.38 357 ALA B C 1
ATOM 6480 O O . ALA B 1 357 ? 18.438 23.625 4.184 1 92.38 357 ALA B O 1
ATOM 6481 N N . ILE B 1 358 ? 16.75 22.281 3.506 1 94.75 358 ILE B N 1
ATOM 6482 C CA . ILE B 1 358 ? 17.531 21.047 3.551 1 94.75 358 ILE B CA 1
ATOM 6483 C C . ILE B 1 358 ? 18.672 21.125 2.553 1 94.75 358 ILE B C 1
ATOM 6485 O O . ILE B 1 358 ? 19.828 20.828 2.895 1 94.75 358 ILE B O 1
ATOM 6489 N N . HIS B 1 359 ? 18.375 21.578 1.369 1 94.62 359 HIS B N 1
ATOM 6490 C CA . HIS B 1 359 ? 19.406 21.703 0.35 1 94.62 359 HIS B CA 1
ATOM 6491 C C . HIS B 1 359 ? 20.484 22.703 0.769 1 94.62 359 HIS B C 1
ATOM 6493 O O . HIS B 1 359 ? 21.672 22.5 0.468 1 94.62 359 HIS B O 1
ATOM 6499 N N . GLY B 1 360 ? 20 23.766 1.4 1 89.69 360 GLY B N 1
ATOM 6500 C CA . GLY B 1 360 ? 20.938 24.766 1.874 1 89.69 360 GLY B CA 1
ATOM 6501 C C . GLY B 1 360 ? 21.969 24.219 2.85 1 89.69 360 GLY B C 1
ATOM 6502 O O . GLY B 1 360 ? 23.125 24.625 2.828 1 89.69 360 GLY B O 1
ATOM 6503 N N . VAL B 1 361 ? 21.547 23.281 3.621 1 89.06 361 VAL B N 1
ATOM 6504 C CA . VAL B 1 361 ? 22.438 22.75 4.641 1 89.06 361 VAL B CA 1
ATOM 6505 C C . VAL B 1 361 ? 23.234 21.578 4.066 1 89.06 361 VAL B C 1
ATOM 6507 O O . VAL B 1 361 ? 24.391 21.344 4.457 1 89.06 361 VAL B O 1
ATOM 6510 N N . LEU B 1 362 ? 22.641 20.781 3.195 1 90.5 362 LEU B N 1
ATOM 6511 C CA . LEU B 1 362 ? 23.297 19.625 2.59 1 90.5 362 LEU B CA 1
ATOM 6512 C C . LEU B 1 362 ? 24.438 20.078 1.678 1 90.5 362 LEU B C 1
ATOM 6514 O O . LEU B 1 362 ? 25.438 19.375 1.545 1 90.5 362 LEU B O 1
ATOM 6518 N N . GLU B 1 363 ? 24.25 21.219 1.045 1 88.69 363 GLU B N 1
ATOM 6519 C CA . GLU B 1 363 ? 25.219 21.781 0.12 1 88.69 363 GLU B CA 1
ATOM 6520 C C . GLU B 1 363 ? 25.672 20.734 -0.908 1 88.69 363 GLU B C 1
ATOM 6522 O O . GLU B 1 363 ? 26.875 20.547 -1.119 1 88.69 363 GLU B O 1
ATOM 6527 N N . GLY B 1 364 ? 24.766 20 -1.319 1 86.88 364 GLY B N 1
ATOM 6528 C CA . GLY B 1 364 ? 25.031 19.047 -2.391 1 86.88 364 GLY B CA 1
ATOM 6529 C C . GLY B 1 364 ? 25.641 17.75 -1.896 1 86.88 364 GLY B C 1
ATOM 6530 O O . GLY B 1 364 ? 25.953 16.859 -2.693 1 86.88 364 GLY B O 1
ATOM 6531 N N . LYS B 1 365 ? 25.75 17.656 -0.581 1 88.62 365 LYS B N 1
ATOM 6532 C CA . LYS B 1 365 ? 26.312 16.438 0.007 1 88.62 365 LYS B CA 1
ATOM 6533 C C . LYS B 1 365 ? 25.203 15.484 0.44 1 88.62 365 LYS B C 1
ATOM 6535 O O . LYS B 1 365 ? 24.406 15.805 1.328 1 88.62 365 LYS B O 1
ATOM 6540 N N . GLY B 1 366 ? 24.859 14.445 -0.352 1 92.56 366 GLY B N 1
ATOM 6541 C CA . GLY B 1 366 ? 23.844 13.445 -0.015 1 92.56 366 GLY B CA 1
ATOM 6542 C C . GLY B 1 366 ? 22.562 13.602 -0.815 1 92.56 366 GLY B C 1
ATOM 6543 O O . GLY B 1 366 ? 22.406 14.57 -1.555 1 92.56 366 GLY B O 1
ATOM 6544 N N . LYS B 1 367 ? 21.641 12.727 -0.601 1 96.44 367 LYS B N 1
ATOM 6545 C CA . LYS B 1 367 ? 20.359 12.719 -1.323 1 96.44 367 LYS B CA 1
ATOM 6546 C C . LYS B 1 367 ? 19.203 13.07 -0.398 1 96.44 367 LYS B C 1
ATOM 6548 O O . LYS B 1 367 ? 19.312 12.945 0.823 1 96.44 367 LYS B O 1
ATOM 6553 N N . VAL B 1 368 ? 18.188 13.602 -1.005 1 98 368 VAL B N 1
ATOM 6554 C CA . VAL B 1 368 ? 16.969 13.938 -0.268 1 98 368 VAL B CA 1
ATOM 6555 C C . VAL B 1 368 ? 15.852 12.969 -0.651 1 98 368 VAL B C 1
ATOM 6557 O O . VAL B 1 368 ? 15.523 12.828 -1.831 1 98 368 VAL B O 1
ATOM 6560 N N . ILE B 1 369 ? 15.328 12.242 0.319 1 98.5 369 ILE B N 1
ATOM 6561 C CA . ILE B 1 369 ? 14.172 11.367 0.157 1 98.5 369 ILE B CA 1
ATOM 6562 C C . ILE B 1 369 ? 12.969 11.969 0.879 1 98.5 369 ILE B C 1
ATOM 6564 O O . ILE B 1 369 ? 12.992 12.148 2.098 1 98.5 369 ILE B O 1
ATOM 6568 N N . THR B 1 370 ? 11.922 12.258 0.163 1 98.75 370 THR B N 1
ATOM 6569 C CA . THR B 1 370 ? 10.773 12.938 0.75 1 98.75 370 THR B CA 1
ATOM 6570 C C . THR B 1 370 ? 9.578 11.992 0.853 1 98.75 370 THR B C 1
ATOM 6572 O O . THR B 1 370 ? 9.195 11.352 -0.133 1 98.75 370 THR B O 1
ATOM 6575 N N . VAL B 1 371 ? 9.055 11.797 2.02 1 98.75 371 VAL B N 1
ATOM 6576 C CA . VAL B 1 371 ? 7.785 11.125 2.279 1 98.75 371 VAL B CA 1
ATOM 6577 C C . VAL B 1 371 ? 6.688 12.156 2.498 1 98.75 371 VAL B C 1
ATOM 6579 O O . VAL B 1 371 ? 6.766 12.977 3.418 1 98.75 371 VAL B O 1
ATOM 6582 N N . VAL B 1 372 ? 5.672 12.156 1.678 1 98.56 372 VAL B N 1
ATOM 6583 C CA . VAL B 1 372 ? 4.707 13.25 1.761 1 98.56 372 VAL B CA 1
ATOM 6584 C C . VAL B 1 372 ? 3.316 12.742 1.386 1 98.56 372 VAL B C 1
ATOM 6586 O O . VAL B 1 372 ? 3.184 11.812 0.583 1 98.56 372 VAL B O 1
ATOM 6589 N N . GLY B 1 373 ? 2.322 13.234 1.991 1 97.19 373 GLY B N 1
ATOM 6590 C CA . GLY B 1 373 ? 0.921 12.992 1.687 1 97.19 373 GLY B CA 1
ATOM 6591 C C . GLY B 1 373 ? 0.071 14.25 1.777 1 97.19 373 GLY B C 1
ATOM 6592 O O . GLY B 1 373 ? 0.583 15.328 2.068 1 97.19 373 GLY B O 1
ATOM 6593 N N . ALA B 1 374 ? -1.214 14.141 1.46 1 96.06 374 ALA B N 1
ATOM 6594 C CA . ALA B 1 374 ? -2.172 15.234 1.559 1 96.06 374 ALA B CA 1
ATOM 6595 C C . ALA B 1 374 ? -3.393 14.828 2.377 1 96.06 374 ALA B C 1
ATOM 6597 O O . ALA B 1 374 ? -3.766 13.648 2.4 1 96.06 374 ALA B O 1
ATOM 6598 N N . GLY B 1 375 ? -3.955 15.82 3.057 1 94.94 375 GLY B N 1
ATOM 6599 C CA . GLY B 1 375 ? -5.141 15.547 3.855 1 94.94 375 GLY B CA 1
ATOM 6600 C C . GLY B 1 375 ? -6.402 15.422 3.025 1 94.94 375 GLY B C 1
ATOM 6601 O O . GLY B 1 375 ? -6.531 16.062 1.978 1 94.94 375 GLY B O 1
ATOM 6602 N N . GLY B 1 376 ? -7.32 14.555 3.529 1 95.19 376 GLY B N 1
ATOM 6603 C CA . GLY B 1 376 ? -8.625 14.414 2.9 1 95.19 376 GLY B CA 1
ATOM 6604 C C . GLY B 1 376 ? -9.617 15.477 3.334 1 95.19 376 GLY B C 1
ATOM 6605 O O . GLY B 1 376 ? -9.469 16.062 4.406 1 95.19 376 GLY B O 1
ATOM 6606 N N . ASN B 1 377 ? -10.617 15.75 2.508 1 92.44 377 ASN B N 1
ATOM 6607 C CA . ASN B 1 377 ? -11.656 16.734 2.764 1 92.44 377 ASN B CA 1
ATOM 6608 C C . ASN B 1 377 ? -11.07 18.125 2.984 1 92.44 377 ASN B C 1
ATOM 6610 O O . ASN B 1 377 ? -11.469 18.844 3.912 1 92.44 377 ASN B O 1
ATOM 6614 N N . ARG B 1 378 ? -10.016 18.422 2.309 1 91.88 378 ARG B N 1
ATOM 6615 C CA . ARG B 1 378 ? -9.352 19.719 2.273 1 91.88 378 ARG B CA 1
ATOM 6616 C C . ARG B 1 378 ? -9.148 20.188 0.839 1 91.88 378 ARG B C 1
ATOM 6618 O O . ARG B 1 378 ? -9.859 19.766 -0.07 1 91.88 378 ARG B O 1
ATOM 6625 N N . ASP B 1 379 ? -8.273 21.188 0.56 1 88.88 379 ASP B N 1
ATOM 6626 C CA . ASP B 1 379 ? -8.023 21.766 -0.756 1 88.88 379 ASP B CA 1
ATOM 6627 C C . ASP B 1 379 ? -7.402 20.734 -1.699 1 88.88 379 ASP B C 1
ATOM 6629 O O . ASP B 1 379 ? -6.184 20.562 -1.721 1 88.88 379 ASP B O 1
ATOM 6633 N N . LYS B 1 380 ? -8.211 20.172 -2.604 1 90.56 380 LYS B N 1
ATOM 6634 C CA . LYS B 1 380 ? -7.762 19.141 -3.539 1 90.56 380 LYS B CA 1
ATOM 6635 C C . LYS B 1 380 ? -6.801 19.719 -4.574 1 90.56 380 LYS B C 1
ATOM 6637 O O . LYS B 1 380 ? -5.938 19.016 -5.09 1 90.56 380 LYS B O 1
ATOM 6642 N N . GLY B 1 381 ? -7.035 20.969 -4.832 1 91.5 381 GLY B N 1
ATOM 6643 C CA . GLY B 1 381 ? -6.27 21.609 -5.887 1 91.5 381 GLY B CA 1
ATOM 6644 C C . GLY B 1 381 ? -4.781 21.672 -5.586 1 91.5 381 GLY B C 1
ATOM 6645 O O . GLY B 1 381 ? -3.961 21.75 -6.504 1 91.5 381 GLY B O 1
ATOM 6646 N N . LYS B 1 382 ? -4.383 21.578 -4.371 1 93.38 382 LYS B N 1
ATOM 6647 C CA . LYS B 1 382 ? -2.963 21.703 -4.051 1 93.38 382 LYS B CA 1
ATOM 6648 C C . LYS B 1 382 ? -2.262 20.359 -4.129 1 93.38 382 LYS B C 1
ATOM 6650 O O . LYS B 1 382 ? -1.031 20.281 -4.129 1 93.38 382 LYS B O 1
ATOM 6655 N N . ARG B 1 383 ? -3.008 19.281 -4.211 1 96.88 383 ARG B N 1
ATOM 6656 C CA . ARG B 1 383 ? -2.461 17.922 -4.117 1 96.88 383 ARG B CA 1
ATOM 6657 C C . ARG B 1 383 ? -1.451 17.672 -5.23 1 96.88 383 ARG B C 1
ATOM 6659 O O . ARG B 1 383 ? -0.299 17.328 -4.961 1 96.88 383 ARG B O 1
ATOM 6666 N N . PRO B 1 384 ? -1.871 17.906 -6.551 1 97.44 384 PRO B N 1
ATOM 6667 C CA . PRO B 1 384 ? -0.897 17.656 -7.613 1 97.44 384 PRO B CA 1
ATOM 6668 C C . PRO B 1 384 ? 0.312 18.578 -7.547 1 97.44 384 PRO B C 1
ATOM 6670 O O . PRO B 1 384 ? 1.425 18.172 -7.898 1 97.44 384 PRO B O 1
ATOM 6673 N N . ILE B 1 385 ? 0.169 19.812 -7.051 1 96.69 385 ILE B N 1
ATOM 6674 C CA . ILE B 1 385 ? 1.248 20.781 -6.961 1 96.69 385 ILE B CA 1
ATOM 6675 C C . ILE B 1 385 ? 2.242 20.359 -5.883 1 96.69 385 ILE B C 1
ATOM 6677 O O . ILE B 1 385 ? 3.455 20.469 -6.066 1 96.69 385 ILE B O 1
ATOM 6681 N N . MET B 1 386 ? 1.754 19.844 -4.812 1 97 386 MET B N 1
ATOM 6682 C CA . MET B 1 386 ? 2.604 19.359 -3.727 1 97 386 MET B CA 1
ATOM 6683 C C . MET B 1 386 ? 3.5 18.219 -4.199 1 97 386 MET B C 1
ATOM 6685 O O . MET B 1 386 ? 4.695 18.188 -3.895 1 97 386 MET B O 1
ATOM 6689 N N . ALA B 1 387 ? 2.891 17.266 -4.934 1 98.12 387 ALA B N 1
ATOM 6690 C CA . ALA B 1 387 ? 3.666 16.141 -5.473 1 98.12 387 ALA B CA 1
ATOM 6691 C C . ALA B 1 387 ? 4.742 16.641 -6.434 1 98.12 387 ALA B C 1
ATOM 6693 O O . ALA B 1 387 ? 5.891 16.203 -6.371 1 98.12 387 ALA B O 1
ATOM 6694 N N . LYS B 1 388 ? 4.398 17.562 -7.262 1 97.56 388 LYS B N 1
ATOM 6695 C CA . LYS B 1 388 ? 5.316 18.094 -8.266 1 97.56 388 LYS B CA 1
ATOM 6696 C C . LYS B 1 388 ? 6.508 18.781 -7.613 1 97.56 388 LYS B C 1
ATOM 6698 O O . LYS B 1 388 ? 7.656 18.578 -8.008 1 97.56 388 LYS B O 1
ATOM 6703 N N . GLU B 1 389 ? 6.242 19.641 -6.629 1 97 389 GLU B N 1
ATOM 6704 C CA . GLU B 1 389 ? 7.305 20.344 -5.934 1 97 389 GLU B CA 1
ATOM 6705 C C . GLU B 1 389 ? 8.211 19.391 -5.172 1 97 389 GLU B C 1
ATOM 6707 O O . GLU B 1 389 ? 9.43 19.578 -5.121 1 97 389 GLU B O 1
ATOM 6712 N N . SER B 1 390 ? 7.633 18.359 -4.57 1 97.81 390 SER B N 1
ATOM 6713 C CA . SER B 1 390 ? 8.414 17.359 -3.867 1 97.81 390 SER B CA 1
ATOM 6714 C C . SER B 1 390 ? 9.359 16.625 -4.82 1 97.81 390 SER B C 1
ATOM 6716 O O . SER B 1 390 ? 10.523 16.406 -4.496 1 97.81 390 SER B O 1
ATOM 6718 N N . ALA B 1 391 ? 8.766 16.25 -5.965 1 97.62 391 ALA B N 1
ATOM 6719 C CA . ALA B 1 391 ? 9.57 15.547 -6.961 1 97.62 391 ALA B CA 1
ATOM 6720 C C . ALA B 1 391 ? 10.688 16.438 -7.492 1 97.62 391 ALA B C 1
ATOM 6722 O O . ALA B 1 391 ? 11.82 15.984 -7.68 1 97.62 391 ALA B O 1
ATOM 6723 N N . ARG B 1 392 ? 10.398 17.703 -7.738 1 97.06 392 ARG B N 1
ATOM 6724 C CA . ARG B 1 392 ? 11.359 18.641 -8.289 1 97.06 392 ARG B CA 1
ATOM 6725 C C . ARG B 1 392 ? 12.547 18.828 -7.355 1 97.06 392 ARG B C 1
ATOM 6727 O O . ARG B 1 392 ? 13.688 18.969 -7.812 1 97.06 392 ARG B O 1
ATOM 6734 N N . LEU B 1 393 ? 12.305 18.75 -6.059 1 97.75 393 LEU B N 1
ATOM 6735 C CA . LEU B 1 393 ? 13.336 19.141 -5.109 1 97.75 393 LEU B CA 1
ATOM 6736 C C . LEU B 1 393 ? 13.836 17.938 -4.316 1 97.75 393 LEU B C 1
ATOM 6738 O O . LEU B 1 393 ? 14.422 18.094 -3.244 1 97.75 393 LEU B O 1
ATOM 6742 N N . SER B 1 394 ? 13.562 16.719 -4.73 1 98.19 394 SER B N 1
ATOM 6743 C CA . SER B 1 394 ? 14.031 15.531 -4.035 1 98.19 394 SER B CA 1
ATOM 6744 C C . SER B 1 394 ? 14.633 14.523 -5.012 1 98.19 394 SER B C 1
ATOM 6746 O O . SER B 1 394 ? 14.305 14.531 -6.199 1 98.19 394 SER B O 1
ATOM 6748 N N . ASP B 1 395 ? 15.508 13.734 -4.543 1 97.56 395 ASP B N 1
ATOM 6749 C CA . ASP B 1 395 ? 16.078 12.648 -5.336 1 97.56 395 ASP B CA 1
ATOM 6750 C C . ASP B 1 395 ? 15.109 11.477 -5.445 1 97.56 395 ASP B C 1
ATOM 6752 O O . ASP B 1 395 ? 15.102 10.758 -6.445 1 97.56 395 ASP B O 1
ATOM 6756 N N . ARG B 1 396 ? 14.352 11.227 -4.395 1 97.56 396 ARG B N 1
ATOM 6757 C CA . ARG B 1 396 ? 13.289 10.227 -4.336 1 97.56 396 ARG B CA 1
ATOM 6758 C C . ARG B 1 396 ? 12.07 10.773 -3.604 1 97.56 396 ARG B C 1
ATOM 6760 O O . ARG B 1 396 ? 12.195 11.57 -2.674 1 97.56 396 ARG B O 1
ATOM 6767 N N . VAL B 1 397 ? 10.938 10.344 -4.086 1 98.56 397 VAL B N 1
ATOM 6768 C CA . VAL B 1 397 ? 9.695 10.758 -3.441 1 98.56 397 VAL B CA 1
ATOM 6769 C C . VAL B 1 397 ? 8.836 9.531 -3.143 1 98.56 397 VAL B C 1
ATOM 6771 O O . VAL B 1 397 ? 8.734 8.617 -3.971 1 98.56 397 VAL B O 1
ATOM 6774 N N . ILE B 1 398 ? 8.32 9.406 -1.983 1 98.62 398 ILE B N 1
ATOM 6775 C CA . ILE B 1 398 ? 7.332 8.398 -1.604 1 98.62 398 ILE B CA 1
ATOM 6776 C C . ILE B 1 398 ? 6.012 9.086 -1.246 1 98.62 398 ILE B C 1
ATOM 6778 O O . ILE B 1 398 ? 5.918 9.773 -0.227 1 98.62 398 ILE B O 1
ATOM 6782 N N . ILE B 1 399 ? 5.016 8.961 -2.057 1 98.56 399 ILE B N 1
ATOM 6783 C CA . ILE B 1 399 ? 3.686 9.5 -1.793 1 98.56 399 ILE B CA 1
ATOM 6784 C C . ILE B 1 399 ? 2.895 8.523 -0.924 1 98.56 399 ILE B C 1
ATOM 6786 O O . ILE B 1 399 ? 2.814 7.336 -1.233 1 98.56 399 ILE B O 1
ATOM 6790 N N . THR B 1 400 ? 2.371 8.977 0.193 1 98.5 400 THR B N 1
ATOM 6791 C CA . THR B 1 400 ? 1.702 8.109 1.152 1 98.5 400 THR B CA 1
ATOM 6792 C C . THR B 1 400 ? 0.471 8.789 1.739 1 98.5 400 THR B C 1
ATOM 6794 O O . THR B 1 400 ? 0.09 9.883 1.3 1 98.5 400 THR B O 1
ATOM 6797 N N . SER B 1 401 ? -0.173 8.117 2.656 1 96.88 401 SER B N 1
ATOM 6798 C CA . SER B 1 401 ? -1.361 8.641 3.318 1 96.88 401 SER B CA 1
ATOM 6799 C C . SER B 1 401 ? -0.989 9.625 4.422 1 96.88 401 SER B C 1
ATOM 6801 O O . SER B 1 401 ? -0.015 9.414 5.148 1 96.88 401 SER B O 1
ATOM 6803 N N . ASP B 1 402 ? -1.708 10.641 4.539 1 96.5 402 ASP B N 1
ATOM 6804 C CA . ASP B 1 402 ? -1.681 11.586 5.652 1 96.5 402 ASP B CA 1
ATOM 6805 C C . ASP B 1 402 ? -2.875 11.375 6.582 1 96.5 402 ASP B C 1
ATOM 6807 O O . ASP B 1 402 ? -3.02 10.312 7.18 1 96.5 402 ASP B O 1
ATOM 6811 N N . ASN B 1 403 ? -3.777 12.375 6.836 1 96.81 403 ASN B N 1
ATOM 6812 C CA . ASN B 1 403 ? -5.121 12.219 7.379 1 96.81 403 ASN B CA 1
ATOM 6813 C C . ASN B 1 403 ? -6.168 12.156 6.27 1 96.81 403 ASN B C 1
ATOM 6815 O O . ASN B 1 403 ? -6.664 13.195 5.82 1 96.81 403 ASN B O 1
ATOM 6819 N N . PRO B 1 404 ? -6.543 10.945 5.828 1 97.19 404 PRO B N 1
ATOM 6820 C CA . PRO B 1 404 ? -7.48 10.859 4.703 1 97.19 404 PRO B CA 1
ATOM 6821 C C . PRO B 1 404 ? -8.891 11.32 5.07 1 97.19 404 PRO B C 1
ATOM 6823 O O . PRO B 1 404 ? -9.664 11.711 4.195 1 97.19 404 PRO B O 1
ATOM 6826 N N . ARG B 1 405 ? -9.117 11.25 6.48 1 96.06 405 ARG B N 1
ATOM 6827 C CA . ARG B 1 405 ? -10.445 11.602 6.977 1 96.06 405 ARG B CA 1
ATOM 6828 C C . ARG B 1 405 ? -11.523 10.773 6.285 1 96.06 405 ARG B C 1
ATOM 6830 O O . ARG B 1 405 ? -11.562 9.547 6.43 1 96.06 405 ARG B O 1
ATOM 6837 N N . PHE B 1 406 ? -12.453 11.391 5.445 1 94.69 406 PHE B N 1
ATOM 6838 C CA . PHE B 1 406 ? -13.547 10.594 4.898 1 94.69 406 PHE B CA 1
ATOM 6839 C C . PHE B 1 406 ? -13.281 10.258 3.434 1 94.69 406 PHE B C 1
ATOM 6841 O O . PHE B 1 406 ? -14.133 9.656 2.77 1 94.69 406 PHE B O 1
ATOM 6848 N N . GLU B 1 407 ? -12.102 10.594 2.863 1 96.25 407 GLU B N 1
ATOM 6849 C CA . GLU B 1 407 ? -11.727 10.203 1.506 1 96.25 407 GLU B CA 1
ATOM 6850 C C . GLU B 1 407 ? -10.922 8.906 1.503 1 96.25 407 GLU B C 1
ATOM 6852 O O . GLU B 1 407 ? -10.32 8.539 2.514 1 96.25 407 GLU B O 1
ATOM 6857 N N . GLU B 1 408 ? -10.984 8.203 0.349 1 95.5 408 GLU B N 1
ATOM 6858 C CA . GLU B 1 408 ? -10.141 7.023 0.19 1 95.5 408 GLU B CA 1
ATOM 6859 C C . GLU B 1 408 ? -8.68 7.406 -0.001 1 95.5 408 GLU B C 1
ATOM 6861 O O . GLU B 1 408 ? -8.352 8.211 -0.871 1 95.5 408 GLU B O 1
ATOM 6866 N N . PRO B 1 409 ? -7.789 6.793 0.809 1 96 409 PRO B N 1
ATOM 6867 C CA . PRO B 1 409 ? -6.371 7.156 0.736 1 96 409 PRO B CA 1
ATOM 6868 C C . PRO B 1 409 ? -5.812 7.074 -0.682 1 96 409 PRO B C 1
ATOM 6870 O O . PRO B 1 409 ? -5.082 7.969 -1.116 1 96 409 PRO B O 1
ATOM 6873 N N . GLN B 1 410 ? -6.223 6.035 -1.427 1 95.19 410 GLN B N 1
ATOM 6874 C CA . GLN B 1 410 ? -5.664 5.84 -2.762 1 95.19 410 GLN B CA 1
ATOM 6875 C C . GLN B 1 410 ? -6.141 6.926 -3.721 1 95.19 410 GLN B C 1
ATOM 6877 O O . GLN B 1 410 ? -5.406 7.336 -4.621 1 95.19 410 GLN B O 1
ATOM 6882 N N . ASP B 1 411 ? -7.352 7.441 -3.537 1 96.56 411 ASP B N 1
ATOM 6883 C CA . ASP B 1 411 ? -7.848 8.531 -4.375 1 96.56 411 ASP B CA 1
ATOM 6884 C C . ASP B 1 411 ? -7.023 9.797 -4.176 1 96.56 411 ASP B C 1
ATOM 6886 O O . ASP B 1 411 ? -6.738 10.516 -5.133 1 96.56 411 ASP B O 1
ATOM 6890 N N . ILE B 1 412 ? -6.695 10.047 -2.924 1 97.31 412 ILE B N 1
ATOM 6891 C CA . ILE B 1 412 ? -5.875 11.211 -2.6 1 97.31 412 ILE B CA 1
ATOM 6892 C C . ILE B 1 412 ? -4.496 11.062 -3.238 1 97.31 412 ILE B C 1
ATOM 6894 O O . ILE B 1 412 ? -3.982 12 -3.85 1 97.31 412 ILE B O 1
ATOM 6898 N N . ILE B 1 413 ? -3.941 9.844 -3.125 1 97.88 413 ILE B N 1
ATOM 6899 C CA . ILE B 1 413 ? -2.635 9.547 -3.705 1 97.88 413 ILE B CA 1
ATOM 6900 C C . ILE B 1 413 ? -2.691 9.727 -5.219 1 97.88 413 ILE B C 1
ATOM 6902 O O . ILE B 1 413 ? -1.79 10.328 -5.812 1 97.88 413 ILE B O 1
ATOM 6906 N N . ASN B 1 414 ? -3.771 9.297 -5.836 1 97.12 414 ASN B N 1
ATOM 6907 C CA . ASN B 1 414 ? -3.932 9.438 -7.277 1 97.12 414 ASN B CA 1
ATOM 6908 C C . ASN B 1 414 ? -3.967 10.906 -7.699 1 97.12 414 ASN B C 1
ATOM 6910 O O . ASN B 1 414 ? -3.396 11.273 -8.727 1 97.12 414 ASN B O 1
ATOM 6914 N N . ASP B 1 415 ? -4.699 11.727 -6.891 1 97.19 415 ASP B N 1
ATOM 6915 C CA . ASP B 1 415 ? -4.719 13.164 -7.148 1 97.19 415 ASP B CA 1
ATOM 6916 C C . ASP B 1 415 ? -3.303 13.734 -7.168 1 97.19 415 ASP B C 1
ATOM 6918 O O . ASP B 1 415 ? -2.977 14.57 -8.016 1 97.19 415 ASP B O 1
ATOM 6922 N N . MET B 1 416 ? -2.518 13.32 -6.215 1 97.69 416 MET B N 1
ATOM 6923 C CA . MET B 1 416 ? -1.151 13.82 -6.117 1 97.69 416 MET B CA 1
ATOM 6924 C C . MET B 1 416 ? -0.314 13.352 -7.305 1 97.69 416 MET B C 1
ATOM 6926 O O . MET B 1 416 ? 0.384 14.148 -7.93 1 97.69 416 MET B O 1
ATOM 6930 N N . LEU B 1 417 ? -0.422 12.07 -7.66 1 97.25 417 LEU B N 1
ATOM 6931 C CA . LEU B 1 417 ? 0.359 11.484 -8.742 1 97.25 417 LEU B CA 1
ATOM 6932 C C . LEU B 1 417 ? 0.03 12.156 -10.078 1 97.25 417 LEU B C 1
ATOM 6934 O O . LEU B 1 417 ? 0.879 12.227 -10.969 1 97.25 417 LEU B O 1
ATOM 6938 N N . ALA B 1 418 ? -1.15 12.641 -10.195 1 96.56 418 ALA B N 1
ATOM 6939 C CA . ALA B 1 418 ? -1.613 13.273 -11.422 1 96.56 418 ALA B CA 1
ATOM 6940 C C . ALA B 1 418 ? -0.775 14.508 -11.75 1 96.56 418 ALA B C 1
ATOM 6942 O O . ALA B 1 418 ? -0.762 14.969 -12.898 1 96.56 418 ALA B O 1
ATOM 6943 N N . GLY B 1 419 ? -0.072 15.062 -10.773 1 95.81 419 GLY B N 1
ATOM 6944 C CA . GLY B 1 419 ? 0.749 16.25 -10.984 1 95.81 419 GLY B CA 1
ATOM 6945 C C . GLY B 1 419 ? 2.141 15.922 -11.492 1 95.81 419 GLY B C 1
ATOM 6946 O O . GLY B 1 419 ? 2.91 16.828 -11.828 1 95.81 419 GLY B O 1
ATOM 6947 N N . LEU B 1 420 ? 2.498 14.648 -11.664 1 97.44 420 LEU B N 1
ATOM 6948 C CA . LEU B 1 420 ? 3.863 14.227 -11.961 1 97.44 420 LEU B CA 1
ATOM 6949 C C . LEU B 1 420 ? 4.004 13.844 -13.43 1 97.44 420 LEU B C 1
ATOM 6951 O O . LEU B 1 420 ? 3.104 13.227 -14 1 97.44 420 LEU B O 1
ATOM 6955 N N . ASP B 1 421 ? 5.055 14.25 -14.047 1 96.12 421 ASP B N 1
ATOM 6956 C CA . ASP B 1 421 ? 5.348 13.805 -15.406 1 96.12 421 ASP B CA 1
ATOM 6957 C C . ASP B 1 421 ? 6.125 12.492 -15.398 1 96.12 421 ASP B C 1
ATOM 6959 O O . ASP B 1 421 ? 6.355 11.906 -14.336 1 96.12 421 ASP B O 1
ATOM 6963 N N . LYS B 1 422 ? 6.523 12.016 -16.531 1 92.69 422 LYS B N 1
ATOM 6964 C CA . LYS B 1 422 ? 7.145 10.703 -16.672 1 92.69 422 LYS B CA 1
ATOM 6965 C C . LYS B 1 422 ? 8.469 10.633 -15.914 1 92.69 422 LYS B C 1
ATOM 6967 O O . LYS B 1 422 ? 8.75 9.633 -15.25 1 92.69 422 LYS B O 1
ATOM 6972 N N . ASP B 1 423 ? 9.203 11.672 -16 1 93.19 423 ASP B N 1
ATOM 6973 C CA . ASP B 1 423 ? 10.492 11.711 -15.32 1 93.19 423 ASP B CA 1
ATOM 6974 C C . ASP B 1 423 ? 10.305 11.719 -13.805 1 93.19 423 ASP B C 1
ATOM 6976 O O . ASP B 1 423 ? 11.039 11.039 -13.078 1 93.19 423 ASP B O 1
ATOM 6980 N N . ASP B 1 424 ? 9.281 12.477 -13.312 1 95.88 424 ASP B N 1
ATOM 6981 C CA . ASP B 1 424 ? 8.961 12.516 -11.891 1 95.88 424 ASP B CA 1
ATOM 6982 C C . ASP B 1 424 ? 8.539 11.141 -11.383 1 95.88 424 ASP B C 1
ATOM 6984 O O . ASP B 1 424 ? 8.93 10.727 -10.289 1 95.88 424 ASP B O 1
ATOM 6988 N N . LEU B 1 425 ? 7.789 10.508 -12.227 1 94.81 425 LEU B N 1
ATOM 6989 C CA . LEU B 1 425 ? 7.227 9.219 -11.844 1 94.81 425 LEU B CA 1
ATOM 6990 C C . LEU B 1 425 ? 8.32 8.172 -11.68 1 94.81 425 LEU B C 1
ATOM 6992 O O . LEU B 1 425 ? 8.203 7.262 -10.852 1 94.81 425 LEU B O 1
ATOM 6996 N N . GLN B 1 426 ? 9.406 8.266 -12.383 1 91.75 426 GLN B N 1
ATOM 6997 C CA . GLN B 1 426 ? 10.492 7.293 -12.328 1 91.75 426 GLN B CA 1
ATOM 6998 C C . GLN B 1 426 ? 11.156 7.289 -10.953 1 91.75 426 GLN B C 1
ATOM 7000 O O . GLN B 1 426 ? 11.641 6.254 -10.492 1 91.75 426 GLN B O 1
ATOM 7005 N N . LYS B 1 427 ? 11.125 8.414 -10.297 1 95.06 427 LYS B N 1
ATOM 7006 C CA . LYS B 1 427 ? 11.789 8.492 -9 1 95.06 427 LYS B CA 1
ATOM 7007 C C . LYS B 1 427 ? 10.773 8.555 -7.867 1 95.06 427 LYS B C 1
ATOM 7009 O O . LYS B 1 427 ? 11.109 8.961 -6.75 1 95.06 427 LYS B O 1
ATOM 7014 N N . THR B 1 428 ? 9.492 8.273 -8.18 1 97.25 428 THR B N 1
ATOM 7015 C CA . THR B 1 428 ? 8.414 8.359 -7.195 1 97.25 428 THR B CA 1
ATOM 7016 C C . THR B 1 428 ? 7.762 6.992 -7 1 97.25 428 THR B C 1
ATOM 7018 O O . THR B 1 428 ? 7.516 6.27 -7.965 1 97.25 428 THR B O 1
ATOM 7021 N N . ILE B 1 429 ? 7.551 6.582 -5.758 1 96.56 429 ILE B N 1
ATOM 7022 C CA . ILE B 1 429 ? 6.734 5.414 -5.461 1 96.56 429 ILE B CA 1
ATOM 7023 C C . ILE B 1 429 ? 5.555 5.816 -4.582 1 96.56 429 ILE B C 1
ATOM 7025 O O . ILE B 1 429 ? 5.586 6.867 -3.936 1 96.56 429 ILE B O 1
ATOM 7029 N N . SER B 1 430 ? 4.465 5.117 -4.625 1 96.94 430 SER B N 1
ATOM 7030 C CA . SER B 1 430 ? 3.295 5.363 -3.791 1 96.94 430 SER B CA 1
ATOM 7031 C C . SER B 1 430 ? 3.014 4.184 -2.869 1 96.94 430 SER B C 1
ATOM 7033 O O . SER B 1 430 ? 2.945 3.039 -3.322 1 96.94 430 SER B O 1
ATOM 7035 N N . ILE B 1 431 ? 2.943 4.426 -1.607 1 97 431 ILE B N 1
ATOM 7036 C CA . ILE B 1 431 ? 2.645 3.445 -0.57 1 97 431 ILE B CA 1
ATOM 7037 C C . ILE B 1 431 ? 1.571 3.998 0.366 1 97 431 ILE B C 1
ATOM 7039 O O . ILE B 1 431 ? 1.844 4.887 1.177 1 97 431 ILE B O 1
ATOM 7043 N N . ALA B 1 432 ? 0.378 3.463 0.349 1 95.44 432 ALA B N 1
ATOM 7044 C CA . ALA B 1 432 ? -0.735 4.012 1.119 1 95.44 432 ALA B CA 1
ATOM 7045 C C . ALA B 1 432 ? -0.47 3.908 2.617 1 95.44 432 ALA B C 1
ATOM 7047 O O . ALA B 1 432 ? -0.813 4.816 3.381 1 95.44 432 ALA B O 1
ATOM 7048 N N . ASP B 1 433 ? 0.126 2.809 3.049 1 95.56 433 ASP B N 1
ATOM 7049 C CA . ASP B 1 433 ? 0.471 2.652 4.461 1 95.56 433 ASP B CA 1
ATOM 7050 C C . ASP B 1 433 ? 1.654 3.541 4.836 1 95.56 433 ASP B C 1
ATOM 7052 O O . ASP B 1 433 ? 2.787 3.285 4.426 1 95.56 433 ASP B O 1
ATOM 7056 N N . ARG B 1 434 ? 1.372 4.551 5.664 1 97.62 434 ARG B N 1
ATOM 7057 C CA . ARG B 1 434 ? 2.369 5.574 5.961 1 97.62 434 ARG B CA 1
ATOM 7058 C C . ARG B 1 434 ? 3.551 4.984 6.719 1 97.62 434 ARG B C 1
ATOM 7060 O O . ARG B 1 434 ? 4.691 5.406 6.527 1 97.62 434 ARG B O 1
ATOM 7067 N N . LYS B 1 435 ? 3.273 4.043 7.621 1 97.12 435 LYS B N 1
ATOM 7068 C CA . LYS B 1 435 ? 4.355 3.389 8.352 1 97.12 435 LYS B CA 1
ATOM 7069 C C . LYS B 1 435 ? 5.324 2.703 7.391 1 97.12 435 LYS B C 1
ATOM 7071 O O . LYS B 1 435 ? 6.543 2.854 7.512 1 97.12 435 LYS B O 1
ATOM 7076 N N . GLU B 1 436 ? 4.77 1.96 6.445 1 96.69 436 GLU B N 1
ATOM 7077 C CA . GLU B 1 436 ? 5.586 1.256 5.457 1 96.69 436 GLU B CA 1
ATOM 7078 C C . GLU B 1 436 ? 6.301 2.236 4.535 1 96.69 436 GLU B C 1
ATOM 7080 O O . GLU B 1 436 ? 7.414 1.968 4.078 1 96.69 436 GLU B O 1
ATOM 7085 N N . ALA B 1 437 ? 5.672 3.367 4.18 1 98.12 437 ALA B N 1
ATOM 7086 C CA . ALA B 1 437 ? 6.312 4.406 3.373 1 98.12 437 ALA B CA 1
ATOM 7087 C C . ALA B 1 437 ? 7.562 4.945 4.062 1 98.12 437 ALA B C 1
ATOM 7089 O O . ALA B 1 437 ? 8.617 5.074 3.439 1 98.12 437 ALA B O 1
ATOM 7090 N N . ILE B 1 438 ? 7.406 5.254 5.359 1 98.25 438 ILE B N 1
ATOM 7091 C CA . ILE B 1 438 ? 8.523 5.777 6.141 1 98.25 438 ILE B CA 1
ATOM 7092 C C . ILE B 1 438 ? 9.625 4.727 6.223 1 98.25 438 ILE B C 1
ATOM 7094 O O . ILE B 1 438 ? 10.805 5.047 6.035 1 98.25 438 ILE B O 1
ATOM 7098 N N . LYS B 1 439 ? 9.266 3.492 6.484 1 97 439 LYS B N 1
ATOM 7099 C CA . LYS B 1 439 ? 10.234 2.402 6.539 1 97 439 LYS B CA 1
ATOM 7100 C C . LYS B 1 439 ? 10.992 2.271 5.215 1 97 439 LYS B C 1
ATOM 7102 O O . LYS B 1 439 ? 12.203 2.062 5.207 1 97 439 LYS B O 1
ATOM 7107 N N . THR B 1 440 ? 10.281 2.322 4.121 1 97.38 440 THR B N 1
ATOM 7108 C CA . THR B 1 440 ? 10.883 2.252 2.795 1 97.38 440 THR B CA 1
ATOM 7109 C C . THR B 1 440 ? 11.914 3.363 2.605 1 97.38 440 THR B C 1
ATOM 7111 O O . THR B 1 440 ? 13.008 3.121 2.102 1 97.38 440 THR B O 1
ATOM 7114 N N . ALA B 1 441 ? 11.531 4.598 2.982 1 98.12 441 ALA B N 1
ATOM 7115 C CA . ALA B 1 441 ? 12.469 5.715 2.891 1 98.12 441 ALA B CA 1
ATOM 7116 C C . ALA B 1 441 ? 13.75 5.422 3.662 1 98.12 441 ALA B C 1
ATOM 7118 O O . ALA B 1 441 ? 14.852 5.691 3.174 1 98.12 441 ALA B O 1
ATOM 7119 N N . CYS B 1 442 ? 13.594 4.883 4.836 1 96.62 442 CYS B N 1
ATOM 7120 C CA . CYS B 1 442 ? 14.742 4.566 5.676 1 96.62 442 CYS B CA 1
ATOM 7121 C C . CYS B 1 442 ? 15.625 3.51 5.02 1 96.62 442 CYS B C 1
ATOM 7123 O O . CYS B 1 442 ? 16.844 3.545 5.156 1 96.62 442 CYS B O 1
ATOM 7125 N N . MET B 1 443 ? 15 2.557 4.305 1 94.25 443 MET B N 1
ATOM 7126 C CA . MET B 1 443 ? 15.734 1.484 3.646 1 94.25 443 MET B CA 1
ATOM 7127 C C . MET B 1 443 ? 16.484 2.006 2.422 1 94.25 443 MET B C 1
ATOM 7129 O O . MET B 1 443 ? 17.547 1.493 2.072 1 94.25 443 MET B O 1
ATOM 7133 N N . LEU B 1 444 ? 15.945 2.98 1.823 1 95.38 444 LEU B N 1
ATOM 7134 C CA . LEU B 1 444 ? 16.531 3.555 0.621 1 95.38 444 LEU B CA 1
ATOM 7135 C C . LEU B 1 444 ? 17.703 4.469 0.975 1 95.38 444 LEU B C 1
ATOM 7137 O O . LEU B 1 444 ? 18.609 4.672 0.161 1 95.38 444 LEU B O 1
ATOM 7141 N N . ALA B 1 445 ? 17.672 5.109 2.186 1 96 445 ALA B N 1
ATOM 7142 C CA . ALA B 1 445 ? 18.609 6.16 2.572 1 96 445 ALA B CA 1
ATOM 7143 C C . ALA B 1 445 ? 20 5.582 2.832 1 96 445 ALA B C 1
ATOM 7145 O O . ALA B 1 445 ? 20.125 4.492 3.391 1 96 445 ALA B O 1
ATOM 7146 N N . GLN B 1 446 ? 20.984 6.289 2.471 1 94.62 446 GLN B N 1
ATOM 7147 C CA . GLN B 1 446 ? 22.391 6.004 2.744 1 94.62 446 GLN B CA 1
ATOM 7148 C C . GLN B 1 446 ? 22.984 7.02 3.719 1 94.62 446 GLN B C 1
ATOM 7150 O O . GLN B 1 446 ? 22.406 8.094 3.924 1 94.62 446 GLN B O 1
ATOM 7155 N N . PRO B 1 447 ? 24.141 6.68 4.387 1 94.06 447 PRO B N 1
ATOM 7156 C CA . PRO B 1 447 ? 24.766 7.676 5.266 1 94.06 447 PRO B CA 1
ATOM 7157 C C . PRO B 1 447 ? 25 9.016 4.566 1 94.06 447 PRO B C 1
ATOM 7159 O O . PRO B 1 447 ? 25.5 9.055 3.439 1 94.06 447 PRO B O 1
ATOM 7162 N N . GLY B 1 448 ? 24.531 10.086 5.227 1 93.88 448 GLY B N 1
ATOM 7163 C CA . GLY B 1 448 ? 24.688 11.414 4.66 1 93.88 448 GLY B CA 1
ATOM 7164 C C . GLY B 1 448 ? 23.422 11.93 4.004 1 93.88 448 GLY B C 1
ATOM 7165 O O . GLY B 1 448 ? 23.281 13.133 3.754 1 93.88 448 GLY B O 1
ATOM 7166 N N . ASP B 1 449 ? 22.438 11.016 3.793 1 96.56 449 ASP B N 1
ATOM 7167 C CA . ASP B 1 449 ? 21.172 11.398 3.166 1 96.56 449 ASP B CA 1
ATOM 7168 C C . ASP B 1 449 ? 20.219 12.023 4.184 1 96.56 449 ASP B C 1
ATOM 7170 O O . ASP B 1 449 ? 20.453 11.93 5.391 1 96.56 449 ASP B O 1
ATOM 7174 N N . VAL B 1 450 ? 19.25 12.734 3.652 1 96.88 450 VAL B N 1
ATOM 7175 C CA . VAL B 1 450 ? 18.219 13.336 4.488 1 96.88 450 VAL B CA 1
ATOM 7176 C C . VAL B 1 450 ? 16.844 12.797 4.082 1 96.88 450 VAL B C 1
ATOM 7178 O O . VAL B 1 450 ? 16.516 12.734 2.895 1 96.88 450 VAL B O 1
ATOM 7181 N N . ILE B 1 451 ? 16.109 12.312 5.059 1 98.25 451 ILE B N 1
ATOM 7182 C CA . ILE B 1 451 ? 14.719 11.914 4.867 1 98.25 451 ILE B CA 1
ATOM 7183 C C . ILE B 1 451 ? 13.797 13.016 5.398 1 98.25 451 ILE B C 1
ATOM 7185 O O . ILE B 1 451 ? 13.875 13.375 6.574 1 98.25 451 ILE B O 1
ATOM 7189 N N . LEU B 1 452 ? 12.992 13.586 4.582 1 98.38 452 LEU B N 1
ATOM 7190 C CA . LEU B 1 452 ? 11.961 14.516 5.016 1 98.38 452 LEU B CA 1
ATOM 7191 C C . LEU B 1 452 ? 10.602 13.812 5.105 1 98.38 452 LEU B C 1
ATOM 7193 O O . LEU B 1 452 ? 10.109 13.273 4.113 1 98.38 452 LEU B O 1
ATOM 7197 N N . VAL B 1 453 ? 10.07 13.742 6.273 1 98.56 453 VAL B N 1
ATOM 7198 C CA . VAL B 1 453 ? 8.695 13.297 6.469 1 98.56 453 VAL B CA 1
ATOM 7199 C C . VAL B 1 453 ? 7.785 14.492 6.711 1 98.56 453 VAL B C 1
ATOM 7201 O O . VAL B 1 453 ? 7.746 15.047 7.812 1 98.56 453 VAL B O 1
ATOM 7204 N N . ALA B 1 454 ? 7.016 14.867 5.715 1 98 454 ALA B N 1
ATOM 7205 C CA . ALA B 1 454 ? 6.258 16.109 5.742 1 98 454 ALA B CA 1
ATOM 7206 C C . ALA B 1 454 ? 4.762 15.852 5.887 1 98 454 ALA B C 1
ATOM 7208 O O . ALA B 1 454 ? 4.301 14.734 5.637 1 98 454 ALA B O 1
ATOM 7209 N N . GLY B 1 455 ? 4.035 16.859 6.332 1 95.94 455 GLY B N 1
ATOM 7210 C CA . GLY B 1 455 ? 2.58 16.828 6.328 1 95.94 455 GLY B CA 1
ATOM 7211 C C . GLY B 1 455 ? 1.979 16.906 7.719 1 95.94 455 GLY B C 1
ATOM 7212 O O . GLY B 1 455 ? 1.312 17.891 8.055 1 95.94 455 GLY B O 1
ATOM 7213 N N . LYS B 1 456 ? 2.342 15.961 8.586 1 95.25 456 LYS B N 1
ATOM 7214 C CA . LYS B 1 456 ? 1.614 15.805 9.844 1 95.25 456 LYS B CA 1
ATOM 7215 C C . LYS B 1 456 ? 2.344 16.484 10.992 1 95.25 456 LYS B C 1
ATOM 7217 O O . LYS B 1 456 ? 1.748 16.766 12.031 1 95.25 456 LYS B O 1
ATOM 7222 N N . GLY B 1 457 ? 3.66 16.641 10.852 1 94.56 457 GLY B N 1
ATOM 7223 C CA . GLY B 1 457 ? 4.418 17.359 11.852 1 94.56 457 GLY B CA 1
ATOM 7224 C C . GLY B 1 457 ? 4.273 16.797 13.25 1 94.56 457 GLY B C 1
ATOM 7225 O O . GLY B 1 457 ? 4.574 15.617 13.477 1 94.56 457 GLY B O 1
ATOM 7226 N N . HIS B 1 458 ? 3.619 17.594 14.133 1 92.12 458 HIS B N 1
ATOM 7227 C CA . HIS B 1 458 ? 3.531 17.25 15.555 1 92.12 458 HIS B CA 1
ATOM 7228 C C . HIS B 1 458 ? 2.391 16.281 15.812 1 92.12 458 HIS B C 1
ATOM 7230 O O . HIS B 1 458 ? 2.285 15.719 16.906 1 92.12 458 HIS B O 1
ATOM 7236 N N . GLU B 1 459 ? 1.546 16.078 14.883 1 93.5 459 GLU B N 1
ATOM 7237 C CA . GLU B 1 459 ? 0.368 15.234 15.094 1 93.5 459 GLU B CA 1
ATOM 7238 C C . GLU B 1 459 ? 0.763 13.805 15.445 1 93.5 459 GLU B C 1
ATOM 7240 O O . GLU B 1 459 ? 1.607 13.211 14.773 1 93.5 459 GLU B O 1
ATOM 7245 N N . ASN B 1 460 ? 0.117 13.281 16.469 1 95.06 460 ASN B N 1
ATOM 7246 C CA . ASN B 1 460 ? 0.412 11.914 16.875 1 95.06 460 ASN B CA 1
ATOM 7247 C C . ASN B 1 460 ? -0.754 10.977 16.594 1 95.06 460 ASN B C 1
ATOM 7249 O O . ASN B 1 460 ? -1.027 10.055 17.359 1 95.06 460 ASN B O 1
ATOM 7253 N N . TYR B 1 461 ? -1.513 11.297 15.57 1 95.5 461 TYR B N 1
ATOM 7254 C CA . TYR B 1 461 ? -2.637 10.477 15.141 1 95.5 461 TYR B CA 1
ATOM 7255 C C . TYR B 1 461 ? -2.789 10.508 13.625 1 95.5 461 TYR B C 1
ATOM 7257 O O . TYR B 1 461 ? -2.213 11.375 12.953 1 95.5 461 TYR B O 1
ATOM 7265 N N . GLN B 1 462 ? -3.381 9.586 13.039 1 96.31 462 GLN B N 1
ATOM 7266 C CA . GLN B 1 462 ? -3.934 9.602 11.688 1 96.31 462 GLN B CA 1
ATOM 7267 C C . GLN B 1 462 ? -5.453 9.445 11.711 1 96.31 462 GLN B C 1
ATOM 7269 O O . GLN B 1 462 ? -5.977 8.516 12.328 1 96.31 462 GLN B O 1
ATOM 7274 N N . GLU B 1 463 ? -6.16 10.398 11.141 1 95.62 463 GLU B N 1
ATOM 7275 C CA . GLU B 1 463 ? -7.621 10.344 11.109 1 95.62 463 GLU B CA 1
ATOM 7276 C C . GLU B 1 463 ? -8.117 9.57 9.891 1 95.62 463 GLU B C 1
ATOM 7278 O O . GLU B 1 463 ? -7.836 9.953 8.75 1 95.62 463 GLU B O 1
ATOM 7283 N N . ILE B 1 464 ? -8.812 8.484 10.117 1 94.5 464 ILE B N 1
ATOM 7284 C CA . ILE B 1 464 ? -9.359 7.641 9.062 1 94.5 464 ILE B CA 1
ATOM 7285 C C . ILE B 1 464 ? -10.852 7.41 9.305 1 94.5 464 ILE B C 1
ATOM 7287 O O . ILE B 1 464 ? -11.234 6.828 10.32 1 94.5 464 ILE B O 1
ATOM 7291 N N . LYS B 1 465 ? -11.664 7.859 8.406 1 94.19 465 LYS B N 1
ATOM 7292 C CA . LYS B 1 465 ? -13.117 7.715 8.477 1 94.19 465 LYS B CA 1
ATOM 7293 C C . LYS B 1 465 ? -13.656 8.242 9.805 1 94.19 465 LYS B C 1
ATOM 7295 O O . LYS B 1 465 ? -14.43 7.559 10.477 1 94.19 465 LYS B O 1
ATOM 7300 N N . GLY B 1 466 ? -13.078 9.359 10.258 1 90.75 466 GLY B N 1
ATOM 7301 C CA . GLY B 1 466 ? -13.578 10.078 11.422 1 90.75 466 GLY B CA 1
ATOM 7302 C C . GLY B 1 466 ? -12.984 9.586 12.727 1 90.75 466 GLY B C 1
ATOM 7303 O O . GLY B 1 466 ? -13.312 10.102 13.797 1 90.75 466 GLY B O 1
ATOM 7304 N N . VAL B 1 467 ? -12.102 8.547 12.664 1 94.19 467 VAL B N 1
ATOM 7305 C CA . VAL B 1 467 ? -11.492 7.984 13.859 1 94.19 467 VAL B CA 1
ATOM 7306 C C . VAL B 1 467 ? -10 8.32 13.891 1 94.19 467 VAL B C 1
ATOM 7308 O O . VAL B 1 467 ? -9.297 8.133 12.898 1 94.19 467 VAL B O 1
ATOM 7311 N N . LYS B 1 468 ? -9.523 8.867 15.039 1 93.88 468 LYS B N 1
ATOM 7312 C CA . LYS B 1 468 ? -8.102 9.164 15.203 1 93.88 468 LYS B CA 1
ATOM 7313 C C . LYS B 1 468 ? -7.352 7.957 15.758 1 93.88 468 LYS B C 1
ATOM 7315 O O . LYS B 1 468 ? -7.613 7.516 16.875 1 93.88 468 LYS B O 1
ATOM 7320 N N . HIS B 1 469 ? -6.48 7.375 14.969 1 95.94 469 HIS B N 1
ATOM 7321 C CA . HIS B 1 469 ? -5.59 6.297 15.383 1 95.94 469 HIS B CA 1
ATOM 7322 C C . HIS B 1 469 ? -4.211 6.828 15.75 1 95.94 469 HIS B C 1
ATOM 7324 O O . HIS B 1 469 ? -3.678 7.707 15.062 1 95.94 469 HIS B O 1
ATOM 7330 N N . HIS B 1 470 ? -3.723 6.379 16.859 1 96.5 470 HIS B N 1
ATOM 7331 C CA . HIS B 1 470 ? -2.387 6.82 17.234 1 96.5 470 HIS B CA 1
ATOM 7332 C C . HIS B 1 470 ? -1.379 6.562 16.125 1 96.5 470 HIS B C 1
ATOM 7334 O O . HIS B 1 470 ? -1.305 5.449 15.594 1 96.5 470 HIS B O 1
ATOM 7340 N N . PHE B 1 471 ? -0.631 7.492 15.727 1 97.62 471 PHE B N 1
ATOM 7341 C CA . PHE B 1 471 ? 0.442 7.434 14.742 1 97.62 471 PHE B CA 1
ATOM 7342 C C . PHE B 1 471 ? 1.327 8.672 14.836 1 97.62 471 PHE B C 1
ATOM 7344 O O . PHE B 1 471 ? 0.862 9.789 14.609 1 97.62 471 PHE B O 1
ATOM 7351 N N . ASP B 1 472 ? 2.514 8.484 15.078 1 97.25 472 ASP B N 1
ATOM 7352 C CA . ASP B 1 472 ? 3.488 9.562 15.242 1 97.25 472 ASP B CA 1
ATOM 7353 C C . ASP B 1 472 ? 4.699 9.344 14.336 1 97.25 472 ASP B C 1
ATOM 7355 O O . ASP B 1 472 ? 5.441 8.383 14.508 1 97.25 472 ASP B O 1
ATOM 7359 N N . ASP B 1 473 ? 4.891 10.266 13.398 1 97.75 473 ASP B N 1
ATOM 7360 C CA . ASP B 1 473 ? 5.969 10.125 12.43 1 97.75 473 ASP B CA 1
ATOM 7361 C C . ASP B 1 473 ? 7.32 9.969 13.125 1 97.75 473 ASP B C 1
ATOM 7363 O O . ASP B 1 473 ? 8.148 9.156 12.703 1 97.75 473 ASP B O 1
ATOM 7367 N N . LYS B 1 474 ? 7.531 10.75 14.102 1 95.62 474 LYS B N 1
ATOM 7368 C CA . LYS B 1 474 ? 8.812 10.727 14.797 1 95.62 474 LYS B CA 1
ATOM 7369 C C . LYS B 1 474 ? 9.031 9.398 15.516 1 95.62 474 LYS B C 1
ATOM 7371 O O . LYS B 1 474 ? 10.133 8.852 15.5 1 95.62 474 LYS B O 1
ATOM 7376 N N . GLU B 1 475 ? 7.977 8.93 16.156 1 96.44 475 GLU B N 1
ATOM 7377 C CA . GLU B 1 475 ? 8.055 7.633 16.812 1 96.44 475 GLU B CA 1
ATOM 7378 C C . GLU B 1 475 ? 8.406 6.531 15.828 1 96.44 475 GLU B C 1
ATOM 7380 O O . GLU B 1 475 ? 9.227 5.664 16.109 1 96.44 475 GLU B O 1
ATOM 7385 N N . GLU B 1 476 ? 7.75 6.527 14.672 1 96.31 476 GLU B N 1
ATOM 7386 C CA . GLU B 1 476 ? 8.008 5.523 13.641 1 96.31 476 GLU B CA 1
ATOM 7387 C C . GLU B 1 476 ? 9.453 5.586 13.156 1 96.31 476 GLU B C 1
ATOM 7389 O O . GLU B 1 476 ? 10.102 4.551 13 1 96.31 476 GLU B O 1
ATOM 7394 N N . LEU B 1 477 ? 9.961 6.793 12.922 1 96.88 477 LEU B N 1
ATOM 7395 C CA . LEU B 1 477 ? 11.336 6.98 12.477 1 96.88 477 LEU B CA 1
ATOM 7396 C C . LEU B 1 477 ? 12.32 6.434 13.516 1 96.88 477 LEU B C 1
ATOM 7398 O O . LEU B 1 477 ? 13.266 5.73 13.164 1 96.88 477 LEU B O 1
ATOM 7402 N N . LYS B 1 478 ? 12.07 6.785 14.734 1 95.25 478 LYS B N 1
ATOM 7403 C CA . LYS B 1 478 ? 12.961 6.34 15.805 1 95.25 478 LYS B CA 1
ATOM 7404 C C . LYS B 1 478 ? 12.977 4.816 15.906 1 95.25 478 LYS B C 1
ATOM 7406 O O . LYS B 1 478 ? 14.031 4.211 16.094 1 95.25 478 LYS B O 1
ATOM 7411 N N . ALA B 1 479 ? 11.797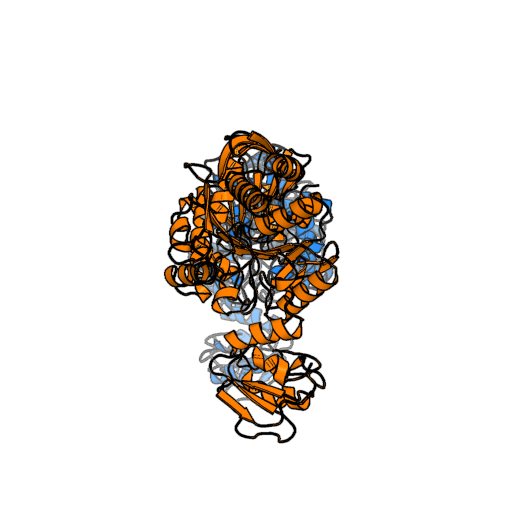 4.195 15.828 1 94.31 479 ALA B N 1
ATOM 7412 C CA . ALA B 1 479 ? 11.68 2.744 15.93 1 94.31 479 ALA B CA 1
ATOM 7413 C C . ALA B 1 479 ? 12.445 2.051 14.812 1 94.31 479 ALA B C 1
ATOM 7415 O O . ALA B 1 479 ? 13 0.968 15.008 1 94.31 479 ALA B O 1
ATOM 7416 N N . ILE B 1 480 ? 12.469 2.68 13.656 1 93.12 480 ILE B N 1
ATOM 7417 C CA . ILE B 1 480 ? 13.062 2.055 12.477 1 93.12 480 ILE B CA 1
ATOM 7418 C C . ILE B 1 480 ? 14.562 2.342 12.438 1 93.12 480 ILE B C 1
ATOM 7420 O O . ILE B 1 480 ? 15.352 1.467 12.086 1 93.12 480 ILE B O 1
ATOM 7424 N N . MET B 1 481 ? 14.977 3.547 12.852 1 92.81 481 MET B N 1
ATOM 7425 C CA . MET B 1 481 ? 16.344 4.008 12.617 1 92.81 481 MET B CA 1
ATOM 7426 C C . MET B 1 481 ? 17.234 3.701 13.812 1 92.81 481 MET B C 1
ATOM 7428 O O . MET B 1 481 ? 18.453 3.756 13.711 1 92.81 481 MET B O 1
ATOM 7432 N N . PHE B 1 482 ? 16.641 3.486 15 1 87.25 482 PHE B N 1
ATOM 7433 C CA . PHE B 1 482 ? 17.422 3.236 16.203 1 87.25 482 PHE B CA 1
ATOM 7434 C C . PHE B 1 482 ? 17.125 1.852 16.766 1 87.25 482 PHE B C 1
ATOM 7436 O O . PHE B 1 482 ? 18.016 1.203 17.328 1 87.25 482 PHE B O 1
#

Organism: Bacteroides stercoris (NCBI:txid46506)

Radius of gyration: 39.08 Å; Cα contacts (8 Å, |Δi|>4): 2275; chains: 2; bounding box: 72×106×72 Å